Protein 6PBJ (pdb70)

B-factor: mean 22.78, std 11.64, range [6.3, 81.26]

Sequence (860 aa):
GAMNWTVDIPIDQLPSLPPLPTDLRTRLDAALAKPAAQQPTWPADQALAMRTVLESVPPVTVPSEIVRLQEQLAQVAKGEAFLLQGGDCAETFMMDNTEEPHIRRGNVRALLQMAVVVLTYGASMPVVKVARIAGQYAKPRSADIDALGLRSYRRGDMINGFAPDAAAREHDPSRLVRAYANASSAAMNLVRALTSSPLASLHLVHHDWNREFVRTSPAGARYEALATEIDDRGLRFMSACGVADRNLQTAEIYASHEALVLDYERAMLRLSDGEPQLFDLSAHTVWIGERTRQIDGAHIAFAQVIANPVGVKLGPNMTPELAVEYVERLDPHNKPGRLTLVSRMGNHKVRDLLPPIVEKVQATGHQVIWQCDPMHGNTRHFDRIVDEVQGFFEVHRALGTHHPGGIHVEITGENVTECLGGAQDISETACDPRLNTQQSLELAFLVAEMLRDGAMNWTVDIPIDPPLPTDLRTRLDAALAKPAAQQPTWPADQALAMRTVLESVPPVTVPSEIVRLQEQLAQVAKGEAFLLQGGDCAETFMDNTEPHIRGNVRALLQMAVVLTYGASMPVVKVARIAGQYAKPRSADIDALGLRSYRGDMINGFAPDAAAREHDPSRLVRAYANASSAAMNLVRALTSSPLASLHLVHHDWNREFVRTSPAGARYEALATEIDRGLRRFMSACGVADRNLQTAEIYASHEALVLDYERAMLRLSDDGEPQLFDLSAHTVWIGERTRQIDGAHIAFAQVIANPVGVKLGPNMTPELAVEYVERLDPHNKPGRLTLVSRMGNHKVRDLLPPIVEKVQATGHQVIWQCDPMHGNRHFDRIVDEVQGFFEVHRALGTHHPGGIHVEILNTQQSLELAFLVAEMLRD

Secondary structure (DSSP, 8-state):
-TTTTEEEEE----PPPPPPPHHHHHHHHHHHTS--SS-----HHHHHHHHHHHTTSPPSS-HHHHHHHHHHHHHHHTTSSEEEEEE-SS--STT-SHHHHHHHHHHHHHHHHHHHHHHTS-EEEEEE-SS------S-SB-TTSSBPP--TTTS-SSSSHHHHS--THHHHHHHHHHHHHHHHHHHHHTSGGG-GGGHHHHHHHHHHH-TTGGGTHHHHHHHHHHHHHHHHTT--GGGSPPP-EEEEEE---HHHHHHTEEEE----EEEETT-SEEEE-TTT--TTSHHHHHHHHB-S-EEEEE-TT--HHHHHHHHHHH-TT--TTSEEEEE---HHHHHHHHHHHHHHHHTTT---EEEE--STT---BHHHHHHHHHHHHHHHHHHT----EEEEEB-SS----SBBTTTTB---SSSPPB-HHHHHHHHHHHHHHHH-/-GGGTEEEEE---PPPHHHHHHHHHHHHS--SS-----HHHHHHHHHHHTTSPPSS-HHHHHHHHHHHHHHHTTSSEEEEEE-SS--STT-SHHHHHHHHHHHHHHHHHHHHHHTS-EEEEEE-SS------S-SB-TTSSBPP--TTT--SSSSHHHHS--TTHHHHHHHHHHHHHHHHHHHHTSGGG-GGGHHHHHHHHHHHSTTGGGTHHHHHHHHHHHHHHHHTT--GGGSPPP-EEEEEE---HHHHHHTEEEE---S-EEEETT-SEEEE-TTT--TTSHHHHHHHHB-S-EEEEE-TT--HHHHHHHHHHHSTT--TTSEEEEE---TTTHHHHHHHHHHHHHTTT---EEEE--STT---HHHHHHHHHHHHHHHHHHT----EEEEE---HHHHHHHHHHHHHHHH-

InterPro domains:
  IPR002480 DAHP synthetase, class II [PF01474] (30-457)
  IPR002480 DAHP synthetase, class II [PTHR21337] (26-461)
  IPR002480 DAHP synthetase, class II [TIGR01358] (25-462)
  IPR013785 Aldolase-type TIM barrel [G3DSA:3.20.20.70] (56-217)
  IPR013785 Aldolase-type TIM barrel [G3DSA:3.20.20.70] (218-462)

Structure (mmCIF, N/CA/C/O backbone):
data_6PBJ
#
_entry.id   6PBJ
#
_cell.length_a   204.251
_cell.length_b   204.251
_cell.length_c   66.551
_cell.angle_alpha   90.000
_cell.angle_beta   90.000
_cell.angle_gamma   120.000
#
_symmetry.space_group_name_H-M   'P 32 2 1'
#
loop_
_entity.id
_entity.type
_entity.pdbx_description
1 polymer 'Phospho-2-dehydro-3-deoxyheptonate aldolase'
2 non-polymer 'PHOSPHATE ION'
3 non-polymer 'SULFATE ION'
4 non-polymer 'MANGANESE (II) ION'
5 non-polymer 'CHLORIDE ION'
6 non-polymer DI(HYDROXYETHYL)ETHER
7 non-polymer 'TETRAETHYLENE GLYCOL'
8 water water
#
loop_
_atom_site.group_PDB
_atom_site.id
_atom_site.type_symbol
_atom_site.label_atom_id
_atom_site.label_alt_id
_atom_site.label_comp_id
_atom_site.label_asym_id
_atom_site.label_entity_id
_atom_site.label_seq_id
_atom_site.pdbx_PDB_ins_code
_atom_site.Cartn_x
_atom_site.Cartn_y
_atom_site.Cartn_z
_atom_site.occupancy
_atom_site.B_iso_or_equiv
_atom_site.auth_seq_id
_atom_site.auth_comp_id
_atom_site.auth_asym_id
_atom_site.auth_atom_id
_atom_site.pdbx_PDB_model_num
ATOM 1 N N . GLY A 1 1 ? -0.045 111.410 -8.773 1.00 26.01 -1 GLY A N 1
ATOM 2 C CA . GLY A 1 1 ? -0.036 112.281 -9.964 1.00 32.42 -1 GLY A CA 1
ATOM 3 C C . GLY A 1 1 ? 0.548 111.572 -11.177 1.00 35.64 -1 GLY A C 1
ATOM 4 O O . GLY A 1 1 ? 0.538 110.315 -11.210 1.00 35.56 -1 GLY A O 1
ATOM 5 N N . ALA A 1 2 ? 1.037 112.348 -12.147 1.00 36.40 0 ALA A N 1
ATOM 6 C CA . ALA A 1 2 ? 1.556 111.845 -13.437 1.00 35.93 0 ALA A CA 1
ATOM 7 C C . ALA A 1 2 ? 2.818 111.001 -13.214 1.00 35.00 0 ALA A C 1
ATOM 8 O O . ALA A 1 2 ? 3.090 110.117 -14.057 1.00 31.59 0 ALA A O 1
ATOM 10 N N . MET A 1 3 ? 3.589 111.256 -12.146 1.00 31.91 1 MET A N 1
ATOM 11 C CA . MET A 1 3 ? 4.933 110.632 -12.012 1.00 31.50 1 MET A CA 1
ATOM 12 C C . MET A 1 3 ? 4.799 109.235 -11.391 1.00 34.69 1 MET A C 1
ATOM 13 O O . MET A 1 3 ? 5.644 108.376 -11.757 1.00 30.86 1 MET A O 1
ATOM 18 N N . ASN A 1 4 ? 3.801 108.999 -10.509 1.00 31.33 2 ASN A N 1
ATOM 19 C CA . ASN A 1 4 ? 3.672 107.713 -9.741 1.00 32.14 2 ASN A CA 1
ATOM 20 C C . ASN A 1 4 ? 2.413 106.903 -10.140 1.00 32.54 2 ASN A C 1
ATOM 21 O O . ASN A 1 4 ? 2.101 105.930 -9.423 1.00 31.58 2 ASN A O 1
ATOM 26 N N . TRP A 1 5 ? 1.700 107.261 -11.218 1.00 27.27 3 TRP A N 1
ATOM 27 C CA . TRP A 1 5 ? 0.543 106.456 -11.724 1.00 26.66 3 TRP A CA 1
ATOM 28 C C . TRP A 1 5 ? -0.559 106.349 -10.647 1.00 26.40 3 TRP A C 1
ATOM 29 O O . TRP A 1 5 ? -1.157 105.252 -10.483 1.00 24.62 3 TRP A O 1
ATOM 31 N N . THR A 1 6 ? -0.852 107.433 -9.943 1.00 23.17 4 THR A N 1
ATOM 32 C CA . THR A 1 6 ? -2.013 107.490 -9.011 1.00 24.41 4 THR A CA 1
ATOM 33 C C . THR A 1 6 ? -2.731 108.815 -9.204 1.00 25.00 4 THR A C 1
ATOM 34 O O . THR A 1 6 ? -2.082 109.793 -9.623 1.00 32.60 4 THR A O 1
ATOM 38 N N . VAL A 1 7 ? -4.031 108.827 -8.953 1.00 20.20 5 VAL A N 1
ATOM 39 C CA . VAL A 1 7 ? -4.861 110.053 -8.938 1.00 20.63 5 VAL A CA 1
ATOM 40 C C . VAL A 1 7 ? -5.344 110.253 -7.504 1.00 21.92 5 VAL A C 1
ATOM 41 O O . VAL A 1 7 ? -5.620 109.250 -6.822 1.00 22.24 5 VAL A O 1
ATOM 45 N N . ASP A 1 8 ? -5.346 111.490 -7.055 1.00 18.69 6 ASP A N 1
ATOM 46 C CA . ASP A 1 8 ? -5.916 111.923 -5.755 1.00 23.80 6 ASP A CA 1
ATOM 47 C C . ASP A 1 8 ? -7.317 112.451 -6.015 1.00 19.61 6 ASP A C 1
ATOM 48 O O . ASP A 1 8 ? -7.462 113.400 -6.832 1.00 19.11 6 ASP A O 1
ATOM 53 N N . ILE A 1 9 ? -8.312 111.858 -5.378 1.00 17.62 7 ILE A N 1
ATOM 54 C CA . ILE A 1 9 ? -9.718 112.315 -5.505 1.00 14.59 7 ILE A CA 1
ATOM 55 C C . ILE A 1 9 ? -10.089 113.052 -4.219 1.00 15.13 7 ILE A C 1
ATOM 56 O O . ILE A 1 9 ? -10.167 112.437 -3.175 1.00 13.24 7 ILE A O 1
ATOM 61 N N . PRO A 1 10 ? -10.334 114.381 -4.267 1.00 14.13 8 PRO A N 1
ATOM 62 C CA . PRO A 1 10 ? -10.780 115.133 -3.109 1.00 15.45 8 PRO A CA 1
ATOM 63 C C . PRO A 1 10 ? -12.055 114.569 -2.490 1.00 17.97 8 PRO A C 1
ATOM 64 O O . PRO A 1 10 ? -12.994 114.172 -3.207 1.00 16.97 8 PRO A O 1
ATOM 68 N N . ILE A 1 11 ? -12.091 114.593 -1.168 1.00 16.32 9 ILE A N 1
ATOM 69 C CA . ILE A 1 11 ? -13.285 114.205 -0.387 1.00 18.70 9 ILE A CA 1
ATOM 70 C C . ILE A 1 11 ? -14.027 115.494 -0.082 1.00 20.31 9 ILE A C 1
ATOM 71 O O . ILE A 1 11 ? -13.518 116.298 0.688 1.00 21.73 9 ILE A O 1
ATOM 76 N N . ASP A 1 12 ? -15.121 115.711 -0.795 1.00 20.96 10 ASP A N 1
ATOM 77 C CA . ASP A 1 12 ? -16.036 116.850 -0.587 1.00 25.30 10 ASP A CA 1
ATOM 78 C C . ASP A 1 12 ? -16.439 116.848 0.888 1.00 26.29 10 ASP A C 1
ATOM 79 O O . ASP A 1 12 ? -16.842 115.796 1.394 1.00 20.91 10 ASP A O 1
ATOM 84 N N . GLN A 1 13 ? -16.221 117.966 1.564 1.00 26.70 11 GLN A N 1
ATOM 85 C CA . GLN A 1 13 ? -16.663 118.200 2.959 1.00 33.54 11 GLN A CA 1
ATOM 86 C C . GLN A 1 13 ? -18.029 118.863 2.847 1.00 30.06 11 GLN A C 1
ATOM 87 O O . GLN A 1 13 ? -18.099 120.008 2.415 1.00 28.64 11 GLN A O 1
ATOM 93 N N . LEU A 1 14 ? -19.080 118.112 3.096 1.00 27.22 12 LEU A N 1
ATOM 94 C CA . LEU A 1 14 ? -20.444 118.578 2.816 1.00 30.31 12 LEU A CA 1
ATOM 95 C C . LEU A 1 14 ? -21.211 118.660 4.132 1.00 26.05 12 LEU A C 1
ATOM 96 O O . LEU A 1 14 ? -20.827 118.043 5.140 1.00 20.10 12 LEU A O 1
ATOM 101 N N . PRO A 1 15 ? -22.280 119.479 4.157 1.00 28.65 13 PRO A N 1
ATOM 102 C CA . PRO A 1 15 ? -23.045 119.732 5.369 1.00 29.51 13 PRO A CA 1
ATOM 103 C C . PRO A 1 15 ? -23.643 118.463 5.977 1.00 25.70 13 PRO A C 1
ATOM 104 O O . PRO A 1 15 ? -24.053 117.557 5.264 1.00 23.84 13 PRO A O 1
ATOM 108 N N . SER A 1 16 ? -23.624 118.422 7.301 1.00 22.09 14 SER A N 1
ATOM 109 C CA . SER A 1 16 ? -24.177 117.322 8.117 1.00 27.41 14 SER A CA 1
ATOM 110 C C . SER A 1 16 ? -25.698 117.348 8.017 1.00 28.17 14 SER A C 1
ATOM 111 O O . SER A 1 16 ? -26.286 118.458 7.875 1.00 30.58 14 SER A O 1
ATOM 114 N N . LEU A 1 17 ? -26.298 116.172 8.042 1.00 22.05 15 LEU A N 1
ATOM 115 C CA . LEU A 1 17 ? -27.733 115.995 8.320 1.00 23.63 15 LEU A CA 1
ATOM 116 C C . LEU A 1 17 ? -27.919 116.155 9.829 1.00 23.46 15 LEU A C 1
ATOM 117 O O . LEU A 1 17 ? -26.947 116.184 10.576 1.00 20.86 15 LEU A O 1
ATOM 122 N N . PRO A 1 18 ? -29.157 116.300 10.313 1.00 21.94 16 PRO A N 1
ATOM 123 C CA . PRO A 1 18 ? -29.426 116.238 11.751 1.00 23.04 16 PRO A CA 1
ATOM 124 C C . PRO A 1 18 ? -28.818 115.000 12.425 1.00 20.51 16 PRO A C 1
ATOM 125 O O . PRO A 1 18 ? -28.819 113.902 11.861 1.00 16.39 16 PRO A O 1
ATOM 129 N N . PRO A 1 19 ? -28.347 115.126 13.685 1.00 24.58 17 PRO A N 1
ATOM 130 C CA . PRO A 1 19 ? -27.755 113.996 14.402 1.00 22.40 17 PRO A CA 1
ATOM 131 C C . PRO A 1 19 ? -28.807 112.909 14.688 1.00 16.26 17 PRO A C 1
ATOM 132 O O . PRO A 1 19 ? -29.948 113.192 14.686 1.00 15.47 17 PRO A O 1
ATOM 136 N N . LEU A 1 20 ? -28.383 111.681 14.908 1.00 15.16 18 LEU A N 1
ATOM 137 C CA . LEU A 1 20 ? -29.267 110.600 15.384 1.00 13.57 18 LEU A CA 1
ATOM 138 C C . LEU A 1 20 ? -29.794 110.980 16.782 1.00 12.65 18 LEU A C 1
ATOM 139 O O . LEU A 1 20 ? -29.212 111.816 17.465 1.00 15.33 18 LEU A O 1
ATOM 144 N N . PRO A 1 21 ? -30.927 110.423 17.255 1.00 13.59 19 PRO A N 1
ATOM 145 C CA . PRO A 1 21 ? -31.479 110.815 18.562 1.00 13.84 19 PRO A CA 1
ATOM 146 C C . PRO A 1 21 ? -30.509 110.629 19.729 1.00 14.36 19 PRO A C 1
ATOM 147 O O . PRO A 1 21 ? -29.719 109.669 19.707 1.00 14.92 19 PRO A O 1
ATOM 151 N N . THR A 1 22 ? -30.599 111.493 20.735 1.00 13.87 20 THR A N 1
ATOM 152 C CA . THR A 1 22 ? -29.647 111.507 21.870 1.00 14.06 20 THR A CA 1
ATOM 153 C C . THR A 1 22 ? -29.762 110.201 22.643 1.00 14.19 20 THR A C 1
ATOM 154 O O . THR A 1 22 ? -28.712 109.694 23.057 1.00 13.63 20 THR A O 1
ATOM 158 N N . ASP A 1 23 ? -30.972 109.646 22.823 1.00 13.97 21 ASP A N 1
ATOM 159 C CA . ASP A 1 23 ? -31.148 108.418 23.633 1.00 15.44 21 ASP A CA 1
ATOM 160 C C . ASP A 1 23 ? -30.449 107.244 22.921 1.00 13.41 21 ASP A C 1
ATOM 161 O O . ASP A 1 23 ? -29.740 106.465 23.592 1.00 11.86 21 ASP A O 1
ATOM 166 N N . LEU A 1 24 ? -30.657 107.091 21.618 1.00 13.51 22 LEU A N 1
ATOM 167 C CA . LEU A 1 24 ? -30.013 106.014 20.828 1.00 12.41 22 LEU A CA 1
ATOM 168 C C . LEU A 1 24 ? -28.508 106.247 20.773 1.00 12.74 22 LEU A C 1
ATOM 169 O O . LEU A 1 24 ? -27.765 105.245 20.952 1.00 13.90 22 LEU A O 1
ATOM 174 N N . ARG A 1 25 ? -28.044 107.491 20.612 1.00 11.67 23 ARG A N 1
ATOM 175 C CA . ARG A 1 25 ? -26.561 107.779 20.631 1.00 14.28 23 ARG A CA 1
ATOM 176 C C . ARG A 1 25 ? -25.968 107.429 22.011 1.00 15.62 23 ARG A C 1
ATOM 177 O O . ARG A 1 25 ? -24.802 107.027 22.066 1.00 14.65 23 ARG A O 1
ATOM 185 N N . THR A 1 26 ? -26.716 107.651 23.096 1.00 13.86 24 THR A N 1
ATOM 186 C CA . THR A 1 26 ? -26.249 107.377 24.477 1.00 14.93 24 THR A CA 1
ATOM 187 C C . THR A 1 26 ? -26.062 105.872 24.618 1.00 13.11 24 THR A C 1
ATOM 188 O O . THR A 1 26 ? -25.040 105.424 25.204 1.00 13.26 24 THR A O 1
ATOM 192 N N . ARG A 1 27 ? -26.980 105.082 24.101 1.00 14.39 25 ARG A N 1
ATOM 193 C CA . ARG A 1 27 ? -26.839 103.606 24.077 1.00 16.48 25 ARG A CA 1
ATOM 194 C C . ARG A 1 27 ? -25.649 103.169 23.214 1.00 16.84 25 ARG A C 1
ATOM 195 O O . ARG A 1 27 ? -24.893 102.274 23.639 1.00 13.74 25 ARG A O 1
ATOM 203 N N . LEU A 1 28 ? -25.518 103.716 22.010 1.00 13.92 26 LEU A N 1
ATOM 204 C CA . LEU A 1 28 ? -24.353 103.430 21.141 1.00 13.45 26 LEU A CA 1
ATOM 205 C C . LEU A 1 28 ? -23.030 103.775 21.870 1.00 11.97 26 LEU A C 1
ATOM 206 O O . LEU A 1 28 ? -22.134 102.974 21.812 1.00 12.83 26 LEU A O 1
ATOM 211 N N . ASP A 1 29 ? -22.923 104.935 22.498 1.00 13.22 27 ASP A N 1
ATOM 212 C CA . ASP A 1 29 ? -21.718 105.379 23.256 1.00 16.26 27 ASP A CA 1
ATOM 213 C C . ASP A 1 29 ? -21.368 104.321 24.329 1.00 14.80 27 ASP A C 1
ATOM 214 O O . ASP A 1 29 ? -20.186 103.976 24.452 1.00 14.35 27 ASP A O 1
ATOM 219 N N . ALA A 1 30 ? -22.341 103.801 25.079 1.00 16.06 28 ALA A N 1
ATOM 220 C CA . ALA A 1 30 ? -22.094 102.765 26.119 1.00 17.30 28 ALA A CA 1
ATOM 221 C C . ALA A 1 30 ? -21.541 101.488 25.478 1.00 18.63 28 ALA A C 1
ATOM 222 O O . ALA A 1 30 ? -20.591 100.932 26.030 1.00 14.22 28 ALA A O 1
ATOM 224 N N . ALA A 1 31 ? -22.093 101.043 24.339 1.00 14.08 29 ALA A N 1
ATOM 225 C CA . ALA A 1 31 ? -21.612 99.848 23.607 1.00 13.37 29 ALA A CA 1
ATOM 226 C C . ALA A 1 31 ? -20.171 100.049 23.121 1.00 13.79 29 ALA A C 1
ATOM 227 O O . ALA A 1 31 ? -19.351 99.147 23.311 1.00 15.35 29 ALA A O 1
ATOM 229 N N . LEU A 1 32 ? -19.862 101.214 22.582 1.00 13.34 30 LEU A N 1
ATOM 230 C CA . LEU A 1 32 ? -18.559 101.505 21.932 1.00 15.16 30 LEU A CA 1
ATOM 231 C C . LEU A 1 32 ? -17.493 101.838 22.988 1.00 17.89 30 LEU A C 1
ATOM 232 O O . LEU A 1 32 ? -16.338 101.906 22.621 1.00 15.94 30 LEU A O 1
ATOM 237 N N . ALA A 1 33 ? -17.863 102.029 24.262 1.00 12.91 31 ALA A N 1
ATOM 238 C CA . ALA A 1 33 ? -16.898 102.171 25.375 1.00 15.60 31 ALA A CA 1
ATOM 239 C C . ALA A 1 33 ? -16.279 100.817 25.719 1.00 15.59 31 ALA A C 1
ATOM 240 O O . ALA A 1 33 ? -15.264 100.790 26.469 1.00 16.81 31 ALA A O 1
ATOM 242 N N . LYS A 1 34 ? -16.865 99.730 25.258 1.00 16.26 32 LYS A N 1
ATOM 243 C CA . LYS A 1 34 ? -16.327 98.379 25.516 1.00 17.24 32 LYS A CA 1
ATOM 244 C C . LYS A 1 34 ? -15.106 98.202 24.628 1.00 18.98 32 LYS A C 1
ATOM 245 O O . LYS A 1 34 ? -15.015 98.791 23.553 1.00 17.11 32 LYS A O 1
ATOM 251 N N . PRO A 1 35 ? -14.151 97.362 25.036 1.00 19.31 33 PRO A N 1
ATOM 252 C CA . PRO A 1 35 ? -12.970 97.115 24.218 1.00 18.81 33 PRO A CA 1
ATOM 253 C C . PRO A 1 35 ? -13.366 96.501 22.867 1.00 15.65 33 PRO A C 1
ATOM 254 O O . PRO A 1 35 ? -14.185 95.640 22.829 1.00 15.79 33 PRO A O 1
ATOM 258 N N . ALA A 1 36 ? -12.704 96.908 21.800 1.00 17.54 34 ALA A N 1
ATOM 259 C CA . ALA A 1 36 ? -12.895 96.346 20.444 1.00 19.33 34 ALA A CA 1
ATOM 260 C C . ALA A 1 36 ? -11.552 95.781 19.964 1.00 18.08 34 ALA A C 1
ATOM 261 O O . ALA A 1 36 ? -10.581 96.536 19.936 1.00 21.21 34 ALA A O 1
ATOM 263 N N . ALA A 1 37 ? -11.499 94.489 19.668 1.00 15.97 35 ALA A N 1
ATOM 264 C CA . ALA A 1 37 ? -10.326 93.810 19.085 1.00 15.55 35 ALA A CA 1
ATOM 265 C C . ALA A 1 37 ? -10.222 94.147 17.588 1.00 15.27 35 ALA A C 1
ATOM 266 O O . ALA A 1 37 ? -11.254 94.495 16.963 1.00 17.56 35 ALA A O 1
ATOM 268 N N . GLN A 1 38 ? -9.005 94.095 17.049 1.00 14.91 36 GLN A N 1
ATOM 269 C CA . GLN A 1 38 ? -8.726 94.044 15.588 1.00 18.20 36 GLN A CA 1
ATOM 270 C C . GLN A 1 38 ? -9.155 95.349 14.903 1.00 15.08 36 GLN A C 1
ATOM 271 O O . GLN A 1 38 ? -9.473 95.275 13.743 1.00 17.69 36 GLN A O 1
ATOM 277 N N . GLN A 1 39 ? -9.164 96.487 15.610 1.00 14.85 37 GLN A N 1
ATOM 278 C CA . GLN A 1 39 ? -9.537 97.801 15.029 1.00 14.12 37 GLN A CA 1
ATOM 279 C C . GLN A 1 39 ? -8.327 98.441 14.369 1.00 16.38 37 GLN A C 1
ATOM 280 O O . GLN A 1 39 ? -7.192 98.278 14.829 1.00 15.10 37 GLN A O 1
ATOM 286 N N . PRO A 1 40 ? -8.529 99.197 13.270 1.00 12.43 38 PRO A N 1
ATOM 287 C CA . PRO A 1 40 ? -7.437 99.913 12.626 1.00 14.19 38 PRO A CA 1
ATOM 288 C C . PRO A 1 40 ? -6.755 100.875 13.617 1.00 13.44 38 PRO A C 1
ATOM 289 O O . PRO A 1 40 ? -7.420 101.365 14.547 1.00 18.00 38 PRO A O 1
ATOM 293 N N . THR A 1 41 ? -5.518 101.223 13.366 1.00 13.82 39 THR A N 1
ATOM 294 C CA . THR A 1 41 ? -4.704 102.031 14.321 1.00 17.39 39 THR A CA 1
ATOM 295 C C . THR A 1 41 ? -4.599 103.472 13.861 1.00 19.32 39 THR A C 1
ATOM 296 O O . THR A 1 41 ? -3.723 104.181 14.339 1.00 18.75 39 THR A O 1
ATOM 300 N N . TRP A 1 42 ? -5.477 103.917 12.988 1.00 17.58 40 TRP A N 1
ATOM 301 C CA . TRP A 1 42 ? -5.457 105.325 12.539 1.00 15.50 40 TRP A CA 1
ATOM 302 C C . TRP A 1 42 ? -5.878 106.265 13.669 1.00 15.47 40 TRP A C 1
ATOM 303 O O . TRP A 1 42 ? -6.647 105.920 14.571 1.00 14.85 40 TRP A O 1
ATOM 314 N N . PRO A 1 43 ? -5.395 107.510 13.624 1.00 18.20 41 PRO A N 1
ATOM 315 C CA . PRO A 1 43 ? -5.703 108.512 14.646 1.00 19.36 41 PRO A CA 1
ATOM 316 C C . PRO A 1 43 ? -7.190 108.863 14.735 1.00 22.71 41 PRO A C 1
ATOM 317 O O . PRO A 1 43 ? -7.908 108.825 13.709 1.00 18.18 41 PRO A O 1
ATOM 321 N N . ALA A 1 44 ? -7.638 109.212 15.939 1.00 24.04 42 ALA A N 1
ATOM 322 C CA . ALA A 1 44 ? -9.052 109.505 16.243 1.00 19.60 42 ALA A CA 1
ATOM 323 C C . ALA A 1 44 ? -9.524 110.689 15.396 1.00 18.73 42 ALA A C 1
ATOM 324 O O . ALA A 1 44 ? -10.688 110.648 14.899 1.00 18.21 42 ALA A O 1
ATOM 326 N N . ASP A 1 45 ? -8.696 111.699 15.194 1.00 21.40 43 ASP A N 1
ATOM 327 C CA . ASP A 1 45 ? -9.137 112.932 14.476 1.00 21.35 43 ASP A CA 1
ATOM 328 C C . ASP A 1 45 ? -9.428 112.591 13.000 1.00 16.11 43 ASP A C 1
ATOM 329 O O . ASP A 1 45 ? -10.395 113.153 12.428 1.00 16.96 43 ASP A O 1
ATOM 334 N N . GLN A 1 46 ? -8.624 111.731 12.400 1.00 15.71 44 GLN A N 1
ATOM 335 C CA . GLN A 1 46 ? -8.806 111.265 11.003 1.00 16.79 44 GLN A CA 1
ATOM 336 C C . GLN A 1 46 ? -10.054 110.389 10.924 1.00 15.99 44 GLN A C 1
ATOM 337 O O . GLN A 1 46 ? -10.840 110.581 9.996 1.00 12.97 44 GLN A O 1
ATOM 343 N N . ALA A 1 47 ? -10.237 109.472 11.882 1.00 15.42 45 ALA A N 1
ATOM 344 C CA . ALA A 1 47 ? -11.417 108.584 11.932 1.00 14.49 45 ALA A CA 1
ATOM 345 C C . ALA A 1 47 ? -12.686 109.419 12.029 1.00 13.98 45 ALA A C 1
ATOM 346 O O . ALA A 1 47 ? -13.649 109.163 11.241 1.00 12.88 45 ALA A O 1
ATOM 348 N N . LEU A 1 48 ? -12.714 110.374 12.954 1.00 14.06 46 LEU A N 1
ATOM 349 C CA . LEU A 1 48 ? -13.853 111.276 13.169 1.00 13.94 46 LEU A CA 1
ATOM 350 C C . LEU A 1 48 ? -14.180 112.024 11.869 1.00 12.94 46 LEU A C 1
ATOM 351 O O . LEU A 1 48 ? -15.378 112.046 11.473 1.00 17.34 46 LEU A O 1
ATOM 356 N N . ALA A 1 49 ? -13.189 112.621 11.228 1.00 12.77 47 ALA A N 1
ATOM 357 C CA . ALA A 1 49 ? -13.380 113.394 9.979 1.00 13.90 47 ALA A CA 1
ATOM 358 C C . ALA A 1 49 ? -14.059 112.473 8.940 1.00 14.25 47 ALA A C 1
ATOM 359 O O . ALA A 1 49 ? -15.081 112.873 8.352 1.00 16.79 47 ALA A O 1
ATOM 361 N N . MET A 1 50 ? -13.539 111.266 8.759 1.00 14.14 48 MET A N 1
ATOM 362 C CA . MET A 1 50 ? -14.025 110.339 7.693 1.00 13.58 48 MET A CA 1
ATOM 363 C C . MET A 1 50 ? -15.420 109.782 8.038 1.00 16.57 48 MET A C 1
ATOM 364 O O . MET A 1 50 ? -16.271 109.723 7.103 1.00 15.84 48 MET A O 1
ATOM 369 N N . ARG A 1 51 ? -15.702 109.488 9.305 1.00 16.41 49 ARG A N 1
ATOM 370 C CA . ARG A 1 51 ? -17.073 109.092 9.767 1.00 17.71 49 ARG A CA 1
ATOM 371 C C . ARG A 1 51 ? -18.083 110.203 9.465 1.00 14.75 49 ARG A C 1
ATOM 372 O O . ARG A 1 51 ? -19.251 109.877 9.086 1.00 13.62 49 ARG A O 1
ATOM 380 N N . THR A 1 52 ? -17.720 111.449 9.724 1.00 14.63 50 THR A N 1
ATOM 381 C CA . THR A 1 52 ? -18.595 112.601 9.486 1.00 15.71 50 THR A CA 1
ATOM 382 C C . THR A 1 52 ? -18.999 112.676 8.001 1.00 14.72 50 THR A C 1
ATOM 383 O O . THR A 1 52 ? -20.174 113.040 7.722 1.00 14.18 50 THR A O 1
ATOM 387 N N . VAL A 1 53 ? -18.104 112.354 7.074 1.00 13.88 51 VAL A N 1
ATOM 388 C CA . VAL A 1 53 ? -18.456 112.319 5.616 1.00 14.46 51 VAL A CA 1
ATOM 389 C C . VAL A 1 53 ? -19.553 111.263 5.443 1.00 12.25 51 VAL A C 1
ATOM 390 O O . VAL A 1 53 ? -20.618 111.563 4.859 1.00 14.20 51 VAL A O 1
ATOM 394 N N . LEU A 1 54 ? -19.345 110.071 5.985 1.00 10.66 52 LEU A N 1
ATOM 395 C CA . LEU A 1 54 ? -20.251 108.944 5.731 1.00 12.66 52 LEU A CA 1
ATOM 396 C C . LEU A 1 54 ? -21.605 109.151 6.414 1.00 12.34 52 LEU A C 1
ATOM 397 O O . LEU A 1 54 ? -22.526 108.453 6.019 1.00 11.48 52 LEU A O 1
ATOM 402 N N . GLU A 1 55 ? -21.717 110.022 7.424 1.00 12.83 53 GLU A N 1
ATOM 403 C CA . GLU A 1 55 ? -22.975 110.172 8.183 1.00 12.87 53 GLU A CA 1
ATOM 404 C C . GLU A 1 55 ? -24.053 110.751 7.266 1.00 11.04 53 GLU A C 1
ATOM 405 O O . GLU A 1 55 ? -25.205 110.640 7.604 1.00 12.02 53 GLU A O 1
ATOM 411 N N . SER A 1 56 ? -23.694 111.447 6.190 1.00 11.79 54 SER A N 1
ATOM 412 C CA . SER A 1 56 ? -24.692 112.162 5.380 1.00 13.34 54 SER A CA 1
ATOM 413 C C . SER A 1 56 ? -24.896 111.492 4.005 1.00 13.47 54 SER A C 1
ATOM 414 O O . SER A 1 56 ? -25.750 111.937 3.299 1.00 12.43 54 SER A O 1
ATOM 417 N N . VAL A 1 57 ? -24.158 110.451 3.666 1.00 14.03 55 VAL A N 1
ATOM 418 C CA . VAL A 1 57 ? -24.253 109.821 2.317 1.00 13.91 55 VAL A CA 1
ATOM 419 C C . VAL A 1 57 ? -25.508 108.963 2.206 1.00 12.68 55 VAL A C 1
ATOM 420 O O . VAL A 1 57 ? -26.028 108.451 3.202 1.00 10.60 55 VAL A O 1
ATOM 424 N N . PRO A 1 58 ? -26.047 108.776 0.977 1.00 12.15 56 PRO A N 1
ATOM 425 C CA . PRO A 1 58 ? -27.137 107.811 0.770 1.00 14.12 56 PRO A CA 1
ATOM 426 C C . PRO A 1 58 ? -26.758 106.434 1.282 1.00 12.14 56 PRO A C 1
ATOM 427 O O . PRO A 1 58 ? -25.654 105.954 1.086 1.00 14.90 56 PRO A O 1
ATOM 431 N N . PRO A 1 59 ? -27.691 105.741 1.945 1.00 11.92 57 PRO A N 1
ATOM 432 C CA . PRO A 1 59 ? -27.412 104.427 2.491 1.00 12.24 57 PRO A CA 1
ATOM 433 C C . PRO A 1 59 ? -27.243 103.383 1.380 1.00 12.13 57 PRO A C 1
ATOM 434 O O . PRO A 1 59 ? -27.780 103.562 0.264 1.00 9.85 57 PRO A O 1
ATOM 438 N N . VAL A 1 60 ? -26.564 102.293 1.711 1.00 9.85 58 VAL A N 1
ATOM 439 C CA . VAL A 1 60 ? -26.385 101.118 0.843 1.00 9.38 58 VAL A CA 1
ATOM 440 C C . VAL A 1 60 ? -27.713 100.368 0.795 1.00 10.02 58 VAL A C 1
ATOM 441 O O . VAL A 1 60 ? -28.144 100.013 -0.302 1.00 9.83 58 VAL A O 1
ATOM 445 N N . THR A 1 61 ? -28.369 100.227 1.940 1.00 10.91 59 THR A N 1
ATOM 446 C CA . THR A 1 61 ? -29.633 99.477 2.100 1.00 10.20 59 THR A CA 1
ATOM 447 C C . THR A 1 61 ? -30.677 100.404 2.726 1.00 9.03 59 THR A C 1
ATOM 448 O O . THR A 1 61 ? -30.297 101.445 3.313 1.00 9.62 59 THR A O 1
ATOM 452 N N . VAL A 1 62 ? -31.944 100.030 2.650 1.00 9.53 60 VAL A N 1
ATOM 453 C CA . VAL A 1 62 ? -33.022 100.762 3.352 1.00 9.64 60 VAL A CA 1
ATOM 454 C C . VAL A 1 62 ? -33.720 99.843 4.344 1.00 9.46 60 VAL A C 1
ATOM 455 O O . VAL A 1 62 ? -33.687 98.613 4.218 1.00 10.68 60 VAL A O 1
ATOM 459 N N . PRO A 1 63 ? -34.313 100.428 5.408 1.00 10.40 61 PRO A N 1
ATOM 460 C CA . PRO A 1 63 ? -34.923 99.658 6.491 1.00 11.98 61 PRO A CA 1
ATOM 461 C C . PRO A 1 63 ? -35.979 98.634 6.098 1.00 10.13 61 PRO A C 1
ATOM 462 O O . PRO A 1 63 ? -35.967 97.543 6.692 1.00 11.21 61 PRO A O 1
ATOM 466 N N . SER A 1 64 ? -36.845 98.955 5.143 1.00 10.37 62 SER A N 1
ATOM 467 C CA . SER A 1 64 ? -37.882 98.022 4.626 1.00 10.83 62 SER A CA 1
ATOM 468 C C . SER A 1 64 ? -37.270 96.745 4.057 1.00 10.84 62 SER A C 1
ATOM 469 O O . SER A 1 64 ? -37.878 95.667 4.221 1.00 10.70 62 SER A O 1
ATOM 472 N N . GLU A 1 65 ? -36.097 96.791 3.435 1.00 10.49 63 GLU A N 1
ATOM 473 C CA . GLU A 1 65 ? -35.397 95.564 2.953 1.00 10.13 63 GLU A CA 1
ATOM 474 C C . GLU A 1 65 ? -34.891 94.698 4.131 1.00 10.18 63 GLU A C 1
ATOM 475 O O . GLU A 1 65 ? -34.895 93.478 4.015 1.00 9.94 63 GLU A O 1
ATOM 481 N N . ILE A 1 66 ? -34.424 95.322 5.188 1.00 13.66 64 ILE A N 1
ATOM 482 C CA . ILE A 1 66 ? -33.949 94.646 6.421 1.00 14.60 64 ILE A CA 1
ATOM 483 C C . ILE A 1 66 ? -35.157 94.024 7.148 1.00 13.50 64 ILE A C 1
ATOM 484 O O . ILE A 1 66 ? -35.034 92.903 7.603 1.00 10.25 64 ILE A O 1
ATOM 489 N N . VAL A 1 67 ? -36.285 94.717 7.192 1.00 15.05 65 VAL A N 1
ATOM 490 C CA . VAL A 1 67 ? -37.555 94.163 7.748 1.00 16.04 65 VAL A CA 1
ATOM 491 C C . VAL A 1 67 ? -37.975 92.949 6.897 1.00 16.02 65 VAL A C 1
ATOM 492 O O . VAL A 1 67 ? -38.342 91.906 7.502 1.00 14.12 65 VAL A O 1
ATOM 496 N N . ARG A 1 68 ? -37.914 93.023 5.561 1.00 13.51 66 ARG A N 1
ATOM 497 C CA . ARG A 1 68 ? -38.285 91.871 4.682 1.00 13.94 66 ARG A CA 1
ATOM 498 C C . ARG A 1 68 ? -37.287 90.715 4.901 1.00 13.79 66 ARG A C 1
ATOM 499 O O . ARG A 1 68 ? -37.732 89.522 5.001 1.00 14.05 66 ARG A O 1
ATOM 501 N N . LEU A 1 69 ? -35.986 91.000 4.994 1.00 15.28 67 LEU A N 1
ATOM 502 C CA . LEU A 1 69 ? -34.996 89.936 5.235 1.00 15.24 67 LEU A CA 1
ATOM 503 C C . LEU A 1 69 ? -35.334 89.233 6.583 1.00 17.26 67 LEU A C 1
ATOM 504 O O . LEU A 1 69 ? -35.283 88.004 6.635 1.00 14.81 67 LEU A O 1
ATOM 509 N N . GLN A 1 70 ? -35.627 90.000 7.616 1.00 16.54 68 GLN A N 1
ATOM 510 C CA . GLN A 1 70 ? -35.953 89.482 8.974 1.00 19.69 68 GLN A CA 1
ATOM 511 C C . GLN A 1 70 ? -37.138 88.500 8.884 1.00 18.69 68 GLN A C 1
ATOM 512 O O . GLN A 1 70 ? -37.067 87.406 9.503 1.00 16.13 68 GLN A O 1
ATOM 518 N N . GLU A 1 71 ? -38.175 88.863 8.133 1.00 18.77 69 GLU A N 1
ATOM 519 C CA . GLU A 1 71 ? -39.364 88.000 7.890 1.00 17.85 69 GLU A CA 1
ATOM 520 C C . GLU A 1 71 ? -38.928 86.694 7.219 1.00 15.17 69 GLU A C 1
ATOM 521 O O . GLU A 1 71 ? -39.415 85.617 7.631 1.00 15.62 69 GLU A O 1
ATOM 527 N N . GLN A 1 72 ? -38.021 86.747 6.257 1.00 14.29 70 GLN A N 1
ATOM 528 C CA . GLN A 1 72 ? -37.589 85.550 5.518 1.00 14.82 70 GLN A CA 1
ATOM 529 C C . GLN A 1 72 ? -36.678 84.690 6.422 1.00 14.39 70 GLN A C 1
ATOM 530 O O . GLN A 1 72 ? -36.728 83.435 6.309 1.00 16.37 70 GLN A O 1
ATOM 536 N N . LEU A 1 73 ? -35.859 85.314 7.259 1.00 15.03 71 LEU A N 1
ATOM 537 C CA . LEU A 1 73 ? -34.955 84.587 8.181 1.00 14.30 71 LEU A CA 1
ATOM 538 C C . LEU A 1 73 ? -35.800 83.924 9.290 1.00 17.84 71 LEU A C 1
ATOM 539 O O . LEU A 1 73 ? -35.428 82.828 9.713 1.00 17.22 71 LEU A O 1
ATOM 544 N N . ALA A 1 74 ? -36.930 84.524 9.673 1.00 14.81 72 ALA A N 1
ATOM 545 C CA . ALA A 1 74 ? -37.881 83.922 10.632 1.00 17.19 72 ALA A CA 1
ATOM 546 C C . ALA A 1 74 ? -38.349 82.581 10.042 1.00 17.12 72 ALA A C 1
ATOM 547 O O . ALA A 1 74 ? -38.241 81.586 10.738 1.00 16.25 72 ALA A O 1
ATOM 549 N N . GLN A 1 75 ? -38.653 82.546 8.739 1.00 17.03 73 GLN A N 1
ATOM 550 C CA . GLN A 1 75 ? -39.051 81.320 7.988 1.00 18.17 73 GLN A CA 1
ATOM 551 C C . GLN A 1 75 ? -37.916 80.289 8.005 1.00 20.07 73 GLN A C 1
ATOM 552 O O . GLN A 1 75 ? -38.211 79.071 8.237 1.00 18.79 73 GLN A O 1
ATOM 558 N N . VAL A 1 76 ? -36.656 80.717 7.831 1.00 18.10 74 VAL A N 1
ATOM 559 C CA . VAL A 1 76 ? -35.489 79.799 7.922 1.00 17.75 74 VAL A CA 1
ATOM 560 C C . VAL A 1 76 ? -35.430 79.197 9.337 1.00 17.98 74 VAL A C 1
ATOM 561 O O . VAL A 1 76 ? -35.262 77.984 9.454 1.00 18.50 74 VAL A O 1
ATOM 565 N N . ALA A 1 77 ? -35.506 80.022 10.363 1.00 18.73 75 ALA A N 1
ATOM 566 C CA . ALA A 1 77 ? -35.397 79.596 11.781 1.00 20.87 75 ALA A CA 1
ATOM 567 C C . ALA A 1 77 ? -36.457 78.511 12.072 1.00 22.13 75 ALA A C 1
ATOM 568 O O . ALA A 1 77 ? -36.178 77.637 12.902 1.00 16.91 75 ALA A O 1
ATOM 570 N N . LYS A 1 78 ? -37.605 78.553 11.388 1.00 20.55 76 LYS A N 1
ATOM 571 C CA . LYS A 1 78 ? -38.778 77.694 11.681 1.00 21.28 76 LYS A CA 1
ATOM 572 C C . LYS A 1 78 ? -38.758 76.467 10.779 1.00 22.34 76 LYS A C 1
ATOM 573 O O . LYS A 1 78 ? -39.725 75.702 10.845 1.00 29.06 76 LYS A O 1
ATOM 579 N N . GLY A 1 79 ? -37.696 76.296 9.989 1.00 20.57 77 GLY A N 1
ATOM 580 C CA . GLY A 1 79 ? -37.473 75.141 9.110 1.00 23.19 77 GLY A CA 1
ATOM 581 C C . GLY A 1 79 ? -38.309 75.196 7.839 1.00 24.77 77 GLY A C 1
ATOM 582 O O . GLY A 1 79 ? -38.536 74.141 7.282 1.00 27.83 77 GLY A O 1
ATOM 583 N N . GLU A 1 80 ? -38.734 76.385 7.383 1.00 24.99 78 GLU A N 1
ATOM 584 C CA . GLU A 1 80 ? -39.614 76.520 6.189 1.00 27.41 78 GLU A CA 1
ATOM 585 C C . GLU A 1 80 ? -38.901 77.269 5.055 1.00 24.90 78 GLU A C 1
ATOM 586 O O . GLU A 1 80 ? -39.561 77.530 4.019 1.00 18.49 78 GLU A O 1
ATOM 592 N N . ALA A 1 81 ? -37.629 77.635 5.254 1.00 20.00 79 ALA A N 1
ATOM 593 C CA . ALA A 1 81 ? -36.735 78.154 4.203 1.00 20.39 79 ALA A CA 1
ATOM 594 C C . ALA A 1 81 ? -35.288 77.766 4.535 1.00 17.36 79 ALA A C 1
ATOM 595 O O . ALA A 1 81 ? -35.031 77.330 5.640 1.00 18.38 79 ALA A O 1
ATOM 597 N N . PHE A 1 82 ? -34.395 77.836 3.558 1.00 17.52 80 PHE A N 1
ATOM 598 C CA . PHE A 1 82 ? -32.955 77.550 3.698 1.00 16.43 80 PHE A CA 1
ATOM 599 C C . PHE A 1 82 ? -32.167 78.821 3.365 1.00 16.78 80 PHE A C 1
ATOM 600 O O . PHE A 1 82 ? -32.531 79.510 2.419 1.00 14.53 80 PHE A O 1
ATOM 608 N N . LEU A 1 83 ? -31.091 79.088 4.102 1.00 15.77 81 LEU A N 1
ATOM 609 C CA . LEU A 1 83 ? -30.243 80.287 3.896 1.00 14.75 81 LEU A CA 1
ATOM 610 C C . LEU A 1 83 ? -29.014 79.903 3.079 1.00 14.21 81 LEU A C 1
ATOM 611 O O . LEU A 1 83 ? -28.237 79.001 3.517 1.00 16.08 81 LEU A O 1
ATOM 616 N N . LEU A 1 84 ? -28.815 80.572 1.944 1.00 12.13 82 LEU A N 1
ATOM 617 C CA . LEU A 1 84 ? -27.577 80.460 1.148 1.00 13.16 82 LEU A CA 1
ATOM 618 C C . LEU A 1 84 ? -26.805 81.764 1.293 1.00 14.74 82 LEU A C 1
ATOM 619 O O . LEU A 1 84 ? -27.324 82.825 0.881 1.00 16.13 82 LEU A O 1
ATOM 624 N N . GLN A 1 85 ? -25.623 81.707 1.894 1.00 16.42 83 GLN A N 1
ATOM 625 C CA . GLN A 1 85 ? -24.802 82.924 2.088 1.00 16.29 83 GLN A CA 1
ATOM 626 C C . GLN A 1 85 ? -23.455 82.656 1.449 1.00 16.00 83 GLN A C 1
ATOM 627 O O . GLN A 1 85 ? -22.794 81.612 1.773 1.00 16.26 83 GLN A O 1
ATOM 633 N N . GLY A 1 86 ? -23.063 83.506 0.514 1.00 14.65 84 GLY A N 1
ATOM 634 C CA . GLY A 1 86 ? -21.801 83.288 -0.179 1.00 13.42 84 GLY A CA 1
ATOM 635 C C . GLY A 1 86 ? -21.319 84.454 -0.991 1.00 13.18 84 GLY A C 1
ATOM 636 O O . GLY A 1 86 ? -22.121 85.359 -1.333 1.00 13.75 84 GLY A O 1
ATOM 637 N N . GLY A 1 87 ? -20.041 84.389 -1.334 1.00 15.74 85 GLY A N 1
ATOM 638 C CA . GLY A 1 87 ? -19.320 85.358 -2.176 1.00 16.66 85 GLY A CA 1
ATOM 639 C C . GLY A 1 87 ? -17.846 85.347 -1.827 1.00 16.82 85 GLY A C 1
ATOM 640 O O . GLY A 1 87 ? -17.395 84.357 -1.185 1.00 17.43 85 GLY A O 1
ATOM 641 N N . ASP A 1 88 ? -17.150 86.424 -2.164 1.00 15.98 86 ASP A N 1
ATOM 642 C CA . ASP A 1 88 ? -15.703 86.588 -1.972 1.00 19.70 86 ASP A CA 1
ATOM 643 C C . ASP A 1 88 ? -15.343 86.396 -0.502 1.00 18.13 86 ASP A C 1
ATOM 644 O O . ASP A 1 88 ? -16.078 86.896 0.388 1.00 18.29 86 ASP A O 1
ATOM 649 N N . CYS A 1 89 ? -14.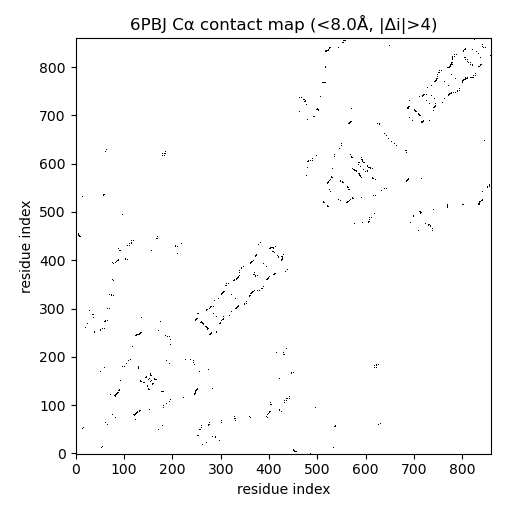220 85.741 -0.245 1.00 20.41 87 CYS A N 1
ATOM 650 C CA . CYS A 1 89 ? -13.562 85.787 1.082 1.00 21.02 87 CYS A CA 1
ATOM 651 C C . CYS A 1 89 ? -13.289 87.246 1.417 1.00 16.66 87 CYS A C 1
ATOM 652 O O . CYS A 1 89 ? -13.787 87.733 2.467 1.00 15.76 87 CYS A O 1
ATOM 655 N N . ALA A 1 90 ? -12.604 87.967 0.538 1.00 19.30 88 ALA A N 1
ATOM 656 C CA . ALA A 1 90 ? -12.410 89.425 0.683 1.00 19.37 88 ALA A CA 1
ATOM 657 C C . ALA A 1 90 ? -12.640 90.108 -0.671 1.00 20.08 88 ALA A C 1
ATOM 658 O O . ALA A 1 90 ? -12.025 89.679 -1.707 1.00 24.91 88 ALA A O 1
ATOM 660 N N . GLU A 1 91 ? -13.547 91.080 -0.710 1.00 16.00 89 GLU A N 1
ATOM 661 C CA . GLU A 1 91 ? -13.722 91.937 -1.894 1.00 16.03 89 GLU A CA 1
ATOM 662 C C . GLU A 1 91 ? -12.524 92.872 -1.981 1.00 15.06 89 GLU A C 1
ATOM 663 O O . GLU A 1 91 ? -12.093 93.373 -0.913 1.00 15.48 89 GLU A O 1
ATOM 669 N N . THR A 1 92 ? -12.077 93.209 -3.185 1.00 12.59 90 THR A N 1
ATOM 670 C CA . THR A 1 92 ? -11.034 94.236 -3.389 1.00 14.76 90 THR A CA 1
ATOM 671 C C . THR A 1 92 ? -11.600 95.322 -4.270 1.00 12.62 90 THR A C 1
ATOM 672 O O . THR A 1 92 ? -12.435 95.001 -5.132 1.00 13.16 90 THR A O 1
ATOM 676 N N . PHE A 1 93 ? -11.138 96.548 -4.105 1.00 13.02 91 PHE A N 1
ATOM 677 C CA . PHE A 1 93 ? -11.574 97.662 -4.960 1.00 14.62 91 PHE A CA 1
ATOM 678 C C . PHE A 1 93 ? -11.208 97.333 -6.411 1.00 17.96 91 PHE A C 1
ATOM 679 O O . PHE A 1 93 ? -12.021 97.568 -7.307 1.00 12.10 91 PHE A O 1
ATOM 687 N N A MET A 1 94 ? -10.017 96.754 -6.616 0.50 18.36 92 MET A N 1
ATOM 688 N N B MET A 1 94 ? -10.029 96.756 -6.647 0.50 18.66 92 MET A N 1
ATOM 689 C CA A MET A 1 94 ? -9.462 96.436 -7.958 0.50 19.67 92 MET A CA 1
ATOM 690 C CA B MET A 1 94 ? -9.549 96.540 -8.033 0.50 19.98 92 MET A CA 1
ATOM 691 C C A MET A 1 94 ? -10.398 95.467 -8.692 0.50 16.42 92 MET A C 1
ATOM 692 C C B MET A 1 94 ? -10.411 95.467 -8.719 0.50 16.63 92 MET A C 1
ATOM 693 O O A MET A 1 94 ? -10.533 95.594 -9.896 0.50 15.56 92 MET A O 1
ATOM 694 O O B MET A 1 94 ? -10.534 95.538 -9.925 0.50 15.74 92 MET A O 1
ATOM 703 N N . ASP A 1 95 ? -10.995 94.525 -7.976 1.00 16.74 93 ASP A N 1
ATOM 704 C CA . ASP A 1 95 ? -11.833 93.443 -8.567 1.00 18.37 93 ASP A CA 1
ATOM 705 C C . ASP A 1 95 ? -13.325 93.781 -8.504 1.00 15.00 93 ASP A C 1
ATOM 706 O O . ASP A 1 95 ? -14.137 92.901 -8.841 1.00 13.53 93 ASP A O 1
ATOM 711 N N . ASN A 1 96 ? -13.666 94.976 -8.048 1.00 14.79 94 ASN A N 1
ATOM 712 C CA . ASN A 1 96 ? -15.076 95.411 -7.850 1.00 13.27 94 ASN A CA 1
ATOM 713 C C . ASN A 1 96 ? -15.563 95.871 -9.227 1.00 12.88 94 ASN A C 1
ATOM 714 O O . ASN A 1 96 ? -15.787 97.028 -9.407 1.00 11.75 94 ASN A O 1
ATOM 719 N N . THR A 1 97 ? -15.678 94.932 -10.157 1.00 12.77 95 THR A N 1
ATOM 720 C CA . THR A 1 97 ? -16.023 95.185 -11.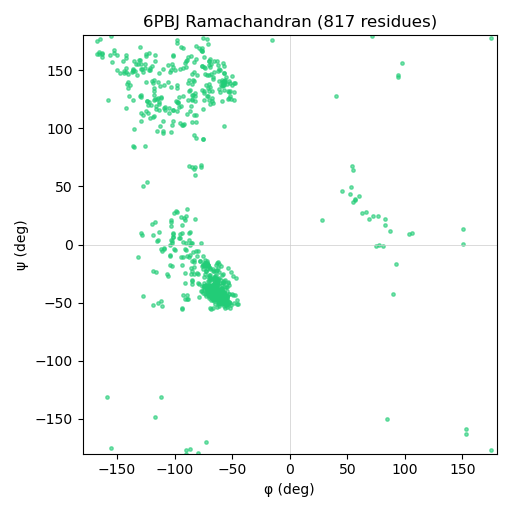560 1.00 11.22 95 THR A CA 1
ATOM 721 C C . THR A 1 97 ? -17.328 94.505 -11.907 1.00 11.16 95 THR A C 1
ATOM 722 O O . THR A 1 97 ? -17.745 93.571 -11.214 1.00 8.49 95 THR A O 1
ATOM 726 N N A GLU A 1 98 ? -17.928 94.931 -13.008 0.50 11.17 96 GLU A N 1
ATOM 727 N N B GLU A 1 98 ? -17.901 94.920 -13.021 0.50 11.35 96 GLU A N 1
ATOM 728 C CA A GLU A 1 98 ? -19.156 94.333 -13.566 0.50 13.79 96 GLU A CA 1
ATOM 729 C CA B GLU A 1 98 ? -19.129 94.332 -13.578 0.50 14.01 96 GLU A CA 1
ATOM 730 C C A GLU A 1 98 ? -18.954 92.829 -13.819 0.50 12.48 96 GLU A C 1
ATOM 731 C C B GLU A 1 98 ? -18.938 92.829 -13.810 0.50 12.60 96 GLU A C 1
ATOM 732 O O A GLU A 1 98 ? -19.782 92.037 -13.386 0.50 12.87 96 GLU A O 1
ATOM 733 O O B GLU A 1 98 ? -19.755 92.041 -13.361 0.50 12.94 96 GLU A O 1
ATOM 744 N N . PRO A 1 99 ? -17.894 92.347 -14.521 1.00 13.08 97 PRO A N 1
ATOM 745 C CA . PRO A 1 99 ? -17.760 90.909 -14.733 1.00 15.72 97 PRO A CA 1
ATOM 746 C C . PRO A 1 99 ? -17.650 90.112 -13.429 1.00 15.23 97 PRO A C 1
ATOM 747 O O . PRO A 1 99 ? -18.186 89.007 -13.353 1.00 15.30 97 PRO A O 1
ATOM 751 N N . HIS A 1 100 ? -16.938 90.634 -12.432 1.00 14.67 98 HIS A N 1
ATOM 752 C CA . HIS A 1 100 ? -16.728 89.891 -11.172 1.00 14.58 98 HIS A CA 1
ATOM 753 C C . HIS A 1 100 ? -18.058 89.837 -10.417 1.00 14.73 98 HIS A C 1
ATOM 754 O O . HIS A 1 100 ? -18.423 88.761 -9.877 1.00 14.83 98 HIS A O 1
ATOM 761 N N . ILE A 1 101 ? -18.741 90.965 -10.322 1.00 13.42 99 ILE A N 1
ATOM 762 C CA . ILE A 1 101 ? -20.027 91.037 -9.592 1.00 13.34 99 ILE A CA 1
ATOM 763 C C . ILE A 1 101 ? -21.064 90.144 -10.291 1.00 15.59 99 ILE A C 1
ATOM 764 O O . ILE A 1 101 ? -21.795 89.398 -9.580 1.00 14.67 99 ILE A O 1
ATOM 769 N N A ARG A 1 102 ? -21.142 90.221 -11.626 0.50 15.97 100 ARG A N 1
ATOM 770 N N B ARG A 1 102 ? -21.145 90.226 -11.619 0.50 16.02 100 ARG A N 1
ATOM 771 C CA A ARG A 1 102 ? -22.075 89.392 -12.439 0.50 17.61 100 ARG A CA 1
ATOM 772 C CA B ARG A 1 102 ? -22.057 89.399 -12.456 0.50 17.72 100 ARG A CA 1
ATOM 773 C C A ARG A 1 102 ? -21.778 87.905 -12.191 0.50 17.75 100 ARG A C 1
ATOM 774 C C B ARG A 1 102 ? -21.776 87.909 -12.194 0.50 17.79 100 ARG A C 1
ATOM 775 O O A ARG A 1 102 ? -22.730 87.149 -12.045 0.50 15.86 100 ARG A O 1
ATOM 776 O O B ARG A 1 102 ? -22.732 87.156 -12.045 0.50 15.87 100 ARG A O 1
ATOM 791 N N . GLY A 1 103 ? -20.498 87.520 -12.154 1.00 17.02 101 GLY A N 1
ATOM 792 C CA . GLY A 1 103 ? -20.067 86.133 -11.870 1.00 17.54 101 GLY A CA 1
ATOM 793 C C . GLY A 1 103 ? -20.557 85.639 -10.512 1.00 16.92 101 GLY A C 1
ATOM 794 O O . GLY A 1 103 ? -21.047 84.523 -10.453 1.00 16.05 101 GLY A O 1
ATOM 795 N N . ASN A 1 104 ? -20.449 86.458 -9.471 1.00 17.69 102 ASN A N 1
ATOM 796 C CA . ASN A 1 104 ? -20.839 86.086 -8.078 1.00 19.07 102 ASN A CA 1
ATOM 797 C C . ASN A 1 104 ? -22.363 86.044 -7.970 1.00 16.14 102 ASN A C 1
ATOM 798 O O . ASN A 1 104 ? -22.869 85.167 -7.265 1.00 17.43 102 ASN A O 1
ATOM 803 N N . VAL A 1 105 ? -23.076 86.925 -8.688 1.00 15.08 103 VAL A N 1
ATOM 804 C CA . VAL A 1 105 ? -24.564 86.932 -8.721 1.00 12.79 103 VAL A CA 1
ATOM 805 C C . VAL A 1 105 ? -25.049 85.680 -9.449 1.00 13.65 103 VAL A C 1
ATOM 806 O O . VAL A 1 105 ? -25.922 84.991 -8.900 1.00 14.88 103 VAL A O 1
ATOM 810 N N . ARG A 1 106 ? -24.447 85.340 -10.601 1.00 15.75 104 ARG A N 1
ATOM 811 C CA . ARG A 1 106 ? -24.783 84.110 -11.368 1.00 16.47 104 ARG A CA 1
ATOM 812 C C . ARG A 1 106 ? -24.610 82.876 -10.466 1.00 17.74 104 ARG A C 1
ATOM 813 O O . ARG A 1 106 ? -25.559 82.050 -10.384 1.00 14.94 104 ARG A O 1
ATOM 821 N N . ALA A 1 107 ? -23.458 82.760 -9.805 1.00 16.61 105 ALA A N 1
ATOM 822 C CA . ALA A 1 107 ? -23.101 81.617 -8.944 1.00 19.33 105 ALA A CA 1
ATOM 823 C C . ALA A 1 107 ? -24.154 81.445 -7.840 1.00 16.81 105 ALA A C 1
ATOM 824 O O . ALA A 1 107 ? -24.641 80.349 -7.669 1.00 18.48 105 ALA A O 1
ATOM 826 N N . LEU A 1 108 ? -24.522 82.514 -7.141 1.00 13.99 106 LEU A N 1
ATOM 827 C CA . LEU A 1 108 ? -25.524 82.473 -6.050 1.00 14.17 106 LEU A CA 1
ATOM 828 C C . LEU A 1 108 ? -26.870 82.011 -6.640 1.00 12.66 106 LEU A C 1
ATOM 829 O O . LEU A 1 108 ? -27.507 81.150 -6.044 1.00 18.46 106 LEU A O 1
ATOM 834 N N . LEU A 1 109 ? -27.287 82.572 -7.759 1.00 14.06 107 LEU A N 1
ATOM 835 C CA . LEU A 1 109 ? -28.612 82.240 -8.354 1.00 14.21 107 LEU A CA 1
ATOM 836 C C . LEU A 1 109 ? -28.609 80.762 -8.760 1.00 15.79 107 LEU A C 1
ATOM 837 O O . LEU A 1 109 ? -29.625 80.102 -8.536 1.00 16.52 107 LEU A O 1
ATOM 842 N N . GLN A 1 110 ? -27.535 80.287 -9.377 1.00 17.10 108 GLN A N 1
ATOM 843 C CA . GLN A 1 110 ? -27.388 78.879 -9.852 1.00 21.68 108 GLN A CA 1
ATOM 844 C C . GLN A 1 110 ? -27.460 77.934 -8.657 1.00 22.34 108 GLN A C 1
ATOM 845 O O . GLN A 1 110 ? -28.271 76.972 -8.677 1.00 21.34 108 GLN A O 1
ATOM 851 N N . MET A 1 111 ? -26.632 78.194 -7.647 1.00 15.77 109 MET A N 1
ATOM 852 C CA . MET A 1 111 ? -26.637 77.403 -6.385 1.00 15.11 109 MET A CA 1
ATOM 853 C C . MET A 1 111 ? -28.045 77.430 -5.768 1.00 16.05 109 MET A C 1
ATOM 854 O O . MET A 1 111 ? -28.529 76.375 -5.300 1.00 17.04 109 MET A O 1
ATOM 859 N N . ALA A 1 112 ? -28.709 78.589 -5.755 1.00 15.68 110 ALA A N 1
ATOM 860 C CA . ALA A 1 112 ? -29.995 78.733 -5.046 1.00 14.38 110 ALA A CA 1
ATOM 861 C C . ALA A 1 112 ? -31.074 77.877 -5.733 1.00 15.94 110 ALA A C 1
ATOM 862 O O . ALA A 1 112 ? -31.897 77.306 -5.024 1.00 16.41 110 ALA A O 1
ATOM 864 N N A VAL A 1 113 ? -31.080 77.803 -7.062 0.50 15.65 111 VAL A N 1
ATOM 865 N N B VAL A 1 113 ? -31.082 77.796 -7.054 0.50 16.02 111 VAL A N 1
ATOM 866 C CA A VAL A 1 113 ? -32.127 77.009 -7.791 0.50 17.06 111 VAL A CA 1
ATOM 867 C CA B VAL A 1 113 ? -32.149 77.013 -7.754 0.50 17.78 111 VAL A CA 1
ATOM 868 C C A VAL A 1 113 ? -31.925 75.529 -7.460 0.50 16.84 111 VAL A C 1
ATOM 869 C C B VAL A 1 113 ? -31.930 75.524 -7.466 0.50 17.19 111 VAL A C 1
ATOM 870 O O A VAL A 1 113 ? -32.927 74.858 -7.155 0.50 15.43 111 VAL A O 1
ATOM 871 O O B VAL A 1 113 ? -32.926 74.844 -7.167 0.50 15.75 111 VAL A O 1
ATOM 878 N N . VAL A 1 114 ? -30.678 75.054 -7.462 1.00 18.27 112 VAL A N 1
ATOM 879 C CA . VAL A 1 114 ? -30.340 73.640 -7.114 1.00 18.19 112 VAL A CA 1
ATOM 880 C C . VAL A 1 114 ? -30.804 73.335 -5.677 1.00 21.04 112 VAL A C 1
ATOM 881 O O . VAL A 1 114 ? -31.492 72.311 -5.471 1.00 17.90 112 VAL A O 1
ATOM 885 N N . LEU A 1 115 ? -30.490 74.197 -4.711 1.00 17.89 113 LEU A N 1
ATOM 886 C CA . LEU A 1 115 ? -30.842 74.009 -3.291 1.00 20.42 113 LEU A CA 1
ATOM 887 C C . LEU A 1 115 ? -32.354 74.098 -3.121 1.00 20.28 113 LEU A C 1
ATOM 888 O O . LEU A 1 115 ? -32.869 73.387 -2.274 1.00 18.86 113 LEU A O 1
ATOM 893 N N . THR A 1 116 ? -33.028 74.970 -3.868 1.00 16.28 114 THR A N 1
ATOM 894 C CA . THR A 1 116 ? -34.499 75.097 -3.787 1.00 16.80 114 THR A CA 1
ATOM 895 C C . THR A 1 116 ? -35.128 73.753 -4.199 1.00 18.03 114 THR A C 1
ATOM 896 O O . THR A 1 116 ? -36.075 73.299 -3.535 1.00 16.87 114 THR A O 1
ATOM 900 N N . TYR A 1 117 ? -34.664 73.187 -5.297 1.00 19.80 115 TYR A N 1
ATOM 901 C CA . TYR A 1 117 ? -35.159 71.891 -5.793 1.00 20.00 115 TYR A CA 1
ATOM 902 C C . TYR A 1 117 ? -34.896 70.798 -4.755 1.00 20.84 115 TYR A C 1
ATOM 903 O O . TYR A 1 117 ? -35.819 70.024 -4.459 1.00 16.76 115 TYR A O 1
ATOM 912 N N . GLY A 1 118 ? -33.683 70.738 -4.205 1.00 22.84 116 GLY A N 1
ATOM 913 C CA . GLY A 1 118 ? -33.309 69.710 -3.213 1.00 22.07 116 GLY A CA 1
ATOM 914 C C . GLY A 1 118 ? -34.058 69.867 -1.909 1.00 20.91 116 GLY A C 1
ATOM 915 O O . GLY A 1 118 ? -34.483 68.853 -1.333 1.00 26.49 116 GLY A O 1
ATOM 916 N N . ALA A 1 119 ? -34.213 71.091 -1.424 1.00 23.09 117 ALA A N 1
ATOM 917 C CA . ALA A 1 119 ? -34.832 71.374 -0.108 1.00 20.32 117 ALA A CA 1
ATOM 918 C C . ALA A 1 119 ? -36.361 71.332 -0.204 1.00 19.56 117 ALA A C 1
ATOM 919 O O . ALA A 1 119 ? -36.989 71.137 0.835 1.00 16.62 117 ALA A O 1
ATOM 921 N N . SER A 1 120 ? -36.935 71.552 -1.385 1.00 21.79 118 SER A N 1
ATOM 922 C CA . SER A 1 120 ? -38.399 71.736 -1.572 1.00 22.52 118 SER A CA 1
ATOM 923 C C . SER A 1 120 ? -38.884 72.864 -0.667 1.00 26.07 118 SER A C 1
ATOM 924 O O . SER A 1 120 ? -40.004 72.779 -0.147 1.00 20.40 118 SER A O 1
ATOM 927 N N . MET A 1 121 ? -38.087 73.905 -0.496 1.00 21.03 119 MET A N 1
ATOM 928 C CA . MET A 1 121 ? -38.547 75.116 0.206 1.00 20.16 119 MET A CA 1
ATOM 929 C C . MET A 1 121 ? -37.760 76.296 -0.332 1.00 18.57 119 MET A C 1
ATOM 930 O O . MET A 1 121 ? -36.781 76.091 -1.040 1.00 16.27 119 MET A O 1
ATOM 935 N N . PRO A 1 122 ? -38.214 77.542 -0.076 1.00 17.52 120 PRO A N 1
ATOM 936 C CA . PRO A 1 122 ? -37.521 78.728 -0.573 1.00 18.09 120 PRO A CA 1
ATOM 937 C C . PRO A 1 122 ? -36.077 78.820 -0.041 1.00 18.32 120 PRO A C 1
ATOM 938 O O . PRO A 1 122 ? -35.791 78.348 1.082 1.00 15.88 120 PRO A O 1
ATOM 942 N N . VAL A 1 123 ? -35.199 79.427 -0.835 1.00 16.48 121 VAL A N 1
ATOM 943 C CA . VAL A 1 123 ? -33.794 79.715 -0.459 1.00 16.55 121 VAL A CA 1
ATOM 944 C C . VAL A 1 123 ? -33.637 81.223 -0.374 1.00 20.35 121 VAL A C 1
ATOM 945 O O . VAL A 1 123 ? -33.940 81.947 -1.371 1.00 16.81 121 VAL A O 1
ATOM 949 N N . VAL A 1 124 ? -33.218 81.686 0.784 1.00 17.99 122 VAL A N 1
ATOM 950 C CA . VAL A 1 124 ? -32.889 83.114 1.003 1.00 17.49 122 VAL A CA 1
ATOM 951 C C . VAL A 1 124 ? -31.442 83.332 0.550 1.00 15.47 122 VAL A C 1
ATOM 952 O O . VAL A 1 124 ? -30.564 82.640 1.076 1.00 17.03 122 VAL A O 1
ATOM 956 N N . LYS A 1 125 ? -31.221 84.276 -0.362 1.00 14.32 123 LYS A N 1
ATOM 957 C CA . LYS A 1 125 ? -29.880 84.530 -0.961 1.00 15.25 123 LYS A CA 1
ATOM 958 C C . LYS A 1 125 ? -29.248 85.753 -0.309 1.00 14.30 123 LYS A C 1
ATOM 959 O O . LYS A 1 125 ? -29.757 86.869 -0.520 1.00 11.95 123 LYS A O 1
ATOM 965 N N . VAL A 1 126 ? -28.144 85.544 0.385 1.00 13.53 124 VAL A N 1
ATOM 966 C CA . VAL A 1 126 ? -27.363 86.637 1.036 1.00 14.09 124 VAL A CA 1
ATOM 967 C C . VAL A 1 126 ? -25.938 86.579 0.495 1.00 14.15 124 VAL A C 1
ATOM 968 O O . VAL A 1 126 ? -25.242 85.617 0.726 1.00 13.63 124 VAL A O 1
ATOM 972 N N . ALA A 1 127 ? -25.563 87.594 -0.253 1.00 12.38 125 ALA A N 1
ATOM 973 C CA . ALA A 1 127 ? -24.235 87.729 -0.859 1.00 10.84 125 ALA A CA 1
ATOM 974 C C . ALA A 1 127 ? -23.282 88.308 0.182 1.00 12.60 125 ALA A C 1
ATOM 975 O O . ALA A 1 127 ? -23.709 89.221 0.910 1.00 11.41 125 ALA A O 1
ATOM 977 N N . ARG A 1 128 ? -22.052 87.815 0.212 1.00 13.34 126 ARG A N 1
ATOM 978 C CA . ARG A 1 128 ? -20.898 88.495 0.843 1.00 14.91 126 ARG A CA 1
ATOM 979 C C . ARG A 1 128 ? -20.425 89.502 -0.185 1.00 13.79 126 ARG A C 1
ATOM 980 O O . ARG A 1 128 ? -19.704 89.093 -1.142 1.00 16.28 126 ARG A O 1
ATOM 988 N N . ILE A 1 129 ? -20.931 90.716 -0.125 1.00 12.55 127 ILE A N 1
ATOM 989 C CA . ILE A 1 129 ? -20.737 91.685 -1.235 1.00 11.85 127 ILE A CA 1
ATOM 990 C C . ILE A 1 129 ? -21.050 93.070 -0.716 1.00 10.23 127 ILE A C 1
ATOM 991 O O . ILE A 1 129 ? -21.753 93.172 0.314 1.00 9.98 127 ILE A O 1
ATOM 996 N N . ALA A 1 130 ? -20.566 94.087 -1.426 1.00 10.89 128 ALA A N 1
ATOM 997 C CA . ALA A 1 130 ? -20.798 95.514 -1.159 1.00 11.72 128 ALA A CA 1
ATOM 998 C C . ALA A 1 130 ? -20.430 95.840 0.298 1.00 12.25 128 ALA A C 1
ATOM 999 O O . ALA A 1 130 ? -21.194 96.532 0.951 1.00 10.58 128 ALA A O 1
ATOM 1001 N N . GLY A 1 131 ? -19.253 95.435 0.759 1.00 11.78 129 GLY A N 1
ATOM 1002 C CA . GLY A 1 131 ? -18.783 95.817 2.108 1.00 13.64 129 GLY A CA 1
ATOM 1003 C C . GLY A 1 131 ? -17.859 94.832 2.777 1.00 11.96 129 GLY A C 1
ATOM 1004 O O . GLY A 1 131 ? -17.417 95.171 3.846 1.00 11.21 129 GLY A O 1
ATOM 1005 N N . GLN A 1 132 ? -17.506 93.703 2.139 1.00 12.62 130 GLN A N 1
ATOM 1006 C CA . GLN A 1 132 ? -16.580 92.686 2.694 1.00 14.95 130 GLN A CA 1
ATOM 1007 C C . GLN A 1 132 ? -15.130 93.121 2.421 1.00 12.95 130 GLN A C 1
ATOM 1008 O O . GLN A 1 132 ? -14.395 92.413 1.661 1.00 11.12 130 GLN A O 1
ATOM 1014 N N . TYR A 1 133 ? -14.709 94.241 3.016 1.00 11.68 131 TYR A N 1
ATOM 1015 C CA . TYR A 1 133 ? -13.387 94.839 2.711 1.00 12.23 131 TYR A CA 1
ATOM 1016 C C . TYR A 1 133 ? -12.500 94.914 3.958 1.00 12.19 131 TYR A C 1
ATOM 1017 O O . TYR A 1 133 ? -11.516 95.676 3.940 1.00 11.47 131 TYR A O 1
ATOM 1026 N N . ALA A 1 134 ? -12.818 94.166 5.008 1.00 13.00 132 ALA A N 1
ATOM 1027 C CA . ALA A 1 134 ? -12.022 94.184 6.250 1.00 12.53 132 ALA A CA 1
ATOM 1028 C C . ALA A 1 134 ? -11.889 92.784 6.826 1.00 16.77 132 ALA A C 1
ATOM 1029 O O . ALA A 1 134 ? -12.860 91.992 6.847 1.00 13.92 132 ALA A O 1
ATOM 1031 N N . LYS A 1 135 ? -10.703 92.497 7.314 1.00 16.49 133 LYS A N 1
ATOM 1032 C CA . LYS A 1 135 ? -10.380 91.177 7.886 1.00 15.79 133 LYS A CA 1
ATOM 1033 C C . LYS A 1 135 ? -9.477 91.392 9.079 1.00 18.26 133 LYS A C 1
ATOM 1034 O O . LYS A 1 135 ? -8.697 92.353 9.133 1.00 17.25 133 LYS A O 1
ATOM 1040 N N . PRO A 1 136 ? -9.588 90.504 10.071 1.00 19.07 134 PRO A N 1
ATOM 1041 C CA . PRO A 1 136 ? -8.704 90.517 11.221 1.00 22.55 134 PRO A CA 1
ATOM 1042 C C . PRO A 1 136 ? -7.376 89.924 10.773 1.00 24.91 134 PRO A C 1
ATOM 1043 O O . PRO A 1 136 ? -7.294 89.373 9.697 1.00 24.42 134 PRO A O 1
ATOM 1047 N N . ARG A 1 137 ? -6.360 90.039 11.593 1.00 25.28 135 ARG A N 1
ATOM 1048 C CA . ARG A 1 137 ? -5.110 89.301 11.329 1.00 30.94 135 ARG A CA 1
ATOM 1049 C C . ARG A 1 137 ? -4.575 88.788 12.646 1.00 42.44 135 ARG A C 1
ATOM 1050 O O . ARG A 1 137 ? -4.598 89.559 13.639 1.00 49.34 135 ARG A O 1
ATOM 1058 N N . SER A 1 138 ? -4.165 87.526 12.662 1.00 40.93 136 SER A N 1
ATOM 1059 C CA . SER A 1 138 ? -3.531 86.875 13.836 1.00 43.10 136 SER A CA 1
ATOM 1060 C C . SER A 1 138 ? -2.117 87.434 13.985 1.00 46.47 136 SER A C 1
ATOM 1061 O O . SER A 1 138 ? -1.738 87.795 15.122 1.00 41.12 136 SER A O 1
ATOM 1063 N N . ALA A 1 139 ? -1.405 87.548 12.850 1.00 48.16 137 ALA A N 1
ATOM 1064 C CA . ALA A 1 139 ? 0.045 87.849 12.738 1.00 43.36 137 ALA A CA 1
ATOM 1065 C C . ALA A 1 139 ? 0.268 89.352 12.759 1.00 37.28 137 ALA A C 1
ATOM 1066 O O . ALA A 1 139 ? -0.260 90.064 11.839 1.00 29.04 137 ALA A O 1
ATOM 1068 N N . ASP A 1 140 ? 1.017 89.810 13.757 1.00 38.86 138 ASP A N 1
ATOM 1069 C CA . ASP A 1 140 ? 1.497 91.203 13.873 1.00 41.57 138 ASP A CA 1
ATOM 1070 C C . ASP A 1 140 ? 2.259 91.514 12.578 1.00 30.56 138 ASP A C 1
ATOM 1071 O O . ASP A 1 140 ? 2.012 92.577 11.966 1.00 36.34 138 ASP A O 1
ATOM 1073 N N . ILE A 1 141 ? 3.119 90.595 12.143 1.00 27.78 139 ILE A N 1
ATOM 1074 C CA . ILE A 1 141 ? 4.043 90.850 11.005 1.00 22.52 139 ILE A CA 1
ATOM 1075 C C . ILE A 1 141 ? 3.916 89.702 10.006 1.00 21.75 139 ILE A C 1
ATOM 1076 O O . ILE A 1 141 ? 4.094 88.539 10.393 1.00 18.96 139 ILE A O 1
ATOM 1081 N N . ASP A 1 142 ? 3.675 90.015 8.745 1.00 17.68 140 ASP A N 1
ATOM 1082 C CA . ASP A 1 142 ? 3.490 88.965 7.716 1.00 19.69 140 ASP A CA 1
ATOM 1083 C C . ASP A 1 142 ? 4.866 88.424 7.266 1.00 18.06 140 ASP A C 1
ATOM 1084 O O . ASP A 1 142 ? 5.924 88.873 7.792 1.00 14.39 140 ASP A O 1
ATOM 1089 N N . ALA A 1 143 ? 4.854 87.477 6.333 1.00 16.42 141 ALA A N 1
ATOM 1090 C CA . ALA A 1 143 ? 6.034 86.714 5.870 1.00 16.73 141 ALA A CA 1
ATOM 1091 C C . ALA A 1 143 ? 7.032 87.616 5.136 1.00 17.20 141 ALA A C 1
ATOM 1092 O O . ALA A 1 143 ? 8.189 87.226 5.084 1.00 19.53 141 ALA A O 1
ATOM 1094 N N . LEU A 1 144 ? 6.608 88.780 4.618 1.00 15.42 142 LEU A N 1
ATOM 1095 C CA . LEU A 1 144 ? 7.487 89.755 3.917 1.00 17.87 142 LEU A CA 1
ATOM 1096 C C . LEU A 1 144 ? 8.082 90.767 4.921 1.00 15.29 142 LEU A C 1
ATOM 1097 O O . LEU A 1 144 ? 8.755 91.693 4.511 1.00 19.46 142 LEU A O 1
ATOM 1102 N N . GLY A 1 145 ? 7.774 90.630 6.189 1.00 13.82 143 GLY A N 1
ATOM 1103 C CA . GLY A 1 145 ? 8.257 91.546 7.248 1.00 14.45 143 GLY A CA 1
ATOM 1104 C C . GLY A 1 145 ? 7.423 92.806 7.364 1.00 13.95 143 GLY A C 1
ATOM 1105 O O . GLY A 1 145 ? 7.905 93.767 7.981 1.00 15.52 143 GLY A O 1
ATOM 1106 N N . LEU A 1 146 ? 6.211 92.809 6.788 1.00 15.85 144 LEU A N 1
ATOM 1107 C CA . LEU A 1 146 ? 5.352 94.019 6.677 1.00 16.42 144 LEU A CA 1
ATOM 1108 C C . LEU A 1 146 ? 4.214 93.907 7.691 1.00 16.66 144 LEU A C 1
ATOM 1109 O O . LEU A 1 146 ? 3.774 92.744 8.018 1.00 14.48 144 LEU A O 1
ATOM 1114 N N . ARG A 1 147 ? 3.684 95.049 8.115 1.00 14.78 145 ARG A N 1
ATOM 1115 C CA . ARG A 1 147 ? 2.375 95.094 8.806 1.00 20.85 145 ARG A CA 1
ATOM 1116 C C . ARG A 1 147 ? 1.387 94.362 7.915 1.00 16.29 145 ARG A C 1
ATOM 1117 O O . ARG A 1 147 ? 1.451 94.600 6.715 1.00 14.36 145 ARG A O 1
ATOM 1125 N N . SER A 1 148 ? 0.483 93.576 8.479 1.00 15.47 146 SER A N 1
ATOM 1126 C CA . SER A 1 148 ? -0.397 92.692 7.701 1.00 20.36 146 SER A CA 1
ATOM 1127 C C . SER A 1 148 ? -1.399 93.508 6.884 1.00 15.55 146 SER A C 1
ATOM 1128 O O . SER A 1 148 ? -1.862 94.567 7.352 1.00 14.38 146 SER A O 1
ATOM 1131 N N . TYR A 1 149 ? -1.740 92.995 5.716 1.00 13.25 147 TYR A N 1
ATOM 1132 C CA . TYR A 1 149 ? -2.923 93.421 4.940 1.00 15.04 147 TYR A CA 1
ATOM 1133 C C . TYR A 1 149 ? -4.164 93.086 5.753 1.00 12.72 147 TYR A C 1
ATOM 1134 O O . TYR A 1 149 ? -4.318 91.945 6.211 1.00 15.44 147 TYR A O 1
ATOM 1143 N N A ARG A 1 150 ? -5.035 94.068 5.929 0.50 13.72 148 ARG A N 1
ATOM 1144 N N B ARG A 1 150 ? -5.025 94.074 5.957 0.50 14.15 148 ARG A N 1
ATOM 1145 C CA A ARG A 1 150 ? -6.262 93.952 6.757 0.50 12.50 148 ARG A CA 1
ATOM 1146 C CA B ARG A 1 150 ? -6.255 93.937 6.781 0.50 13.07 148 ARG A CA 1
ATOM 1147 C C A ARG A 1 150 ? -7.504 94.192 5.892 0.50 11.32 148 ARG A C 1
ATOM 1148 C C B ARG A 1 150 ? -7.495 94.213 5.905 0.50 11.71 148 ARG A C 1
ATOM 1149 O O A ARG A 1 150 ? -8.575 94.366 6.443 0.50 10.06 148 ARG A O 1
ATOM 1150 O O B ARG A 1 150 ? -8.567 94.398 6.456 0.50 10.39 148 ARG A O 1
ATOM 1165 N N . GLY A 1 151 ? -7.351 94.202 4.574 1.00 11.73 149 GLY A N 1
ATOM 1166 C CA . GLY A 1 151 ? -8.499 94.458 3.675 1.00 10.89 149 GLY A CA 1
ATOM 1167 C C . GLY A 1 151 ? -8.475 95.882 3.204 1.00 11.97 149 GLY A C 1
ATOM 1168 O O . GLY A 1 151 ? -7.949 96.731 3.945 1.00 10.79 149 GLY A O 1
ATOM 1169 N N . ASP A 1 152 ? -9.114 96.147 2.068 1.00 11.10 150 ASP A N 1
ATOM 1170 C CA . ASP A 1 152 ? -9.060 97.436 1.329 1.00 10.07 150 ASP A CA 1
ATOM 1171 C C . ASP A 1 152 ? -9.695 98.591 2.119 1.00 9.65 150 ASP A C 1
ATOM 1172 O O . ASP A 1 152 ? -9.380 99.759 1.792 1.00 8.57 150 ASP A O 1
ATOM 1177 N N . MET A 1 153 ? -10.588 98.325 3.058 1.00 8.06 151 MET A N 1
ATOM 1178 C CA . MET A 1 153 ? -11.198 99.362 3.916 1.00 10.39 151 MET A CA 1
ATOM 1179 C C . MET A 1 153 ? -10.129 99.928 4.889 1.00 9.69 151 MET A C 1
ATOM 1180 O O . MET A 1 153 ? -10.316 101.027 5.373 1.00 9.48 151 MET A O 1
ATOM 1185 N N . ILE A 1 154 ? -9.046 99.191 5.143 1.00 11.84 152 ILE A N 1
ATOM 1186 C CA . ILE A 1 154 ? -8.011 99.550 6.163 1.00 10.19 152 ILE A CA 1
ATOM 1187 C C . ILE A 1 154 ? -6.676 99.949 5.494 1.00 9.86 152 ILE A C 1
ATOM 1188 O O . ILE A 1 154 ? -6.186 101.035 5.793 1.00 11.95 152 ILE A O 1
ATOM 1193 N N . ASN A 1 155 ? -6.134 99.122 4.609 1.00 9.99 153 ASN A N 1
ATOM 119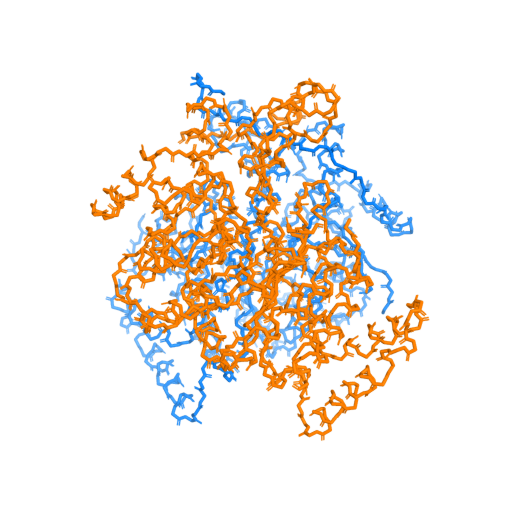4 C CA . ASN A 1 155 ? -4.798 99.327 4.010 1.00 13.05 153 ASN A CA 1
ATOM 1195 C C . ASN A 1 155 ? -4.763 98.598 2.670 1.00 12.50 153 ASN A C 1
ATOM 1196 O O . ASN A 1 155 ? -5.811 98.083 2.259 1.00 10.86 153 ASN A O 1
ATOM 1201 N N . GLY A 1 156 ? -3.640 98.670 1.958 1.00 12.71 154 GLY A N 1
ATOM 1202 C CA . GLY A 1 156 ? -3.495 98.109 0.604 1.00 12.41 154 GLY A CA 1
ATOM 1203 C C . GLY A 1 156 ? -2.797 96.782 0.609 1.00 13.29 154 GLY A C 1
ATOM 1204 O O . GLY A 1 156 ? -1.984 96.525 1.518 1.00 14.09 154 GLY A O 1
ATOM 1205 N N . PHE A 1 157 ? -3.134 95.943 -0.354 1.00 15.02 155 PHE A N 1
ATOM 1206 C CA . PHE A 1 157 ? -2.585 94.586 -0.534 1.00 17.19 155 PHE A CA 1
ATOM 1207 C C . PHE A 1 157 ? -1.116 94.680 -0.969 1.00 19.03 155 PHE A C 1
ATOM 1208 O O . PHE A 1 157 ? -0.356 93.772 -0.637 1.00 21.59 155 PHE A O 1
ATOM 1216 N N . ALA A 1 158 ? -0.744 95.739 -1.701 1.00 21.05 156 ALA A N 1
ATOM 1217 C CA . ALA A 1 158 ? 0.608 95.888 -2.298 1.00 25.17 156 ALA A CA 1
ATOM 1218 C C . ALA A 1 158 ? 1.647 95.688 -1.191 1.00 30.24 156 ALA A C 1
ATOM 1219 O O . ALA A 1 158 ? 1.508 96.240 -0.092 1.00 23.52 156 ALA A O 1
ATOM 1221 N N . PRO A 1 159 ? 2.675 94.839 -1.425 1.00 27.78 157 PRO A N 1
ATOM 1222 C CA . PRO A 1 159 ? 3.692 94.572 -0.409 1.00 26.49 157 PRO A CA 1
ATOM 1223 C C . PRO A 1 159 ? 4.716 95.695 -0.267 1.00 29.34 157 PRO A C 1
ATOM 1224 O O . PRO A 1 159 ? 5.849 95.470 -0.607 1.00 28.12 157 PRO A O 1
ATOM 1228 N N . ASP A 1 160 ? 4.286 96.860 0.237 1.00 31.70 158 ASP A N 1
ATOM 1229 C CA . ASP A 1 160 ? 5.170 98.004 0.547 1.00 34.97 158 ASP A CA 1
ATOM 1230 C C . ASP A 1 160 ? 4.598 98.749 1.744 1.00 29.45 158 ASP A C 1
ATOM 1231 O O . ASP A 1 160 ? 3.355 98.781 1.897 1.00 27.25 158 ASP A O 1
ATOM 1236 N N . ALA A 1 161 ? 5.483 99.314 2.552 1.00 28.20 159 ALA A N 1
ATOM 1237 C CA . ALA A 1 161 ? 5.183 99.895 3.871 1.00 33.34 159 ALA A CA 1
ATOM 1238 C C . ALA A 1 161 ? 4.113 100.979 3.728 1.00 28.51 159 ALA A C 1
ATOM 1239 O O . ALA A 1 161 ? 3.204 101.021 4.561 1.00 28.40 159 ALA A O 1
ATOM 1241 N N . ALA A 1 162 ? 4.250 101.856 2.738 1.00 29.22 160 ALA A N 1
ATOM 1242 C CA . ALA A 1 162 ? 3.351 103.021 2.573 1.00 28.00 160 ALA A CA 1
ATOM 1243 C C . ALA A 1 162 ? 1.923 102.514 2.325 1.00 22.41 160 ALA A C 1
ATOM 1244 O O . ALA A 1 162 ? 0.997 103.051 2.939 1.00 26.12 160 ALA A O 1
ATOM 1246 N N . ALA A 1 163 ? 1.757 101.500 1.479 1.00 22.08 161 ALA A N 1
ATOM 1247 C CA . ALA A 1 163 ? 0.440 100.913 1.160 1.00 21.31 161 ALA A CA 1
ATOM 1248 C C . ALA A 1 163 ? -0.173 100.287 2.420 1.00 20.25 161 ALA A C 1
ATOM 1249 O O . ALA A 1 163 ? -1.406 100.191 2.493 1.00 16.75 161 ALA A O 1
ATOM 1251 N N . ARG A 1 164 ? 0.647 99.800 3.352 1.00 17.04 162 ARG A N 1
ATOM 1252 C CA . ARG A 1 164 ? 0.154 99.005 4.497 1.00 14.66 162 ARG A CA 1
ATOM 1253 C C . ARG A 1 164 ? -0.249 99.935 5.631 1.00 14.91 162 ARG A C 1
ATOM 1254 O O . ARG A 1 164 ? -0.874 99.452 6.548 1.00 15.65 162 ARG A O 1
ATOM 1262 N N . GLU A 1 165 ? 0.050 101.234 5.551 1.00 17.90 163 GLU A N 1
ATOM 1263 C CA . GLU A 1 165 ? -0.368 102.152 6.641 1.00 20.96 163 GLU A CA 1
ATOM 1264 C C . GLU A 1 165 ? -1.909 102.227 6.641 1.00 17.09 163 GLU A C 1
ATOM 1265 O O . GLU A 1 165 ? -2.530 102.187 5.553 1.00 17.71 163 GLU A O 1
ATOM 1271 N N . HIS A 1 166 ? -2.509 102.289 7.823 1.00 15.55 164 HIS A N 1
ATOM 1272 C CA . HIS A 1 166 ? -3.977 102.339 8.019 1.00 15.53 164 HIS A CA 1
ATOM 1273 C C . HIS A 1 166 ? -4.473 103.744 7.671 1.00 16.77 164 HIS A C 1
ATOM 1274 O O . HIS A 1 166 ? -4.101 104.672 8.386 1.00 23.46 164 HIS A O 1
ATOM 1281 N N . ASP A 1 167 ? -5.314 103.890 6.641 1.00 13.71 165 ASP A N 1
ATOM 1282 C CA . ASP A 1 167 ? -5.735 105.224 6.141 1.00 14.28 165 ASP A CA 1
ATOM 1283 C C . ASP A 1 167 ? -7.258 105.259 6.036 1.00 12.17 165 ASP A C 1
ATOM 1284 O O . ASP A 1 167 ? -7.856 104.514 5.250 1.00 10.79 165 ASP A O 1
ATOM 1289 N N . PRO A 1 168 ? -7.935 106.078 6.869 1.00 12.07 166 PRO A N 1
ATOM 1290 C CA . PRO A 1 168 ? -9.388 106.040 6.952 1.00 14.05 166 PRO A CA 1
ATOM 1291 C C . PRO A 1 168 ? -10.047 106.750 5.771 1.00 12.77 166 PRO A C 1
ATOM 1292 O O . PRO A 1 168 ? -11.274 106.771 5.696 1.00 12.49 166 PRO A O 1
ATOM 1296 N N . SER A 1 169 ? -9.251 107.275 4.844 1.00 12.57 167 SER A N 1
ATOM 1297 C CA . SER A 1 169 ? -9.786 107.692 3.520 1.00 12.87 167 SER A CA 1
ATOM 1298 C C . SER A 1 169 ? -10.325 106.437 2.826 1.00 11.87 167 SER A C 1
ATOM 1299 O O . SER A 1 169 ? -11.248 106.577 1.979 1.00 10.91 167 SER A O 1
ATOM 1302 N N . ARG A 1 170 ? -9.849 105.245 3.230 1.00 10.83 168 ARG A N 1
ATOM 1303 C CA . ARG A 1 170 ? -10.321 103.967 2.692 1.00 11.34 168 ARG A CA 1
ATOM 1304 C C . ARG A 1 170 ? -11.745 103.676 3.217 1.00 12.88 168 ARG A C 1
ATOM 1305 O O . ARG A 1 170 ? -12.413 102.843 2.602 1.00 10.81 168 ARG A O 1
ATOM 1313 N N . LEU A 1 171 ? -12.232 104.364 4.279 1.00 11.28 169 LEU A N 1
ATOM 1314 C CA . LEU A 1 171 ? -13.638 104.225 4.719 1.00 11.23 169 LEU A CA 1
ATOM 1315 C C . LEU A 1 171 ? -14.537 104.801 3.624 1.00 12.66 169 LEU A C 1
ATOM 1316 O O . LEU A 1 171 ? -15.553 104.139 3.256 1.00 12.95 169 LEU A O 1
ATOM 1321 N N . VAL A 1 172 ? -14.148 105.947 3.065 1.00 11.31 170 VAL A N 1
ATOM 1322 C CA . VAL A 1 172 ? -14.936 106.636 2.003 1.00 11.02 170 VAL A CA 1
ATOM 1323 C C . VAL A 1 172 ? -14.819 105.840 0.700 1.00 11.45 170 VAL A C 1
ATOM 1324 O O . VAL A 1 172 ? -15.845 105.628 0.045 1.00 9.87 170 VAL A O 1
ATOM 1328 N N . ARG A 1 173 ? -13.625 105.360 0.359 1.00 10.23 171 ARG A N 1
ATOM 1329 C CA . ARG A 1 173 ? -13.417 104.518 -0.843 1.00 12.25 171 ARG A CA 1
ATOM 1330 C C . ARG A 1 173 ? -14.259 103.233 -0.728 1.00 10.93 171 ARG A C 1
ATOM 1331 O O . ARG A 1 173 ? -14.848 102.803 -1.754 1.00 10.02 171 ARG A O 1
ATOM 1339 N N . ALA A 1 174 ? -14.337 102.642 0.460 1.00 11.41 172 ALA A N 1
ATOM 1340 C CA . ALA A 1 174 ? -15.126 101.434 0.709 1.00 11.97 172 ALA A CA 1
ATOM 1341 C C . ALA A 1 174 ? -16.615 101.703 0.449 1.00 11.61 172 ALA A C 1
ATOM 1342 O O . ALA A 1 174 ? -17.233 100.870 -0.269 1.00 11.27 172 ALA A O 1
ATOM 1344 N N . TYR A 1 175 ? -17.160 102.794 0.988 1.00 10.21 173 TYR A N 1
ATOM 1345 C CA . TYR A 1 175 ? -18.558 103.237 0.805 1.00 10.35 173 TYR A CA 1
ATOM 1346 C C . TYR A 1 175 ? -18.856 103.397 -0.691 1.00 9.41 173 TYR A C 1
ATOM 1347 O O . TYR A 1 175 ? -19.900 102.867 -1.148 1.00 9.15 173 TYR A O 1
ATOM 1356 N N . ALA A 1 176 ? -17.992 104.098 -1.445 1.00 10.67 174 ALA A N 1
ATOM 1357 C CA . ALA A 1 176 ? -18.177 104.336 -2.901 1.00 9.99 174 ALA A CA 1
ATOM 1358 C C . ALA A 1 176 ? -18.255 102.994 -3.629 1.00 10.19 174 ALA A C 1
ATOM 1359 O O . ALA A 1 176 ? -19.166 102.838 -4.486 1.00 7.74 174 ALA A O 1
ATOM 1361 N N . ASN A 1 177 ? -17.388 102.036 -3.269 1.00 9.90 175 ASN A N 1
ATOM 1362 C CA . ASN A 1 177 ? -17.291 100.704 -3.903 1.00 10.10 175 ASN A CA 1
ATOM 1363 C C . ASN A 1 177 ? -18.498 99.847 -3.506 1.00 9.10 175 ASN A C 1
ATOM 1364 O O . ASN A 1 177 ? -19.071 99.176 -4.406 1.00 8.96 175 ASN A O 1
ATOM 1369 N N . ALA A 1 178 ? -18.941 99.954 -2.245 1.00 9.83 176 ALA A N 1
ATOM 1370 C CA . ALA A 1 178 ? -20.159 99.299 -1.716 1.00 9.96 176 ALA A CA 1
ATOM 1371 C C . ALA A 1 178 ? -21.415 99.782 -2.463 1.00 11.06 176 ALA A C 1
ATOM 1372 O O . ALA A 1 178 ? -22.194 98.947 -2.942 1.00 9.21 176 ALA A O 1
ATOM 1374 N N A SER A 1 179 ? -21.611 101.094 -2.553 0.50 10.57 177 SER A N 1
ATOM 1375 N N B SER A 1 179 ? -21.614 101.102 -2.525 0.50 13.20 177 SER A N 1
ATOM 1376 C CA A SER A 1 179 ? -22.817 101.681 -3.176 0.50 10.20 177 SER A CA 1
ATOM 1377 C CA B SER A 1 179 ? -22.765 101.756 -3.197 0.50 14.41 177 SER A CA 1
ATOM 1378 C C A SER A 1 179 ? -22.833 101.324 -4.676 0.50 10.31 177 SER A C 1
ATOM 1379 C C B SER A 1 179 ? -22.818 101.310 -4.665 0.50 12.62 177 SER A C 1
ATOM 1380 O O A SER A 1 179 ? -23.896 100.950 -5.156 0.50 9.33 177 SER A O 1
ATOM 1381 O O B SER A 1 179 ? -23.895 100.927 -5.122 0.50 11.27 177 SER A O 1
ATOM 1386 N N . ALA A 1 180 ? -21.680 101.311 -5.354 1.00 11.53 178 ALA A N 1
ATOM 1387 C CA . ALA A 1 180 ? -21.600 100.981 -6.795 1.00 11.96 178 ALA A CA 1
ATOM 1388 C C . ALA A 1 180 ? -21.881 99.493 -6.994 1.00 11.14 178 ALA A C 1
ATOM 1389 O O . ALA A 1 180 ? -22.678 99.144 -7.901 1.00 9.61 178 ALA A O 1
ATOM 1391 N N . ALA A 1 181 ? -21.357 98.627 -6.127 1.00 11.17 179 ALA A N 1
ATOM 1392 C CA . ALA A 1 181 ? -21.604 97.185 -6.211 1.00 11.08 179 ALA A CA 1
ATOM 1393 C C . ALA A 1 181 ? -23.101 96.943 -5.943 1.00 10.81 179 ALA A C 1
ATOM 1394 O O . ALA A 1 181 ? -23.718 96.158 -6.660 1.00 11.07 179 ALA A O 1
ATOM 1396 N N . MET A 1 182 ? -23.675 97.605 -4.940 1.00 8.73 180 MET A N 1
ATOM 1397 C CA . MET A 1 182 ? -25.074 97.325 -4.561 1.00 9.01 180 MET A CA 1
ATOM 1398 C C . MET A 1 182 ? -26.005 97.823 -5.671 1.00 9.17 180 MET A C 1
ATOM 1399 O O . MET A 1 182 ? -26.987 97.089 -6.033 1.00 8.20 180 MET A O 1
ATOM 1404 N N . ASN A 1 183 ? -25.660 98.947 -6.300 1.00 8.02 181 ASN A N 1
ATOM 1405 C CA . ASN A 1 183 ? -26.410 99.460 -7.443 1.00 8.59 181 ASN A CA 1
ATOM 1406 C C . ASN A 1 183 ? -26.468 98.371 -8.531 1.00 8.32 181 ASN A C 1
ATOM 1407 O O . ASN A 1 183 ? -27.577 98.093 -9.059 1.00 6.93 181 ASN A O 1
ATOM 1412 N N . LEU A 1 184 ? -25.342 97.789 -8.890 1.00 9.26 182 LEU A N 1
ATOM 1413 C CA . LEU A 1 184 ? -25.284 96.741 -9.926 1.00 9.40 182 LEU A CA 1
ATOM 1414 C C . LEU A 1 184 ? -26.044 95.489 -9.487 1.00 8.98 182 LEU A C 1
ATOM 1415 O O . LEU A 1 184 ? -26.731 94.892 -10.360 1.00 8.48 182 LEU A O 1
ATOM 1420 N N . VAL A 1 185 ? -25.890 95.037 -8.240 1.00 9.09 183 VAL A N 1
ATOM 1421 C CA . VAL A 1 185 ? -26.637 93.848 -7.741 1.00 10.78 183 VAL A CA 1
ATOM 1422 C C . VAL A 1 185 ? -28.153 94.073 -7.921 1.00 8.79 183 VAL A C 1
ATOM 1423 O O . VAL A 1 185 ? -28.819 93.139 -8.430 1.00 10.08 183 VAL A O 1
ATOM 1427 N N . ARG A 1 186 ? -28.673 95.237 -7.562 1.00 10.51 184 ARG A N 1
ATOM 1428 C CA . ARG A 1 186 ? -30.109 95.611 -7.699 1.00 9.85 184 ARG A CA 1
ATOM 1429 C C . ARG A 1 186 ? -30.506 95.539 -9.186 1.00 10.64 184 ARG A C 1
ATOM 1430 O O . ARG A 1 186 ? -31.513 94.931 -9.495 1.00 9.98 184 ARG A O 1
ATOM 1438 N N . ALA A 1 187 ? -29.685 96.104 -10.085 1.00 10.10 185 ALA A N 1
ATOM 1439 C CA . ALA A 1 187 ? -29.908 96.109 -11.549 1.00 9.21 185 ALA A CA 1
ATOM 1440 C C . ALA A 1 187 ? -29.920 94.655 -12.054 1.00 9.14 185 ALA A C 1
ATOM 1441 O O . ALA A 1 187 ? -30.920 94.235 -12.701 1.00 9.31 185 ALA A O 1
ATOM 1443 N N . LEU A 1 188 ? -28.916 93.856 -11.694 1.00 9.82 186 LEU A N 1
ATOM 1444 C CA . LEU A 1 188 ? -28.795 92.481 -12.207 1.00 10.46 186 LEU A CA 1
ATOM 1445 C C . LEU A 1 188 ? -29.984 91.644 -11.719 1.00 12.80 186 LEU A C 1
ATOM 1446 O O . LEU A 1 188 ? -30.446 90.785 -12.495 1.00 14.84 186 LEU A O 1
ATOM 1451 N N . THR A 1 189 ? -30.440 91.823 -10.476 1.00 14.28 187 THR A N 1
ATOM 1452 C CA . THR A 1 189 ? -31.486 90.925 -9.917 1.00 14.16 187 THR A CA 1
ATOM 1453 C C . THR A 1 189 ? -32.853 91.233 -10.528 1.00 14.95 187 THR A C 1
ATOM 1454 O O . THR A 1 189 ? -33.717 90.337 -10.448 1.00 16.81 187 THR A O 1
ATOM 1458 N N . SER A 1 190 ? -33.034 92.387 -11.175 1.00 16.23 188 SER A N 1
ATOM 1459 C CA . SER A 1 190 ? -34.254 92.711 -11.969 1.00 16.11 188 SER A CA 1
ATOM 1460 C C . SER A 1 190 ? -33.989 92.544 -13.460 1.00 17.30 188 SER A C 1
ATOM 1461 O O . SER A 1 190 ? -34.846 92.976 -14.258 1.00 17.06 188 SER A O 1
ATOM 1464 N N . SER A 1 191 ? -32.836 91.985 -13.847 1.00 12.67 189 SER A N 1
ATOM 1465 C CA . SER A 1 191 ? -32.441 91.844 -15.259 1.00 14.08 189 SER A CA 1
ATOM 1466 C C . SER A 1 191 ? -32.773 90.434 -15.752 1.00 14.02 189 SER A C 1
ATOM 1467 O O . SER A 1 191 ? -33.119 89.583 -14.944 1.00 12.51 189 SER A O 1
ATOM 1470 N N . PRO A 1 192 ? -32.554 90.132 -17.054 1.00 16.99 190 PRO A N 1
ATOM 1471 C CA . PRO A 1 192 ? -32.705 88.761 -17.574 1.00 18.68 190 PRO A CA 1
ATOM 1472 C C . PRO A 1 192 ? -31.747 87.736 -16.968 1.00 20.08 190 PRO A C 1
ATOM 1473 O O . PRO A 1 192 ? -32.031 86.544 -17.100 1.00 20.22 190 PRO A O 1
ATOM 1477 N N . LEU A 1 193 ? -30.690 88.176 -16.281 1.00 19.10 191 LEU A N 1
ATOM 1478 C CA . LEU A 1 193 ? -29.783 87.247 -15.554 1.00 16.04 191 LEU A CA 1
ATOM 1479 C C . LEU A 1 193 ? -30.558 86.457 -14.510 1.00 16.36 191 LEU A C 1
ATOM 1480 O O . LEU A 1 193 ? -30.111 85.360 -14.167 1.00 14.98 191 LEU A O 1
ATOM 1485 N N . ALA A 1 194 ? -31.613 87.039 -13.938 1.00 18.15 192 ALA A N 1
ATOM 1486 C CA . ALA A 1 194 ? -32.383 86.453 -12.823 1.00 22.22 192 ALA A CA 1
ATOM 1487 C C . ALA A 1 194 ? -33.495 85.540 -13.339 1.00 23.50 192 ALA A C 1
ATOM 1488 O O . ALA A 1 194 ? -34.226 85.027 -12.508 1.00 24.16 192 ALA A O 1
ATOM 1490 N N . SER A 1 195 ? -33.596 85.313 -14.644 1.00 22.94 193 SER A N 1
ATOM 1491 C CA . SER A 1 195 ? -34.594 84.382 -15.242 1.00 24.01 193 SER A CA 1
ATOM 1492 C C . SER A 1 195 ? -34.224 82.926 -14.938 1.00 20.45 193 SER A C 1
ATOM 1493 O O . SER A 1 195 ? -33.097 82.510 -15.275 1.00 20.78 193 SER A O 1
ATOM 1496 N N . LEU A 1 196 ? -35.164 82.154 -14.400 1.00 23.95 194 LEU A N 1
ATOM 1497 C CA . LEU A 1 196 ? -35.011 80.689 -14.181 1.00 27.72 194 LEU A CA 1
ATOM 1498 C C . LEU A 1 196 ? -34.721 79.973 -15.507 1.00 30.43 194 LEU A C 1
ATOM 1499 O O . LEU A 1 196 ? -34.056 78.922 -15.470 1.00 36.81 194 LEU A O 1
ATOM 1504 N N . HIS A 1 197 ? -35.138 80.536 -16.642 1.00 36.58 195 HIS A N 1
ATOM 1505 C CA . HIS A 1 197 ? -34.898 79.966 -18.000 1.00 36.97 195 HIS A CA 1
ATOM 1506 C C . HIS A 1 197 ? -33.398 79.667 -18.193 1.00 43.91 195 HIS A C 1
ATOM 1507 O O . HIS A 1 197 ? -33.077 78.667 -18.862 1.00 42.70 195 HIS A O 1
ATOM 1509 N N . LEU A 1 198 ? -32.507 80.493 -17.630 1.00 32.41 196 LEU A N 1
ATOM 1510 C CA . LEU A 1 198 ? -31.042 80.420 -17.905 1.00 27.37 196 LEU A CA 1
ATOM 1511 C C . LEU A 1 198 ? -30.419 79.202 -17.209 1.00 20.67 196 LEU A C 1
ATOM 1512 O O . LEU A 1 198 ? -29.284 78.835 -17.553 1.00 21.72 196 LEU A O 1
ATOM 1517 N N . VAL A 1 199 ? -31.106 78.628 -16.234 1.00 22.66 197 VAL A N 1
ATOM 1518 C CA . VAL A 1 199 ? -30.575 77.518 -15.384 1.00 23.88 197 VAL A CA 1
ATOM 1519 C C . VAL A 1 199 ? -30.304 76.269 -16.224 1.00 27.52 197 VAL A C 1
ATOM 1520 O O . VAL A 1 199 ? -29.316 75.558 -15.917 1.00 24.08 197 VAL A O 1
ATOM 1524 N N A HIS A 1 200 ? -31.143 75.996 -17.234 0.50 26.66 198 HIS A N 1
ATOM 1525 N N B HIS A 1 200 ? -31.129 75.985 -17.242 0.50 26.78 198 HIS A N 1
ATOM 1526 C CA A HIS A 1 200 ? -30.968 74.858 -18.174 0.50 28.43 198 HIS A CA 1
ATOM 1527 C CA B HIS A 1 200 ? -30.919 74.813 -18.133 0.50 28.68 198 HIS A CA 1
ATOM 1528 C C A HIS A 1 200 ? -29.512 74.862 -18.680 0.50 30.28 198 HIS A C 1
ATOM 1529 C C B HIS A 1 200 ? -29.484 74.856 -18.670 0.50 30.26 198 HIS A C 1
ATOM 1530 O O A HIS A 1 200 ? -28.778 73.879 -18.423 0.50 28.30 198 HIS A O 1
ATOM 1531 O O B HIS A 1 200 ? -28.737 73.883 -18.436 0.50 27.71 198 HIS A O 1
ATOM 1544 N N . ASP A 1 201 ? -29.107 75.949 -19.343 1.00 29.05 199 ASP A N 1
ATOM 1545 C CA . ASP A 1 201 ? -27.786 76.057 -20.008 1.00 34.52 199 ASP A CA 1
ATOM 1546 C C . ASP A 1 201 ? -26.675 76.114 -18.958 1.00 32.24 199 ASP A C 1
ATOM 1547 O O . ASP A 1 201 ? -25.624 75.502 -19.214 1.00 33.09 199 ASP A O 1
ATOM 1552 N N . TRP A 1 202 ? -26.888 76.781 -17.814 1.00 29.50 200 TRP A N 1
ATOM 1553 C CA . TRP A 1 202 ? -25.871 76.850 -16.732 1.00 26.08 200 TRP A CA 1
ATOM 1554 C C . TRP A 1 202 ? -25.551 75.440 -16.217 1.00 28.25 200 TRP A C 1
ATOM 1555 O O . TRP A 1 202 ? -24.364 75.093 -16.121 1.00 28.82 200 TRP A O 1
ATOM 1566 N N . ASN A 1 203 ? -26.576 74.661 -15.899 1.00 26.64 201 ASN A N 1
ATOM 1567 C CA . ASN A 1 203 ? -26.429 73.306 -15.321 1.00 27.81 201 ASN A CA 1
ATOM 1568 C C . ASN A 1 203 ? -25.878 72.371 -16.404 1.00 27.66 201 ASN A C 1
ATOM 1569 O O . ASN A 1 203 ? -24.994 71.578 -16.082 1.00 35.19 201 ASN A O 1
ATOM 1574 N N . ARG A 1 204 ? -26.375 72.496 -17.639 1.00 33.09 202 ARG A N 1
ATOM 1575 C CA . ARG A 1 204 ? -25.900 71.752 -18.834 1.00 40.50 202 ARG A CA 1
ATOM 1576 C C . ARG A 1 204 ? -24.391 71.972 -18.997 1.00 42.02 202 ARG A C 1
ATOM 1577 O O . ARG A 1 204 ? -23.671 70.977 -19.103 1.00 40.32 202 ARG A O 1
ATOM 1585 N N . GLU A 1 205 ? -23.938 73.231 -19.006 1.00 42.18 203 GLU A N 1
ATOM 1586 C CA . GLU A 1 205 ? -22.498 73.586 -19.121 1.00 46.48 203 GLU A CA 1
ATOM 1587 C C . GLU A 1 205 ? -21.750 72.907 -17.971 1.00 42.93 203 GLU A C 1
ATOM 1588 O O . GLU A 1 205 ? -20.732 72.264 -18.233 1.00 47.33 203 GLU A O 1
ATOM 1590 N N . PHE A 1 206 ? -22.261 73.013 -16.745 1.00 31.11 204 PHE A N 1
ATOM 1591 C CA . PHE A 1 206 ? -21.633 72.429 -15.539 1.00 33.11 204 PHE A CA 1
ATOM 1592 C C . PHE A 1 206 ? -21.480 70.909 -15.704 1.00 35.47 204 PHE A C 1
ATOM 1593 O O . PHE A 1 206 ? -20.403 70.378 -15.409 1.00 39.18 204 PHE A O 1
ATOM 1601 N N . VAL A 1 207 ? -22.535 70.225 -16.137 1.00 35.98 205 VAL A N 1
ATOM 1602 C CA . VAL A 1 207 ? -22.557 68.735 -16.270 1.00 38.98 205 VAL A CA 1
ATOM 1603 C C . VAL A 1 207 ? -21.583 68.308 -17.381 1.00 43.53 205 VAL A C 1
ATOM 1604 O O . VAL A 1 207 ? -20.921 67.275 -17.212 1.00 44.78 205 VAL A O 1
ATOM 1608 N N . ARG A 1 208 ? -21.485 69.090 -18.456 1.00 44.41 206 ARG A N 1
ATOM 1609 C CA . ARG A 1 208 ? -20.689 68.755 -19.666 1.00 50.87 206 ARG A CA 1
ATOM 1610 C C . ARG A 1 208 ? -19.195 69.023 -19.412 1.00 57.32 206 ARG A C 1
ATOM 1611 O O . ARG A 1 208 ? -18.374 68.274 -19.958 1.00 66.99 206 ARG A O 1
ATOM 1613 N N . THR A 1 209 ? -18.853 70.045 -18.618 1.00 59.61 207 THR A N 1
ATOM 1614 C CA . THR A 1 209 ? -17.456 70.541 -18.451 1.00 59.56 207 THR A CA 1
ATOM 1615 C C . THR A 1 209 ? -16.866 70.072 -17.116 1.00 58.95 207 THR A C 1
ATOM 1616 O O . THR A 1 209 ? -15.654 70.249 -16.933 1.00 65.85 207 THR A O 1
ATOM 1620 N N . SER A 1 210 ? -17.678 69.499 -16.223 1.00 61.81 208 SER A N 1
ATOM 1621 C CA . SER A 1 210 ? -17.207 68.844 -14.973 1.00 57.48 208 SER A CA 1
ATOM 1622 C C . SER A 1 210 ? -16.765 67.423 -15.313 1.00 62.32 208 SER A C 1
ATOM 1623 O O . SER A 1 210 ? -17.467 66.715 -16.028 1.00 56.87 208 SER A O 1
ATOM 1626 N N . PRO A 1 211 ? -15.563 66.981 -14.882 1.00 72.49 209 PRO A N 1
ATOM 1627 C CA . PRO A 1 211 ? -15.170 65.581 -15.031 1.00 72.22 209 PRO A CA 1
ATOM 1628 C C . PRO A 1 211 ? -16.092 64.636 -14.239 1.00 76.47 209 PRO A C 1
ATOM 1629 O O . PRO A 1 211 ? -16.319 63.542 -14.711 1.00 69.13 209 PRO A O 1
ATOM 1633 N N . ALA A 1 212 ? -16.616 65.087 -13.088 1.00 70.91 210 ALA A N 1
ATOM 1634 C CA . ALA A 1 212 ? -17.601 64.356 -12.249 1.00 70.55 210 ALA A CA 1
ATOM 1635 C C . ALA A 1 212 ? -19.020 64.746 -12.672 1.00 68.23 210 ALA A C 1
ATOM 1636 O O . ALA A 1 212 ? -19.955 64.552 -11.867 1.00 66.05 210 ALA A O 1
ATOM 1638 N N . GLY A 1 213 ? -19.165 65.264 -13.895 1.00 65.62 211 GLY A N 1
ATOM 1639 C CA . GLY A 1 213 ? -20.436 65.758 -14.450 1.00 60.53 211 GLY A CA 1
ATOM 1640 C C . GLY A 1 213 ? -21.493 64.680 -14.421 1.00 60.90 211 GLY A C 1
ATOM 1641 O O . GLY A 1 213 ? -22.565 64.924 -13.855 1.00 55.49 211 GLY A O 1
ATOM 1642 N N . ALA A 1 214 ? -21.178 63.513 -14.983 1.00 55.18 212 ALA A N 1
ATOM 1643 C CA . ALA A 1 214 ? -22.073 62.339 -15.076 1.00 51.80 212 ALA A CA 1
ATOM 1644 C C . ALA A 1 214 ? -22.687 62.039 -13.703 1.00 40.58 212 ALA A C 1
ATOM 1645 O O . ALA A 1 214 ? -23.770 61.460 -13.661 1.00 41.31 212 ALA A O 1
ATOM 1647 N N . ARG A 1 215 ? -22.008 62.408 -12.623 1.00 34.12 213 ARG A N 1
ATOM 1648 C CA . ARG A 1 215 ? -22.480 62.175 -11.232 1.00 35.01 213 ARG A CA 1
ATOM 1649 C C . ARG A 1 215 ? -23.683 63.094 -10.917 1.00 34.55 213 ARG A C 1
ATOM 1650 O O . ARG A 1 215 ? -24.507 62.721 -10.060 1.00 33.42 213 ARG A O 1
ATOM 1652 N N . TYR A 1 216 ? -23.779 64.257 -11.571 1.00 33.75 214 TYR A N 1
ATOM 1653 C CA . TYR A 1 216 ? -24.783 65.312 -11.248 1.00 34.98 214 TYR A CA 1
ATOM 1654 C C . TYR A 1 216 ? -25.851 65.397 -12.345 1.00 32.56 214 TYR A C 1
ATOM 1655 O O . TYR A 1 216 ? -26.835 66.174 -12.166 1.00 33.55 214 TYR A O 1
ATOM 1664 N N . GLU A 1 217 ? -25.695 64.593 -13.403 1.00 24.21 215 GLU A N 1
ATOM 1665 C CA . GLU A 1 217 ? -26.522 64.641 -14.638 1.00 27.98 215 GLU A CA 1
ATOM 1666 C C . GLU A 1 217 ? -27.987 64.394 -14.278 1.00 23.87 215 GLU A C 1
ATOM 1667 O O . GLU A 1 217 ? -28.840 65.117 -14.792 1.00 24.28 215 GLU A O 1
ATOM 1669 N N . ALA A 1 218 ? -28.255 63.414 -13.415 1.00 25.89 216 ALA A N 1
ATOM 1670 C CA . ALA A 1 218 ? -29.620 62.978 -13.051 1.00 29.18 216 ALA A CA 1
ATOM 1671 C C . ALA A 1 218 ? -30.340 64.118 -12.316 1.00 28.84 216 ALA A C 1
ATOM 1672 O O . ALA A 1 218 ? -31.503 64.405 -12.660 1.00 25.97 216 ALA A O 1
ATOM 1674 N N . LEU A 1 219 ? -29.690 64.743 -11.340 1.00 25.33 217 LEU A N 1
ATOM 1675 C CA . LEU A 1 219 ? -30.306 65.852 -10.579 1.00 27.13 217 LEU A CA 1
ATOM 1676 C C . LEU A 1 219 ? -30.470 67.066 -11.496 1.00 20.11 217 LEU A C 1
ATOM 1677 O O . LEU A 1 219 ? -31.514 67.751 -11.366 1.00 22.13 217 LEU A O 1
ATOM 1682 N N . ALA A 1 220 ? -29.511 67.336 -12.386 1.00 20.58 218 ALA A N 1
ATOM 1683 C CA . ALA A 1 220 ? -29.592 68.476 -13.326 1.00 19.85 218 ALA A CA 1
ATOM 1684 C C . ALA A 1 220 ? -30.805 68.261 -14.257 1.00 23.38 218 ALA A C 1
ATOM 1685 O O . ALA A 1 220 ? -31.508 69.232 -14.560 1.00 23.13 218 ALA A O 1
ATOM 1687 N N . THR A 1 221 ? -31.043 67.020 -14.688 1.00 25.12 219 THR A N 1
ATOM 1688 C CA . THR A 1 221 ? -32.192 66.638 -15.561 1.00 23.49 219 THR A CA 1
ATOM 1689 C C . THR A 1 221 ? -33.511 66.811 -14.808 1.00 20.88 219 THR A C 1
ATOM 1690 O O . THR A 1 221 ? -34.469 67.344 -15.419 1.00 25.41 219 THR A O 1
ATOM 1694 N N . GLU A 1 222 ? -33.561 66.366 -13.560 1.00 22.52 220 GLU A N 1
ATOM 1695 C CA . GLU A 1 222 ? -34.726 66.531 -12.667 1.00 27.32 220 GLU A CA 1
ATOM 1696 C C . GLU A 1 222 ? -35.084 68.007 -12.597 1.00 24.70 220 GLU A C 1
ATOM 1697 O O . GLU A 1 222 ? -36.255 68.326 -12.769 1.00 21.04 220 GLU A O 1
ATOM 1703 N N . ILE A 1 223 ? -34.104 68.866 -12.307 1.00 22.63 221 ILE A N 1
ATOM 1704 C CA . ILE A 1 223 ? -34.334 70.331 -12.164 1.00 20.54 221 ILE A CA 1
ATOM 1705 C C . ILE A 1 223 ? -34.899 70.879 -13.476 1.00 19.45 221 ILE A C 1
ATOM 1706 O O . ILE A 1 223 ? -35.889 71.644 -13.426 1.00 18.87 221 ILE A O 1
ATOM 1711 N N A ASP A 1 224 ? -34.297 70.506 -14.607 0.50 18.84 222 ASP A N 1
ATOM 1712 N N B ASP A 1 224 ? -34.306 70.503 -14.615 0.50 20.56 222 ASP A N 1
ATOM 1713 C CA A ASP A 1 224 ? -34.728 70.938 -15.963 0.50 19.93 222 ASP A CA 1
ATOM 1714 C CA B ASP A 1 224 ? -34.751 70.966 -15.958 0.50 23.10 222 ASP A CA 1
ATOM 1715 C C A ASP A 1 224 ? -36.183 70.494 -16.208 0.50 21.41 222 ASP A C 1
ATOM 1716 C C B ASP A 1 224 ? -36.194 70.497 -16.211 0.50 23.25 222 ASP A C 1
ATOM 1717 O O A ASP A 1 224 ? -36.964 71.308 -16.696 0.50 20.53 222 ASP A O 1
ATOM 1718 O O B ASP A 1 224 ? -36.981 71.302 -16.704 0.50 22.23 222 ASP A O 1
ATOM 1727 N N . ARG A 1 225 ? -36.512 69.238 -15.902 1.00 22.26 223 ARG A N 1
ATOM 1728 C CA . ARG A 1 225 ? -37.889 68.685 -16.067 1.00 21.97 223 ARG A CA 1
ATOM 1729 C C . ARG A 1 225 ? -38.842 69.445 -15.133 1.00 22.63 223 ARG A C 1
ATOM 1730 O O . ARG A 1 225 ? -39.929 69.828 -15.590 1.00 20.67 223 ARG A O 1
ATOM 1738 N N . GLY A 1 226 ? -38.392 69.747 -13.920 1.00 16.82 224 GLY A N 1
ATOM 1739 C CA . GLY A 1 226 ? -39.084 70.612 -12.945 1.00 17.84 224 GLY A CA 1
ATOM 1740 C C . GLY A 1 226 ? -39.410 71.992 -13.513 1.00 21.32 224 GLY A C 1
ATOM 1741 O O . GLY A 1 226 ? -40.586 72.433 -13.370 1.00 19.37 224 GLY A O 1
ATOM 1742 N N . LEU A 1 227 ? -38.414 72.681 -14.073 1.00 19.96 225 LEU A N 1
ATOM 1743 C CA . LEU A 1 227 ? -38.566 74.045 -14.651 1.00 19.72 225 LEU A CA 1
ATOM 1744 C C . LEU A 1 227 ? -39.531 73.974 -15.830 1.00 20.00 225 LEU A C 1
ATOM 1745 O O . LEU A 1 227 ? -40.426 74.788 -15.891 1.00 21.89 225 LEU A O 1
ATOM 1750 N N . ARG A 1 228 ? -39.413 72.956 -16.670 1.00 18.50 226 ARG A N 1
ATOM 1751 C CA . ARG A 1 228 ? -40.238 72.826 -17.890 1.00 22.64 226 ARG A CA 1
ATOM 1752 C C . ARG A 1 228 ? -41.686 72.554 -17.505 1.00 18.90 226 ARG A C 1
ATOM 1753 O O . ARG A 1 228 ? -42.575 73.107 -18.154 1.00 22.77 226 ARG A O 1
ATOM 1761 N N . PHE A 1 229 ? -41.906 71.755 -16.478 1.00 20.27 227 PHE A N 1
ATOM 1762 C CA . PHE A 1 229 ? -43.236 71.491 -15.884 1.00 18.70 227 PHE A CA 1
ATOM 1763 C C . PHE A 1 229 ? -43.861 72.799 -15.389 1.00 20.90 227 PHE A C 1
ATOM 1764 O O . PHE A 1 229 ? -45.073 73.070 -15.677 1.00 18.14 227 PHE A O 1
ATOM 1772 N N . MET A 1 230 ? -43.084 73.632 -14.685 1.00 20.72 228 MET A N 1
ATOM 1773 C CA . MET A 1 230 ? -43.573 74.951 -14.173 1.00 22.99 228 MET A CA 1
ATOM 1774 C C . MET A 1 230 ? -44.103 75.766 -15.338 1.00 19.79 228 MET A C 1
ATOM 1775 O O . MET A 1 230 ? -45.207 76.321 -15.225 1.00 26.02 228 MET A O 1
ATOM 1780 N N . SER A 1 231 ? -43.292 75.895 -16.385 1.00 21.10 229 SER A N 1
ATOM 1781 C CA . SER A 1 231 ? -43.616 76.639 -17.618 1.00 22.34 229 SER A CA 1
ATOM 1782 C C . SER A 1 231 ? -44.850 76.021 -18.309 1.00 24.03 229 SER A C 1
ATOM 1783 O O . SER A 1 231 ? -45.742 76.785 -18.719 1.00 24.87 229 SER A O 1
ATOM 1786 N N . ALA A 1 232 ? -44.913 74.690 -18.405 1.00 21.40 230 ALA A N 1
ATOM 1787 C CA . ALA A 1 232 ? -46.049 73.951 -19.013 1.00 23.92 230 ALA A CA 1
ATOM 1788 C C . ALA A 1 232 ? -47.336 74.221 -18.225 1.00 25.45 230 ALA A C 1
ATOM 1789 O O . ALA A 1 232 ? -48.415 74.177 -18.844 1.00 26.83 230 ALA A O 1
ATOM 1791 N N . CYS A 1 233 ? -47.234 74.475 -16.918 1.00 25.54 231 CYS A N 1
ATOM 1792 C CA . CYS A 1 233 ? -48.384 74.786 -16.025 1.00 29.21 231 CYS A CA 1
ATOM 1793 C C . CYS A 1 233 ? -48.788 76.259 -16.197 1.00 30.21 231 CYS A C 1
ATOM 1794 O O . CYS A 1 233 ? -49.771 76.656 -15.595 1.00 28.71 231 CYS A O 1
ATOM 1797 N N . GLY A 1 234 ? -48.028 77.031 -16.978 1.00 31.40 232 GLY A N 1
ATOM 1798 C CA . GLY A 1 234 ? -48.375 78.405 -17.392 1.00 33.25 232 GLY A CA 1
ATOM 1799 C C . GLY A 1 234 ? -47.601 79.480 -16.631 1.00 35.23 232 GLY A C 1
ATOM 1800 O O . GLY A 1 234 ? -47.910 80.654 -16.832 1.00 31.40 232 GLY A O 1
ATOM 1801 N N . VAL A 1 235 ? -46.591 79.104 -15.840 1.00 28.08 233 VAL A N 1
ATOM 1802 C CA . VAL A 1 235 ? -45.785 80.053 -15.016 1.00 27.96 233 VAL A CA 1
ATOM 1803 C C . VAL A 1 235 ? -44.706 80.710 -15.902 1.00 31.36 233 VAL A C 1
ATOM 1804 O O . VAL A 1 235 ? -43.786 80.007 -16.354 1.00 31.08 233 VAL A O 1
ATOM 1808 N N . ALA A 1 236 ? -44.848 82.006 -16.156 1.00 27.04 234 ALA A N 1
ATOM 1809 C CA . ALA A 1 236 ? -43.877 82.864 -16.880 1.00 32.68 234 ALA A CA 1
ATOM 1810 C C . ALA A 1 236 ? -43.088 83.693 -15.852 1.00 28.13 234 ALA A C 1
ATOM 1811 O O . ALA A 1 236 ? -43.548 83.791 -14.726 1.00 29.60 234 ALA A O 1
ATOM 1813 N N . ASP A 1 237 ? -41.938 84.260 -16.226 1.00 44.29 235 ASP A N 1
ATOM 1814 C CA . ASP A 1 237 ? -41.122 85.110 -15.314 1.00 43.01 235 ASP A CA 1
ATOM 1815 C C . ASP A 1 237 ? -42.018 86.175 -14.676 1.00 48.22 235 ASP A C 1
ATOM 1816 O O . ASP A 1 237 ? -41.884 86.407 -13.458 1.00 48.66 235 ASP A O 1
ATOM 1821 N N . ARG A 1 238 ? -42.903 86.778 -15.476 1.00 47.42 236 ARG A N 1
ATOM 1822 C CA . ARG A 1 238 ? -43.830 87.869 -15.063 1.00 52.08 236 ARG A CA 1
ATOM 1823 C C . ARG A 1 238 ? -44.642 87.440 -13.828 1.00 54.75 236 ARG A C 1
ATOM 1824 O O . ARG A 1 238 ? -45.152 88.322 -13.132 1.00 59.73 236 ARG A O 1
ATOM 1826 N N . ASN A 1 239 ? -44.749 86.135 -13.567 1.00 56.30 237 ASN A N 1
ATOM 1827 C CA . ASN A 1 239 ? -45.639 85.566 -12.521 1.00 56.77 237 ASN A CA 1
ATOM 1828 C C . ASN A 1 239 ? -44.831 85.174 -11.279 1.00 54.77 237 ASN A C 1
ATOM 1829 O O . ASN A 1 239 ? -45.438 84.591 -10.356 1.00 52.42 237 ASN A O 1
ATOM 1831 N N . LEU A 1 240 ? -43.522 85.439 -11.259 1.00 42.08 238 LEU A N 1
ATOM 1832 C CA . LEU A 1 240 ? -42.637 85.031 -10.131 1.00 40.66 238 LEU A CA 1
ATOM 1833 C C . LEU A 1 240 ? -42.119 86.281 -9.404 1.00 35.24 238 LEU A C 1
ATOM 1834 O O . LEU A 1 240 ? -41.910 87.317 -10.072 1.00 29.29 238 LEU A O 1
ATOM 1839 N N . GLN A 1 241 ? -41.914 86.173 -8.091 1.00 34.62 239 GLN A N 1
ATOM 1840 C CA . GLN A 1 241 ? -41.230 87.199 -7.252 1.00 31.81 239 GLN A CA 1
ATOM 1841 C C . GLN A 1 241 ? -39.875 87.540 -7.881 1.00 29.29 239 GLN A C 1
ATOM 1842 O O . GLN A 1 241 ? -39.070 86.601 -8.121 1.00 27.40 239 GLN A O 1
ATOM 1844 N N . THR A 1 242 ? -39.612 88.818 -8.133 1.00 34.19 240 THR A N 1
ATOM 1845 C CA . THR A 1 242 ? -38.279 89.303 -8.573 1.00 33.49 240 THR A CA 1
ATOM 1846 C C . THR A 1 242 ? -37.229 88.693 -7.635 1.00 24.53 240 THR A C 1
ATOM 1847 O O . THR A 1 242 ? -37.507 88.602 -6.433 1.00 26.91 240 THR A O 1
ATOM 1851 N N . ALA A 1 243 ? -36.094 88.251 -8.175 1.00 23.48 241 ALA A N 1
ATOM 1852 C CA . ALA A 1 243 ? -34.971 87.683 -7.404 1.00 22.71 241 ALA A CA 1
ATOM 1853 C C . ALA A 1 243 ? -34.511 88.722 -6.375 1.00 20.53 241 ALA A C 1
ATOM 1854 O O . ALA A 1 243 ? -34.405 89.926 -6.721 1.00 20.66 241 ALA A O 1
ATOM 1856 N N . GLU A 1 244 ? -34.327 88.304 -5.128 1.00 14.87 242 GLU A N 1
ATOM 1857 C CA . GLU A 1 244 ? -33.828 89.214 -4.062 1.00 15.56 242 GLU A CA 1
ATOM 1858 C C . GLU A 1 244 ? -32.469 88.690 -3.590 1.00 14.97 242 GLU A C 1
ATOM 1859 O O . GLU A 1 244 ? -32.408 87.544 -3.112 1.00 14.84 242 GLU A O 1
ATOM 1865 N N . ILE A 1 245 ? -31.405 89.453 -3.773 1.00 13.67 243 ILE A N 1
ATOM 1866 C CA . ILE A 1 245 ? -30.077 89.094 -3.202 1.00 14.31 243 ILE A CA 1
ATOM 1867 C C . ILE A 1 245 ? -29.734 90.178 -2.203 1.00 15.13 243 ILE A C 1
ATOM 1868 O O . ILE A 1 245 ? -29.673 91.373 -2.595 1.00 14.55 243 ILE A O 1
ATOM 1873 N N . TYR A 1 246 ? -29.580 89.784 -0.955 1.00 12.87 244 TYR A N 1
ATOM 1874 C CA . TYR A 1 246 ? -29.268 90.700 0.167 1.00 12.98 244 TYR A CA 1
ATOM 1875 C C . TYR A 1 246 ? -27.756 90.822 0.274 1.00 11.75 244 TYR A C 1
ATOM 1876 O O . TYR A 1 246 ? -27.019 89.994 -0.250 1.00 13.09 244 TYR A O 1
ATOM 1885 N N . ALA A 1 247 ? -27.311 91.886 0.898 1.00 11.77 245 ALA A N 1
ATOM 1886 C CA . ALA A 1 247 ? -25.895 92.208 1.095 1.00 11.94 245 ALA A CA 1
ATOM 1887 C C . ALA A 1 247 ? -25.518 91.937 2.543 1.00 11.87 245 ALA A C 1
ATOM 1888 O O . ALA A 1 247 ? -26.303 92.287 3.458 1.00 12.10 245 ALA A O 1
ATOM 1890 N N . SER A 1 248 ? -24.334 91.380 2.728 1.00 10.09 246 SER A N 1
ATOM 1891 C CA . SER A 1 248 ? -23.737 91.076 4.034 1.00 10.51 246 SER A CA 1
ATOM 1892 C C . SER A 1 248 ? -22.236 91.270 4.010 1.00 9.95 246 SER A C 1
ATOM 1893 O O . SER A 1 248 ? -21.615 91.096 2.975 1.00 12.37 246 SER A O 1
ATOM 1896 N N . HIS A 1 249 ? -21.675 91.467 5.184 1.00 10.50 247 HIS A N 1
ATOM 1897 C CA . HIS A 1 249 ? -20.229 91.460 5.425 1.00 10.51 247 HIS A CA 1
ATOM 1898 C C . HIS A 1 249 ? -19.978 91.296 6.920 1.00 11.23 247 HIS A C 1
ATOM 1899 O O . HIS A 1 249 ? -20.899 91.448 7.690 1.00 10.56 247 HIS A O 1
ATOM 1906 N N . GLU A 1 250 ? -18.759 90.956 7.293 1.00 12.75 248 GLU A N 1
ATOM 1907 C CA . GLU A 1 250 ? -18.396 90.916 8.728 1.00 11.95 248 GLU A CA 1
ATOM 1908 C C . GLU A 1 250 ? -18.345 92.347 9.248 1.00 12.47 248 GLU A C 1
ATOM 1909 O O . GLU A 1 250 ? -17.580 93.176 8.669 1.00 11.56 248 GLU A O 1
ATOM 1915 N N . ALA A 1 251 ? -19.102 92.630 10.296 1.00 10.60 249 ALA A N 1
ATOM 1916 C CA . ALA A 1 251 ? -19.072 93.932 10.959 1.00 12.27 249 ALA A CA 1
ATOM 1917 C C . ALA A 1 251 ? -17.783 93.966 11.783 1.00 12.64 249 ALA A C 1
ATOM 1918 O O . ALA A 1 251 ? -17.796 93.430 12.884 1.00 16.33 249 ALA A O 1
ATOM 1920 N N . LEU A 1 252 ? -16.697 94.448 11.189 1.00 13.36 250 LEU A N 1
ATOM 1921 C CA . LEU A 1 252 ? -15.340 94.440 11.813 1.00 13.12 250 LEU A CA 1
ATOM 1922 C C . LEU A 1 252 ? -14.891 95.855 12.130 1.00 13.30 250 LEU A C 1
ATOM 1923 O O . LEU A 1 252 ? -14.415 96.063 13.240 1.00 13.27 250 LEU A O 1
ATOM 1928 N N . VAL A 1 253 ? -15.002 96.779 11.189 1.00 14.35 251 VAL A N 1
ATOM 1929 C CA . VAL A 1 253 ? -14.454 98.139 11.358 1.00 13.67 251 VAL A CA 1
ATOM 1930 C C . VAL A 1 253 ? -15.567 99.013 11.923 1.00 14.26 251 VAL A C 1
ATOM 1931 O O . VAL A 1 253 ? -16.525 99.380 11.146 1.00 11.66 251 VAL A O 1
ATOM 1935 N N . LEU A 1 254 ? -15.511 99.304 13.221 1.00 13.10 252 LEU A N 1
ATOM 1936 C CA . LEU A 1 254 ? -16.675 99.913 13.920 1.00 13.54 252 LEU A CA 1
ATOM 1937 C C . LEU A 1 254 ? -16.823 101.365 13.522 1.00 12.52 252 LEU A C 1
ATOM 1938 O O . LEU A 1 254 ? -17.934 101.821 13.542 1.00 14.79 252 LEU A O 1
ATOM 1943 N N . ASP A 1 255 ? -15.748 102.033 13.104 1.00 10.95 253 ASP A N 1
ATOM 1944 C CA . ASP A 1 255 ? -15.811 103.384 12.502 1.00 10.68 253 ASP A CA 1
ATOM 1945 C C . ASP A 1 255 ? -16.759 103.388 11.285 1.00 10.39 253 ASP A C 1
ATOM 1946 O O . ASP A 1 255 ? -17.482 104.344 11.117 1.00 11.88 253 ASP A O 1
ATOM 1951 N N . TYR A 1 256 ? -16.669 102.399 10.425 1.00 11.95 254 TYR A N 1
ATOM 1952 C CA . TYR A 1 256 ? -17.513 102.306 9.207 1.00 11.76 254 TYR A CA 1
ATOM 1953 C C . TYR A 1 256 ? -18.950 102.014 9.616 1.00 11.31 254 TYR A C 1
ATOM 1954 O O . TYR A 1 256 ? -19.873 102.781 9.202 1.00 11.81 254 TYR A O 1
ATOM 1963 N N . GLU A 1 257 ? -19.148 100.948 10.381 1.00 9.66 255 GLU A N 1
ATOM 1964 C CA . GLU A 1 257 ? -20.492 100.508 10.828 1.00 11.95 255 GLU A CA 1
ATOM 1965 C C . GLU A 1 257 ? -21.210 101.650 11.579 1.00 11.36 255 GLU A C 1
ATOM 1966 O O . GLU A 1 257 ? -22.374 101.922 11.303 1.00 10.78 255 GLU A O 1
ATOM 1972 N N . ARG A 1 258 ? -20.549 102.350 12.486 1.00 11.80 256 ARG A N 1
ATOM 1973 C CA . ARG A 1 258 ? -21.228 103.409 13.241 1.00 12.94 256 ARG A CA 1
ATOM 1974 C C . ARG A 1 258 ? -21.598 104.595 12.325 1.00 12.36 256 ARG A C 1
ATOM 1975 O O . ARG A 1 258 ? -22.631 105.180 12.554 1.00 9.95 256 ARG A O 1
ATOM 1983 N N . ALA A 1 259 ? -20.793 104.951 11.328 1.00 10.72 257 ALA A N 1
ATOM 1984 C CA . ALA A 1 259 ? -21.088 106.104 10.458 1.00 11.30 257 ALA A CA 1
ATOM 1985 C C . ALA A 1 259 ? -22.249 105.748 9.529 1.00 11.21 257 ALA A C 1
ATOM 1986 O O . ALA A 1 259 ? -22.921 106.685 9.052 1.00 11.20 257 ALA A O 1
ATOM 1988 N N . MET A 1 260 ? -22.482 104.464 9.290 1.00 8.72 258 MET A N 1
ATOM 1989 C CA . MET A 1 260 ? -23.563 104.007 8.390 1.00 10.25 258 MET A CA 1
ATOM 1990 C C . MET A 1 260 ? -24.858 103.708 9.181 1.00 10.62 258 MET A C 1
ATOM 1991 O O . MET A 1 260 ? -25.851 103.252 8.534 1.00 8.88 258 MET A O 1
ATOM 1996 N N . LEU A 1 261 ? -24.935 104.079 10.474 1.00 10.82 259 LEU A N 1
ATOM 1997 C CA . LEU A 1 261 ? -26.205 103.945 11.242 1.00 10.97 259 LEU A CA 1
ATOM 1998 C C . LEU A 1 261 ? -27.192 105.000 10.777 1.00 11.61 259 LEU A C 1
ATOM 1999 O O . LEU A 1 261 ? -26.780 106.203 10.579 1.00 10.93 259 LEU A O 1
ATOM 2004 N N . ARG A 1 262 ? -28.456 104.596 10.610 1.00 10.24 260 ARG A N 1
ATOM 2005 C CA . ARG A 1 262 ? -29.550 105.537 10.325 1.00 11.75 260 ARG A CA 1
ATOM 2006 C C . ARG A 1 262 ? -30.749 105.192 11.180 1.00 11.49 260 ARG A C 1
ATOM 2007 O O . ARG A 1 262 ? -30.867 104.053 11.612 1.00 10.38 260 ARG A O 1
ATOM 2015 N N . LEU A 1 263 ? -31.601 106.168 11.377 1.00 14.58 261 LEU A N 1
ATOM 2016 C CA . LEU A 1 263 ? -32.824 106.047 12.207 1.00 15.68 261 LEU A CA 1
ATOM 2017 C C . LEU A 1 263 ? -33.995 105.515 11.381 1.00 15.16 261 LEU A C 1
ATOM 2018 O O . LEU A 1 263 ? -34.262 106.082 10.326 1.00 16.71 261 LEU A O 1
ATOM 2023 N N . SER A 1 264 ? -34.719 104.516 11.910 1.00 17.06 262 SER A N 1
ATOM 2024 C CA . SER A 1 264 ? -36.043 104.068 11.429 1.00 20.16 262 SER A CA 1
ATOM 2025 C C . SER A 1 264 ? -36.806 103.400 12.596 1.00 22.70 262 SER A C 1
ATOM 2026 O O . SER A 1 264 ? -36.157 102.928 13.549 1.00 25.61 262 SER A O 1
ATOM 2029 N N . ASP A 1 265 ? -38.131 103.361 12.505 1.00 21.97 263 ASP A N 1
ATOM 2030 C CA . ASP A 1 265 ? -39.041 102.665 13.462 1.00 28.64 263 ASP A CA 1
ATOM 2031 C C . ASP A 1 265 ? -38.962 101.140 13.292 1.00 29.67 263 ASP A C 1
ATOM 2032 O O . ASP A 1 265 ? -38.636 100.708 12.151 1.00 35.41 263 ASP A O 1
ATOM 2037 N N . GLY A 1 269 ? -43.041 99.889 16.343 1.00 38.56 267 GLY A N 1
ATOM 2038 C CA . GLY A 1 269 ? -42.930 101.246 15.755 1.00 39.82 267 GLY A CA 1
ATOM 2039 C C . GLY A 1 269 ? -42.147 102.212 16.649 1.00 34.84 267 GLY A C 1
ATOM 2040 O O . GLY A 1 269 ? -42.420 103.417 16.599 1.00 39.28 267 GLY A O 1
ATOM 2041 N N . GLU A 1 270 ? -41.188 101.700 17.426 1.00 31.75 268 GLU A N 1
ATOM 2042 C CA . GLU A 1 270 ? -40.254 102.492 18.271 1.00 34.18 268 GLU A CA 1
ATOM 2043 C C . GLU A 1 270 ? -39.028 102.880 17.436 1.00 30.01 268 GLU A C 1
ATOM 2044 O O . GLU A 1 270 ? -38.562 102.102 16.595 1.00 25.72 268 GLU A O 1
ATOM 2050 N N . PRO A 1 271 ? -38.481 104.103 17.610 1.00 26.83 269 PRO A N 1
ATOM 2051 C CA . PRO A 1 271 ? -37.279 104.509 16.878 1.00 24.18 269 PRO A CA 1
ATOM 2052 C C . PRO A 1 271 ? -36.145 103.538 17.182 1.00 21.64 269 PRO A C 1
ATOM 2053 O O . PRO A 1 271 ? -36.020 103.087 18.351 1.00 19.53 269 PRO A O 1
ATOM 2057 N N . GLN A 1 272 ? -35.409 103.159 16.131 1.00 21.52 270 GLN A N 1
ATOM 2058 C CA . GLN A 1 272 ? -34.321 102.174 16.189 1.00 21.66 270 GLN A CA 1
ATOM 2059 C C . GLN A 1 272 ? -33.187 102.620 15.268 1.00 19.28 270 GLN A C 1
ATOM 2060 O O . GLN A 1 272 ? -33.456 103.289 14.216 1.00 16.91 270 GLN A O 1
ATOM 2066 N N . LEU A 1 273 ? -31.978 102.219 15.625 1.00 15.38 271 LEU A N 1
ATOM 2067 C CA . LEU A 1 273 ? -30.794 102.325 14.754 1.00 14.38 271 LEU A CA 1
ATOM 2068 C C . LEU A 1 273 ? -30.763 101.110 13.828 1.00 16.93 271 LEU A C 1
ATOM 2069 O O . LEU A 1 273 ? -30.854 99.968 14.320 1.00 17.11 271 LEU A O 1
ATOM 2074 N N . PHE A 1 274 ? -30.633 101.367 12.537 1.00 12.15 272 PHE A N 1
ATOM 2075 C CA . PHE A 1 274 ? -30.353 100.344 11.518 1.00 12.70 272 PHE A CA 1
ATOM 2076 C C . PHE A 1 274 ? -28.954 100.607 10.976 1.00 10.70 272 PHE A C 1
ATOM 2077 O O . PHE A 1 274 ? -28.621 101.783 10.668 1.00 11.86 272 PHE A O 1
ATOM 2085 N N . ASP A 1 275 ? -28.176 99.563 10.804 1.00 11.21 273 ASP A N 1
ATOM 2086 C CA . ASP A 1 275 ? -26.881 99.666 10.092 1.00 12.67 273 ASP A CA 1
ATOM 2087 C C . ASP A 1 275 ? -27.220 99.534 8.614 1.00 12.32 273 ASP A C 1
ATOM 2088 O O . ASP A 1 275 ? -27.530 98.455 8.211 1.00 12.44 273 ASP A O 1
ATOM 2093 N N . LEU A 1 276 ? -27.177 100.634 7.859 1.00 9.93 274 LEU A N 1
ATOM 2094 C CA . LEU A 1 276 ? -27.578 100.617 6.435 1.00 10.06 274 LEU A CA 1
ATOM 2095 C C . LEU A 1 276 ? -26.357 100.504 5.530 1.00 11.35 274 LEU A C 1
ATOM 2096 O O . LEU A 1 276 ? -26.434 100.955 4.369 1.00 11.15 274 LEU A O 1
ATOM 2101 N N . SER A 1 277 ? -25.278 99.893 6.016 1.00 8.76 275 SER A N 1
ATOM 2102 C CA . SER A 1 277 ? -24.121 99.533 5.173 1.00 10.25 275 SER A CA 1
ATOM 2103 C C . SER A 1 277 ? -24.423 98.186 4.523 1.00 10.62 275 SER A C 1
ATOM 2104 O O . SER A 1 277 ? -23.663 97.770 3.701 1.00 11.78 275 SER A O 1
ATOM 2107 N N . ALA A 1 278 ? -25.428 97.479 5.020 1.00 10.35 276 ALA A N 1
ATOM 2108 C CA . ALA A 1 278 ? -25.732 96.085 4.618 1.00 11.44 276 ALA A CA 1
ATOM 2109 C C . ALA A 1 278 ? -27.134 95.722 5.076 1.00 11.45 276 ALA A C 1
ATOM 2110 O O . ALA A 1 278 ? -27.790 96.537 5.763 1.00 13.50 276 ALA A O 1
ATOM 2112 N N . HIS A 1 279 ? -27.576 94.520 4.734 1.00 13.34 277 HIS A N 1
ATOM 2113 C CA . HIS A 1 279 ? -28.862 93.998 5.229 1.00 12.91 277 HIS A CA 1
ATOM 2114 C C . HIS A 1 279 ? -28.595 93.287 6.539 1.00 10.96 277 HIS A C 1
ATOM 2115 O O . HIS A 1 279 ? -29.367 93.483 7.515 1.00 11.45 277 HIS A O 1
ATOM 2122 N N . THR A 1 280 ? -27.567 92.453 6.534 1.00 10.82 278 THR A N 1
ATOM 2123 C CA . THR A 1 280 ? -27.199 91.596 7.684 1.00 13.05 278 THR A CA 1
ATOM 2124 C C . THR A 1 280 ? -25.699 91.590 7.786 1.00 11.95 278 THR A C 1
ATOM 2125 O O . THR A 1 280 ? -25.040 91.732 6.729 1.00 11.10 278 THR A O 1
ATOM 2129 N N . VAL A 1 281 ? -25.197 91.502 9.011 1.00 12.44 279 VAL A N 1
ATOM 2130 C CA . VAL A 1 281 ? -23.758 91.492 9.304 1.00 13.02 279 VAL A CA 1
ATOM 2131 C C . VAL A 1 281 ? -23.529 90.351 10.294 1.00 12.22 279 VAL A C 1
ATOM 2132 O O . VAL A 1 281 ? -24.520 89.918 10.999 1.00 10.86 279 VAL A O 1
ATOM 2136 N N . TRP A 1 282 ? -22.323 89.833 10.308 1.00 11.09 280 TRP A N 1
ATOM 2137 C CA . TRP A 1 282 ? -21.922 88.839 11.315 1.00 14.05 280 TRP A CA 1
ATOM 2138 C C . TRP A 1 282 ? -20.711 89.328 12.087 1.00 12.49 280 TRP A C 1
ATOM 2139 O O . TRP A 1 282 ? -19.986 90.267 11.634 1.00 13.15 280 TRP A O 1
ATOM 2150 N N . ILE A 1 283 ? -20.462 88.678 13.199 1.00 13.39 281 ILE A N 1
ATOM 2151 C CA . ILE A 1 283 ? -19.331 89.008 14.092 1.00 14.57 281 ILE A CA 1
ATOM 2152 C C . ILE A 1 283 ? -18.413 87.795 14.045 1.00 14.01 281 ILE A C 1
ATOM 2153 O O . ILE A 1 283 ? -18.912 86.655 14.297 1.00 13.68 281 ILE A O 1
ATOM 2158 N N . GLY A 1 284 ? -17.144 88.009 13.738 1.00 15.38 282 GLY A N 1
ATOM 2159 C CA . GLY A 1 284 ? -16.155 86.946 13.550 1.00 16.13 282 GLY A CA 1
ATOM 2160 C C . GLY A 1 284 ? -15.649 86.319 14.866 1.00 18.77 282 GLY A C 1
ATOM 2161 O O . GLY A 1 284 ? -15.867 86.881 15.962 1.00 18.69 282 GLY A O 1
ATOM 2162 N N . GLU A 1 285 ? -14.982 85.188 14.701 1.00 19.69 283 GLU A N 1
ATOM 2163 C CA . GLU A 1 285 ? -14.310 84.355 15.730 1.00 23.06 283 GLU A CA 1
ATOM 2164 C C . GLU A 1 285 ? -13.456 85.244 16.645 1.00 23.12 283 GLU A C 1
ATOM 2165 O O . GLU A 1 285 ? -13.507 85.055 17.817 1.00 20.17 283 GLU A O 1
ATOM 2171 N N . ARG A 1 286 ? -12.706 86.192 16.094 1.00 23.66 284 ARG A N 1
ATOM 2172 C CA . ARG A 1 286 ? -11.690 86.954 16.849 1.00 23.07 284 ARG A CA 1
ATOM 2173 C C . ARG A 1 286 ? -12.268 88.224 17.462 1.00 19.41 284 ARG A C 1
ATOM 2174 O O . ARG A 1 286 ? -11.539 88.853 18.212 1.00 17.73 284 ARG A O 1
ATOM 2182 N N . THR A 1 287 ? -13.539 88.568 17.223 1.00 15.90 285 THR A N 1
ATOM 2183 C CA . THR A 1 287 ? -14.129 89.855 17.696 1.00 14.21 285 THR A CA 1
ATOM 2184 C C . THR A 1 287 ? -15.439 89.612 18.445 1.00 11.80 285 THR A C 1
ATOM 2185 O O . THR A 1 287 ? -16.033 90.565 18.819 1.00 13.46 285 THR A O 1
ATOM 2189 N N . ARG A 1 288 ? -15.788 88.364 18.761 1.00 16.64 286 ARG A N 1
ATOM 2190 C CA . ARG A 1 288 ? -17.087 88.040 19.414 1.00 17.18 286 ARG A CA 1
ATOM 2191 C C . ARG A 1 288 ? -16.985 88.018 20.950 1.00 17.98 286 ARG A C 1
ATOM 2192 O O . ARG A 1 288 ? -17.882 87.405 21.577 1.00 19.64 286 ARG A O 1
ATOM 2200 N N . GLN A 1 289 ? -16.008 88.702 21.537 1.00 20.84 287 GLN A N 1
ATOM 2201 C CA . GLN A 1 289 ? -15.863 88.773 23.012 1.00 22.05 287 GLN A CA 1
ATOM 2202 C C . GLN A 1 289 ? -17.210 89.200 23.586 1.00 18.88 287 GLN A C 1
ATOM 2203 O O . GLN A 1 289 ? -17.752 90.239 23.168 1.00 15.99 287 GLN A O 1
ATOM 2209 N N . ILE A 1 290 ? -17.723 88.440 24.544 1.00 22.71 288 ILE A N 1
ATOM 2210 C CA . ILE A 1 290 ? -19.100 88.610 25.069 1.00 20.98 288 ILE A CA 1
ATOM 2211 C C . ILE A 1 290 ? -19.252 90.006 25.666 1.00 19.06 288 ILE A C 1
ATOM 2212 O O . ILE A 1 290 ? -20.354 90.574 25.551 1.00 17.44 288 ILE A O 1
ATOM 2217 N N . ASP A 1 291 ? -18.188 90.561 26.249 1.00 15.75 289 ASP A N 1
ATOM 2218 C CA . ASP A 1 291 ? -18.226 91.913 26.867 1.00 20.56 289 ASP A CA 1
ATOM 2219 C C . ASP A 1 291 ? -17.540 92.945 25.952 1.00 16.60 289 ASP A C 1
ATOM 2220 O O . ASP A 1 291 ? -17.289 94.076 26.422 1.00 17.04 289 ASP A O 1
ATOM 2225 N N . GLY A 1 292 ? -17.324 92.600 24.675 1.00 14.86 290 GLY A N 1
ATOM 2226 C CA . GLY A 1 292 ? -16.628 93.471 23.696 1.00 13.98 290 GLY A CA 1
ATOM 2227 C C . GLY A 1 292 ? -17.575 94.354 22.881 1.00 13.45 290 GLY A C 1
ATOM 2228 O O . GLY A 1 292 ? -18.808 94.184 22.985 1.00 15.68 290 GLY A O 1
ATOM 2229 N N . ALA A 1 293 ? -17.022 95.318 22.135 1.00 14.39 291 ALA A N 1
ATOM 2230 C CA . ALA A 1 293 ? -17.779 96.392 21.459 1.00 12.57 291 ALA A CA 1
ATOM 2231 C C . ALA A 1 293 ? -18.589 95.802 20.310 1.00 11.96 291 ALA A C 1
ATOM 2232 O O . ALA A 1 293 ? -19.661 96.343 19.996 1.00 12.74 291 ALA A O 1
ATOM 2234 N N . HIS A 1 294 ? -18.093 94.751 19.682 1.00 12.93 292 HIS A N 1
ATOM 2235 C CA . HIS A 1 294 ? -18.761 94.167 18.491 1.00 12.19 292 HIS A CA 1
ATOM 2236 C C . HIS A 1 294 ? -20.101 93.548 18.883 1.00 10.97 292 HIS A C 1
ATOM 2237 O O . HIS A 1 294 ? -21.123 93.849 18.224 1.00 11.10 292 HIS A O 1
ATOM 2244 N N . ILE A 1 295 ? -20.105 92.653 19.848 1.00 13.37 293 ILE A N 1
ATOM 2245 C CA . ILE A 1 295 ? -21.379 92.074 20.350 1.00 13.40 293 ILE A CA 1
ATOM 2246 C C . ILE A 1 295 ? -22.305 93.200 20.839 1.00 12.58 293 ILE A C 1
ATOM 2247 O O . ILE A 1 295 ? -23.528 93.146 20.544 1.00 17.37 293 ILE A O 1
ATOM 2252 N N . ALA A 1 296 ? -21.798 94.177 21.569 1.00 12.25 294 ALA A N 1
ATOM 2253 C CA . ALA A 1 296 ? -22.608 95.287 22.107 1.00 13.92 294 ALA A CA 1
ATOM 2254 C C . ALA A 1 296 ? -23.189 96.117 20.940 1.00 12.06 294 ALA A C 1
ATOM 2255 O O . ALA A 1 296 ? -24.297 96.586 21.058 1.00 13.72 294 ALA A O 1
ATOM 2257 N N . PHE A 1 297 ? -22.430 96.322 19.873 1.00 12.22 295 PHE A N 1
ATOM 2258 C CA . PHE A 1 297 ? -22.894 97.094 18.692 1.00 13.58 295 PHE A CA 1
ATOM 2259 C C . PHE A 1 297 ? -24.068 96.323 18.052 1.00 11.86 295 PHE A C 1
ATOM 2260 O O . PHE A 1 297 ? -25.080 96.947 17.749 1.00 18.12 295 PHE A O 1
ATOM 2268 N N . ALA A 1 298 ? -23.901 95.012 17.871 1.00 13.73 296 ALA A N 1
ATOM 2269 C CA . ALA A 1 298 ? -24.923 94.071 17.353 1.00 15.10 296 ALA A CA 1
ATOM 2270 C C . ALA A 1 298 ? -26.191 94.142 18.219 1.00 18.11 296 ALA A C 1
ATOM 2271 O O . ALA A 1 298 ? -27.297 94.119 17.657 1.00 17.86 296 ALA A O 1
ATOM 2273 N N . GLN A 1 299 ? -26.055 94.327 19.533 1.00 16.61 297 GLN A N 1
ATOM 2274 C CA . GLN A 1 299 ? -27.216 94.437 20.449 1.00 17.32 297 GLN A CA 1
ATOM 2275 C C . GLN A 1 299 ? -28.024 95.688 20.134 1.00 17.27 297 GLN A C 1
ATOM 2276 O O . GLN A 1 299 ? -29.242 95.654 20.330 1.00 21.09 297 GLN A O 1
ATOM 2282 N N . VAL A 1 300 ? -27.366 96.757 19.701 1.00 16.64 298 VAL A N 1
ATOM 2283 C CA . VAL A 1 300 ? -27.986 98.096 19.546 1.00 20.99 298 VAL A CA 1
ATOM 2284 C C . VAL A 1 300 ? -28.665 98.221 18.165 1.00 19.61 298 VAL A C 1
ATOM 2285 O O . VAL A 1 300 ? -29.624 99.015 18.054 1.00 30.14 298 VAL A O 1
ATOM 2289 N N . ILE A 1 301 ? -28.233 97.469 17.152 1.00 17.68 299 ILE A N 1
ATOM 2290 C CA . ILE A 1 301 ? -28.798 97.611 15.774 1.00 18.18 299 ILE A CA 1
ATOM 2291 C C . ILE A 1 301 ? -29.985 96.652 15.570 1.00 16.85 299 ILE A C 1
ATOM 2292 O O . ILE A 1 301 ? -30.041 95.575 16.204 1.00 12.48 299 ILE A O 1
ATOM 2297 N N . ALA A 1 302 ? -30.841 97.006 14.637 1.00 13.33 300 ALA A N 1
ATOM 2298 C CA . ALA A 1 302 ? -32.090 96.306 14.315 1.00 13.78 300 ALA A CA 1
ATOM 2299 C C . ALA A 1 302 ? -31.832 95.155 13.346 1.00 13.58 300 ALA A C 1
ATOM 2300 O O . ALA A 1 302 ? -32.627 94.217 13.324 1.00 15.82 300 ALA A O 1
ATOM 2302 N N . ASN A 1 303 ? -30.733 95.206 12.580 1.00 13.44 301 ASN A N 1
ATOM 2303 C CA . ASN A 1 303 ? -30.401 94.195 11.550 1.00 12.04 301 ASN A CA 1
ATOM 2304 C C . ASN A 1 303 ? -30.377 92.805 12.163 1.00 14.64 301 ASN A C 1
ATOM 2305 O O . ASN A 1 303 ? -29.848 92.596 13.251 1.00 16.30 301 ASN A O 1
ATOM 2310 N N . PRO A 1 304 ? -30.815 91.796 11.402 1.00 12.65 302 PRO A N 1
ATOM 2311 C CA . PRO A 1 304 ? -30.480 90.418 11.710 1.00 11.79 302 PRO A CA 1
ATOM 2312 C C . PRO A 1 304 ? -28.956 90.257 11.737 1.00 12.13 302 PRO A C 1
ATOM 2313 O O . PRO A 1 304 ? -28.249 90.890 10.939 1.00 11.95 302 PRO A O 1
ATOM 2317 N N . VAL A 1 305 ? -28.453 89.481 12.690 1.00 11.25 303 VAL A N 1
ATOM 2318 C CA . VAL A 1 305 ? -27.003 89.359 12.949 1.00 12.76 303 VAL A CA 1
ATOM 2319 C C . VAL A 1 305 ? -26.636 87.888 13.047 1.00 13.99 303 VAL A C 1
ATOM 2320 O O . VAL A 1 305 ? -27.532 87.037 13.372 1.00 13.68 303 VAL A O 1
ATOM 2324 N N . GLY A 1 306 ? -25.375 87.603 12.760 1.00 13.59 304 GLY A N 1
ATOM 2325 C CA . GLY A 1 306 ? -24.751 86.276 12.869 1.00 15.29 304 GLY A CA 1
ATOM 2326 C C . GLY A 1 306 ? -23.563 86.317 13.806 1.00 16.95 304 GLY A C 1
ATOM 2327 O O . GLY A 1 306 ? -22.929 87.391 13.925 1.00 15.88 304 GLY A O 1
ATOM 2328 N N . VAL A 1 307 ? -23.275 85.198 14.477 1.00 15.46 305 VAL A N 1
ATOM 2329 C CA . VAL A 1 307 ? -22.025 85.022 15.260 1.00 16.83 305 VAL A CA 1
ATOM 2330 C C . VAL A 1 307 ? -21.378 83.716 14.838 1.00 17.32 305 VAL A C 1
ATOM 2331 O O . VAL A 1 307 ? -22.071 82.681 14.820 1.00 15.91 305 VAL A O 1
ATOM 2335 N N . LYS A 1 308 ? -20.092 83.782 14.499 1.00 13.88 306 LYS A N 1
ATOM 2336 C CA . LYS A 1 308 ? -19.269 82.617 14.127 1.00 17.50 306 LYS A CA 1
ATOM 2337 C C . LYS A 1 308 ? -18.951 81.835 15.411 1.00 21.14 306 LYS A C 1
ATOM 2338 O O . LYS A 1 308 ? -18.573 82.458 16.415 1.00 19.64 306 LYS A O 1
ATOM 2344 N N . LEU A 1 309 ? -19.145 80.522 15.393 1.00 22.94 307 LEU A N 1
ATOM 2345 C CA . LEU A 1 309 ? -18.810 79.652 16.555 1.00 20.37 307 LEU A CA 1
ATOM 2346 C C . LEU A 1 309 ? -17.744 78.648 16.129 1.00 19.68 307 LEU A C 1
ATOM 2347 O O . LEU A 1 309 ? -18.045 77.766 15.311 1.00 20.01 307 LEU A O 1
ATOM 2352 N N . GLY A 1 310 ? -16.523 78.818 16.651 1.00 21.31 308 GLY A N 1
ATOM 2353 C CA . GLY A 1 310 ? -15.372 77.953 16.376 1.00 20.75 308 GLY A CA 1
ATOM 2354 C C . GLY A 1 310 ? -15.287 76.807 17.384 1.00 22.31 308 GLY A C 1
ATOM 2355 O O . GLY A 1 310 ? -16.116 76.707 18.295 1.00 18.23 308 GLY A O 1
ATOM 2356 N N . PRO A 1 311 ? -14.270 75.934 17.249 1.00 22.30 309 PRO A N 1
ATOM 2357 C CA . PRO A 1 311 ? -14.141 74.750 18.103 1.00 29.28 309 PRO A CA 1
ATOM 2358 C C . PRO A 1 311 ? -13.970 74.987 19.619 1.00 31.27 309 PRO A C 1
ATOM 2359 O O . PRO A 1 311 ? -14.158 74.063 20.351 1.00 30.53 309 PRO A O 1
ATOM 2363 N N . ASN A 1 312 ? -13.615 76.194 20.051 1.00 30.09 310 ASN A N 1
ATOM 2364 C CA . ASN A 1 312 ? -13.447 76.532 21.496 1.00 35.03 310 ASN A CA 1
ATOM 2365 C C . ASN A 1 312 ? -14.789 76.937 22.104 1.00 33.89 310 ASN A C 1
ATOM 2366 O O . ASN A 1 312 ? -14.810 77.362 23.283 1.00 29.57 310 ASN A O 1
ATOM 2371 N N . MET A 1 313 ? -15.865 76.909 21.316 1.00 25.29 311 MET A N 1
ATOM 2372 C CA . MET A 1 313 ? -17.186 77.369 21.779 1.00 27.67 311 MET A CA 1
ATOM 2373 C C . MET A 1 313 ? -17.709 76.356 22.794 1.00 28.64 311 MET A C 1
ATOM 2374 O O . MET A 1 313 ? -17.609 75.161 22.547 1.00 30.29 311 MET A O 1
ATOM 2379 N N . THR A 1 314 ? -18.229 76.854 23.894 1.00 29.36 312 THR A N 1
ATOM 2380 C CA . THR A 1 314 ? -18.987 76.084 24.897 1.00 31.95 312 THR A CA 1
ATOM 2381 C C . THR A 1 314 ? -20.469 76.346 24.703 1.00 33.07 312 THR A C 1
ATOM 2382 O O . THR A 1 314 ? -20.863 77.404 24.212 1.00 33.26 312 THR A O 1
ATOM 2386 N N . PRO A 1 315 ? -21.330 75.390 25.091 1.00 29.87 313 PRO A N 1
ATOM 2387 C CA . PRO A 1 315 ? -22.770 75.619 25.145 1.00 29.19 313 PRO A CA 1
ATOM 2388 C C . PRO A 1 315 ? -23.201 76.810 26.011 1.00 34.24 313 PRO A C 1
ATOM 2389 O O . PRO A 1 315 ? -24.175 77.490 25.642 1.00 30.43 313 PRO A O 1
ATOM 2393 N N . GLU A 1 316 ? -22.512 77.039 27.138 1.00 29.03 314 GLU A N 1
ATOM 2394 C CA . GLU A 1 316 ? -22.795 78.170 28.063 1.00 30.24 314 GLU A CA 1
ATOM 2395 C C . GLU A 1 316 ? -22.597 79.501 27.311 1.00 27.21 314 GLU A C 1
ATOM 2396 O O . GLU A 1 316 ? -23.446 80.376 27.436 1.00 24.65 314 GLU A O 1
ATOM 2402 N N . LEU A 1 317 ? -21.499 79.657 26.587 1.00 28.33 315 LEU A N 1
ATOM 2403 C CA . LEU A 1 317 ? -21.221 80.929 25.867 1.00 29.06 315 LEU A CA 1
ATOM 2404 C C . LEU A 1 317 ? -22.229 81.080 24.716 1.00 21.81 315 LEU A C 1
ATOM 2405 O O . LEU A 1 317 ? -22.718 82.197 24.522 1.00 25.34 315 LEU A O 1
ATOM 2410 N N . ALA A 1 318 ? -22.559 80.005 24.006 1.00 23.90 316 ALA A N 1
ATOM 2411 C CA . ALA A 1 318 ? -23.556 80.062 22.904 1.00 24.34 316 ALA A CA 1
ATOM 2412 C C . ALA A 1 318 ? -24.868 80.606 23.472 1.00 25.44 316 ALA A C 1
ATOM 2413 O O . ALA A 1 318 ? -25.511 81.492 22.849 1.00 24.02 316 ALA A O 1
ATOM 2415 N N . VAL A 1 319 ? -25.244 80.176 24.661 1.00 26.13 317 VAL A N 1
ATOM 2416 C CA . VAL A 1 319 ? -26.521 80.613 25.278 1.00 20.02 317 VAL A CA 1
ATOM 2417 C C . VAL A 1 319 ? -26.427 82.091 25.688 1.00 22.35 317 VAL A C 1
ATOM 2418 O O . VAL A 1 319 ? -27.465 82.773 25.605 1.00 24.31 317 VAL A O 1
ATOM 2422 N N . GLU A 1 320 ? -25.260 82.563 26.136 1.00 21.07 318 GLU A N 1
ATOM 2423 C CA . GLU A 1 320 ? -25.026 83.993 26.478 1.00 23.48 318 GLU A CA 1
ATOM 2424 C C . GLU A 1 320 ? -25.208 84.846 25.208 1.00 19.09 318 GLU A C 1
ATOM 2425 O O . GLU A 1 320 ? -25.718 85.923 25.314 1.00 20.72 318 GLU A O 1
ATOM 2431 N N . TYR A 1 321 ? -24.733 84.387 24.057 1.00 22.32 319 TYR A N 1
ATOM 2432 C CA . TYR A 1 321 ? -24.950 85.112 22.764 1.00 24.82 319 TYR A CA 1
ATOM 2433 C C . TYR A 1 321 ? -26.451 85.227 22.524 1.00 22.45 319 TYR A C 1
ATOM 2434 O O . TYR A 1 321 ? -26.944 86.326 22.155 1.00 21.16 319 TYR A O 1
ATOM 2443 N N . VAL A 1 322 ? -27.177 84.130 22.731 1.00 22.05 320 VAL A N 1
ATOM 2444 C CA . VAL A 1 322 ? -28.640 84.078 22.516 1.00 20.36 320 VAL A CA 1
ATOM 2445 C C . VAL A 1 322 ? -29.299 85.119 23.424 1.00 22.19 320 VAL A C 1
ATOM 2446 O O . VAL A 1 322 ? -30.170 85.880 22.937 1.00 23.89 320 VAL A O 1
ATOM 2450 N N . GLU A 1 323 ? -28.901 85.205 24.688 1.00 24.55 321 GLU A N 1
ATOM 2451 C CA . GLU A 1 323 ? -29.553 86.141 25.646 1.00 24.57 321 GLU A CA 1
ATOM 2452 C C . GLU A 1 323 ? -29.189 87.591 25.316 1.00 23.64 321 GLU A C 1
ATOM 2453 O O . GLU A 1 323 ? -30.039 88.467 25.534 1.00 21.36 321 GLU A O 1
ATOM 2459 N N . ARG A 1 324 ? -27.972 87.861 24.849 1.00 23.92 322 ARG A N 1
ATOM 2460 C CA . ARG A 1 324 ? -27.533 89.257 24.543 1.00 24.79 322 ARG A CA 1
ATOM 2461 C C . ARG A 1 324 ? -28.158 89.719 23.216 1.00 20.91 322 ARG A C 1
ATOM 2462 O O . ARG A 1 324 ? -28.533 90.901 23.114 1.00 23.59 322 ARG A O 1
ATOM 2470 N N . LEU A 1 325 ? -28.232 88.841 22.230 1.00 20.11 323 LEU A N 1
ATOM 2471 C CA . LEU A 1 325 ? -28.513 89.253 20.824 1.00 22.04 323 LEU A CA 1
ATOM 2472 C C . LEU A 1 325 ? -29.949 88.932 20.424 1.00 22.77 323 LEU A C 1
ATOM 2473 O O . LEU A 1 325 ? -30.427 89.553 19.456 1.00 19.96 323 LEU A O 1
ATOM 2478 N N . ASP A 1 326 ? -30.652 88.056 21.153 1.00 22.91 324 ASP A N 1
ATOM 2479 C CA . ASP A 1 326 ? -32.067 87.763 20.858 1.00 18.17 324 ASP A CA 1
ATOM 2480 C C . ASP A 1 326 ? -32.916 87.938 22.114 1.00 24.33 324 ASP A C 1
ATOM 2481 O O . ASP A 1 326 ? -33.726 87.081 22.445 1.00 22.73 324 ASP A O 1
ATOM 2486 N N . PRO A 1 327 ? -32.790 89.075 22.822 1.00 26.26 325 PRO A N 1
ATOM 2487 C CA . PRO A 1 327 ? -33.471 89.257 24.105 1.00 25.47 325 PRO A CA 1
ATOM 2488 C C . PRO A 1 327 ? -35.005 89.246 23.999 1.00 31.78 325 PRO A C 1
ATOM 2489 O O . PRO A 1 327 ? -35.655 88.983 24.986 1.00 27.50 325 PRO A O 1
ATOM 2493 N N . HIS A 1 328 ? -35.553 89.535 22.819 1.00 30.95 326 HIS A N 1
ATOM 2494 C CA . HIS A 1 328 ? -37.017 89.648 22.602 1.00 26.65 326 HIS A CA 1
ATOM 2495 C C . HIS A 1 328 ? -37.574 88.385 21.939 1.00 24.69 326 HIS A C 1
ATOM 2496 O O . HIS A 1 328 ? -38.736 88.406 21.602 1.00 26.00 326 HIS A O 1
ATOM 2503 N N . ASN A 1 329 ? -36.773 87.337 21.765 1.00 25.24 327 ASN A N 1
ATOM 2504 C CA . ASN A 1 329 ? -37.223 86.043 21.179 1.00 27.87 327 ASN A CA 1
ATOM 2505 C C . ASN A 1 329 ? -37.871 86.321 19.810 1.00 31.48 327 ASN A C 1
ATOM 2506 O O . ASN A 1 329 ? -39.089 86.099 19.644 1.00 26.67 327 ASN A O 1
ATOM 2511 N N . LYS A 1 330 ? -37.083 86.812 18.860 1.00 33.09 328 LYS A N 1
ATOM 2512 C CA . LYS A 1 330 ? -37.538 87.057 17.477 1.00 27.39 328 LYS A CA 1
ATOM 2513 C C . LYS A 1 330 ? -36.850 86.040 16.585 1.00 24.38 328 LYS A C 1
ATOM 2514 O O . LYS A 1 330 ? -35.663 86.148 16.323 1.00 22.33 328 LYS A O 1
ATOM 2520 N N . PRO A 1 331 ? -37.565 85.008 16.101 1.00 21.27 329 PRO A N 1
ATOM 2521 C CA . PRO A 1 331 ? -36.942 83.965 15.290 1.00 22.26 329 PRO A CA 1
ATOM 2522 C C . PRO A 1 331 ? -36.142 84.551 14.116 1.00 21.60 329 PRO A C 1
ATOM 2523 O O . PRO A 1 331 ? -36.635 85.422 13.462 1.00 18.15 329 PRO A O 1
ATOM 2527 N N . GLY A 1 332 ? -34.913 84.081 13.929 1.00 25.21 330 GLY A N 1
ATOM 2528 C CA . GLY A 1 332 ? -34.067 84.456 12.787 1.00 27.33 330 GLY A CA 1
ATOM 2529 C C . GLY A 1 332 ? -33.369 85.793 12.989 1.00 22.43 330 GLY A C 1
ATOM 2530 O O . GLY A 1 332 ? -32.625 86.175 12.103 1.00 20.92 330 GLY A O 1
ATOM 2531 N N . ARG A 1 333 ? -33.598 86.487 14.105 1.00 19.85 331 ARG A N 1
ATOM 2532 C CA . ARG A 1 333 ? -32.826 87.709 14.434 1.00 20.59 331 ARG A CA 1
ATOM 2533 C C . ARG A 1 333 ? -31.366 87.279 14.624 1.00 20.77 331 ARG A C 1
ATOM 2534 O O . ARG A 1 333 ? -30.453 88.044 14.199 1.00 16.40 331 ARG A O 1
ATOM 2542 N N . LEU A 1 334 ? -31.143 86.084 15.175 1.00 17.56 332 LEU A N 1
ATOM 2543 C CA . LEU A 1 334 ? -29.776 85.593 15.475 1.00 17.89 332 LEU A CA 1
ATOM 2544 C C . LEU A 1 334 ? -29.485 84.334 14.671 1.00 17.40 332 LEU A C 1
ATOM 2545 O O . LEU A 1 334 ? -30.277 83.355 14.748 1.00 22.60 332 LEU A O 1
ATOM 2550 N N . THR A 1 335 ? -28.359 84.331 13.973 1.00 15.88 333 THR A N 1
ATOM 2551 C CA . THR A 1 335 ? -27.834 83.161 13.271 1.00 13.49 333 THR A CA 1
ATOM 2552 C C . THR A 1 335 ? -26.564 82.711 13.969 1.00 16.61 333 THR A C 1
ATOM 2553 O O . THR A 1 335 ? -25.662 83.570 14.207 1.00 15.46 333 THR A O 1
ATOM 2557 N N . LEU A 1 336 ? -26.496 81.435 14.356 1.00 16.19 334 LEU A N 1
ATOM 2558 C CA . LEU A 1 336 ? -25.251 80.873 14.945 1.00 14.66 334 LEU A CA 1
ATOM 2559 C C . LEU A 1 336 ? -24.538 80.073 13.871 1.00 15.75 334 LEU A C 1
ATOM 2560 O O . LEU A 1 336 ? -25.135 79.131 13.305 1.00 17.74 334 LEU A O 1
ATOM 2565 N N . VAL A 1 337 ? -23.342 80.518 13.481 1.00 15.58 335 VAL A N 1
ATOM 2566 C CA . VAL A 1 337 ? -22.629 79.973 12.299 1.00 18.30 335 VAL A CA 1
ATOM 2567 C C . VAL A 1 337 ? -21.550 79.010 12.790 1.00 20.17 335 VAL A C 1
ATOM 2568 O O . VAL A 1 337 ? -20.537 79.478 13.288 1.00 17.32 335 VAL A O 1
ATOM 2572 N N . SER A 1 338 ? -21.778 77.707 12.617 1.00 20.21 336 SER A N 1
ATOM 2573 C CA . SER A 1 338 ? -20.831 76.613 12.965 1.00 23.78 336 SER A CA 1
ATOM 2574 C C . SER A 1 338 ? -19.626 76.631 12.019 1.00 20.75 336 SER A C 1
ATOM 2575 O O . SER A 1 338 ? -19.817 76.445 10.814 1.00 19.10 336 SER A O 1
ATOM 2578 N N . ARG A 1 339 ? -18.413 76.780 12.544 1.00 21.48 337 ARG A N 1
ATOM 2579 C CA . ARG A 1 339 ? -17.166 76.553 11.770 1.00 23.29 337 ARG A CA 1
ATOM 2580 C C . ARG A 1 339 ? -16.198 75.737 12.648 1.00 21.24 337 ARG A C 1
ATOM 2581 O O . ARG A 1 339 ? -15.327 76.341 13.294 1.00 27.29 337 ARG A O 1
ATOM 2589 N N . MET A 1 340 ? -16.344 74.412 12.651 1.00 27.18 338 MET A N 1
ATOM 2590 C CA . MET A 1 340 ? -15.728 73.515 13.667 1.00 31.16 338 MET A CA 1
ATOM 2591 C C . MET A 1 340 ? -14.545 72.746 13.066 1.00 35.73 338 MET A C 1
ATOM 2592 O O . MET A 1 340 ? -13.660 72.358 13.846 1.00 32.77 338 MET A O 1
ATOM 2597 N N . GLY A 1 341 ? -14.558 72.519 11.746 1.00 31.41 339 GLY A N 1
ATOM 2598 C CA . GLY A 1 341 ? -13.707 71.539 11.041 1.00 27.81 339 GLY A CA 1
ATOM 2599 C C . GLY A 1 341 ? -14.446 70.218 10.879 1.00 27.76 339 GLY A C 1
ATOM 2600 O O . GLY A 1 341 ? -15.240 69.880 11.769 1.00 25.68 339 GLY A O 1
ATOM 2601 N N . ASN A 1 342 ? -14.228 69.492 9.785 1.00 32.20 340 ASN A N 1
ATOM 2602 C CA . ASN A 1 342 ? -15.034 68.283 9.464 1.00 30.68 340 ASN A CA 1
ATOM 2603 C C . ASN A 1 342 ? -14.796 67.202 10.535 1.00 39.06 340 ASN A C 1
ATOM 2604 O O . ASN A 1 342 ? -15.752 66.480 10.850 1.00 38.19 340 ASN A O 1
ATOM 2609 N N . HIS A 1 343 ? -13.593 67.121 11.105 1.00 41.91 341 HIS A N 1
ATOM 2610 C CA . HIS A 1 343 ? -13.224 66.082 12.110 1.00 40.84 341 HIS A CA 1
ATOM 2611 C C . HIS A 1 343 ? -13.901 66.372 13.459 1.00 36.81 341 HIS A C 1
ATOM 2612 O O . HIS A 1 343 ? -13.991 65.432 14.271 1.00 36.53 341 HIS A O 1
ATOM 2619 N N . LYS A 1 344 ? -14.367 67.600 13.711 1.00 35.10 342 LYS A N 1
ATOM 2620 C CA . LYS A 1 344 ? -14.838 68.007 15.072 1.00 36.05 342 LYS A CA 1
ATOM 2621 C C . LYS A 1 344 ? -16.334 68.349 15.110 1.00 34.00 342 LYS A C 1
ATOM 2622 O O . LYS A 1 344 ? -16.905 68.282 16.208 1.00 39.23 342 LYS A O 1
ATOM 2628 N N . VAL A 1 345 ? -16.959 68.724 13.987 1.00 30.41 343 VAL A N 1
ATOM 2629 C CA . VAL A 1 345 ? -18.362 69.245 14.028 1.00 27.85 343 VAL A CA 1
ATOM 2630 C C . VAL A 1 345 ? -19.289 68.180 14.643 1.00 29.34 343 VAL A C 1
ATOM 2631 O O . VAL A 1 345 ? -20.175 68.550 15.398 1.00 24.27 343 VAL A O 1
ATOM 2635 N N . ARG A 1 346 ? -19.104 66.903 14.313 1.00 34.38 344 ARG A N 1
ATOM 2636 C CA . ARG A 1 346 ? -20.016 65.816 14.780 1.00 33.43 344 ARG A CA 1
ATOM 2637 C C . ARG A 1 346 ? -19.938 65.671 16.307 1.00 30.09 344 ARG A C 1
ATOM 2638 O O . ARG A 1 346 ? -20.951 65.246 16.903 1.00 30.52 344 ARG A O 1
ATOM 2646 N N . ASP A 1 347 ? -18.795 65.993 16.911 1.00 32.94 345 ASP A N 1
ATOM 2647 C CA . ASP A 1 347 ? -18.563 65.886 18.380 1.00 33.27 345 ASP A CA 1
ATOM 2648 C C . ASP A 1 347 ? -18.935 67.194 19.079 1.00 33.68 345 ASP A C 1
ATOM 2649 O O . ASP A 1 347 ? -19.614 67.128 20.102 1.00 33.54 345 ASP A O 1
ATOM 2654 N N . LEU A 1 348 ? -18.491 68.338 18.551 1.00 30.96 346 LEU A N 1
ATOM 2655 C CA . LEU A 1 348 ? -18.557 69.643 19.270 1.00 34.54 346 LEU A CA 1
ATOM 2656 C C . LEU A 1 348 ? -19.917 70.330 19.088 1.00 31.78 346 LEU A C 1
ATOM 2657 O O . LEU A 1 348 ? -20.303 71.053 20.010 1.00 29.19 346 LEU A O 1
ATOM 2662 N N . LEU A 1 349 ? -20.619 70.146 17.951 1.00 30.31 347 LEU A N 1
ATOM 2663 C CA . LEU A 1 349 ? -21.862 70.928 17.673 1.00 27.70 347 LEU A CA 1
ATOM 2664 C C . LEU A 1 349 ? -23.036 70.403 18.508 1.00 29.27 347 LEU A C 1
ATOM 2665 O O . LEU A 1 349 ? -23.802 71.200 19.032 1.00 24.55 347 LEU A O 1
ATOM 2670 N N . PRO A 1 350 ? -23.248 69.070 18.674 1.00 26.37 348 PRO A N 1
ATOM 2671 C CA . PRO A 1 350 ? -24.453 68.595 19.351 1.00 28.85 348 PRO A CA 1
ATOM 2672 C C . PRO A 1 350 ? -24.743 69.217 20.717 1.00 25.89 348 PRO A C 1
ATOM 2673 O O . PRO A 1 350 ? -25.862 69.665 20.949 1.00 28.96 348 PRO A O 1
ATOM 2677 N N . PRO A 1 351 ? -23.797 69.274 21.686 1.00 31.82 349 PRO A N 1
ATOM 2678 C CA . PRO A 1 351 ? -24.110 69.874 22.977 1.00 29.94 349 PRO A CA 1
ATOM 2679 C C . PRO A 1 351 ? -24.458 71.372 22.905 1.00 30.56 349 PRO A C 1
ATOM 2680 O O . PRO A 1 351 ? -25.247 71.835 23.732 1.00 23.51 349 PRO A O 1
ATOM 2684 N N . ILE A 1 352 ? -23.879 72.108 21.950 1.00 31.09 350 ILE A N 1
ATOM 2685 C CA . ILE A 1 352 ? -24.209 73.552 21.730 1.00 26.62 350 ILE A CA 1
ATOM 2686 C C . ILE A 1 352 ? -25.661 73.666 21.268 1.00 24.35 350 ILE A C 1
ATOM 2687 O O . ILE A 1 352 ? -26.413 74.478 21.851 1.00 28.10 350 ILE A O 1
ATOM 2692 N N . VAL A 1 353 ? -26.054 72.872 20.275 1.00 26.12 351 VAL A N 1
ATOM 2693 C CA . VAL A 1 353 ? -27.426 72.900 19.696 1.00 22.62 351 VAL A CA 1
ATOM 2694 C C . VAL A 1 353 ? -28.430 72.557 20.809 1.00 25.08 351 VAL A C 1
ATOM 2695 O O . VAL A 1 353 ? -29.397 73.307 20.983 1.00 20.80 351 VAL A O 1
ATOM 2699 N N . GLU A 1 354 ? -28.187 71.493 21.584 1.00 29.01 352 GLU A N 1
ATOM 2700 C CA . GLU A 1 354 ? -29.117 71.065 22.661 1.00 27.26 352 GLU A CA 1
ATOM 2701 C C . GLU A 1 354 ? -29.385 72.229 23.615 1.00 26.08 352 GLU A C 1
ATOM 2702 O O . GLU A 1 354 ? -30.576 72.523 23.851 1.00 31.54 352 GLU A O 1
ATOM 2708 N N . LYS A 1 355 ? -28.330 72.849 24.155 1.00 23.81 353 LYS A N 1
ATOM 2709 C CA . LYS A 1 355 ? -28.412 73.886 25.211 1.00 28.82 353 LYS A CA 1
ATOM 2710 C C . LYS A 1 355 ? -29.123 75.127 24.675 1.00 28.96 353 LYS A C 1
ATOM 2711 O O . LYS A 1 355 ? -29.927 75.734 25.419 1.00 21.80 353 LYS A O 1
ATOM 2717 N N . VAL A 1 356 ? -28.835 75.522 23.441 1.00 25.58 354 VAL A N 1
ATOM 2718 C CA . VAL A 1 356 ? -29.500 76.701 22.823 1.00 23.06 354 VAL A CA 1
ATOM 2719 C C . VAL A 1 356 ? -30.979 76.377 22.536 1.00 20.94 354 VAL A C 1
ATOM 2720 O O . VAL A 1 356 ? -31.836 77.222 22.859 1.00 23.83 354 VAL A O 1
ATOM 2724 N N . GLN A 1 357 ? -31.276 75.200 21.986 1.00 26.65 355 GLN A N 1
ATOM 2725 C CA . GLN A 1 357 ? -32.676 74.760 21.750 1.00 33.96 355 GLN A CA 1
ATOM 2726 C C . GLN A 1 357 ? -33.474 74.846 23.058 1.00 34.34 355 GLN A C 1
ATOM 2727 O O . GLN A 1 357 ? -34.660 75.136 22.983 1.00 30.93 355 GLN A O 1
ATOM 2733 N N . ALA A 1 358 ? -32.840 74.631 24.213 1.00 30.46 356 ALA A N 1
ATOM 2734 C CA . ALA A 1 358 ? -33.527 74.529 25.527 1.00 34.20 356 ALA A CA 1
ATOM 2735 C C . ALA A 1 358 ? -33.906 75.919 26.043 1.00 33.58 356 ALA A C 1
ATOM 2736 O O . ALA A 1 358 ? -34.711 75.992 26.962 1.00 33.82 356 ALA A O 1
ATOM 2738 N N . THR A 1 359 ? -33.351 76.992 25.462 1.00 28.51 357 THR A N 1
ATOM 2739 C CA . THR A 1 359 ? -33.678 78.395 25.825 1.00 27.27 357 THR A CA 1
ATOM 2740 C C . THR A 1 359 ? -35.110 78.731 25.387 1.00 26.50 357 THR A C 1
ATOM 2741 O O . THR A 1 359 ? -35.663 79.715 25.893 1.00 27.58 357 THR A O 1
ATOM 2745 N N . GLY A 1 360 ? -35.664 77.970 24.438 1.00 27.08 358 GLY A N 1
ATOM 2746 C CA . GLY A 1 360 ? -36.927 78.306 23.746 1.00 28.49 358 GLY A CA 1
ATOM 2747 C C . GLY A 1 360 ? -36.739 79.391 22.677 1.00 31.52 358 GLY A C 1
ATOM 2748 O O . GLY A 1 360 ? -37.722 79.785 22.049 1.00 32.00 358 GLY A O 1
ATOM 2749 N N . HIS A 1 361 ? -35.526 79.892 22.492 1.00 30.66 359 HIS A N 1
ATOM 2750 C CA . HIS A 1 361 ? -35.209 80.877 21.425 1.00 31.29 359 HIS A CA 1
ATOM 2751 C C . HIS A 1 361 ? -35.025 80.096 20.132 1.00 27.58 359 HIS A C 1
ATOM 2752 O O . HIS A 1 361 ? -34.534 78.967 20.206 1.00 28.82 359 HIS A O 1
ATOM 2759 N N . GLN A 1 362 ? -35.404 80.666 18.988 1.00 32.44 360 GLN A N 1
ATOM 2760 C CA . GLN A 1 362 ? -35.215 80.008 17.675 1.00 22.98 360 GLN A CA 1
ATOM 2761 C C . GLN A 1 362 ? -34.134 80.748 16.865 1.00 24.73 360 GLN A C 1
ATOM 2762 O O . GLN A 1 362 ? -34.460 81.717 16.163 1.00 19.91 360 GLN A O 1
ATOM 2768 N N . VAL A 1 363 ? -32.916 80.244 16.897 1.00 24.61 361 VAL A N 1
ATOM 2769 C CA . VAL A 1 363 ? -31.806 80.743 16.058 1.00 26.58 361 VAL A CA 1
ATOM 2770 C C . VAL A 1 363 ? -31.854 80.047 14.708 1.00 23.99 361 VAL A C 1
ATOM 2771 O O . VAL A 1 363 ? -32.524 78.976 14.558 1.00 22.63 361 VAL A O 1
ATOM 2775 N N . ILE A 1 364 ? -31.182 80.625 13.736 1.00 19.70 362 ILE A N 1
ATOM 2776 C CA . ILE A 1 364 ? -30.788 79.875 12.527 1.00 16.28 362 ILE A CA 1
ATOM 2777 C C . ILE A 1 364 ? -29.479 79.163 12.847 1.00 18.54 362 ILE A C 1
ATOM 2778 O O . ILE A 1 364 ? -28.561 79.836 13.335 1.00 18.79 362 ILE A O 1
ATOM 2783 N N . TRP A 1 365 ? -29.423 77.857 12.586 1.00 18.15 363 TRP A N 1
ATOM 2784 C CA . TRP A 1 365 ? -28.184 77.057 12.530 1.00 18.66 363 TRP A CA 1
ATOM 2785 C C . TRP A 1 365 ? -27.640 77.100 11.115 1.00 17.63 363 TRP A C 1
ATOM 2786 O O . TRP A 1 365 ? -28.291 76.560 10.202 1.00 18.90 363 TRP A O 1
ATOM 2797 N N . GLN A 1 366 ? -26.501 77.747 10.932 1.00 17.28 364 GLN A N 1
ATOM 2798 C CA . GLN A 1 366 ? -25.844 77.831 9.620 1.00 17.53 364 GLN A CA 1
ATOM 2799 C C . GLN A 1 366 ? -24.472 77.177 9.705 1.00 17.13 364 GLN A C 1
ATOM 2800 O O . GLN A 1 366 ? -23.754 77.394 10.692 1.00 17.13 364 GLN A O 1
ATOM 2806 N N . CYS A 1 367 ? -24.114 76.421 8.675 1.00 17.49 365 CYS A N 1
ATOM 2807 C CA . CYS A 1 367 ? -22.810 75.764 8.524 1.00 19.32 365 CYS A CA 1
ATOM 2808 C C . CYS A 1 367 ? -21.867 76.647 7.705 1.00 20.15 365 CYS A C 1
ATOM 2809 O O . CYS A 1 367 ? -22.158 76.896 6.542 1.00 16.39 365 CYS A O 1
ATOM 2812 N N . ASP A 1 368 ? -20.746 77.043 8.301 1.00 19.95 366 ASP A N 1
ATOM 2813 C CA . ASP A 1 368 ? -19.564 77.577 7.575 1.00 20.55 366 ASP A CA 1
ATOM 2814 C C . ASP A 1 368 ? -18.505 76.479 7.522 1.00 22.47 366 ASP A C 1
ATOM 2815 O O . ASP A 1 368 ? -17.730 76.312 8.455 1.00 27.33 366 ASP A O 1
ATOM 2820 N N . PRO A 1 369 ? -18.429 75.713 6.414 1.00 20.57 367 PRO A N 1
ATOM 2821 C CA . PRO A 1 369 ? -17.499 74.597 6.296 1.00 22.85 367 PRO A CA 1
ATOM 2822 C C . PRO A 1 369 ? -16.110 74.972 5.766 1.00 22.41 367 PRO A C 1
ATOM 2823 O O . PRO A 1 369 ? -15.361 74.083 5.468 1.00 24.15 367 PRO A O 1
ATOM 2827 N N . MET A 1 370 ? -15.814 76.271 5.653 1.00 24.99 368 MET A N 1
ATOM 2828 C CA . MET A 1 370 ? -14.548 76.776 5.062 1.00 28.14 368 MET A CA 1
ATOM 2829 C C . MET A 1 370 ? -13.522 77.006 6.184 1.00 35.94 368 MET A C 1
ATOM 2830 O O . MET A 1 370 ? -12.414 76.507 6.063 1.00 33.85 368 MET A O 1
ATOM 2835 N N . HIS A 1 371 ? -13.900 77.798 7.192 1.00 44.28 369 HIS A N 1
ATOM 2836 C CA . HIS A 1 371 ? -12.989 78.539 8.108 1.00 48.07 369 HIS A CA 1
ATOM 2837 C C . HIS A 1 371 ? -12.353 77.604 9.128 1.00 45.84 369 HIS A C 1
ATOM 2838 O O . HIS A 1 371 ? -11.355 78.013 9.734 1.00 57.86 369 HIS A O 1
ATOM 2845 N N . GLY A 1 372 ? -12.925 76.415 9.303 1.00 43.48 370 GLY A N 1
ATOM 2846 C CA . GLY A 1 372 ? -12.444 75.394 10.249 1.00 47.60 370 GLY A CA 1
ATOM 2847 C C . GLY A 1 372 ? -11.641 74.332 9.536 1.00 42.77 370 GLY A C 1
ATOM 2848 O O . GLY A 1 372 ? -11.123 73.419 10.209 1.00 44.02 370 GLY A O 1
ATOM 2849 N N . ASN A 1 373 ? -11.560 74.424 8.213 1.00 38.91 371 ASN A N 1
ATOM 2850 C CA . ASN A 1 373 ? -10.832 73.444 7.371 1.00 47.71 371 ASN A CA 1
ATOM 2851 C C . ASN A 1 373 ? -9.672 74.171 6.674 1.00 48.54 371 ASN A C 1
ATOM 2852 O O . ASN A 1 373 ? -9.672 74.177 5.431 1.00 48.90 371 ASN A O 1
ATOM 2857 N N . THR A 1 383 ? -4.382 76.558 2.079 1.00 64.02 381 THR A N 1
ATOM 2858 C CA . THR A 1 383 ? -5.380 76.014 1.120 1.00 58.62 381 THR A CA 1
ATOM 2859 C C . THR A 1 383 ? -6.401 75.125 1.858 1.00 47.07 381 THR A C 1
ATOM 2860 O O . THR A 1 383 ? -6.239 74.900 3.077 1.00 51.32 381 THR A O 1
ATOM 2864 N N . ARG A 1 384 ? -7.405 74.638 1.122 1.00 42.93 382 ARG A N 1
ATOM 2865 C CA . ARG A 1 384 ? -8.626 73.947 1.630 1.00 44.98 382 ARG A CA 1
ATOM 2866 C C . ARG A 1 384 ? -8.953 72.769 0.690 1.00 41.29 382 ARG A C 1
ATOM 2867 O O . ARG A 1 384 ? -9.025 73.002 -0.538 1.00 48.60 382 ARG A O 1
ATOM 2875 N N . HIS A 1 385 ? -9.125 71.554 1.226 1.00 36.00 383 HIS A N 1
ATOM 2876 C CA . HIS A 1 385 ? -9.552 70.354 0.447 1.00 35.69 383 HIS A CA 1
ATOM 2877 C C . HIS A 1 385 ? -11.075 70.384 0.308 1.00 31.98 383 HIS A C 1
ATOM 2878 O O . HIS A 1 385 ? -11.753 70.445 1.326 1.00 22.32 383 HIS A O 1
ATOM 2880 N N . PHE A 1 386 ? -11.574 70.355 -0.919 1.00 30.00 384 PHE A N 1
ATOM 2881 C CA . PHE A 1 386 ? -13.019 70.268 -1.230 1.00 28.41 384 PHE A CA 1
ATOM 2882 C C . PHE A 1 386 ? -13.686 69.191 -0.361 1.00 32.89 384 PHE A C 1
ATOM 2883 O O . PHE A 1 386 ? -14.734 69.465 0.231 1.00 30.17 384 PHE A O 1
ATOM 2891 N N . ASP A 1 387 ? -13.088 67.998 -0.273 1.00 36.87 385 ASP A N 1
ATOM 2892 C CA . ASP A 1 387 ? -13.715 66.814 0.372 1.00 36.08 385 ASP A CA 1
ATOM 2893 C C . ASP A 1 387 ? -13.978 67.096 1.849 1.00 32.96 385 ASP A C 1
ATOM 2894 O O . ASP A 1 387 ? -15.037 66.663 2.354 1.00 31.34 385 ASP A O 1
ATOM 2899 N N . ARG A 1 388 ? -13.055 67.781 2.527 1.00 29.73 386 ARG A N 1
ATOM 2900 C CA . ARG A 1 388 ? -13.194 68.126 3.963 1.00 28.91 386 ARG A CA 1
ATOM 2901 C C . ARG A 1 388 ? -14.321 69.156 4.124 1.00 24.43 386 ARG A C 1
ATOM 2902 O O . ARG A 1 388 ? -15.064 69.072 5.126 1.00 24.94 386 ARG A O 1
ATOM 2910 N N . ILE A 1 389 ? -14.442 70.092 3.172 1.00 21.99 387 ILE A N 1
ATOM 2911 C CA . ILE A 1 389 ? -15.529 71.115 3.145 1.00 22.69 387 ILE A CA 1
ATOM 2912 C C . ILE A 1 389 ? -16.868 70.381 3.032 1.00 22.33 387 ILE A C 1
ATOM 2913 O O . ILE A 1 389 ? -17.731 70.561 3.930 1.00 17.24 387 ILE A O 1
ATOM 2918 N N . VAL A 1 390 ? -16.995 69.473 2.054 1.00 25.91 388 VAL A N 1
ATOM 2919 C CA . VAL A 1 390 ? -18.235 68.669 1.861 1.00 26.25 388 VAL A CA 1
ATOM 2920 C C . VAL A 1 390 ? -18.518 67.883 3.160 1.00 24.46 388 VAL A C 1
ATOM 2921 O O . VAL A 1 390 ? -19.665 67.889 3.626 1.00 26.98 388 VAL A O 1
ATOM 2925 N N . ASP A 1 391 ? -17.507 67.257 3.751 1.00 29.05 389 ASP A N 1
ATOM 2926 C CA . ASP A 1 391 ? -17.694 66.392 4.941 1.00 26.06 389 ASP A CA 1
ATOM 2927 C C . ASP A 1 391 ? -18.146 67.219 6.147 1.00 25.14 389 ASP A C 1
ATOM 2928 O O . ASP A 1 391 ? -18.887 66.656 6.984 1.00 23.66 389 ASP A O 1
ATOM 2933 N N . GLU A 1 392 ? -17.726 68.482 6.297 1.00 22.05 390 GLU A N 1
ATOM 2934 C CA . GLU A 1 392 ? -18.210 69.272 7.466 1.00 20.76 390 GLU A CA 1
ATOM 2935 C C . GLU A 1 392 ? -19.708 69.548 7.295 1.00 20.20 390 GLU A C 1
ATOM 2936 O O . GLU A 1 392 ? -20.461 69.479 8.319 1.00 24.66 390 GLU A O 1
ATOM 2942 N N . VAL A 1 393 ? -20.159 69.861 6.081 1.00 23.15 391 VAL A N 1
ATOM 2943 C CA . VAL A 1 393 ? -21.616 70.108 5.852 1.00 23.63 391 VAL A CA 1
ATOM 2944 C C . VAL A 1 393 ? -22.357 68.787 6.123 1.00 26.25 391 VAL A C 1
ATOM 2945 O O . VAL A 1 393 ? -23.401 68.814 6.794 1.00 21.82 391 VAL A O 1
ATOM 2949 N N . GLN A 1 394 ? -21.823 67.663 5.635 1.00 30.22 392 GLN A N 1
ATOM 2950 C CA . GLN A 1 394 ? -22.416 66.315 5.881 1.00 29.00 392 GLN A CA 1
ATOM 2951 C C . GLN A 1 394 ? -22.612 66.130 7.385 1.00 28.98 392 GLN A C 1
ATOM 2952 O O . GLN A 1 394 ? -23.722 65.750 7.801 1.00 28.68 392 GLN A O 1
ATOM 2958 N N . GLY A 1 395 ? -21.573 66.406 8.175 1.00 29.08 393 GLY A N 1
ATOM 2959 C CA . GLY A 1 395 ? -21.599 66.254 9.642 1.00 27.33 393 GLY A CA 1
ATOM 2960 C C . GLY A 1 395 ? -22.611 67.166 10.288 1.00 23.37 393 GLY A C 1
ATOM 2961 O O . GLY A 1 395 ? -23.313 66.724 11.201 1.00 21.61 393 GLY A O 1
ATOM 2962 N N . PHE A 1 396 ? -22.678 68.421 9.850 1.00 23.15 394 PHE A N 1
ATOM 2963 C CA . PHE A 1 396 ? -23.683 69.421 10.290 1.00 23.50 394 PHE A CA 1
ATOM 2964 C C . PHE A 1 396 ? -25.094 68.853 10.067 1.00 18.93 394 PHE A C 1
ATOM 2965 O O . PHE A 1 396 ? -25.913 68.924 10.981 1.00 25.52 394 PHE A O 1
ATOM 2973 N N . PHE A 1 397 ? -25.367 68.291 8.891 1.00 20.69 395 PHE A N 1
ATOM 2974 C CA . PHE A 1 397 ? -26.699 67.711 8.566 1.00 22.64 395 PHE A CA 1
ATOM 2975 C C . PHE A 1 397 ? -26.972 66.543 9.529 1.00 21.51 395 PHE A C 1
ATOM 2976 O O . PHE A 1 397 ? -28.057 66.496 10.128 1.00 25.78 395 PHE A O 1
ATOM 2984 N N . GLU A 1 398 ? -25.973 65.683 9.736 1.00 26.05 396 GLU A N 1
ATOM 2985 C CA . GLU A 1 398 ? -26.079 64.534 10.677 1.00 31.24 396 GLU A CA 1
ATOM 2986 C C . GLU A 1 398 ? -26.435 65.042 12.076 1.00 30.90 396 GLU A C 1
ATOM 2987 O O . GLU A 1 398 ? -27.366 64.488 12.694 1.00 30.32 396 GLU A O 1
ATOM 2993 N N . VAL A 1 399 ? -25.765 66.084 12.567 1.00 32.84 397 VAL A N 1
ATOM 2994 C CA . VAL A 1 399 ? -26.002 66.591 13.947 1.00 25.43 397 VAL A CA 1
ATOM 2995 C C . VAL A 1 399 ? -27.474 67.001 14.079 1.00 29.48 397 VAL A C 1
ATOM 2996 O O . VAL A 1 399 ? -28.109 66.604 15.065 1.00 31.86 397 VAL A O 1
ATOM 3000 N N . HIS A 1 400 ? -28.009 67.774 13.130 1.00 28.36 398 HIS A N 1
ATOM 3001 C CA . HIS A 1 400 ? -29.400 68.289 13.184 1.00 27.64 398 HIS A CA 1
ATOM 3002 C C . HIS A 1 400 ? -30.403 67.143 13.027 1.00 27.03 398 HIS A C 1
ATOM 3003 O O . HIS A 1 400 ? -31.418 67.164 13.753 1.00 34.35 398 HIS A O 1
ATOM 3010 N N . ARG A 1 401 ? -30.146 66.205 12.110 1.00 30.32 399 ARG A N 1
ATOM 3011 C CA . ARG A 1 401 ? -31.065 65.069 11.818 1.00 31.79 399 ARG A CA 1
ATOM 3012 C C . ARG A 1 401 ? -31.216 64.254 13.112 1.00 37.74 399 ARG A C 1
ATOM 3013 O O . ARG A 1 401 ? -32.364 63.971 13.505 1.00 34.85 399 ARG A O 1
ATOM 3015 N N . ALA A 1 402 ? -30.098 63.980 13.792 1.00 34.24 400 ALA A N 1
ATOM 3016 C CA . ALA A 1 402 ? -30.047 63.269 15.094 1.00 35.80 400 ALA A CA 1
ATOM 3017 C C . ALA A 1 402 ? -30.853 64.023 16.163 1.00 40.67 400 ALA A C 1
ATOM 3018 O O . ALA A 1 402 ? -31.502 63.361 16.976 1.00 36.14 400 ALA A O 1
ATOM 3020 N N . LEU A 1 403 ? -30.793 65.356 16.187 1.00 33.04 401 LEU A N 1
ATOM 3021 C CA . LEU A 1 403 ? -31.383 66.175 17.275 1.00 31.30 401 LEU A CA 1
ATOM 3022 C C . LEU A 1 403 ? -32.804 66.633 16.906 1.00 32.77 401 LEU A C 1
ATOM 3023 O O . LEU A 1 403 ? -33.503 67.125 17.809 1.00 32.09 401 LEU A O 1
ATOM 3028 N N . GLY A 1 404 ? -33.217 66.456 15.647 1.00 30.30 402 GLY A N 1
ATOM 3029 C CA . GLY A 1 404 ? -34.534 66.886 15.131 1.00 30.85 402 GLY A CA 1
ATOM 3030 C C . GLY A 1 404 ? -34.615 68.395 14.983 1.00 31.65 402 GLY A C 1
ATOM 3031 O O . GLY A 1 404 ? -35.729 68.957 15.067 1.00 33.06 402 GLY A O 1
ATOM 3032 N N . THR A 1 405 ? -33.466 69.042 14.820 1.00 28.77 403 THR A N 1
ATOM 3033 C CA . THR A 1 405 ? -33.349 70.504 14.629 1.00 29.96 403 THR A CA 1
ATOM 3034 C C . THR A 1 405 ? -33.161 70.797 13.143 1.00 23.95 403 THR A C 1
ATOM 3035 O O . THR A 1 405 ? -32.937 69.842 12.330 1.00 24.69 403 THR A O 1
ATOM 3039 N N A HIS A 1 406 ? -33.262 72.074 12.765 0.50 23.50 404 HIS A N 1
ATOM 3040 N N B HIS A 1 406 ? -33.219 72.073 12.785 0.50 22.68 404 HIS A N 1
ATOM 3041 C CA A HIS A 1 406 ? -33.239 72.504 11.345 0.50 22.53 404 HIS A CA 1
ATOM 3042 C CA B HIS A 1 406 ? -33.254 72.530 11.379 0.50 21.70 404 HIS A CA 1
ATOM 3043 C C A HIS A 1 406 ? -31.821 72.854 10.943 0.50 21.75 404 HIS A C 1
ATOM 3044 C C B HIS A 1 406 ? -31.835 72.871 10.938 0.50 21.25 404 HIS A C 1
ATOM 3045 O O A HIS A 1 406 ? -31.215 73.759 11.505 0.50 21.41 404 HIS A O 1
ATOM 3046 O O B HIS A 1 406 ? -31.220 73.774 11.494 0.50 21.03 404 HIS A O 1
ATOM 3059 N N . PRO A 1 407 ? -31.269 72.139 9.948 1.00 20.82 405 PRO A N 1
ATOM 3060 C CA . PRO A 1 407 ? -30.013 72.532 9.340 1.00 21.97 405 PRO A CA 1
ATOM 3061 C C . PRO A 1 407 ? -30.380 73.713 8.418 1.00 20.86 405 PRO A C 1
ATOM 3062 O O . PRO A 1 407 ? -30.832 73.463 7.343 1.00 18.56 405 PRO A O 1
ATOM 3066 N N . GLY A 1 408 ? -30.178 74.945 8.893 1.00 18.69 406 GLY A N 1
ATOM 3067 C CA . GLY A 1 408 ? -30.830 76.172 8.369 1.00 19.99 406 GLY A CA 1
ATOM 3068 C C . GLY A 1 408 ? -30.133 76.754 7.153 1.00 18.30 406 GLY A C 1
ATOM 3069 O O . GLY A 1 408 ? -30.797 77.469 6.373 1.00 25.99 406 GLY A O 1
ATOM 3070 N N . GLY A 1 409 ? -28.842 76.516 6.974 1.00 16.17 407 GLY A N 1
ATOM 3071 C CA . GLY A 1 409 ? -28.166 77.076 5.793 1.00 14.03 407 GLY A CA 1
ATOM 3072 C C . GLY A 1 409 ? -26.692 76.847 5.761 1.00 17.04 407 GLY A C 1
ATOM 3073 O O . GLY A 1 409 ? -26.150 76.143 6.674 1.00 19.42 407 GLY A O 1
ATOM 3074 N N . ILE A 1 410 ? -26.053 77.396 4.732 1.00 17.15 408 ILE A N 1
ATOM 3075 C CA . ILE A 1 410 ? -24.580 77.348 4.552 1.00 18.84 408 ILE A CA 1
ATOM 3076 C C . ILE A 1 410 ? -24.040 78.760 4.331 1.00 18.08 408 ILE A C 1
ATOM 3077 O O . ILE A 1 410 ? -24.762 79.614 3.846 1.00 13.44 408 ILE A O 1
ATOM 3082 N N . HIS A 1 411 ? -22.821 78.984 4.792 1.00 16.44 409 HIS A N 1
ATOM 3083 C CA . HIS A 1 411 ? -22.036 80.223 4.575 1.00 18.42 409 HIS A CA 1
ATOM 3084 C C . HIS A 1 411 ? -20.738 79.805 3.882 1.00 17.98 409 HIS A C 1
ATOM 3085 O O . HIS A 1 411 ? -19.957 79.126 4.540 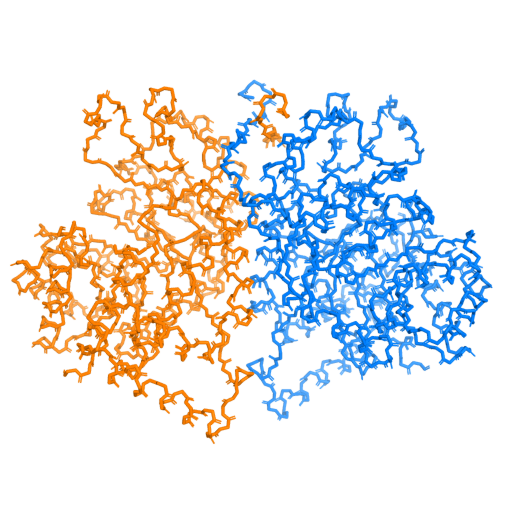1.00 19.46 409 HIS A O 1
ATOM 3092 N N . VAL A 1 412 ? -20.565 80.116 2.603 1.00 15.22 410 VAL A N 1
ATOM 3093 C CA . VAL A 1 412 ? -19.423 79.608 1.772 1.00 18.18 410 VAL A CA 1
ATOM 3094 C C . VAL A 1 412 ? -18.686 80.793 1.123 1.00 23.33 410 VAL A C 1
ATOM 3095 O O . VAL A 1 412 ? -19.325 81.857 0.878 1.00 21.06 410 VAL A O 1
ATOM 3099 N N . GLU A 1 413 ? -17.394 80.620 0.860 1.00 22.01 411 GLU A N 1
ATOM 3100 C CA . GLU A 1 413 ? -16.565 81.593 0.104 1.00 22.45 411 GLU A CA 1
ATOM 3101 C C . GLU A 1 413 ? -16.326 81.042 -1.292 1.00 24.43 411 GLU A C 1
ATOM 3102 O O . GLU A 1 413 ? -15.700 79.972 -1.414 1.00 22.27 411 GLU A O 1
ATOM 3108 N N . ILE A 1 414 ? -16.821 81.776 -2.291 1.00 25.97 412 ILE A N 1
ATOM 3109 C CA . ILE A 1 414 ? -16.995 81.325 -3.698 1.00 27.32 412 ILE A CA 1
ATOM 3110 C C . ILE A 1 414 ? -16.675 82.475 -4.635 1.00 29.78 412 ILE A C 1
ATOM 3111 O O . ILE A 1 414 ? -16.727 83.647 -4.203 1.00 27.41 412 ILE A O 1
ATOM 3116 N N . THR A 1 415 ? -16.450 82.156 -5.899 1.00 29.45 413 THR A N 1
ATOM 3117 C CA . THR A 1 415 ? -16.400 83.154 -6.995 1.00 32.97 413 THR A CA 1
ATOM 3118 C C . THR A 1 415 ? -16.862 82.485 -8.293 1.00 31.15 413 THR A C 1
ATOM 3119 O O . THR A 1 415 ? -16.661 81.257 -8.430 1.00 28.78 413 THR A O 1
ATOM 3123 N N . GLY A 1 416 ? -17.469 83.269 -9.201 1.00 30.50 414 GLY A N 1
ATOM 3124 C CA . GLY A 1 416 ? -17.899 82.804 -10.532 1.00 31.15 414 GLY A CA 1
ATOM 3125 C C . GLY A 1 416 ? -16.752 82.810 -11.540 1.00 35.00 414 GLY A C 1
ATOM 3126 O O . GLY A 1 416 ? -17.039 82.848 -12.732 1.00 42.78 414 GLY A O 1
ATOM 3127 N N . GLU A 1 417 ? -15.500 82.765 -11.061 1.00 41.41 415 GLU A N 1
ATOM 3128 C CA . GLU A 1 417 ? -14.257 82.650 -11.887 1.00 38.91 415 GLU A CA 1
ATOM 3129 C C . GLU A 1 417 ? -13.741 81.216 -11.785 1.00 39.17 415 GLU A C 1
ATOM 3130 O O . GLU A 1 417 ? -13.886 80.621 -10.692 1.00 32.82 415 GLU A O 1
ATOM 3136 N N . ASN A 1 418 ? -13.110 80.705 -12.847 1.00 39.78 416 ASN A N 1
ATOM 3137 C CA . ASN A 1 418 ? -12.435 79.382 -12.853 1.00 43.89 416 ASN A CA 1
ATOM 3138 C C . ASN A 1 418 ? -11.044 79.562 -12.235 1.00 42.84 416 ASN A C 1
ATOM 3139 O O . ASN A 1 418 ? -10.056 79.316 -12.946 1.00 40.68 416 ASN A O 1
ATOM 3141 N N . VAL A 1 419 ? -10.981 80.013 -10.972 1.00 35.74 417 VAL A N 1
ATOM 3142 C CA . VAL A 1 419 ? -9.705 80.202 -10.218 1.00 36.50 417 VAL A CA 1
ATOM 3143 C C . VAL A 1 419 ? -9.250 78.828 -9.728 1.00 38.21 417 VAL A C 1
ATOM 3144 O O . VAL A 1 419 ? -10.025 77.870 -9.853 1.00 30.96 417 VAL A O 1
ATOM 3148 N N . THR A 1 420 ? -8.026 78.743 -9.222 1.00 40.57 418 THR A N 1
ATOM 3149 C CA . THR A 1 420 ? -7.409 77.500 -8.699 1.00 41.61 418 THR A CA 1
ATOM 3150 C C . THR A 1 420 ? -6.947 77.801 -7.272 1.00 43.11 418 THR A C 1
ATOM 3151 O O . THR A 1 420 ? -5.794 78.224 -7.099 1.00 44.26 418 THR A O 1
ATOM 3155 N N . GLU A 1 421 ? -7.848 77.673 -6.298 1.00 42.88 419 GLU A N 1
ATOM 3156 C CA . GLU A 1 421 ? -7.613 78.136 -4.905 1.00 43.73 419 GLU A CA 1
ATOM 3157 C C . GLU A 1 421 ? -7.891 77.004 -3.918 1.00 42.53 419 GLU A C 1
ATOM 3158 O O . GLU A 1 421 ? -7.086 76.852 -2.980 1.00 41.71 419 GLU A O 1
ATOM 3164 N N . CYS A 1 422 ? -8.993 76.263 -4.102 1.00 42.05 420 CYS A N 1
ATOM 3165 C CA . CYS A 1 422 ? -9.332 75.055 -3.303 1.00 45.51 420 CYS A CA 1
ATOM 3166 C C . CYS A 1 422 ? -8.898 73.797 -4.076 1.00 43.66 420 CYS A C 1
ATOM 3167 O O . CYS A 1 422 ? -9.154 73.729 -5.316 1.00 36.45 420 CYS A O 1
ATOM 3170 N N . LEU A 1 423 ? -8.249 72.860 -3.370 1.00 47.21 421 LEU A N 1
ATOM 3171 C CA . LEU A 1 423 ? -7.862 71.508 -3.866 1.00 50.89 421 LEU A CA 1
ATOM 3172 C C . LEU A 1 423 ? -9.134 70.685 -4.075 1.00 48.84 421 LEU A C 1
ATOM 3173 O O . LEU A 1 423 ? -10.119 70.964 -3.387 1.00 40.55 421 LEU A O 1
ATOM 3178 N N . GLY A 1 424 ? -9.085 69.683 -4.952 1.00 50.36 422 GLY A N 1
ATOM 3179 C CA . GLY A 1 424 ? -10.188 68.730 -5.161 1.00 47.10 422 GLY A CA 1
ATOM 3180 C C . GLY A 1 424 ? -11.225 69.268 -6.129 1.00 51.95 422 GLY A C 1
ATOM 3181 O O . GLY A 1 424 ? -10.852 70.074 -7.025 1.00 50.70 422 GLY A O 1
ATOM 3182 N N . GLY A 1 425 ? -12.483 68.857 -5.943 1.00 47.33 423 GLY A N 1
ATOM 3183 C CA . GLY A 1 425 ? -13.544 68.948 -6.961 1.00 48.96 423 GLY A CA 1
ATOM 3184 C C . GLY A 1 425 ? -13.297 67.934 -8.067 1.00 55.82 423 GLY A C 1
ATOM 3185 O O . GLY A 1 425 ? -12.275 67.196 -7.978 1.00 41.00 423 GLY A O 1
ATOM 3186 N N . ALA A 1 426 ? -14.190 67.890 -9.059 1.00 46.28 424 ALA A N 1
ATOM 3187 C CA . ALA A 1 426 ? -14.095 67.051 -10.274 1.00 55.70 424 ALA A CA 1
ATOM 3188 C C . ALA A 1 426 ? -12.847 67.442 -11.077 1.00 56.38 424 ALA A C 1
ATOM 3189 O O . ALA A 1 426 ? -12.351 66.601 -11.856 1.00 54.07 424 ALA A O 1
ATOM 3191 N N . GLN A 1 427 ? -12.359 68.673 -10.885 1.00 52.22 425 GLN A N 1
ATOM 3192 C CA . GLN A 1 427 ? -11.198 69.261 -11.612 1.00 49.97 425 GLN A CA 1
ATOM 3193 C C . GLN A 1 427 ? -9.873 68.676 -11.086 1.00 50.62 425 GLN A C 1
ATOM 3194 O O . GLN A 1 427 ? -8.826 68.941 -11.722 1.00 54.02 425 GLN A O 1
ATOM 3196 N N . ASP A 1 428 ? -9.915 67.931 -9.971 1.00 54.81 426 ASP A N 1
ATOM 3197 C CA . ASP A 1 428 ? -8.722 67.346 -9.289 1.00 62.21 426 ASP A CA 1
ATOM 3198 C C . ASP A 1 428 ? -7.615 68.412 -9.201 1.00 62.35 426 ASP A C 1
ATOM 3199 O O . ASP A 1 428 ? -6.452 68.092 -9.517 1.00 60.25 426 ASP A O 1
ATOM 3201 N N . ILE A 1 429 ? -7.967 69.633 -8.786 1.00 54.59 427 ILE A N 1
ATOM 3202 C CA . ILE A 1 429 ? -7.004 70.752 -8.569 1.00 50.48 427 ILE A CA 1
ATOM 3203 C C . ILE A 1 429 ? -5.975 70.289 -7.526 1.00 47.26 427 ILE A C 1
ATOM 3204 O O . ILE A 1 429 ? -6.394 69.904 -6.425 1.00 45.90 427 ILE A O 1
ATOM 3209 N N . SER A 1 430 ? -4.680 70.322 -7.873 1.00 54.40 428 SER A N 1
ATOM 3210 C CA . SER A 1 430 ? -3.551 69.766 -7.073 1.00 59.49 428 SER A CA 1
ATOM 3211 C C . SER A 1 430 ? -2.796 70.893 -6.349 1.00 57.61 428 SER A C 1
ATOM 3212 O O . SER A 1 430 ? -2.994 72.059 -6.747 1.00 49.77 428 SER A O 1
ATOM 3215 N N . GLU A 1 439 ? -6.245 83.994 -7.075 1.00 44.53 437 GLU A N 1
ATOM 3216 C CA . GLU A 1 439 ? -6.470 85.463 -7.223 1.00 39.31 437 GLU A CA 1
ATOM 3217 C C . GLU A 1 439 ? -7.035 86.055 -5.910 1.00 43.30 437 GLU A C 1
ATOM 3218 O O . GLU A 1 439 ? -7.064 87.290 -5.796 1.00 41.91 437 GLU A O 1
ATOM 3220 N N . THR A 1 440 ? -7.445 85.220 -4.943 1.00 39.47 438 THR A N 1
ATOM 3221 C CA . THR A 1 440 ? -7.953 85.671 -3.617 1.00 42.77 438 THR A CA 1
ATOM 3222 C C . THR A 1 440 ? -6.879 86.553 -2.957 1.00 52.94 438 THR A C 1
ATOM 3223 O O . THR A 1 440 ? -5.665 86.238 -3.097 1.00 42.52 438 THR A O 1
ATOM 3227 N N . ALA A 1 441 ? -7.300 87.639 -2.305 1.00 54.24 439 ALA A N 1
ATOM 3228 C CA . ALA A 1 441 ? -6.441 88.500 -1.458 1.00 48.99 439 ALA A CA 1
ATOM 3229 C C . ALA A 1 441 ? -6.545 88.015 -0.007 1.00 43.67 439 ALA A C 1
ATOM 3230 O O . ALA A 1 441 ? -6.172 88.771 0.906 1.00 45.39 439 ALA A O 1
ATOM 3232 N N . CYS A 1 442 ? -7.042 86.786 0.189 1.00 41.68 440 CYS A N 1
ATOM 3233 C CA . CYS A 1 442 ? -7.263 86.161 1.522 1.00 41.65 440 CYS A CA 1
ATOM 3234 C C . CYS A 1 442 ? -7.322 84.633 1.381 1.00 36.54 440 CYS A C 1
ATOM 3235 O O . CYS A 1 442 ? -6.438 84.054 0.709 1.00 39.28 440 CYS A O 1
ATOM 3237 N N . ASP A 1 443 ? -8.338 84.006 1.968 1.00 35.01 441 ASP A N 1
ATOM 3238 C CA . ASP A 1 443 ? -8.463 82.525 2.030 1.00 39.61 441 ASP A CA 1
ATOM 3239 C C . ASP A 1 443 ? -8.870 82.002 0.658 1.00 37.07 441 ASP A C 1
ATOM 3240 O O . ASP A 1 443 ? -9.377 82.754 -0.176 1.00 33.81 441 ASP A O 1
ATOM 3245 N N . PRO A 1 444 ? -8.667 80.695 0.396 1.00 40.02 442 PRO A N 1
ATOM 3246 C CA . PRO A 1 444 ? -9.059 80.098 -0.875 1.00 43.66 442 PRO A CA 1
ATOM 3247 C C . PRO A 1 444 ? -10.587 80.011 -1.025 1.00 40.12 442 PRO A C 1
ATOM 3248 O O . PRO A 1 444 ? -11.270 79.547 -0.098 1.00 38.10 442 PRO A O 1
ATOM 3252 N N . ARG A 1 445 ? -11.087 80.439 -2.180 1.00 35.74 443 ARG A N 1
ATOM 3253 C CA . ARG A 1 445 ? -12.520 80.315 -2.561 1.00 36.25 443 ARG A CA 1
ATOM 3254 C C . ARG A 1 445 ? -12.712 79.048 -3.403 1.00 34.94 443 ARG A C 1
ATOM 3255 O O . ARG A 1 445 ? -11.739 78.615 -4.091 1.00 35.80 443 ARG A O 1
ATOM 3263 N N . LEU A 1 446 ? -13.906 78.465 -3.336 1.00 26.12 444 LEU A N 1
ATOM 3264 C CA . LEU A 1 446 ? -14.385 77.480 -4.322 1.00 28.27 444 LEU A CA 1
ATOM 3265 C C . LEU A 1 446 ? -14.584 78.231 -5.634 1.00 35.13 444 LEU A C 1
ATOM 3266 O O . LEU A 1 446 ? -15.201 79.321 -5.590 1.00 33.94 444 LEU A O 1
ATOM 3271 N N . ASN A 1 447 ? -14.080 77.704 -6.746 1.00 31.86 445 ASN A N 1
ATOM 3272 C CA . ASN A 1 447 ? -14.307 78.321 -8.074 1.00 40.90 445 ASN A CA 1
ATOM 3273 C C . ASN A 1 447 ? -15.772 78.085 -8.463 1.00 37.66 445 ASN A C 1
ATOM 3274 O O . ASN A 1 447 ? -16.491 77.421 -7.705 1.00 39.56 445 ASN A O 1
ATOM 3279 N N . THR A 1 448 ? -16.188 78.626 -9.600 1.00 43.78 446 THR A N 1
ATOM 3280 C CA . THR A 1 448 ? -17.545 78.462 -10.168 1.00 45.13 446 THR A CA 1
ATOM 3281 C C . THR A 1 448 ? -17.939 76.971 -10.093 1.00 47.61 446 THR A C 1
ATOM 3282 O O . THR A 1 448 ? -19.014 76.675 -9.537 1.00 41.00 446 THR A O 1
ATOM 3286 N N . GLN A 1 449 ? -17.086 76.060 -10.583 1.00 36.93 447 GLN A N 1
ATOM 3287 C CA . GLN A 1 449 ? -17.433 74.620 -10.691 1.00 34.80 447 GLN A CA 1
ATOM 3288 C C . GLN A 1 449 ? -17.570 73.987 -9.298 1.00 32.80 447 GLN A C 1
ATOM 3289 O O . GLN A 1 449 ? -18.562 73.251 -9.101 1.00 26.73 447 GLN A O 1
ATOM 3295 N N . GLN A 1 450 ? -16.658 74.259 -8.361 1.00 31.51 448 GLN A N 1
ATOM 3296 C CA . GLN A 1 450 ? -16.671 73.626 -7.010 1.00 31.76 448 GLN A CA 1
ATOM 3297 C C . GLN A 1 450 ? -17.890 74.139 -6.229 1.00 33.44 448 GLN A C 1
ATOM 3298 O O . GLN A 1 450 ? -18.520 73.346 -5.479 1.00 24.41 448 GLN A O 1
ATOM 3304 N N . SER A 1 451 ? -18.227 75.417 -6.376 1.00 26.44 449 SER A N 1
ATOM 3305 C CA . SER A 1 451 ? -19.344 76.018 -5.619 1.00 27.24 449 SER A CA 1
ATOM 3306 C C . SER A 1 451 ? -20.658 75.386 -6.115 1.00 21.96 449 SER A C 1
ATOM 3307 O O . SER A 1 451 ? -21.475 75.024 -5.283 1.00 24.57 449 SER A O 1
ATOM 3310 N N . LEU A 1 452 ? -20.787 75.154 -7.414 1.00 28.45 450 LEU A N 1
ATOM 3311 C CA . LEU A 1 452 ? -21.971 74.481 -8.012 1.00 27.83 450 LEU A CA 1
ATOM 3312 C C . LEU A 1 452 ? -21.989 73.018 -7.551 1.00 30.69 450 LEU A C 1
ATOM 3313 O O . LEU A 1 452 ? -23.047 72.533 -7.126 1.00 22.79 450 LEU A O 1
ATOM 3318 N N . GLU A 1 453 ? -20.848 72.343 -7.596 1.00 29.21 451 GLU A N 1
ATOM 3319 C CA . GLU A 1 453 ? -20.728 70.934 -7.146 1.00 27.65 451 GLU A CA 1
ATOM 3320 C C . GLU A 1 453 ? -21.232 70.835 -5.707 1.00 25.62 451 GLU A C 1
ATOM 3321 O O . GLU A 1 453 ? -22.027 69.928 -5.417 1.00 24.83 451 GLU A O 1
ATOM 3327 N N . LEU A 1 454 ? -20.811 71.751 -4.833 1.00 22.19 452 LEU A N 1
ATOM 3328 C CA . LEU A 1 454 ? -21.239 71.752 -3.424 1.00 24.74 452 LEU A CA 1
ATOM 3329 C C . LEU A 1 454 ? -22.764 71.908 -3.340 1.00 26.52 452 LEU A C 1
ATOM 3330 O O . LEU A 1 454 ? -23.378 71.277 -2.462 1.00 20.88 452 LEU A O 1
ATOM 3335 N N . ALA A 1 455 ? -23.354 72.767 -4.164 1.00 22.50 453 ALA A N 1
ATOM 3336 C CA . ALA A 1 455 ? -24.817 73.006 -4.153 1.00 20.74 453 ALA A CA 1
ATOM 3337 C C . ALA A 1 455 ? -25.523 71.680 -4.505 1.00 19.52 453 ALA A C 1
ATOM 3338 O O . ALA A 1 455 ? -26.461 71.325 -3.796 1.00 19.71 453 ALA A O 1
ATOM 3340 N N . PHE A 1 456 ? -25.037 70.961 -5.518 1.00 18.42 454 PHE A N 1
ATOM 3341 C CA . PHE A 1 456 ? -25.597 69.646 -5.945 1.00 21.54 454 PHE A CA 1
ATOM 3342 C C . PHE A 1 456 ? -25.516 68.669 -4.755 1.00 23.82 454 PHE A C 1
ATOM 3343 O O . PHE A 1 456 ? -26.544 67.984 -4.415 1.00 19.95 454 PHE A O 1
ATOM 3351 N N . LEU A 1 457 ? -24.381 68.653 -4.042 1.00 25.66 455 LEU A N 1
ATOM 3352 C CA . LEU A 1 457 ? -24.147 67.686 -2.942 1.00 22.92 455 LEU A CA 1
ATOM 3353 C C . LEU A 1 457 ? -25.010 68.054 -1.730 1.00 26.29 455 LEU A C 1
ATOM 3354 O O . LEU A 1 457 ? -25.513 67.126 -1.041 1.00 20.16 455 LEU A O 1
ATOM 3359 N N . VAL A 1 458 ? -25.190 69.345 -1.449 1.00 22.78 456 VAL A N 1
ATOM 3360 C CA . VAL A 1 458 ? -26.014 69.793 -0.296 1.00 21.48 456 VAL A CA 1
ATOM 3361 C C . VAL A 1 458 ? -27.501 69.584 -0.638 1.00 21.66 456 VAL A C 1
ATOM 3362 O O . VAL A 1 458 ? -28.272 69.221 0.283 1.00 24.01 456 VAL A O 1
ATOM 3366 N N . ALA A 1 459 ? -27.886 69.779 -1.897 1.00 20.23 457 ALA A N 1
ATOM 3367 C CA . ALA A 1 459 ? -29.241 69.435 -2.398 1.00 25.40 457 ALA A CA 1
ATOM 3368 C C . ALA A 1 459 ? -29.542 67.952 -2.085 1.00 25.12 457 ALA A C 1
ATOM 3369 O O . ALA A 1 459 ? -30.628 67.685 -1.585 1.00 26.99 457 ALA A O 1
ATOM 3371 N N . GLU A 1 460 ? -28.606 67.037 -2.337 1.00 26.73 458 GLU A N 1
ATOM 3372 C CA . GLU A 1 460 ? -28.776 65.589 -1.997 1.00 27.82 458 GLU A CA 1
ATOM 3373 C C . GLU A 1 460 ? -28.924 65.439 -0.481 1.00 27.25 458 GLU A C 1
ATOM 3374 O O . GLU A 1 460 ? -29.813 64.681 -0.059 1.00 26.67 458 GLU A O 1
ATOM 3380 N N . MET A 1 461 ? -28.129 66.160 0.320 1.00 27.38 459 MET A N 1
ATOM 3381 C CA . MET A 1 461 ? -28.214 66.108 1.801 1.00 25.82 459 MET A CA 1
ATOM 3382 C C . MET A 1 461 ? -29.613 66.546 2.259 1.00 33.01 459 MET A C 1
ATOM 3383 O O . MET A 1 461 ? -30.116 65.986 3.254 1.00 22.57 459 MET A O 1
ATOM 3388 N N . LEU A 1 462 ? -30.212 67.529 1.586 1.00 25.83 460 LEU A N 1
ATOM 3389 C CA . LEU A 1 462 ? -31.524 68.127 1.985 1.00 28.45 460 LEU A CA 1
ATOM 3390 C C . LEU A 1 462 ? -32.666 67.157 1.625 1.00 31.40 460 LEU A C 1
ATOM 3391 O O . LEU A 1 462 ? -33.735 67.257 2.217 1.00 36.41 460 LEU A O 1
ATOM 3396 N N . ARG A 1 463 ? -32.387 66.254 0.689 1.00 41.10 461 ARG A N 1
ATOM 3397 C CA . ARG A 1 463 ? -33.317 65.280 0.060 1.00 37.22 461 ARG A CA 1
ATOM 3398 C C . ARG A 1 463 ? -33.321 63.956 0.835 1.00 50.76 461 ARG A C 1
ATOM 3399 O O . ARG A 1 463 ? -34.368 63.290 0.853 1.00 57.17 461 ARG A O 1
ATOM 3407 N N . ASP A 1 464 ? -32.169 63.585 1.412 1.00 53.25 462 ASP A N 1
ATOM 3408 C CA . ASP A 1 464 ? -31.860 62.213 1.913 1.00 55.89 462 ASP A CA 1
ATOM 3409 C C . ASP A 1 464 ? -32.791 61.865 3.079 1.00 53.51 462 ASP A C 1
ATOM 3410 O O . ASP A 1 464 ? -32.420 61.973 4.249 1.00 56.07 462 ASP A O 1
ATOM 3412 N N . GLY B 1 1 ? -4.688 110.745 0.953 1.00 27.75 -1 GLY B N 1
ATOM 3413 C CA . GLY B 1 1 ? -5.203 110.096 2.161 1.00 23.14 -1 GLY B CA 1
ATOM 3414 C C . GLY B 1 1 ? -5.977 111.067 3.027 1.00 17.31 -1 GLY B C 1
ATOM 3415 O O . GLY B 1 1 ? -6.159 112.193 2.643 1.00 19.13 -1 GLY B O 1
ATOM 3416 N N . ALA B 1 2 ? -6.416 110.615 4.190 1.00 20.07 0 ALA B N 1
ATOM 3417 C CA . ALA B 1 2 ? -7.289 111.381 5.104 1.00 21.53 0 ALA B CA 1
ATOM 3418 C C . ALA B 1 2 ? -6.681 112.770 5.395 1.00 23.11 0 ALA B C 1
ATOM 3419 O O . ALA B 1 2 ? -7.451 113.779 5.402 1.00 27.05 0 ALA B O 1
ATOM 3421 N N . MET B 1 3 ? -5.362 112.838 5.619 1.00 25.17 1 MET B N 1
ATOM 3422 C CA . MET B 1 3 ? -4.667 114.088 6.056 1.00 26.21 1 MET B CA 1
ATOM 3423 C C . MET B 1 3 ? -4.631 115.095 4.904 1.00 25.53 1 MET B C 1
ATOM 3424 O O . MET B 1 3 ? -4.462 116.300 5.185 1.00 26.83 1 MET B O 1
ATOM 3429 N N . ASN B 1 4 ? -4.845 114.623 3.667 1.00 22.29 2 ASN B N 1
ATOM 3430 C CA . ASN B 1 4 ? -4.909 115.476 2.443 1.00 24.06 2 ASN B CA 1
ATOM 3431 C C . ASN B 1 4 ? -6.375 115.647 2.004 1.00 21.08 2 ASN B C 1
ATOM 3432 O O . ASN B 1 4 ? -6.620 116.342 0.994 1.00 23.19 2 ASN B O 1
ATOM 3437 N N . TRP B 1 5 ? -7.317 115.039 2.733 1.00 20.47 3 TRP B N 1
ATOM 3438 C CA . TRP B 1 5 ? -8.748 114.967 2.347 1.00 21.13 3 TRP B CA 1
ATOM 3439 C C . TRP B 1 5 ? -8.876 114.427 0.913 1.00 17.01 3 TRP B C 1
ATOM 3440 O O . TRP B 1 5 ? -9.659 115.012 0.136 1.00 16.02 3 TRP B O 1
ATOM 3451 N N . THR B 1 6 ? -8.109 113.385 0.575 1.00 17.82 4 THR B N 1
ATOM 3452 C CA . THR B 1 6 ? -8.132 112.736 -0.764 1.00 20.92 4 THR B CA 1
ATOM 3453 C C . THR B 1 6 ? -8.218 111.227 -0.627 1.00 19.82 4 THR B C 1
ATOM 3454 O O . THR B 1 6 ? -7.640 110.653 0.333 1.00 18.12 4 THR B O 1
ATOM 3458 N N . VAL B 1 7 ? -8.923 110.596 -1.563 1.00 17.73 5 VAL B N 1
ATOM 3459 C CA . VAL B 1 7 ? -8.817 109.139 -1.799 1.00 16.39 5 VAL B CA 1
ATOM 3460 C C . VAL B 1 7 ? -7.769 108.938 -2.891 1.00 16.25 5 VAL B C 1
ATOM 3461 O O . VAL B 1 7 ? -7.919 109.542 -3.981 1.00 19.53 5 VAL B O 1
ATOM 3465 N N . ASP B 1 8 ? -6.777 108.093 -2.647 1.00 17.20 6 ASP B N 1
ATOM 3466 C CA . ASP B 1 8 ? -5.681 107.815 -3.609 1.00 19.34 6 ASP B CA 1
ATOM 3467 C C . ASP B 1 8 ? -6.044 106.557 -4.382 1.00 20.36 6 ASP B C 1
ATOM 3468 O O . ASP B 1 8 ? -6.409 105.557 -3.728 1.00 25.08 6 ASP B O 1
ATOM 3473 N N . ILE B 1 9 ? -6.023 106.622 -5.715 1.00 18.48 7 ILE B N 1
ATOM 3474 C CA . ILE B 1 9 ? -6.338 105.458 -6.582 1.00 18.09 7 ILE B CA 1
ATOM 3475 C C . ILE B 1 9 ? -5.159 105.207 -7.508 1.00 19.83 7 ILE B C 1
ATOM 3476 O O . ILE B 1 9 ? -4.788 106.083 -8.299 1.00 18.93 7 ILE B O 1
ATOM 3481 N N . PRO B 1 10 ? -4.553 104.008 -7.436 1.00 23.40 8 PRO B N 1
ATOM 3482 C CA . PRO B 1 10 ? -3.540 103.605 -8.410 1.00 33.04 8 PRO B CA 1
ATOM 3483 C C . PRO B 1 10 ? -4.216 103.373 -9.775 1.00 33.87 8 PRO B C 1
ATOM 3484 O O . PRO B 1 10 ? -5.309 102.804 -9.793 1.00 36.61 8 PRO B O 1
ATOM 3488 N N . ILE B 1 11 ? -3.610 103.877 -10.862 1.00 30.34 9 ILE B N 1
ATOM 3489 C CA . ILE B 1 11 ? -4.144 103.789 -12.255 1.00 32.84 9 ILE B CA 1
ATOM 3490 C C . ILE B 1 11 ? -3.562 102.539 -12.917 1.00 38.09 9 ILE B C 1
ATOM 3491 O O . ILE B 1 11 ? -4.312 101.849 -13.622 1.00 41.31 9 ILE B O 1
ATOM 3496 N N . ASP B 1 12 ? -2.260 102.301 -12.732 1.00 38.07 10 ASP B N 1
ATOM 3497 C CA . ASP B 1 12 ? -1.612 100.993 -13.026 1.00 54.49 10 ASP B CA 1
ATOM 3498 C C . ASP B 1 12 ? -2.337 99.902 -12.220 1.00 45.96 10 ASP B C 1
ATOM 3499 O O . ASP B 1 12 ? -2.348 98.755 -12.698 1.00 58.40 10 ASP B O 1
ATOM 3504 N N . PRO B 1 18 ? -10.415 94.544 -23.147 1.00 49.61 16 PRO B N 1
ATOM 3505 C CA . PRO B 1 18 ? -10.632 94.008 -24.498 1.00 53.38 16 PRO B CA 1
ATOM 3506 C C . PRO B 1 18 ? -11.129 95.050 -25.509 1.00 39.08 16 PRO B C 1
ATOM 3507 O O . PRO B 1 18 ? -11.986 95.887 -25.200 1.00 31.51 16 PRO B O 1
ATOM 3511 N N . PRO B 1 19 ? -10.594 95.044 -26.747 1.00 34.60 17 PRO B N 1
ATOM 3512 C CA . PRO B 1 19 ? -10.752 96.179 -27.653 1.00 29.98 17 PRO B CA 1
ATOM 3513 C C . PRO B 1 19 ? -12.171 96.253 -28.224 1.00 23.30 17 PRO B C 1
ATOM 3514 O O . PRO B 1 19 ? -12.756 95.220 -28.416 1.00 21.87 17 PRO B O 1
ATOM 3518 N N . LEU B 1 20 ? -12.653 97.441 -28.563 1.00 20.41 18 LEU B N 1
ATOM 3519 C CA . LEU B 1 20 ? -13.945 97.598 -29.260 1.00 17.91 18 LEU B CA 1
ATOM 3520 C C . LEU B 1 20 ? -13.879 96.901 -30.610 1.00 21.35 18 LEU B C 1
ATOM 3521 O O . LEU B 1 20 ? -12.812 96.788 -31.192 1.00 17.31 18 LEU B O 1
ATOM 3526 N N . PRO B 1 21 ? -15.012 96.402 -31.138 1.00 20.63 19 PRO B N 1
ATOM 3527 C CA . PRO B 1 21 ? -15.080 96.023 -32.540 1.00 18.86 19 PRO B CA 1
ATOM 3528 C C . PRO B 1 21 ? -14.489 97.152 -33.391 1.00 15.90 19 PRO B C 1
ATOM 3529 O O . PRO B 1 21 ? -14.701 98.322 -33.069 1.00 13.24 19 PRO B O 1
ATOM 3533 N N . THR B 1 22 ? -13.703 96.803 -34.421 1.00 15.21 20 THR B N 1
ATOM 3534 C CA . THR B 1 22 ? -12.985 97.773 -35.297 1.00 13.26 20 THR B CA 1
ATOM 3535 C C . THR B 1 22 ? -13.900 98.920 -35.706 1.00 11.87 20 THR B C 1
ATOM 3536 O O . THR B 1 22 ? -13.459 100.058 -35.634 1.00 11.47 20 THR B O 1
ATOM 3540 N N . ASP B 1 23 ? -15.102 98.641 -36.226 1.00 15.95 21 ASP B N 1
ATOM 3541 C CA . ASP B 1 23 ? -15.996 99.703 -36.762 1.00 15.62 21 ASP B CA 1
ATOM 3542 C C . ASP B 1 23 ? -16.469 100.629 -35.621 1.00 14.88 21 ASP B C 1
ATOM 3543 O O . ASP B 1 23 ? -16.654 101.821 -35.867 1.00 12.59 21 ASP B O 1
ATOM 3548 N N . LEU B 1 24 ? -16.683 100.115 -34.396 1.00 14.28 22 LEU B N 1
ATOM 3549 C CA . LEU B 1 24 ? -17.174 100.980 -33.291 1.00 12.65 22 LEU B CA 1
ATOM 3550 C C . LEU B 1 24 ? -16.034 101.895 -32.834 1.00 11.70 22 LEU B C 1
ATOM 3551 O O . LEU B 1 24 ? -16.289 103.051 -32.541 1.00 10.64 22 LEU B O 1
ATOM 3556 N N . ARG B 1 25 ? -14.795 101.406 -32.852 1.00 12.61 23 ARG B N 1
ATOM 3557 C CA . ARG B 1 25 ? -13.602 102.228 -32.526 1.00 13.52 23 ARG B CA 1
ATOM 3558 C C . ARG B 1 25 ? -13.493 103.346 -33.585 1.00 13.21 23 ARG B C 1
ATOM 3559 O O . ARG B 1 25 ? -13.332 104.515 -33.211 1.00 12.78 23 ARG B O 1
ATOM 3567 N N . THR B 1 26 ? -13.631 103.007 -34.871 1.00 14.24 24 THR B N 1
ATOM 3568 C CA . THR B 1 26 ? -13.532 103.988 -35.957 1.00 14.73 24 THR B CA 1
ATOM 3569 C C . THR B 1 26 ? -14.583 105.079 -35.724 1.00 13.85 24 THR B C 1
ATOM 3570 O O . THR B 1 26 ? -14.252 106.268 -35.774 1.00 13.21 24 THR B O 1
ATOM 3574 N N . ARG B 1 27 ? -15.832 104.687 -35.485 1.00 14.13 25 ARG B N 1
ATOM 3575 C CA . ARG B 1 27 ? -16.947 105.648 -35.367 1.00 15.14 25 ARG B CA 1
ATOM 3576 C C . ARG B 1 27 ? -16.829 106.485 -34.102 1.00 13.34 25 ARG B C 1
ATOM 3577 O O . ARG B 1 27 ? -17.094 107.705 -34.174 1.00 10.65 25 ARG B O 1
ATOM 3585 N N . LEU B 1 28 ? -16.468 105.885 -32.986 1.00 11.20 26 LEU B N 1
ATOM 3586 C CA . LEU B 1 28 ? -16.294 106.649 -31.720 1.00 12.86 26 LEU B CA 1
ATOM 3587 C C . LEU B 1 28 ? -15.163 107.661 -31.889 1.00 14.25 26 LEU B C 1
ATOM 3588 O O . LEU B 1 28 ? -15.364 108.816 -31.498 1.00 12.23 26 LEU B O 1
ATOM 3593 N N . ASP B 1 29 ? -14.031 107.254 -32.477 1.00 16.36 27 ASP B N 1
ATOM 3594 C CA . ASP B 1 29 ? -12.874 108.169 -32.702 1.00 15.94 27 ASP B CA 1
ATOM 3595 C C . ASP B 1 29 ? -13.329 109.329 -33.604 1.00 14.95 27 ASP B C 1
ATOM 3596 O O . ASP B 1 29 ? -13.031 110.478 -33.261 1.00 12.28 27 ASP B O 1
ATOM 3601 N N . ALA B 1 30 ? -14.064 109.050 -34.677 1.00 16.13 28 ALA B N 1
ATOM 3602 C CA . ALA B 1 30 ? -14.523 110.069 -35.643 1.00 15.86 28 ALA B CA 1
ATOM 3603 C C . ALA B 1 30 ? -15.483 111.041 -34.949 1.00 17.77 28 ALA B C 1
ATOM 3604 O O . ALA B 1 30 ? -15.383 112.230 -35.217 1.00 14.42 28 ALA B O 1
ATOM 3606 N N . ALA B 1 31 ? -16.356 110.563 -34.048 1.00 14.34 29 ALA B N 1
ATOM 3607 C CA . ALA B 1 31 ? -17.304 111.430 -33.321 1.00 12.80 29 ALA B CA 1
ATOM 3608 C C . ALA B 1 31 ? -16.528 112.365 -32.407 1.00 14.11 29 ALA B C 1
ATOM 3609 O O . ALA B 1 31 ? -16.814 113.568 -32.428 1.00 15.12 29 ALA B O 1
ATOM 3611 N N . LEU B 1 32 ? -15.538 111.833 -31.665 1.00 14.62 30 LEU B N 1
ATOM 3612 C CA . LEU B 1 32 ? -14.793 112.613 -30.645 1.00 15.01 30 LEU B CA 1
ATOM 3613 C C . LEU B 1 32 ? -13.792 113.581 -31.314 1.00 16.79 30 LEU B C 1
ATOM 3614 O O . LEU B 1 32 ? -13.348 114.481 -30.623 1.00 16.90 30 LEU B O 1
ATOM 3619 N N . ALA B 1 33 ? -13.443 113.388 -32.588 1.00 17.55 31 ALA B N 1
ATOM 3620 C CA . ALA B 1 33 ? -12.495 114.273 -33.323 1.00 19.13 31 ALA B CA 1
ATOM 3621 C C . ALA B 1 33 ? -13.244 115.495 -33.849 1.00 21.15 31 ALA B C 1
ATOM 3622 O O . ALA B 1 33 ? -12.574 116.484 -34.250 1.00 19.71 31 ALA B O 1
ATOM 3624 N N . LYS B 1 34 ? -14.580 115.454 -33.871 1.00 15.98 32 LYS B N 1
ATOM 3625 C CA . LYS B 1 34 ? -15.378 116.613 -34.310 1.00 18.03 32 LYS B CA 1
ATOM 3626 C C . LYS B 1 34 ? -15.272 117.696 -33.257 1.00 16.65 32 LYS B C 1
ATOM 3627 O O . LYS B 1 34 ? -15.021 117.420 -32.074 1.00 16.60 32 LYS B O 1
ATOM 3633 N N . PRO B 1 35 ? -15.521 118.952 -33.641 1.00 17.04 33 PRO B N 1
ATOM 3634 C CA . PRO B 1 35 ? -15.542 120.047 -32.684 1.00 16.18 33 PRO B CA 1
ATOM 3635 C C . PRO B 1 35 ? -16.606 119.807 -31.596 1.00 16.77 33 PRO B C 1
ATOM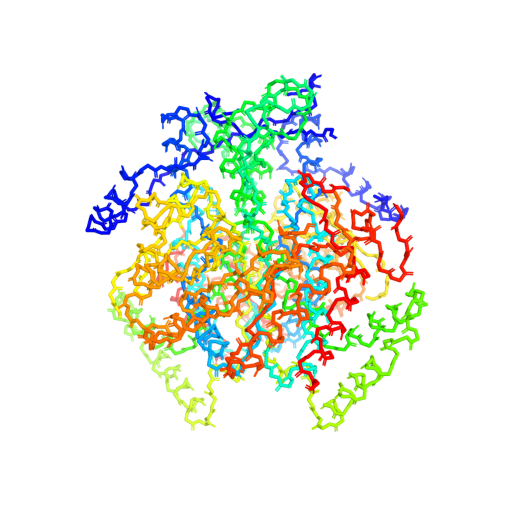 3636 O O . PRO B 1 35 ? -17.729 119.428 -31.942 1.00 16.17 33 PRO B O 1
ATOM 3640 N N . ALA B 1 36 ? -16.263 120.077 -30.336 1.00 15.54 34 ALA B N 1
ATOM 3641 C CA . ALA B 1 36 ? -17.163 119.941 -29.165 1.00 15.34 34 ALA B CA 1
ATOM 3642 C C . ALA B 1 36 ? -17.254 121.297 -28.469 1.00 17.21 34 ALA B C 1
ATOM 3643 O O . ALA B 1 36 ? -16.225 121.827 -28.063 1.00 24.33 34 ALA B O 1
ATOM 3645 N N . ALA B 1 37 ? -18.454 121.838 -28.325 1.00 14.39 35 ALA B N 1
ATOM 3646 C CA . ALA B 1 37 ? -18.693 123.080 -27.577 1.00 13.90 35 ALA B CA 1
ATOM 3647 C C . ALA B 1 37 ? -18.812 122.767 -26.078 1.00 14.07 35 ALA B C 1
ATOM 3648 O O . ALA B 1 37 ? -19.090 121.614 -25.736 1.00 13.97 35 ALA B O 1
ATOM 3650 N N . GLN B 1 38 ? -18.561 123.767 -25.223 1.00 13.37 36 GLN B N 1
ATOM 3651 C CA . GLN B 1 38 ? -18.876 123.776 -23.772 1.00 15.86 36 GLN B CA 1
ATOM 3652 C C . GLN B 1 38 ? -18.123 122.694 -23.006 1.00 14.71 36 GLN B C 1
ATOM 3653 O O . GLN B 1 38 ? -18.684 122.224 -21.977 1.00 12.67 36 GLN B O 1
ATOM 3659 N N . GLN B 1 39 ? -16.945 122.262 -23.472 1.00 13.43 37 GLN B N 1
ATOM 3660 C CA . GLN B 1 39 ? -16.148 121.221 -22.771 1.00 15.03 37 GLN B CA 1
ATOM 3661 C C . GLN B 1 39 ? -15.320 121.873 -21.653 1.00 17.15 37 GLN B C 1
ATOM 3662 O O . GLN B 1 39 ? -14.871 123.011 -21.762 1.00 12.94 37 GLN B O 1
ATOM 3668 N N . PRO B 1 40 ? -15.054 121.159 -20.546 1.00 14.62 38 PRO B N 1
ATOM 3669 C CA . PRO B 1 40 ? -14.092 121.643 -19.547 1.00 15.69 38 PRO B CA 1
ATOM 3670 C C . PRO B 1 40 ? -12.701 121.900 -20.139 1.00 13.17 38 PRO B C 1
ATOM 3671 O O . PRO B 1 40 ? -12.337 121.260 -21.088 1.00 17.55 38 PRO B O 1
ATOM 3675 N N . THR B 1 41 ? -11.925 122.795 -19.536 1.00 15.09 39 THR B N 1
ATOM 3676 C CA . THR B 1 41 ? -10.604 123.199 -20.059 1.00 19.33 39 THR B CA 1
ATOM 3677 C C . THR B 1 41 ? -9.457 122.509 -19.322 1.00 20.65 39 THR B C 1
ATOM 3678 O O . THR B 1 41 ? -8.334 123.036 -19.379 1.00 27.04 39 THR B O 1
ATOM 3682 N N . TRP B 1 42 ? -9.662 121.333 -18.761 1.00 17.36 40 TRP B N 1
ATOM 3683 C CA . TRP B 1 42 ? -8.604 120.628 -17.992 1.00 17.08 40 TRP B CA 1
ATOM 3684 C C . TRP B 1 42 ? -7.666 119.900 -18.938 1.00 16.09 40 TRP B C 1
ATOM 3685 O O . TRP B 1 42 ? -8.002 119.676 -20.088 1.00 16.63 40 TRP B O 1
ATOM 3696 N N . PRO B 1 43 ? -6.439 119.555 -18.508 1.00 16.56 41 PRO B N 1
ATOM 3697 C CA . PRO B 1 43 ? -5.469 118.913 -19.396 1.00 24.39 41 PRO B CA 1
ATOM 3698 C C . PRO B 1 43 ? -5.891 117.508 -19.833 1.00 23.67 41 PRO B C 1
ATOM 3699 O O . PRO B 1 43 ? -6.489 116.771 -19.022 1.00 21.74 41 PRO B O 1
ATOM 3703 N N . ALA B 1 44 ? -5.574 117.155 -21.073 1.00 20.20 42 ALA B N 1
ATOM 3704 C CA . ALA B 1 44 ? -5.900 115.853 -21.691 1.00 19.71 42 ALA B CA 1
ATOM 3705 C C . ALA B 1 44 ? -5.295 114.719 -20.859 1.00 21.78 42 ALA B C 1
ATOM 3706 O O . ALA B 1 44 ? -5.977 113.683 -20.673 1.00 17.54 42 ALA B O 1
ATOM 3708 N N . ASP B 1 45 ? -4.065 114.891 -20.362 1.00 21.82 43 ASP B N 1
ATOM 3709 C CA . ASP B 1 45 ? -3.357 113.806 -19.623 1.00 23.53 43 ASP B CA 1
ATOM 3710 C C . ASP B 1 45 ? -4.097 113.520 -18.310 1.00 16.23 43 ASP B C 1
ATOM 3711 O O . ASP B 1 45 ? -4.203 112.329 -17.931 1.00 15.25 43 ASP B O 1
ATOM 3716 N N . GLN B 1 46 ? -4.571 114.558 -17.635 1.00 14.62 44 GLN B N 1
ATOM 3717 C CA . GLN B 1 46 ? -5.291 114.416 -16.336 1.00 16.32 44 GLN B CA 1
ATOM 3718 C C . GLN B 1 46 ? -6.657 113.776 -16.606 1.00 15.90 44 GLN B C 1
ATOM 3719 O O . GLN B 1 46 ? -7.064 112.884 -15.837 1.00 12.60 44 GLN B O 1
ATOM 3725 N N . ALA B 1 47 ? -7.335 114.205 -17.660 1.00 14.72 45 ALA B N 1
ATOM 3726 C CA . ALA B 1 47 ? -8.618 113.620 -18.116 1.00 16.14 45 ALA B CA 1
ATOM 3727 C C . ALA B 1 47 ? -8.461 112.139 -18.453 1.00 13.46 45 ALA B C 1
ATOM 3728 O O . ALA B 1 47 ? -9.325 111.325 -17.995 1.00 12.73 45 ALA B O 1
ATOM 3730 N N . LEU B 1 48 ? -7.420 111.760 -19.196 1.00 12.77 46 LEU B N 1
ATOM 3731 C CA . LEU B 1 48 ? -7.154 110.348 -19.536 1.00 14.25 46 LEU B CA 1
ATOM 3732 C C . LEU B 1 48 ? -7.005 109.507 -18.261 1.00 12.03 46 LEU B C 1
ATOM 3733 O O . LEU B 1 48 ? -7.588 108.442 -18.228 1.00 13.32 46 LEU B O 1
ATOM 3738 N N . ALA B 1 49 ? -6.305 109.984 -17.236 1.00 14.25 47 ALA B N 1
ATOM 3739 C CA . ALA B 1 49 ? -6.103 109.252 -15.971 1.00 12.54 47 ALA B CA 1
ATOM 3740 C C . ALA B 1 49 ? -7.479 108.990 -15.327 1.00 11.59 47 ALA B C 1
ATOM 3741 O O . ALA B 1 49 ? -7.703 107.869 -14.887 1.00 12.89 47 ALA B O 1
ATOM 3743 N N . MET B 1 50 ? -8.326 110.003 -15.247 1.00 11.95 48 MET B N 1
ATOM 3744 C CA . MET B 1 50 ? -9.669 109.922 -14.590 1.00 11.92 48 MET B CA 1
ATOM 3745 C C . MET B 1 50 ? -10.570 109.004 -15.431 1.00 14.69 48 MET B C 1
ATOM 3746 O O . MET B 1 50 ? -11.277 108.141 -14.846 1.00 10.33 48 MET B O 1
ATOM 3751 N N . ARG B 1 51 ? -10.508 109.092 -16.773 1.00 14.33 49 ARG B N 1
ATOM 3752 C CA . ARG B 1 51 ? -11.263 108.152 -17.632 1.00 15.73 49 ARG B CA 1
ATOM 3753 C C . ARG B 1 51 ? -10.815 106.713 -17.366 1.00 16.91 49 ARG B C 1
ATOM 3754 O O . ARG B 1 51 ? -11.694 105.793 -17.407 1.00 15.22 49 ARG B O 1
ATOM 3762 N N . THR B 1 52 ? -9.511 106.472 -17.139 1.00 17.65 50 THR B N 1
ATOM 3763 C CA . THR B 1 52 ? -8.978 105.121 -16.894 1.00 17.06 50 THR B CA 1
ATOM 3764 C C . THR B 1 52 ? -9.586 104.543 -15.607 1.00 17.82 50 THR B C 1
ATOM 3765 O O . THR B 1 52 ? -9.866 103.352 -15.587 1.00 15.15 50 THR B O 1
ATOM 3769 N N . VAL B 1 53 ? -9.791 105.348 -14.573 1.00 17.46 51 VAL B N 1
ATOM 3770 C CA . VAL B 1 53 ? -10.501 104.898 -13.334 1.00 18.28 51 VAL B CA 1
ATOM 3771 C C . VAL B 1 53 ? -11.913 104.427 -13.722 1.00 15.46 51 VAL B C 1
ATOM 3772 O O . VAL B 1 53 ? -12.297 103.339 -13.334 1.00 18.92 51 VAL B O 1
ATOM 3776 N N . LEU B 1 54 ? -12.639 105.236 -14.461 1.00 11.90 52 LEU B N 1
ATOM 3777 C CA . LEU B 1 54 ? -14.058 105.012 -14.775 1.00 14.24 52 LEU B CA 1
ATOM 3778 C C . LEU B 1 54 ? -14.237 103.844 -15.756 1.00 14.21 52 LEU B C 1
ATOM 3779 O O . LEU B 1 54 ? -15.374 103.291 -15.775 1.00 12.21 52 LEU B O 1
ATOM 3784 N N . GLU B 1 55 ? -13.187 103.420 -16.475 1.00 16.20 53 GLU B N 1
ATOM 3785 C CA . GLU B 1 55 ? -13.298 102.373 -17.534 1.00 15.64 53 GLU B CA 1
ATOM 3786 C C . GLU B 1 55 ? -13.737 101.054 -16.919 1.00 18.57 53 GLU B C 1
ATOM 3787 O O . GLU B 1 55 ? -14.353 100.289 -17.633 1.00 17.95 53 GLU B O 1
ATOM 3789 N N . SER B 1 56 ? -13.385 100.792 -15.656 1.00 18.59 54 SER B N 1
ATOM 3790 C CA . SER B 1 56 ? -13.572 99.472 -15.004 1.00 22.53 54 SER B CA 1
ATOM 3791 C C . SER B 1 56 ? -14.640 99.504 -13.895 1.00 19.64 54 SER B C 1
ATOM 3792 O O . SER B 1 56 ? -14.905 98.423 -13.322 1.00 20.69 54 SER B O 1
ATOM 3795 N N . VAL B 1 57 ? -15.200 100.667 -13.545 1.00 14.73 55 VAL B N 1
ATOM 3796 C CA . VAL B 1 57 ? -16.194 100.746 -12.433 1.00 12.85 55 VAL B CA 1
ATOM 3797 C C . VAL B 1 57 ? -17.497 100.071 -12.844 1.00 12.19 55 VAL B C 1
ATOM 3798 O O . VAL B 1 57 ? -17.822 100.018 -14.031 1.00 9.67 55 VAL B O 1
ATOM 3802 N N . PRO B 1 58 ? -18.297 99.581 -11.867 1.00 12.37 56 PRO B N 1
ATOM 3803 C CA . PRO B 1 58 ? -19.657 99.129 -12.141 1.00 14.42 56 PRO B CA 1
ATOM 3804 C C . PRO B 1 58 ? -20.462 100.243 -12.774 1.00 14.54 56 PRO B C 1
ATOM 3805 O O . PRO B 1 58 ? -20.402 101.399 -12.347 1.00 16.66 56 PRO B O 1
ATOM 3809 N N . PRO B 1 59 ? -21.259 99.908 -13.815 1.00 11.80 57 PRO B N 1
ATOM 3810 C CA . PRO B 1 59 ? -22.034 100.905 -14.527 1.00 10.79 57 PRO B CA 1
ATOM 3811 C C . PRO B 1 59 ? -23.163 101.441 -13.625 1.00 9.51 57 PRO B C 1
ATOM 3812 O O . PRO B 1 59 ? -23.610 100.772 -12.713 1.00 9.84 57 PRO B O 1
ATOM 3816 N N . VAL B 1 60 ? -23.678 102.602 -13.956 1.00 9.87 58 VAL B N 1
ATOM 3817 C CA . VAL B 1 60 ? -24.853 103.175 -13.252 1.00 10.86 58 VAL B CA 1
ATOM 3818 C C . VAL B 1 60 ? -26.111 102.396 -13.703 1.00 9.37 58 VAL B C 1
ATOM 3819 O O . VAL B 1 60 ? -26.968 102.051 -12.857 1.00 9.79 58 VAL B O 1
ATOM 3823 N N . THR B 1 61 ? -26.164 102.032 -14.966 1.00 9.81 59 THR B N 1
ATOM 3824 C CA . THR B 1 61 ? -27.318 101.346 -15.612 1.00 8.71 59 THR B CA 1
ATOM 3825 C C . THR B 1 61 ? -26.792 100.129 -16.357 1.00 8.84 59 THR B C 1
ATOM 3826 O O . THR B 1 61 ? -25.581 100.048 -16.557 1.00 8.60 59 THR B O 1
ATOM 3830 N N . VAL B 1 62 ? -27.672 99.257 -16.828 1.00 8.47 60 VAL B N 1
ATOM 3831 C CA . VAL B 1 62 ? -27.293 98.074 -17.634 1.00 9.49 60 VAL B CA 1
ATOM 3832 C C . VAL B 1 62 ? -28.127 98.034 -18.902 1.00 9.76 60 VAL B C 1
ATOM 3833 O O . VAL B 1 62 ? -29.237 98.583 -18.940 1.00 8.74 60 VAL B O 1
ATOM 3837 N N . PRO B 1 63 ? -27.619 97.374 -19.978 1.00 10.76 61 PRO B N 1
ATOM 3838 C CA . PRO B 1 63 ? -28.256 97.454 -21.296 1.00 12.09 61 PRO B CA 1
ATOM 3839 C C . PRO B 1 63 ? -29.713 96.989 -21.333 1.00 9.74 61 PRO B C 1
ATOM 3840 O O . PRO B 1 63 ? -30.462 97.591 -22.068 1.00 10.02 61 PRO B O 1
ATOM 3844 N N . SER B 1 64 ? -30.089 96.013 -20.517 1.00 9.05 62 SER B N 1
ATOM 3845 C CA . SER B 1 64 ? -31.456 95.415 -20.533 1.00 9.90 62 SER B CA 1
ATOM 3846 C C . SER B 1 64 ? -32.496 96.472 -20.089 1.00 8.86 62 SER B C 1
ATOM 3847 O O . SER B 1 64 ? -33.612 96.494 -20.630 1.00 9.26 62 SER B O 1
ATOM 3850 N N . GLU B 1 65 ? -32.092 97.413 -19.258 1.00 8.79 63 GLU B N 1
ATOM 3851 C CA . GLU B 1 65 ? -32.957 98.513 -18.765 1.00 8.56 63 GLU B CA 1
ATOM 3852 C C . GLU B 1 65 ? -33.155 99.532 -19.876 1.00 7.97 63 GLU B C 1
ATOM 3853 O O . GLU B 1 65 ? -34.243 100.138 -19.964 1.00 8.10 63 GLU B O 1
ATOM 3859 N N . ILE B 1 66 ? -32.114 99.755 -20.684 1.00 8.77 64 ILE B N 1
ATOM 3860 C CA . ILE B 1 66 ? -32.119 100.756 -21.770 1.00 9.03 64 ILE B CA 1
ATOM 3861 C C . ILE B 1 66 ? -32.976 100.172 -22.895 1.00 11.43 64 ILE B C 1
ATOM 3862 O O . ILE B 1 66 ? -33.795 100.887 -23.432 1.00 11.32 64 ILE B O 1
ATOM 3867 N N . VAL B 1 67 ? -32.858 98.864 -23.148 1.00 13.02 65 VAL B N 1
ATOM 3868 C CA . VAL B 1 67 ? -33.723 98.181 -24.146 1.00 14.18 65 VAL B CA 1
ATOM 3869 C C . VAL B 1 67 ? -35.186 98.275 -23.696 1.00 14.36 65 VAL B C 1
ATOM 3870 O O . VAL B 1 67 ? -36.056 98.662 -24.535 1.00 14.35 65 VAL B O 1
ATOM 3874 N N . ARG B 1 68 ? -35.469 98.043 -22.422 1.00 14.58 66 ARG B N 1
ATOM 3875 C CA . ARG B 1 68 ? -36.849 98.144 -21.870 1.00 13.68 66 ARG B CA 1
ATOM 3876 C C . ARG B 1 68 ? -37.346 99.601 -21.945 1.00 12.75 66 ARG B C 1
ATOM 3877 O O . ARG B 1 68 ? -38.522 99.838 -22.321 1.00 10.26 66 ARG B O 1
ATOM 3885 N N . LEU B 1 69 ? -36.516 100.572 -21.612 1.00 11.09 67 LEU B N 1
ATOM 3886 C CA . LEU B 1 69 ? -36.943 101.990 -21.738 1.00 11.88 67 LEU B CA 1
ATOM 3887 C C . LEU B 1 69 ? -37.320 102.287 -23.190 1.00 11.27 67 LEU B C 1
ATOM 3888 O O . LEU B 1 69 ? -38.341 102.926 -23.407 1.00 11.52 67 LEU B O 1
ATOM 3893 N N . GLN B 1 70 ? -36.522 101.827 -24.145 1.00 11.93 68 GLN B N 1
ATOM 3894 C CA . GLN B 1 70 ? -36.740 102.091 -25.595 1.00 13.86 68 GLN B CA 1
ATOM 3895 C C . GLN B 1 70 ? -38.128 101.545 -25.990 1.00 13.62 68 GLN B C 1
ATOM 3896 O O . GLN B 1 70 ? -38.859 102.258 -26.684 1.00 10.16 68 GLN B O 1
ATOM 3902 N N . GLU B 1 71 ? -38.492 100.347 -25.509 1.00 13.30 69 GLU B N 1
ATOM 3903 C CA . GLU B 1 71 ? -39.828 99.729 -25.737 1.00 14.32 69 GLU B CA 1
ATOM 3904 C C . GLU B 1 71 ? -40.939 100.619 -25.156 1.00 14.27 69 GLU B C 1
ATOM 3905 O O . GLU B 1 71 ? -42.004 100.790 -25.825 1.00 12.25 69 GLU B O 1
ATOM 3911 N N . GLN B 1 72 ? -40.736 101.188 -23.978 1.00 11.73 70 GLN B N 1
ATOM 3912 C CA . GLN B 1 72 ? -41.757 102.032 -23.305 1.00 14.47 70 GLN B CA 1
ATOM 3913 C C . GLN B 1 72 ? -41.840 103.381 -24.005 1.00 13.93 70 GLN B C 1
ATOM 3914 O O . GLN B 1 72 ? -42.975 103.906 -24.155 1.00 14.54 70 GLN B O 1
ATOM 3920 N N . LEU B 1 73 ? -40.706 103.902 -24.478 1.00 13.69 71 LEU B N 1
ATOM 3921 C CA . LEU B 1 73 ? -40.709 105.177 -25.239 1.00 11.19 71 LEU B CA 1
ATOM 3922 C C . LEU B 1 73 ? -41.383 104.957 -26.594 1.00 10.29 71 LEU B C 1
ATOM 3923 O O . LEU B 1 73 ? -41.953 105.902 -27.077 1.00 9.73 71 LEU B O 1
ATOM 3928 N N . ALA B 1 74 ? -41.228 103.787 -27.217 1.00 9.75 72 ALA B N 1
ATOM 3929 C CA . ALA B 1 74 ? -41.883 103.479 -28.507 1.00 14.97 72 ALA B CA 1
ATOM 3930 C C . ALA B 1 74 ? -43.391 103.671 -28.329 1.00 13.20 72 ALA B C 1
ATOM 3931 O O . ALA B 1 74 ? -44.016 104.280 -29.198 1.00 13.58 72 ALA B O 1
ATOM 3933 N N . GLN B 1 75 ? -43.942 103.180 -27.227 1.00 15.01 73 GLN B N 1
ATOM 3934 C CA . GLN B 1 75 ? -45.360 103.351 -26.827 1.00 13.28 73 GLN B CA 1
ATOM 3935 C C . GLN B 1 75 ? -45.718 104.819 -26.718 1.00 13.94 73 GLN B C 1
ATOM 3936 O O . GLN B 1 75 ? -46.806 105.205 -27.227 1.00 12.55 73 GLN B O 1
ATOM 3942 N N . VAL B 1 76 ? -44.858 105.638 -26.125 1.00 11.93 74 VAL B N 1
ATOM 3943 C CA . VAL B 1 76 ? -45.079 107.110 -26.086 1.00 12.01 74 VAL B CA 1
ATOM 3944 C C . VAL B 1 76 ? -45.170 107.630 -27.528 1.00 10.46 74 VAL B C 1
ATOM 3945 O O . VAL B 1 76 ? -46.134 108.391 -27.839 1.00 11.25 74 VAL B O 1
ATOM 3949 N N . ALA B 1 77 ? -44.191 107.297 -28.374 1.00 10.99 75 ALA B N 1
ATOM 3950 C CA . ALA B 1 77 ? -44.094 107.831 -29.747 1.00 13.67 75 ALA B CA 1
ATOM 3951 C C . ALA B 1 77 ? -45.397 107.497 -30.506 1.00 13.59 75 ALA B C 1
ATOM 3952 O O . ALA B 1 77 ? -45.778 108.259 -31.360 1.00 12.07 75 ALA B O 1
ATOM 3954 N N . LYS B 1 78 ? -46.003 106.356 -30.206 1.00 14.29 76 LYS B N 1
ATOM 3955 C CA . LYS B 1 78 ? -47.185 105.812 -30.929 1.00 15.02 76 LYS B CA 1
ATOM 3956 C C . LYS B 1 78 ? -48.468 106.392 -30.331 1.00 16.03 76 LYS B C 1
ATOM 3957 O O . LYS B 1 78 ? -49.591 106.043 -30.827 1.00 15.44 76 LYS B O 1
ATOM 3963 N N . GLY B 1 79 ? -48.348 107.240 -29.300 1.00 14.25 77 GLY B N 1
ATOM 3964 C CA . GLY B 1 79 ? -49.488 107.929 -28.665 1.00 14.91 77 GLY B CA 1
ATOM 3965 C C . GLY B 1 79 ? -50.208 107.066 -27.643 1.00 15.94 77 GLY B C 1
ATOM 3966 O O . GLY B 1 79 ? -51.451 107.325 -27.383 1.00 15.15 77 GLY B O 1
ATOM 3967 N N . GLU B 1 80 ? -49.539 106.044 -27.101 1.00 15.11 78 GLU B N 1
ATOM 3968 C CA . GLU B 1 80 ? -50.178 105.067 -26.163 1.00 15.89 78 GLU B CA 1
ATOM 3969 C C . GLU B 1 80 ? -49.581 105.148 -24.761 1.00 14.34 78 GLU B C 1
ATOM 3970 O O . GLU B 1 80 ? -49.992 104.335 -23.889 1.00 13.93 78 GLU B O 1
ATOM 3976 N N . ALA B 1 81 ? -48.669 106.098 -24.531 1.00 14.94 79 ALA B N 1
ATOM 3977 C CA . ALA B 1 81 ? -48.090 106.400 -23.215 1.00 12.65 79 ALA B CA 1
ATOM 3978 C C . ALA B 1 81 ? -47.658 107.865 -23.194 1.00 12.91 79 ALA B C 1
ATOM 3979 O O . ALA B 1 81 ? -47.619 108.522 -24.280 1.00 14.83 79 ALA B O 1
ATOM 3981 N N . PHE B 1 82 ? -47.353 108.380 -22.018 1.00 14.42 80 PHE B N 1
ATOM 3982 C CA . PHE B 1 82 ? -46.928 109.793 -21.829 1.00 11.22 80 PHE B CA 1
ATOM 3983 C C . PHE B 1 82 ? -45.591 109.778 -21.101 1.00 11.35 80 PHE B C 1
ATOM 3984 O O . PHE B 1 82 ? -45.438 108.979 -20.195 1.00 12.86 80 PHE B O 1
ATOM 3992 N N . LEU B 1 83 ? -44.667 110.643 -21.490 1.00 11.89 81 LEU B N 1
ATOM 3993 C CA . LEU B 1 83 ? -43.335 110.758 -20.836 1.00 12.13 81 LEU B CA 1
ATOM 3994 C C . LEU B 1 83 ? -43.312 111.892 -19.797 1.00 10.35 81 LEU B C 1
ATOM 3995 O O . LEU B 1 83 ? -43.545 113.055 -20.130 1.00 15.48 81 LEU B O 1
ATOM 4000 N N . LEU B 1 84 ? -42.990 111.562 -18.559 1.00 11.80 82 LEU B N 1
ATOM 4001 C CA . LEU B 1 84 ? -42.701 112.561 -17.519 1.00 11.87 82 LEU B CA 1
ATOM 4002 C C . LEU B 1 84 ? -41.214 112.516 -17.243 1.00 10.32 82 LEU B C 1
ATOM 4003 O O . LEU B 1 84 ? -40.727 111.487 -16.730 1.00 10.70 82 LEU B O 1
ATOM 4008 N N . GLN B 1 85 ? -40.539 113.625 -17.479 1.00 11.56 83 GLN B N 1
ATOM 4009 C CA . GLN B 1 85 ? -39.103 113.780 -17.202 1.00 11.91 83 GLN B CA 1
ATOM 4010 C C . GLN B 1 85 ? -38.933 114.990 -16.288 1.00 11.94 83 GLN B C 1
ATOM 4011 O O . GLN B 1 85 ? -39.476 116.067 -16.580 1.00 14.81 83 GLN B O 1
ATOM 4017 N N . GLY B 1 86 ? -38.315 114.781 -15.132 1.00 12.87 84 GLY B N 1
ATOM 4018 C CA . GLY B 1 86 ? -38.148 115.859 -14.172 1.00 14.02 84 GLY B CA 1
ATOM 4019 C C . GLY B 1 86 ? -37.144 115.553 -13.093 1.00 13.36 84 GLY B C 1
ATOM 4020 O O . GLY B 1 86 ? -36.814 114.388 -12.860 1.00 12.03 84 GLY B O 1
ATOM 4021 N N . GLY B 1 87 ? -36.753 116.605 -12.391 1.00 14.55 85 GLY B N 1
ATOM 4022 C CA . GLY B 1 87 ? -35.836 116.541 -11.251 1.00 13.77 85 GLY B CA 1
ATOM 4023 C C . GLY B 1 87 ? -35.099 117.840 -11.100 1.00 15.43 85 GLY B C 1
ATOM 4024 O O . GLY B 1 87 ? -35.475 118.840 -11.750 1.00 14.72 85 GLY B O 1
ATOM 4025 N N . ASP B 1 88 ? -34.018 117.811 -10.354 1.00 17.87 86 ASP B N 1
ATOM 4026 C CA . ASP B 1 88 ? -33.194 119.003 -10.107 1.00 18.59 86 ASP B CA 1
ATOM 4027 C C . ASP B 1 88 ? -32.726 119.583 -11.432 1.00 16.31 86 ASP B C 1
ATOM 4028 O O . ASP B 1 88 ? -32.290 118.812 -12.330 1.00 15.82 86 ASP B O 1
ATOM 4033 N N . CYS B 1 89 ? -32.723 120.905 -11.518 1.00 19.51 87 CYS B N 1
ATOM 4034 C CA . CYS B 1 89 ? -32.068 121.650 -12.610 1.00 18.56 87 CYS B CA 1
ATOM 4035 C C . CYS B 1 89 ? -30.608 121.234 -12.688 1.00 17.63 87 CYS B C 1
ATOM 4036 O O . CYS B 1 89 ? -30.151 120.834 -13.778 1.00 15.85 87 CYS B O 1
ATOM 4039 N N . ALA B 1 90 ? -29.936 121.188 -11.539 1.00 18.57 88 ALA B N 1
ATOM 4040 C CA . ALA B 1 90 ? -28.538 120.735 -11.388 1.00 18.44 88 ALA B CA 1
ATOM 4041 C C . ALA B 1 90 ? -28.445 119.954 -10.083 1.00 18.72 88 ALA B C 1
ATOM 4042 O O . ALA B 1 90 ? -28.790 120.533 -8.998 1.00 20.34 88 ALA B O 1
ATOM 4044 N N . GLU B 1 91 ? -28.117 118.677 -10.154 1.00 14.22 89 GLU B N 1
ATOM 4045 C CA . GLU B 1 91 ? -27.765 117.910 -8.935 1.00 13.29 89 GLU B CA 1
ATOM 4046 C C . GLU B 1 91 ? -26.477 118.513 -8.405 1.00 13.94 89 GLU B C 1
ATOM 4047 O O . GLU B 1 91 ? -25.697 118.998 -9.222 1.00 13.44 89 GLU B O 1
ATOM 4053 N N . THR B 1 92 ? -26.276 118.488 -7.096 1.00 14.32 90 THR B N 1
ATOM 4054 C CA . THR B 1 92 ? -25.023 118.930 -6.444 1.00 16.13 90 THR B CA 1
ATOM 4055 C C . THR B 1 92 ? -24.578 117.822 -5.508 1.00 13.85 90 THR B C 1
ATOM 4056 O O . THR B 1 92 ? -25.435 117.089 -4.990 1.00 16.10 90 THR B O 1
ATOM 4060 N N . PHE B 1 93 ? -23.291 117.695 -5.284 1.00 15.12 91 PHE B N 1
ATOM 4061 C CA . PHE B 1 93 ? -22.773 116.715 -4.304 1.00 14.64 91 PHE B CA 1
ATOM 4062 C C . PHE B 1 93 ? -23.362 117.022 -2.932 1.00 14.13 91 PHE B C 1
ATOM 4063 O O . PHE B 1 93 ? -23.698 116.072 -2.198 1.00 13.10 91 PHE B O 1
ATOM 4071 N N . MET B 1 94 ? -23.502 118.307 -2.582 1.00 16.84 92 MET B N 1
ATOM 4072 C CA . MET B 1 94 ? -23.877 118.708 -1.198 1.00 18.65 92 MET B CA 1
ATOM 4073 C C . MET B 1 94 ? -25.319 118.306 -0.909 1.00 17.09 92 MET B C 1
ATOM 4074 O O . MET B 1 94 ? -25.601 117.957 0.260 1.00 16.74 92 MET B O 1
ATOM 4079 N N . ASP B 1 95 ? -26.179 118.238 -1.931 1.00 16.88 93 ASP B N 1
ATOM 4080 C CA . ASP B 1 95 ? -27.601 117.852 -1.763 1.00 15.61 93 ASP B CA 1
ATOM 4081 C C . ASP B 1 95 ? -27.857 116.387 -2.178 1.00 17.11 93 ASP B C 1
ATOM 4082 O O . ASP B 1 95 ? -29.030 116.011 -2.285 1.00 16.58 93 ASP B O 1
ATOM 4087 N N . ASN B 1 96 ? -26.821 115.594 -2.436 1.00 14.83 94 ASN B N 1
ATOM 4088 C CA . ASN B 1 96 ? -26.961 114.203 -2.906 1.00 12.40 94 ASN B CA 1
ATOM 4089 C C . ASN B 1 96 ? -27.154 113.321 -1.665 1.00 11.80 94 ASN B C 1
ATOM 4090 O O . ASN B 1 96 ? -26.277 112.547 -1.355 1.00 11.41 94 ASN B O 1
ATOM 4095 N N . THR B 1 97 ? -28.282 113.484 -0.986 1.00 11.64 95 THR B N 1
ATOM 4096 C CA . THR B 1 97 ? -28.580 112.914 0.349 1.00 11.63 95 THR B CA 1
ATOM 4097 C C . THR B 1 97 ? -29.864 112.115 0.226 1.00 10.70 95 THR B C 1
ATOM 4098 O O . THR B 1 97 ? -30.676 112.395 -0.708 1.00 11.12 95 THR B O 1
ATOM 4102 N N . GLU B 1 98 ? -30.112 111.248 1.174 1.00 10.32 96 GLU B N 1
ATOM 4103 C CA . GLU B 1 98 ? -31.341 110.412 1.167 1.00 12.46 96 GLU B CA 1
ATOM 4104 C C . GLU B 1 98 ? -32.586 111.286 1.225 1.00 12.82 96 GLU B C 1
ATOM 4105 O O . GLU B 1 98 ? -33.509 111.071 0.432 1.00 10.69 96 GLU B O 1
ATOM 4111 N N . PRO B 1 99 ? -32.685 112.313 2.091 1.00 10.43 97 PRO B N 1
ATOM 4112 C CA . PRO B 1 99 ? -33.907 113.102 2.143 1.00 13.37 97 PRO B CA 1
ATOM 4113 C C . PRO B 1 99 ? -34.181 113.831 0.835 1.00 12.10 97 PRO B C 1
ATOM 4114 O O . PRO B 1 99 ? -35.322 113.939 0.424 1.00 10.80 97 PRO B O 1
ATOM 4118 N N . HIS B 1 100 ? -33.143 114.336 0.193 1.00 11.94 98 HIS B N 1
ATOM 4119 C CA . HIS B 1 100 ? -33.326 115.077 -1.073 1.00 14.07 98 HIS B CA 1
ATOM 4120 C C . HIS B 1 100 ? -33.780 114.104 -2.175 1.00 11.67 98 HIS B C 1
ATOM 4121 O O . HIS B 1 100 ? -34.740 114.434 -2.934 1.00 13.39 98 HIS B O 1
ATOM 4128 N N . ILE B 1 101 ? -33.114 112.984 -2.305 1.00 11.65 99 ILE B N 1
ATOM 4129 C CA . ILE B 1 101 ? -33.454 111.961 -3.338 1.00 10.99 99 ILE B CA 1
ATOM 4130 C C . ILE B 1 101 ? -34.874 111.432 -3.092 1.00 11.85 99 ILE B C 1
ATOM 4131 O O . ILE B 1 101 ? -35.652 111.330 -4.081 1.00 10.26 99 ILE B O 1
ATOM 4136 N N . ARG B 1 102 ? -35.210 111.101 -1.848 1.00 12.34 100 ARG B N 1
ATOM 4137 C CA . ARG B 1 102 ? -36.557 110.640 -1.442 1.00 12.76 100 ARG B CA 1
ATOM 4138 C C . ARG B 1 102 ? -37.612 111.669 -1.881 1.00 11.86 100 ARG B C 1
ATOM 4139 O O . ARG B 1 102 ? -38.679 111.242 -2.394 1.00 11.41 100 ARG B O 1
ATOM 4147 N N . GLY B 1 103 ? -37.351 112.966 -1.668 1.00 13.16 101 GLY B N 1
ATOM 4148 C CA . GLY B 1 103 ? -38.270 114.065 -2.017 1.00 15.88 101 GLY B CA 1
ATOM 4149 C C . GLY B 1 103 ? -38.492 114.127 -3.515 1.00 15.22 101 GLY B C 1
ATOM 4150 O O . GLY B 1 103 ? -39.644 114.249 -3.948 1.00 13.11 101 GLY B O 1
ATOM 4151 N N . ASN B 1 104 ? -37.417 114.031 -4.302 1.00 14.41 102 ASN B N 1
ATOM 4152 C CA . ASN B 1 104 ? -37.493 114.024 -5.778 1.00 16.35 102 ASN B CA 1
ATOM 4153 C C . ASN B 1 104 ? -38.233 112.768 -6.297 1.00 13.96 102 ASN B C 1
ATOM 4154 O O . ASN B 1 104 ? -39.045 112.901 -7.241 1.00 14.57 102 ASN B O 1
ATOM 4159 N N . VAL B 1 105 ? -37.990 111.598 -5.723 1.00 12.54 103 VAL B N 1
ATOM 4160 C CA . VAL B 1 105 ? -38.665 110.331 -6.103 1.00 13.83 103 VAL B CA 1
ATOM 4161 C C . VAL B 1 105 ? -40.160 110.432 -5.794 1.00 14.28 103 VAL B C 1
ATOM 4162 O O . VAL B 1 105 ? -40.963 110.046 -6.680 1.00 15.58 103 VAL B O 1
ATOM 4166 N N . ARG B 1 106 ? -40.532 110.937 -4.615 1.00 15.63 104 ARG B N 1
ATOM 4167 C CA . ARG B 1 106 ? -41.948 111.139 -4.212 1.00 16.76 104 ARG B CA 1
ATOM 4168 C C . ARG B 1 106 ? -42.628 112.077 -5.221 1.00 15.47 104 ARG B C 1
ATOM 4169 O O . ARG B 1 106 ? -43.740 111.762 -5.683 1.00 13.97 104 ARG B O 1
ATOM 4177 N N . ALA B 1 107 ? -42.009 113.212 -5.525 1.00 17.73 105 ALA B N 1
ATOM 4178 C CA . ALA B 1 107 ? -42.604 114.244 -6.401 1.00 17.20 105 ALA B CA 1
ATOM 4179 C C . ALA B 1 107 ? -42.902 113.638 -7.789 1.00 17.31 105 ALA B C 1
ATOM 4180 O O . ALA B 1 107 ? -44.004 113.874 -8.315 1.00 15.50 105 ALA B O 1
ATOM 4182 N N . LEU B 1 108 ? -41.985 112.856 -8.337 1.00 12.19 106 LEU B N 1
ATOM 4183 C CA . LEU B 1 108 ? -42.125 112.225 -9.667 1.00 14.08 106 LEU B CA 1
ATOM 4184 C C . LEU B 1 108 ? -43.267 111.202 -9.591 1.00 12.48 106 LEU B C 1
ATOM 4185 O O . LEU B 1 108 ? -44.077 111.164 -10.533 1.00 10.47 106 LEU B O 1
ATOM 4190 N N . LEU B 1 109 ? -43.276 110.344 -8.569 1.00 12.25 107 LEU B N 1
ATOM 4191 C CA . LEU B 1 109 ? -44.324 109.306 -8.389 1.00 14.24 107 LEU B CA 1
ATOM 4192 C C . LEU B 1 109 ? -45.696 109.985 -8.290 1.00 14.61 107 LEU B C 1
ATOM 4193 O O . LEU B 1 109 ? -46.650 109.484 -8.904 1.00 11.40 107 LEU B O 1
ATOM 4198 N N . GLN B 1 110 ? -45.777 111.074 -7.541 1.00 17.94 108 GLN B N 1
ATOM 4199 C CA . GLN B 1 110 ? -47.035 111.810 -7.291 1.00 16.85 108 GLN B CA 1
ATOM 4200 C C . GLN B 1 110 ? -47.513 112.452 -8.596 1.00 14.77 108 GLN B C 1
ATOM 4201 O O . GLN B 1 110 ? -48.707 112.284 -8.956 1.00 14.05 108 GLN B O 1
ATOM 4207 N N . MET B 1 111 ? -46.609 113.107 -9.329 1.00 13.92 109 MET B N 1
ATOM 4208 C CA . MET B 1 111 ? -46.931 113.783 -10.589 1.00 12.98 109 MET B CA 1
ATOM 4209 C C . MET B 1 111 ? -47.370 112.712 -11.579 1.00 12.46 109 MET B C 1
ATOM 4210 O O . MET B 1 111 ? -48.358 112.963 -12.323 1.00 13.54 109 MET B O 1
ATOM 4215 N N . ALA B 1 112 ? -46.703 111.549 -11.573 1.00 11.96 110 ALA B N 1
ATOM 4216 C CA . ALA B 1 112 ? -46.979 110.463 -12.540 1.00 12.31 110 ALA B CA 1
ATOM 4217 C C . ALA B 1 112 ? -48.385 109.906 -12.318 1.00 11.69 110 ALA B C 1
ATOM 4218 O O . ALA B 1 112 ? -49.035 109.578 -13.305 1.00 12.69 110 ALA B O 1
ATOM 4220 N N . VAL B 1 113 ? -48.852 109.792 -11.073 1.00 11.40 111 VAL B N 1
ATOM 4221 C CA . VAL B 1 113 ? -50.181 109.168 -10.836 1.00 12.83 111 VAL B CA 1
ATOM 4222 C C . VAL B 1 113 ? -51.238 110.139 -11.314 1.00 11.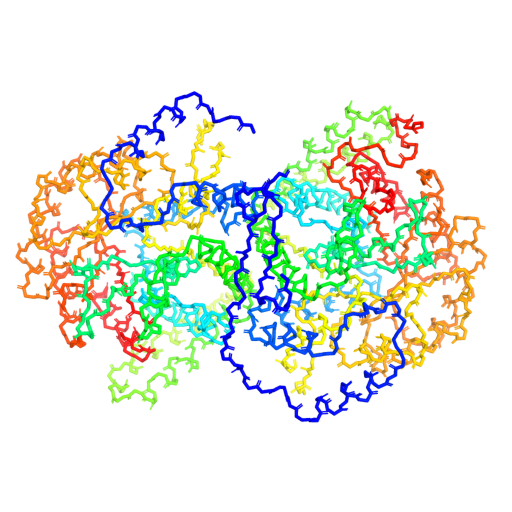66 111 VAL B C 1
ATOM 4223 O O . VAL B 1 113 ? -52.159 109.689 -11.972 1.00 12.54 111 VAL B O 1
ATOM 4227 N N . VAL B 1 114 ? -51.053 111.435 -11.071 1.00 11.06 112 VAL B N 1
ATOM 4228 C CA . VAL B 1 114 ? -51.996 112.492 -11.529 1.00 13.90 112 VAL B CA 1
ATOM 4229 C C . VAL B 1 114 ? -52.060 112.462 -13.067 1.00 14.84 112 VAL B C 1
ATOM 4230 O O . VAL B 1 114 ? -53.165 112.447 -13.636 1.00 12.62 112 VAL B O 1
ATOM 4234 N N . LEU B 1 115 ? -50.911 112.424 -13.732 1.00 13.20 113 LEU B N 1
ATOM 4235 C CA . LEU B 1 115 ? -50.815 112.434 -15.197 1.00 13.66 113 LEU B CA 1
ATOM 4236 C C . LEU B 1 115 ? -51.403 111.165 -15.765 1.00 14.21 113 LEU B C 1
ATOM 4237 O O . LEU B 1 115 ? -52.015 111.263 -16.813 1.00 11.89 113 LEU B O 1
ATOM 4242 N N . THR B 1 116 ? -51.226 110.026 -15.095 1.00 13.07 114 THR B N 1
ATOM 4243 C CA . THR B 1 116 ? -51.764 108.726 -15.555 1.00 13.92 114 THR B CA 1
ATOM 4244 C C . THR B 1 116 ? -53.289 108.836 -15.566 1.00 14.39 114 THR B C 1
ATOM 4245 O O . THR B 1 116 ? -53.907 108.414 -16.522 1.00 12.26 114 THR B O 1
ATOM 4249 N N . TYR B 1 117 ? -53.857 109.345 -14.489 1.00 16.07 115 TYR B N 1
ATOM 4250 C CA . TYR B 1 117 ? -55.312 109.507 -14.355 1.00 16.09 115 TYR B CA 1
ATOM 4251 C C . TYR B 1 117 ? -55.822 110.443 -15.448 1.00 19.89 115 TYR B C 1
ATOM 4252 O O . TYR B 1 117 ? -56.798 110.102 -16.112 1.00 14.83 115 TYR B O 1
ATOM 4261 N N . GLY B 1 118 ? -55.149 111.571 -15.672 1.00 17.90 116 GLY B N 1
ATOM 4262 C CA . GLY B 1 118 ? -55.581 112.553 -16.672 1.00 18.60 116 GLY B CA 1
ATOM 4263 C C . GLY B 1 118 ? -55.451 112.021 -18.079 1.00 18.42 116 GLY B C 1
ATOM 4264 O O . GLY B 1 118 ? -56.343 112.283 -18.870 1.00 19.85 116 GLY B O 1
ATOM 4265 N N . ALA B 1 119 ? -54.365 111.316 -18.388 1.00 15.79 117 ALA B N 1
ATOM 4266 C CA . ALA B 1 119 ? -54.065 110.827 -19.753 1.00 16.67 117 ALA B CA 1
ATOM 4267 C C . ALA B 1 119 ? -54.855 109.559 -20.066 1.00 14.38 117 ALA B C 1
ATOM 4268 O O . ALA B 1 119 ? -54.995 109.265 -21.263 1.00 12.75 117 ALA B O 1
ATOM 4270 N N . SER B 1 120 ? -55.260 108.770 -19.041 1.00 14.47 118 SER B N 1
ATOM 4271 C CA . SER B 1 120 ? -55.832 107.415 -19.236 1.00 13.81 118 SER B CA 1
ATOM 4272 C C . SER B 1 120 ? -54.839 106.555 -20.029 1.00 17.26 118 SER B C 1
ATOM 4273 O O . SER B 1 120 ? -55.247 105.783 -20.915 1.00 14.85 118 SER B O 1
ATOM 4276 N N . MET B 1 121 ? -53.563 106.711 -19.756 1.00 15.04 119 MET B N 1
ATOM 4277 C CA . MET B 1 121 ? -52.522 105.847 -20.349 1.00 13.99 119 MET B CA 1
ATOM 4278 C C . MET B 1 121 ? -51.309 105.853 -19.443 1.00 12.01 119 MET B C 1
ATOM 4279 O O . MET B 1 121 ? -51.206 106.696 -18.546 1.00 12.13 119 MET B O 1
ATOM 4284 N N . PRO B 1 122 ? -50.396 104.878 -19.599 1.00 13.12 120 PRO B N 1
ATOM 4285 C CA . PRO B 1 122 ? -49.226 104.807 -18.733 1.00 14.94 120 PRO B CA 1
ATOM 4286 C C . PRO B 1 122 ? -48.328 106.038 -18.881 1.00 13.68 120 PRO B C 1
ATOM 4287 O O . PRO B 1 122 ? -48.311 106.701 -19.941 1.00 10.70 120 PRO B O 1
ATOM 4291 N N . VAL B 1 123 ? -47.589 106.303 -17.829 1.00 13.61 121 VAL B N 1
ATOM 4292 C CA . VAL B 1 123 ? -46.610 107.407 -17.759 1.00 13.81 121 VAL B CA 1
ATOM 4293 C C . VAL B 1 123 ? -45.246 106.799 -17.544 1.00 13.98 121 VAL B C 1
ATOM 4294 O O . VAL B 1 123 ? -45.051 106.024 -16.568 1.00 10.82 121 VAL B O 1
ATOM 4298 N N . VAL B 1 124 ? -44.323 107.124 -18.432 1.00 11.97 122 VAL B N 1
ATOM 4299 C CA . VAL B 1 124 ? -42.933 106.677 -18.287 1.00 10.58 122 VAL B CA 1
ATOM 4300 C C . VAL B 1 124 ? -42.227 107.738 -17.456 1.00 10.80 122 VAL B C 1
ATOM 4301 O O . VAL B 1 124 ? -42.270 108.927 -17.860 1.00 12.25 122 VAL B O 1
ATOM 4305 N N . LYS B 1 125 ? -41.625 107.328 -16.348 1.00 10.60 123 LYS B N 1
ATOM 4306 C CA . LYS B 1 125 ? -40.964 108.217 -15.364 1.00 11.00 123 LYS B CA 1
ATOM 4307 C C . LYS B 1 125 ? -39.471 108.234 -15.617 1.00 10.49 123 LYS B C 1
ATOM 4308 O O . LYS B 1 125 ? -38.813 107.194 -15.363 1.00 14.23 123 LYS B O 1
ATOM 4314 N N . VAL B 1 126 ? -38.949 109.386 -15.997 1.00 10.45 124 VAL B N 1
ATOM 4315 C CA . VAL B 1 126 ? -37.495 109.590 -16.201 1.00 11.17 124 VAL B CA 1
ATOM 4316 C C . VAL B 1 126 ? -37.046 110.773 -15.338 1.00 11.76 124 VAL B C 1
ATOM 4317 O O . VAL B 1 126 ? -37.436 111.923 -15.638 1.00 13.28 124 VAL B O 1
ATOM 4321 N N . ALA B 1 127 ? -36.207 110.496 -14.358 1.00 9.95 125 ALA B N 1
ATOM 4322 C CA . ALA B 1 127 ? -35.632 111.463 -13.407 1.00 10.25 125 ALA B CA 1
ATOM 4323 C C . ALA B 1 127 ? -34.409 112.129 -14.034 1.00 11.43 125 ALA B C 1
ATOM 4324 O O . ALA B 1 127 ? -33.699 111.465 -14.755 1.00 10.38 125 ALA B O 1
ATOM 4326 N N . ARG B 1 128 ? -34.238 113.423 -13.782 1.00 13.07 126 ARG B N 1
ATOM 4327 C CA . ARG B 1 128 ? -32.936 114.102 -13.928 1.00 14.09 126 ARG B CA 1
ATOM 4328 C C . ARG B 1 128 ? -32.193 113.813 -12.635 1.00 13.14 126 ARG B C 1
ATOM 4329 O O . ARG B 1 128 ? -32.407 114.529 -11.612 1.00 14.11 126 ARG B O 1
ATOM 4337 N N . ILE B 1 129 ? -31.391 112.778 -12.646 1.00 9.92 127 ILE B N 1
ATOM 4338 C CA . ILE B 1 129 ? -30.771 112.252 -11.422 1.00 11.60 127 ILE B CA 1
ATOM 4339 C C . ILE B 1 129 ? -29.617 111.357 -11.817 1.00 11.20 127 ILE B C 1
ATOM 4340 O O . ILE B 1 129 ? -29.568 110.901 -12.975 1.00 10.68 127 ILE B O 1
ATOM 4345 N N . ALA B 1 130 ? -28.751 111.074 -10.858 1.00 10.50 128 ALA B N 1
ATOM 4346 C CA . ALA B 1 130 ? -27.616 110.154 -10.998 1.00 8.78 128 ALA B CA 1
ATOM 4347 C C . ALA B 1 130 ? -26.731 110.597 -12.155 1.00 9.94 128 ALA B C 1
ATOM 4348 O O . ALA B 1 130 ? -26.326 109.728 -12.948 1.00 11.01 128 ALA B O 1
ATOM 4350 N N . GLY B 1 131 ? -26.519 111.912 -12.326 1.00 12.66 129 GLY B N 1
ATOM 4351 C CA . GLY B 1 131 ? -25.506 112.409 -13.273 1.00 11.03 129 GLY B CA 1
ATOM 4352 C C . GLY B 1 131 ? -25.793 113.747 -13.876 1.00 10.44 129 GLY B C 1
ATOM 4353 O O . GLY B 1 131 ? -25.003 114.141 -14.776 1.00 10.58 129 GLY B O 1
ATOM 4354 N N . GLN B 1 132 ? -26.754 114.502 -13.349 1.00 11.03 130 GLN B N 1
ATOM 4355 C CA . GLN B 1 132 ? -27.089 115.858 -13.876 1.00 10.54 130 GLN B CA 1
ATOM 4356 C C . GLN B 1 132 ? -26.179 116.868 -13.167 1.00 11.50 130 GLN B C 1
ATOM 4357 O O . GLN B 1 132 ? -26.680 117.666 -12.335 1.00 14.26 130 GLN B O 1
ATOM 4363 N N . TYR B 1 133 ? -24.890 116.788 -13.456 1.00 10.51 131 TYR B N 1
ATOM 4364 C CA . TYR B 1 133 ? -23.812 117.459 -12.697 1.00 12.81 131 TYR B CA 1
ATOM 4365 C C . TYR B 1 133 ? -23.063 118.430 -13.604 1.00 12.03 131 TYR B C 1
ATOM 4366 O O . TYR B 1 133 ? -22.013 118.958 -13.132 1.00 14.48 131 TYR B O 1
ATOM 4375 N N . ALA B 1 134 ? -23.534 118.672 -14.824 1.00 10.29 132 ALA B N 1
ATOM 4376 C CA . ALA B 1 134 ? -22.830 119.564 -15.786 1.00 11.85 132 ALA B CA 1
ATOM 4377 C C . ALA B 1 134 ? -23.825 120.441 -16.513 1.00 17.46 132 ALA B C 1
ATOM 4378 O O . ALA B 1 134 ? -24.901 119.937 -16.994 1.00 14.63 132 ALA B O 1
ATOM 4380 N N . LYS B 1 135 ? -23.468 121.712 -16.650 1.00 19.47 133 LYS B N 1
ATOM 4381 C CA . LYS B 1 135 ? -24.279 122.653 -17.444 1.00 22.31 133 LYS B CA 1
ATOM 4382 C C . LYS B 1 135 ? -23.400 123.485 -18.353 1.00 22.91 133 LYS B C 1
ATOM 4383 O O . LYS B 1 135 ? -22.277 123.815 -18.009 1.00 20.90 133 LYS B O 1
ATOM 4389 N N . PRO B 1 136 ? -23.939 123.877 -19.518 1.00 21.05 134 PRO B N 1
ATOM 4390 C CA . PRO B 1 136 ? -23.284 124.824 -20.398 1.00 23.01 134 PRO B CA 1
ATOM 4391 C C . PRO B 1 136 ? -23.463 126.223 -19.806 1.00 21.10 134 PRO B C 1
ATOM 4392 O O . PRO B 1 136 ? -24.313 126.393 -18.938 1.00 19.61 134 PRO B O 1
ATOM 4396 N N . ARG B 1 137 ? -22.719 127.189 -20.306 1.00 20.43 135 ARG B N 1
ATOM 4397 C CA . ARG B 1 137 ? -22.856 128.598 -19.862 1.00 23.68 135 ARG B CA 1
ATOM 4398 C C . ARG B 1 137 ? -22.696 129.487 -21.091 1.00 22.76 135 ARG B C 1
ATOM 4399 O O . ARG B 1 137 ? -21.818 129.198 -21.930 1.00 24.46 135 ARG B O 1
ATOM 4407 N N . SER B 1 138 ? -23.517 130.524 -21.213 1.00 28.46 136 SER B N 1
ATOM 4408 C CA . SER B 1 138 ? -23.412 131.533 -22.294 1.00 35.05 136 SER B CA 1
ATOM 4409 C C . SER B 1 138 ? -22.058 132.242 -22.177 1.00 30.19 136 SER B C 1
ATOM 4410 O O . SER B 1 138 ? -21.377 132.400 -23.207 1.00 40.13 136 SER B O 1
ATOM 4412 N N . ALA B 1 139 ? -21.681 132.628 -20.956 1.00 29.61 137 ALA B N 1
ATOM 4413 C CA . ALA B 1 139 ? -20.506 133.481 -20.648 1.00 35.29 137 ALA B CA 1
ATOM 4414 C C . ALA B 1 139 ? -19.516 132.704 -19.777 1.00 29.47 137 ALA B C 1
ATOM 4415 O O . ALA B 1 139 ? -19.981 132.112 -18.746 1.00 30.08 137 ALA B O 1
ATOM 4417 N N . ASP B 1 140 ? -18.224 132.718 -20.127 1.00 23.78 138 ASP B N 1
ATOM 4418 C CA . ASP B 1 140 ? -17.187 132.025 -19.325 1.00 26.69 138 ASP B CA 1
ATOM 4419 C C . ASP B 1 140 ? -16.869 132.841 -18.080 1.00 25.85 138 ASP B C 1
ATOM 4420 O O . ASP B 1 140 ? -16.285 132.276 -17.201 1.00 18.95 138 ASP B O 1
ATOM 4425 N N . ILE B 1 141 ? -17.212 134.129 -18.039 1.00 21.24 139 ILE B N 1
ATOM 4426 C CA . ILE B 1 141 ? -17.058 134.963 -16.816 1.00 25.72 139 ILE B CA 1
ATOM 4427 C C . ILE B 1 141 ? -18.440 135.439 -16.350 1.00 22.27 139 ILE B C 1
ATOM 4428 O O . ILE B 1 141 ? -19.216 135.995 -17.171 1.00 27.84 139 ILE B O 1
ATOM 4433 N N . ASP B 1 142 ? -18.742 135.158 -15.104 1.00 19.36 140 ASP B N 1
ATOM 4434 C CA . ASP B 1 142 ? -20.061 135.382 -14.462 1.00 25.45 140 ASP B CA 1
ATOM 4435 C C . ASP B 1 142 ? -20.110 136.819 -13.920 1.00 26.64 140 ASP B C 1
ATOM 4436 O O . ASP B 1 142 ? -19.164 137.582 -14.188 1.00 25.64 140 ASP B O 1
ATOM 4441 N N . ALA B 1 143 ? -21.185 137.183 -13.228 1.00 29.85 141 ALA B N 1
ATOM 4442 C CA . ALA B 1 143 ? -21.494 138.583 -12.843 1.00 35.56 141 ALA B CA 1
ATOM 4443 C C . ALA B 1 143 ? -20.550 139.057 -11.730 1.00 30.05 141 ALA B C 1
ATOM 4444 O O . ALA B 1 143 ? -20.399 140.270 -11.605 1.00 30.64 141 ALA B O 1
ATOM 4446 N N . LEU B 1 144 ? -19.956 138.135 -10.955 1.00 26.32 142 LEU B N 1
ATOM 4447 C CA . LEU B 1 144 ? -18.951 138.439 -9.898 1.00 26.07 142 LEU B CA 1
ATOM 4448 C C . LEU B 1 144 ? -17.548 138.555 -10.509 1.00 23.19 142 LEU B C 1
ATOM 4449 O O . LEU B 1 144 ? -16.626 138.844 -9.768 1.00 32.00 142 LEU B O 1
ATOM 4454 N N . GLY B 1 145 ? -17.383 138.256 -11.788 1.00 19.64 143 GLY B N 1
ATOM 4455 C CA . GLY B 1 145 ? -16.073 138.319 -12.446 1.00 20.20 143 GLY B CA 1
ATOM 4456 C C . GLY B 1 145 ? -15.296 137.025 -12.305 1.00 20.57 143 GLY B C 1
ATOM 4457 O O . GLY B 1 145 ? -14.080 137.015 -12.679 1.00 24.80 143 GLY B O 1
ATOM 4458 N N . LEU B 1 146 ? -15.964 135.949 -11.848 1.00 19.76 144 LEU B N 1
ATOM 4459 C CA . LEU B 1 146 ? -15.369 134.594 -11.712 1.00 18.87 144 LEU B CA 1
ATOM 4460 C C . LEU B 1 146 ? -15.626 133.752 -12.969 1.00 20.44 144 LEU B C 1
ATOM 4461 O O . LEU B 1 146 ? -16.652 133.959 -13.658 1.00 19.83 144 LEU B O 1
ATOM 4466 N N . ARG B 1 147 ? -14.743 132.815 -13.261 1.00 19.18 145 ARG B N 1
ATOM 4467 C CA . ARG B 1 147 ? -15.041 131.757 -14.256 1.00 22.14 145 ARG B CA 1
ATOM 4468 C C . ARG B 1 147 ? -16.342 131.095 -13.838 1.00 19.38 145 ARG B C 1
ATOM 4469 O O . ARG B 1 147 ? -16.459 130.757 -12.654 1.00 16.15 145 ARG B O 1
ATOM 4477 N N . SER B 1 148 ? -17.269 130.918 -14.785 1.00 19.81 146 SER B N 1
ATOM 4478 C CA . SER B 1 148 ? -18.650 130.458 -14.528 1.00 19.93 146 SER B CA 1
ATOM 4479 C C . SER B 1 148 ? -18.638 129.084 -13.852 1.00 15.93 146 SER B C 1
ATOM 4480 O O . SER B 1 148 ? -17.839 128.217 -14.250 1.00 18.71 146 SER B O 1
ATOM 4483 N N . TYR B 1 149 ? -19.522 128.894 -12.896 1.00 16.91 147 TYR B N 1
ATOM 4484 C CA . TYR B 1 149 ? -19.820 127.559 -12.329 1.00 15.29 147 TYR B CA 1
ATOM 4485 C C . TYR B 1 149 ? -20.505 126.744 -13.420 1.00 15.08 147 TYR B C 1
ATOM 4486 O O . TYR B 1 149 ? -21.475 127.267 -14.026 1.00 13.02 147 TYR B O 1
ATOM 4495 N N . ARG B 1 150 ? -19.987 125.562 -13.717 1.00 15.29 148 ARG B N 1
ATOM 4496 C CA . ARG B 1 150 ? -20.497 124.690 -14.807 1.00 13.97 148 ARG B CA 1
ATOM 4497 C C . ARG B 1 150 ? -21.030 123.361 -14.235 1.00 15.03 148 ARG B C 1
ATOM 4498 O O . ARG B 1 150 ? -21.129 122.398 -14.990 1.00 13.98 148 ARG B O 1
ATOM 4506 N N . GLY B 1 151 ? -21.340 123.304 -12.942 1.00 13.35 149 GLY B N 1
ATOM 4507 C CA . GLY B 1 151 ? -21.813 122.060 -12.301 1.00 12.88 149 GLY B CA 1
ATOM 4508 C C . GLY B 1 151 ? -20.696 121.325 -11.601 1.00 13.89 149 GLY B C 1
ATOM 4509 O O . GLY B 1 151 ? -19.525 121.497 -12.009 1.00 14.65 149 GLY B O 1
ATOM 4510 N N . ASP B 1 152 ? -21.036 120.495 -10.604 1.00 12.87 150 ASP B N 1
ATOM 4511 C CA . ASP B 1 152 ? -20.060 119.794 -9.738 1.00 10.99 150 ASP B CA 1
ATOM 4512 C C . ASP B 1 152 ? -19.182 118.800 -10.519 1.00 10.01 150 ASP B C 1
ATOM 4513 O O . ASP B 1 152 ? -18.146 118.360 -9.958 1.00 9.33 150 ASP B O 1
ATOM 4518 N N . MET B 1 153 ? -19.554 118.387 -11.721 1.00 9.69 151 MET B N 1
ATOM 4519 C CA . MET B 1 153 ? -18.680 117.487 -12.518 1.00 11.66 151 MET B CA 1
ATOM 4520 C C . MET B 1 153 ? -17.483 118.284 -13.075 1.00 11.07 151 MET B C 1
ATOM 4521 O O . MET B 1 153 ? -16.536 117.630 -13.501 1.00 10.79 151 MET B O 1
ATOM 4526 N N . ILE B 1 154 ? -17.511 119.631 -13.033 1.00 11.28 152 ILE B N 1
ATOM 4527 C CA . ILE B 1 154 ? -16.480 120.510 -13.684 1.00 11.15 152 ILE B CA 1
ATOM 4528 C C . ILE B 1 154 ? -15.747 121.374 -12.632 1.00 11.04 152 ILE B C 1
ATOM 4529 O O . ILE B 1 154 ? -14.488 121.333 -12.600 1.00 11.88 152 ILE B O 1
ATOM 4534 N N . ASN B 1 155 ? -16.482 122.084 -11.789 1.00 10.89 153 ASN B N 1
ATOM 4535 C CA . ASN B 1 155 ? -15.915 123.043 -10.812 1.00 14.32 153 ASN B CA 1
ATOM 4536 C C . ASN B 1 155 ? -16.892 123.213 -9.651 1.00 15.74 153 ASN B C 1
ATOM 4537 O O . ASN B 1 155 ? -17.877 122.429 -9.553 1.00 14.95 153 ASN B O 1
ATOM 4542 N N . GLY B 1 156 ? -16.562 124.121 -8.738 1.00 12.72 154 GLY B N 1
ATOM 4543 C CA . GLY B 1 156 ? -17.280 124.351 -7.492 1.00 15.23 154 GLY B CA 1
ATOM 4544 C C . GLY B 1 156 ? -18.138 125.580 -7.587 1.00 15.12 154 GLY B C 1
ATOM 4545 O O . GLY B 1 156 ? -17.762 126.525 -8.316 1.00 16.91 154 GLY B O 1
ATOM 4546 N N . PHE B 1 157 ? -19.239 125.587 -6.851 1.00 16.56 155 PHE B N 1
ATOM 4547 C CA . PHE B 1 157 ? -20.215 126.698 -6.799 1.00 20.10 155 PHE B CA 1
ATOM 4548 C C . PHE B 1 157 ? -19.624 127.864 -5.976 1.00 19.41 155 PHE B C 1
ATOM 4549 O O . PHE B 1 157 ? -20.017 128.983 -6.222 1.00 19.19 155 PHE B O 1
ATOM 4557 N N . ALA B 1 158 ? -18.728 127.590 -5.020 1.00 18.02 156 ALA B N 1
ATOM 4558 C CA . ALA B 1 158 ? -18.134 128.611 -4.118 1.00 18.75 156 ALA B CA 1
ATOM 4559 C C . ALA B 1 158 ? -17.651 129.795 -4.949 1.00 21.33 156 ALA B C 1
ATOM 4560 O O . ALA B 1 158 ? -16.973 129.606 -5.949 1.00 17.12 156 ALA B O 1
ATOM 4562 N N . PRO B 1 159 ? -17.998 131.050 -4.582 1.00 22.11 157 PRO B N 1
ATOM 4563 C CA . PRO B 1 159 ? -17.526 132.214 -5.330 1.00 23.44 157 PRO B CA 1
ATOM 4564 C C . PRO B 1 159 ? -16.066 132.585 -5.021 1.00 25.22 157 PRO B C 1
ATOM 4565 O O . PRO B 1 159 ? -15.838 133.657 -4.507 1.00 26.07 157 PRO B O 1
ATOM 4569 N N . ASP B 1 160 ? -15.113 131.720 -5.392 1.00 23.02 158 ASP B N 1
ATOM 4570 C CA . ASP B 1 160 ? -13.664 132.031 -5.350 1.00 20.62 158 ASP B CA 1
ATOM 4571 C C . ASP B 1 160 ? -12.980 131.372 -6.537 1.00 22.38 158 ASP B C 1
ATOM 4572 O O . ASP B 1 160 ? -13.446 130.304 -6.996 1.00 18.81 158 ASP B O 1
ATOM 4577 N N . ALA B 1 161 ? -11.935 132.010 -7.050 1.00 22.91 159 ALA B N 1
ATOM 4578 C CA . ALA B 1 161 ? -11.297 131.628 -8.318 1.00 17.35 159 ALA B CA 1
ATOM 4579 C C . ALA B 1 161 ? -10.767 130.197 -8.188 1.00 17.76 159 ALA B C 1
ATOM 4580 O O . ALA B 1 161 ? -10.955 129.442 -9.111 1.00 17.70 159 ALA B O 1
ATOM 4582 N N . ALA B 1 162 ? -10.186 129.820 -7.052 1.00 18.19 160 ALA B N 1
ATOM 4583 C CA . ALA B 1 162 ? -9.628 128.463 -6.863 1.00 20.71 160 ALA B CA 1
ATOM 4584 C C . ALA B 1 162 ? -10.734 127.403 -7.075 1.00 16.82 160 ALA B C 1
ATOM 4585 O O . ALA B 1 162 ? -10.469 126.398 -7.789 1.00 16.39 160 ALA B O 1
ATOM 4587 N N . ALA B 1 163 ? -11.916 127.603 -6.494 1.00 17.45 161 ALA B N 1
ATOM 4588 C CA . ALA B 1 163 ? -13.046 126.648 -6.562 1.00 20.41 161 ALA B CA 1
ATOM 4589 C C . ALA B 1 163 ? -13.564 126.514 -8.007 1.00 16.37 161 ALA B C 1
ATOM 4590 O O . ALA B 1 163 ? -14.114 125.443 -8.336 1.00 17.79 161 ALA B O 1
ATOM 4592 N N . ARG B 1 164 ? -13.397 127.555 -8.836 1.00 13.82 162 ARG B N 1
ATOM 4593 C CA . ARG B 1 164 ? -13.944 127.642 -10.207 1.00 15.75 162 ARG B CA 1
ATOM 4594 C C . ARG B 1 164 ? -12.948 127.059 -11.207 1.00 14.22 162 ARG B C 1
ATOM 4595 O O . ARG B 1 164 ? -13.353 126.819 -12.313 1.00 12.10 162 ARG B O 1
ATOM 4603 N N . GLU B 1 165 ? -11.711 126.750 -10.795 1.00 15.77 163 GLU B N 1
ATOM 4604 C CA . GLU B 1 165 ? -10.757 126.014 -11.673 1.00 17.81 163 GLU B CA 1
ATOM 4605 C C . GLU B 1 165 ? -11.411 124.676 -12.072 1.00 18.72 163 GLU B C 1
ATOM 4606 O O . GLU B 1 165 ? -12.006 124.011 -11.190 1.00 15.36 163 GLU B O 1
ATOM 4608 N N . HIS B 1 166 ? -11.291 124.289 -13.333 1.00 14.33 164 HIS B N 1
ATOM 4609 C CA . HIS B 1 166 ? -11.840 123.007 -13.847 1.00 15.76 164 HIS B CA 1
ATOM 4610 C C . HIS B 1 166 ? -10.999 121.853 -13.277 1.00 14.54 164 HIS B C 1
ATOM 4611 O O . HIS B 1 166 ? -9.760 121.900 -13.345 1.00 16.75 164 HIS B O 1
ATOM 4618 N N . ASP B 1 167 ? -11.642 120.879 -12.670 1.00 12.65 165 ASP B N 1
ATOM 4619 C CA . ASP B 1 167 ? -10.975 119.837 -11.848 1.00 11.67 165 ASP B CA 1
ATOM 4620 C C . ASP B 1 167 ? -11.435 118.475 -12.307 1.00 12.24 165 ASP B C 1
ATOM 4621 O O . ASP B 1 167 ? -12.556 118.077 -12.011 1.00 12.31 165 ASP B O 1
ATOM 4626 N N . PRO B 1 168 ? -10.572 117.718 -13.012 1.00 11.30 166 PRO B N 1
ATOM 4627 C CA . PRO B 1 168 ? -10.982 116.478 -13.659 1.00 11.96 166 PRO B CA 1
ATOM 4628 C C . PRO B 1 168 ? -11.250 115.338 -12.668 1.00 11.32 166 PRO B C 1
ATOM 4629 O O . PRO B 1 168 ? -11.914 114.386 -13.037 1.00 9.30 166 PRO B O 1
ATOM 4633 N N . SER B 1 169 ? -10.815 115.505 -11.428 1.00 11.25 167 SER B N 1
ATOM 4634 C CA . SER B 1 169 ? -11.135 114.575 -10.321 1.00 12.77 167 SER B CA 1
ATOM 4635 C C . SER B 1 169 ? -12.644 114.588 -10.104 1.00 9.96 167 SER B C 1
ATOM 4636 O O . SER B 1 169 ? -13.162 113.597 -9.535 1.00 11.70 167 SER B O 1
ATOM 4639 N N . ARG B 1 170 ? -13.326 115.640 -10.567 1.00 9.96 168 ARG B N 1
ATOM 4640 C CA . ARG B 1 170 ? -14.787 115.759 -10.442 1.00 10.78 168 ARG B CA 1
ATOM 4641 C C . ARG B 1 170 ? -15.484 114.751 -11.376 1.00 9.51 168 ARG B C 1
ATOM 4642 O O . ARG B 1 170 ? -16.636 114.387 -11.065 1.00 9.46 168 ARG B O 1
ATOM 4650 N N . LEU B 1 171 ? -14.801 114.196 -12.375 1.00 8.99 169 LEU B N 1
ATOM 4651 C CA . LEU B 1 171 ? -15.373 113.066 -13.186 1.00 8.99 169 LEU B CA 1
ATOM 4652 C C . LEU B 1 171 ? -15.647 111.874 -12.266 1.00 9.22 169 LEU B C 1
ATOM 4653 O O . LEU B 1 171 ? -16.715 111.246 -12.367 1.00 10.08 169 LEU B O 1
ATOM 4658 N N . VAL B 1 172 ? -14.711 111.573 -11.360 1.00 9.53 170 VAL B N 1
ATOM 4659 C CA . VAL B 1 172 ? -14.795 110.377 -10.502 1.00 9.00 170 VAL B CA 1
ATOM 4660 C C . VAL B 1 172 ? -15.770 110.672 -9.361 1.00 9.85 170 VAL B C 1
ATOM 4661 O O . VAL B 1 172 ? -16.587 109.798 -9.063 1.00 8.95 170 VAL B O 1
ATOM 4665 N N . ARG B 1 173 ? -15.669 111.845 -8.731 1.00 10.56 171 ARG B N 1
ATOM 4666 C CA . ARG B 1 173 ? -16.627 112.272 -7.702 1.00 9.63 171 ARG B CA 1
ATOM 4667 C C . ARG B 1 173 ? -18.043 112.206 -8.295 1.00 9.10 171 ARG B C 1
ATOM 4668 O O . ARG B 1 173 ? -18.961 111.756 -7.555 1.00 7.22 171 ARG B O 1
ATOM 4676 N N . ALA B 1 174 ? -18.258 112.689 -9.524 1.00 9.45 172 ALA B N 1
ATOM 4677 C CA . ALA B 1 174 ? -19.599 112.668 -10.177 1.00 10.80 172 ALA B CA 1
ATOM 4678 C C . ALA B 1 174 ? -20.111 111.224 -10.296 1.00 10.07 172 ALA B C 1
ATOM 4679 O O . ALA B 1 174 ? -21.271 110.983 -9.958 1.00 9.24 172 ALA B O 1
ATOM 4681 N N . TYR B 1 175 ? -19.291 110.299 -10.788 1.00 10.19 173 TYR B N 1
ATOM 4682 C CA . TYR B 1 175 ? -19.638 108.855 -10.865 1.00 10.80 173 TYR B CA 1
ATOM 4683 C C . TYR B 1 175 ? -20.011 108.297 -9.486 1.00 10.01 173 TYR B C 1
ATOM 4684 O O . TYR B 1 175 ? -21.010 107.581 -9.400 1.00 7.25 173 TYR B O 1
ATOM 4693 N N . ALA B 1 176 ? -19.200 108.548 -8.440 1.00 12.40 174 ALA B N 1
ATOM 4694 C CA . ALA B 1 176 ? -19.452 108.030 -7.064 1.00 11.58 174 ALA B CA 1
ATOM 4695 C C . ALA B 1 176 ? -20.819 108.537 -6.573 1.00 10.19 174 ALA B C 1
ATOM 4696 O O . ALA B 1 176 ? -21.581 107.755 -6.003 1.00 10.04 174 ALA B O 1
ATOM 4698 N N . ASN B 1 177 ? -21.099 109.813 -6.816 1.00 11.60 175 ASN B N 1
ATOM 4699 C CA . ASN B 1 177 ? -22.348 110.488 -6.423 1.00 12.48 175 ASN B CA 1
ATOM 4700 C C . ASN B 1 177 ? -23.511 109.930 -7.257 1.00 11.41 175 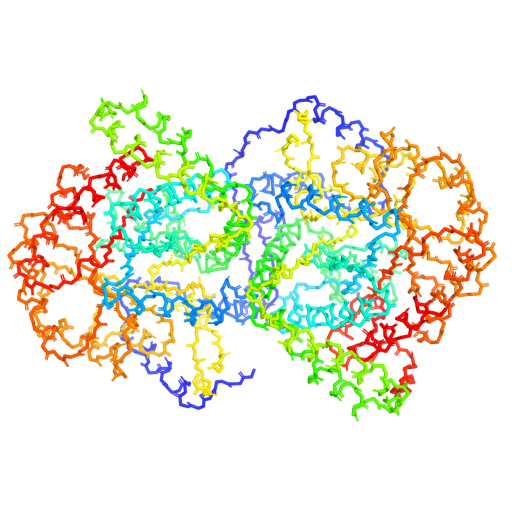ASN B C 1
ATOM 4701 O O . ASN B 1 177 ? -24.537 109.603 -6.643 1.00 9.50 175 ASN B O 1
ATOM 4706 N N . ALA B 1 178 ? -23.321 109.746 -8.570 1.00 10.20 176 ALA B N 1
ATOM 4707 C CA . ALA B 1 178 ? -24.319 109.096 -9.472 1.00 10.45 176 ALA B CA 1
ATOM 4708 C C . ALA B 1 178 ? -24.663 107.657 -9.006 1.00 11.35 176 ALA B C 1
ATOM 4709 O O . ALA B 1 178 ? -25.838 107.336 -8.875 1.00 9.54 176 ALA B O 1
ATOM 4711 N N A SER B 1 179 ? -23.650 106.811 -8.791 0.50 11.24 177 SER B N 1
ATOM 4712 N N B SER B 1 179 ? -23.668 106.799 -8.788 0.50 10.86 177 SER B N 1
ATOM 4713 C CA A SER B 1 179 ? -23.809 105.399 -8.357 0.50 11.68 177 SER B CA 1
ATOM 4714 C CA B SER B 1 179 ? -23.917 105.390 -8.411 0.50 11.04 177 SER B CA 1
ATOM 4715 C C A SER B 1 179 ? -24.599 105.332 -7.043 0.50 12.30 177 SER B C 1
ATOM 4716 C C B SER B 1 179 ? -24.634 105.337 -7.048 0.50 11.89 177 SER B C 1
ATOM 4717 O O A SER B 1 179 ? -25.525 104.503 -6.937 0.50 13.80 177 SER B O 1
ATOM 4718 O O B SER B 1 179 ? -25.584 104.552 -6.923 0.50 13.11 177 SER B O 1
ATOM 4723 N N . ALA B 1 180 ? -24.253 106.185 -6.086 1.00 13.16 178 ALA B N 1
ATOM 4724 C CA . ALA B 1 180 ? -24.901 106.233 -4.753 1.00 11.53 178 ALA B CA 1
ATOM 4725 C C . ALA B 1 180 ? -26.363 106.664 -4.896 1.00 11.10 178 ALA B C 1
ATOM 4726 O O . ALA B 1 180 ? -27.238 106.012 -4.232 1.00 8.87 178 ALA B O 1
ATOM 4728 N N . ALA B 1 181 ? -26.647 107.672 -5.727 1.00 10.88 179 ALA B N 1
ATOM 4729 C CA . ALA B 1 181 ? -28.016 108.120 -5.988 1.00 9.26 179 ALA B CA 1
ATOM 4730 C C . ALA B 1 181 ? -28.781 106.983 -6.656 1.00 10.12 179 ALA B C 1
ATOM 4731 O O . ALA B 1 181 ? -29.942 106.746 -6.251 1.00 11.33 179 ALA B O 1
ATOM 4733 N N . MET B 1 182 ? -28.205 106.304 -7.659 1.00 8.30 180 MET B N 1
ATOM 4734 C CA . MET B 1 182 ? -28.969 105.294 -8.453 1.00 8.91 180 MET B CA 1
ATOM 4735 C C . MET B 1 182 ? -29.293 104.111 -7.545 1.00 8.30 180 MET B C 1
ATOM 4736 O O . MET B 1 182 ? -30.418 103.580 -7.638 1.00 9.03 180 MET B O 1
ATOM 4741 N N . ASN B 1 183 ? -28.345 103.712 -6.701 1.00 6.75 181 ASN B N 1
ATOM 4742 C CA . ASN B 1 183 ? -28.554 102.633 -5.723 1.00 8.34 181 ASN B CA 1
ATOM 4743 C C . ASN B 1 183 ? -29.800 102.939 -4.885 1.00 7.88 181 ASN B C 1
ATOM 4744 O O . ASN B 1 183 ? -30.638 102.057 -4.726 1.00 8.63 181 ASN B O 1
ATOM 4749 N N . LEU B 1 184 ? -29.876 104.132 -4.318 1.00 8.07 182 LEU B N 1
ATOM 4750 C CA . LEU B 1 184 ? -31.031 104.552 -3.500 1.00 8.43 182 LEU B CA 1
ATOM 4751 C C . LEU B 1 184 ? -32.317 104.635 -4.369 1.00 9.50 182 LEU B C 1
ATOM 4752 O O . LEU B 1 184 ? -33.343 104.216 -3.879 1.00 9.33 182 LEU B O 1
ATOM 4757 N N . VAL B 1 185 ? -32.261 105.130 -5.617 1.00 8.98 183 VAL B N 1
ATOM 4758 C CA . VAL B 1 185 ? -33.484 105.222 -6.479 1.00 9.03 183 VAL B CA 1
ATOM 4759 C C . VAL B 1 185 ? -34.056 103.816 -6.707 1.00 9.18 183 VAL B C 1
ATOM 4760 O O . VAL B 1 185 ? -35.278 103.681 -6.531 1.00 9.86 183 VAL B O 1
ATOM 4764 N N . ARG B 1 186 ? -33.209 102.824 -6.976 1.00 7.43 184 ARG B N 1
ATOM 4765 C CA . ARG B 1 186 ? -33.554 101.381 -7.146 1.00 9.33 184 ARG B CA 1
ATOM 4766 C C . ARG B 1 186 ? -34.179 100.848 -5.840 1.00 9.49 184 ARG B C 1
ATOM 4767 O O . ARG B 1 186 ? -35.240 100.289 -5.914 1.00 9.58 184 ARG B O 1
ATOM 4775 N N . ALA B 1 187 ? -33.580 101.112 -4.689 1.00 9.58 185 ALA B N 1
ATOM 4776 C CA . ALA B 1 187 ? -34.089 100.704 -3.355 1.00 11.42 185 ALA B CA 1
ATOM 4777 C C . ALA B 1 187 ? -35.472 101.361 -3.107 1.00 12.31 185 ALA B C 1
ATOM 4778 O O . ALA B 1 187 ? -36.437 100.623 -2.797 1.00 10.56 185 ALA B O 1
ATOM 4780 N N . LEU B 1 188 ? -35.611 102.656 -3.344 1.00 10.63 186 LEU B N 1
ATOM 4781 C CA . LEU B 1 188 ? -36.870 103.362 -3.042 1.00 10.28 186 LEU B CA 1
ATOM 4782 C C . LEU B 1 188 ? -37.985 102.875 -3.976 1.00 10.24 186 LEU B C 1
ATOM 4783 O O . LEU B 1 188 ? -39.100 102.768 -3.483 1.00 10.69 186 LEU B O 1
ATOM 4788 N N . THR B 1 189 ? -37.695 102.543 -5.232 1.00 10.21 187 THR B N 1
ATOM 4789 C CA . THR B 1 189 ? -38.784 102.207 -6.201 1.00 11.94 187 THR B CA 1
ATOM 4790 C C . THR B 1 189 ? -39.265 100.783 -5.941 1.00 15.79 187 THR B C 1
ATOM 4791 O O . THR B 1 189 ? -40.365 100.474 -6.410 1.00 12.93 187 THR B O 1
ATOM 4795 N N . SER B 1 190 ? -38.518 99.979 -5.173 1.00 13.76 188 SER B N 1
ATOM 4796 C CA . SER B 1 190 ? -38.994 98.656 -4.685 1.00 14.67 188 SER B CA 1
ATOM 4797 C C . SER B 1 190 ? -39.444 98.705 -3.220 1.00 12.47 188 SER B C 1
ATOM 4798 O O . SER B 1 190 ? -39.778 97.635 -2.694 1.00 15.43 188 SER B O 1
ATOM 4801 N N . SER B 1 191 ? -39.500 99.879 -2.608 1.00 13.43 189 SER B N 1
ATOM 4802 C CA . SER B 1 191 ? -39.852 100.084 -1.186 1.00 13.32 189 SER B CA 1
ATOM 4803 C C . SER B 1 191 ? -41.315 100.469 -1.062 1.00 15.48 189 SER B C 1
ATOM 4804 O O . SER B 1 191 ? -41.983 100.744 -2.069 1.00 16.88 189 SER B O 1
ATOM 4807 N N . PRO B 1 192 ? -41.837 100.570 0.174 1.00 17.95 190 PRO B N 1
ATOM 4808 C CA . PRO B 1 192 ? -43.204 101.060 0.402 1.00 19.52 190 PRO B CA 1
ATOM 4809 C C . PRO B 1 192 ? -43.474 102.484 -0.101 1.00 19.74 190 PRO B C 1
ATOM 4810 O O . PRO B 1 192 ? -44.643 102.801 -0.308 1.00 17.71 190 PRO B O 1
ATOM 4814 N N . LEU B 1 193 ? -42.434 103.287 -0.340 1.00 17.44 191 LEU B N 1
ATOM 4815 C CA . LEU B 1 193 ? -42.595 104.643 -0.933 1.00 17.22 191 LEU B CA 1
ATOM 4816 C C . LEU B 1 193 ? -43.317 104.542 -2.283 1.00 14.65 191 LEU B C 1
ATOM 4817 O O . LEU B 1 193 ? -43.967 105.540 -2.675 1.00 15.49 191 LEU B O 1
ATOM 4822 N N . ALA B 1 194 ? -43.125 103.437 -3.026 1.00 15.48 192 ALA B N 1
ATOM 4823 C CA . ALA B 1 194 ? -43.666 103.277 -4.387 1.00 17.24 192 ALA B CA 1
ATOM 4824 C C . ALA B 1 194 ? -45.112 102.772 -4.372 1.00 15.72 192 ALA B C 1
ATOM 4825 O O . ALA B 1 194 ? -45.647 102.644 -5.445 1.00 16.53 192 ALA B O 1
ATOM 4827 N N . SER B 1 195 ? -45.746 102.558 -3.217 1.00 17.48 193 SER B N 1
ATOM 4828 C CA . SER B 1 195 ? -47.135 102.039 -3.174 1.00 18.17 193 SER B CA 1
ATOM 4829 C C . SER B 1 195 ? -48.132 103.161 -3.533 1.00 16.54 193 SER B C 1
ATOM 4830 O O . SER B 1 195 ? -48.019 104.302 -2.983 1.00 12.55 193 SER B O 1
ATOM 4833 N N . LEU B 1 196 ? -49.075 102.868 -4.422 1.00 19.80 194 LEU B N 1
ATOM 4834 C CA . LEU B 1 196 ? -50.133 103.822 -4.861 1.00 23.19 194 LEU B CA 1
ATOM 4835 C C . LEU B 1 196 ? -50.971 104.301 -3.667 1.00 23.08 194 LEU B C 1
ATOM 4836 O O . LEU B 1 196 ? -51.509 105.422 -3.743 1.00 23.29 194 LEU B O 1
ATOM 4841 N N . HIS B 1 197 ? -51.052 103.506 -2.601 1.00 26.14 195 HIS B N 1
ATOM 4842 C CA . HIS B 1 197 ? -51.821 103.820 -1.367 1.00 32.07 195 HIS B CA 1
ATOM 4843 C C . HIS B 1 197 ? -51.389 105.189 -0.813 1.00 28.49 195 HIS B C 1
ATOM 4844 O O . HIS B 1 197 ? -52.246 105.889 -0.233 1.00 38.72 195 HIS B O 1
ATOM 4846 N N . LEU B 1 198 ? -50.117 105.571 -0.970 1.00 23.57 196 LEU B N 1
ATOM 4847 C CA . LEU B 1 198 ? -49.575 106.820 -0.344 1.00 18.41 196 LEU B CA 1
ATOM 4848 C C . LEU B 1 198 ? -50.116 108.076 -1.043 1.00 20.52 196 LEU B C 1
ATOM 4849 O O . LEU B 1 198 ? -50.029 109.209 -0.430 1.00 18.60 196 LEU B O 1
ATOM 4854 N N . VAL B 1 199 ? -50.662 107.936 -2.253 1.00 17.80 197 VAL B N 1
ATOM 4855 C CA . VAL B 1 199 ? -51.078 109.109 -3.084 1.00 21.98 197 VAL B CA 1
ATOM 4856 C C . VAL B 1 199 ? -52.227 109.867 -2.412 1.00 23.65 197 VAL B C 1
ATOM 4857 O O . VAL B 1 199 ? -52.287 111.118 -2.558 1.00 21.70 197 VAL B O 1
ATOM 4861 N N A HIS B 1 200 ? -53.128 109.158 -1.725 0.50 24.44 198 HIS B N 1
ATOM 4862 N N B HIS B 1 200 ? -53.123 109.167 -1.710 0.50 24.84 198 HIS B N 1
ATOM 4863 C CA A HIS B 1 200 ? -54.276 109.773 -1.010 0.50 25.01 198 HIS B CA 1
ATOM 4864 C CA B HIS B 1 200 ? -54.272 109.818 -1.031 0.50 26.06 198 HIS B CA 1
ATOM 4865 C C A HIS B 1 200 ? -53.742 110.886 -0.098 0.50 24.94 198 HIS B C 1
ATOM 4866 C C B HIS B 1 200 ? -53.734 110.904 -0.099 0.50 25.31 198 HIS B C 1
ATOM 4867 O O A HIS B 1 200 ? -54.167 112.039 -0.262 0.50 22.77 198 HIS B O 1
ATOM 4868 O O B HIS B 1 200 ? -54.164 112.053 -0.232 0.50 22.90 198 HIS B O 1
ATOM 4881 N N . ASP B 1 201 ? -52.809 110.550 0.794 1.00 24.17 199 ASP B N 1
ATOM 4882 C CA . ASP B 1 201 ? -52.284 111.505 1.810 1.00 29.24 199 ASP B CA 1
ATOM 4883 C C . ASP B 1 201 ? -51.456 112.599 1.137 1.00 24.42 199 ASP B C 1
ATOM 4884 O O . ASP B 1 201 ? -51.557 113.747 1.574 1.00 28.36 199 ASP B O 1
ATOM 4889 N N . TRP B 1 202 ? -50.684 112.254 0.110 1.00 20.41 200 TRP B N 1
ATOM 4890 C CA . TRP B 1 202 ? -49.841 113.216 -0.645 1.00 18.45 200 TRP B CA 1
ATOM 4891 C C . TRP B 1 202 ? -50.729 114.278 -1.296 1.00 21.10 200 TRP B C 1
ATOM 4892 O O . TRP B 1 202 ? -50.427 115.459 -1.155 1.00 21.09 200 TRP B O 1
ATOM 4903 N N . ASN B 1 203 ? -51.793 113.862 -1.967 1.00 17.82 201 ASN B N 1
ATOM 4904 C CA . ASN B 1 203 ? -52.710 114.758 -2.699 1.00 19.80 201 ASN B CA 1
ATOM 4905 C C . ASN B 1 203 ? -53.522 115.548 -1.676 1.00 22.77 201 ASN B C 1
ATOM 4906 O O . ASN B 1 203 ? -53.634 116.755 -1.856 1.00 24.38 201 ASN B O 1
ATOM 4911 N N . ARG B 1 204 ? -53.957 114.891 -0.594 1.00 22.29 202 ARG B N 1
ATOM 4912 C CA . ARG B 1 204 ? -54.691 115.526 0.542 1.00 30.46 202 ARG B CA 1
ATOM 4913 C C . ARG B 1 204 ? -53.841 116.676 1.106 1.00 30.16 202 ARG B C 1
ATOM 4914 O O . ARG B 1 204 ? -54.348 117.825 1.187 1.00 31.53 202 ARG B O 1
ATOM 4916 N N . GLU B 1 205 ? -52.573 116.402 1.422 1.00 33.03 203 GLU B N 1
ATOM 4917 C CA . GLU B 1 205 ? -51.611 117.412 1.929 1.00 34.43 203 GLU B CA 1
ATOM 4918 C C . GLU B 1 205 ? -51.487 118.541 0.896 1.00 35.81 203 GLU B C 1
ATOM 4919 O O . GLU B 1 205 ? -51.576 119.706 1.300 1.00 34.63 203 GLU B O 1
ATOM 4925 N N . PHE B 1 206 ? -51.321 118.214 -0.391 1.00 27.91 204 PHE B N 1
ATOM 4926 C CA . PHE B 1 206 ? -51.155 119.212 -1.484 1.00 26.65 204 PHE B CA 1
ATOM 4927 C C . PHE B 1 206 ? -52.380 120.141 -1.524 1.00 30.24 204 PHE B C 1
ATOM 4928 O O . PHE B 1 206 ? -52.206 121.359 -1.557 1.00 33.25 204 PHE B O 1
ATOM 4936 N N . VAL B 1 207 ? -53.578 119.569 -1.519 1.00 27.57 205 VAL B N 1
ATOM 4937 C CA . VAL B 1 207 ? -54.862 120.326 -1.629 1.00 34.86 205 VAL B CA 1
ATOM 4938 C C . VAL B 1 207 ? -55.038 121.224 -0.386 1.00 38.47 205 VAL B C 1
ATOM 4939 O O . VAL B 1 207 ? -55.528 122.354 -0.546 1.00 37.00 205 VAL B O 1
ATOM 4943 N N . ARG B 1 208 ? -54.629 120.749 0.791 1.00 34.09 206 ARG B N 1
ATOM 4944 C CA . ARG B 1 208 ? -54.876 121.422 2.100 1.00 39.62 206 ARG B CA 1
ATOM 4945 C C . ARG B 1 208 ? -53.867 122.561 2.312 1.00 46.41 206 ARG B C 1
ATOM 4946 O O . ARG B 1 208 ? -54.256 123.570 2.930 1.00 44.09 206 ARG B O 1
ATOM 4948 N N . THR B 1 209 ? -52.631 122.422 1.814 1.00 51.40 207 THR B N 1
ATOM 4949 C CA . THR B 1 209 ? -51.506 123.354 2.115 1.00 49.17 207 THR B CA 1
ATOM 4950 C C . THR B 1 209 ? -51.230 124.287 0.928 1.00 53.26 207 THR B C 1
ATOM 4951 O O . THR B 1 209 ? -50.434 125.225 1.104 1.00 64.59 207 THR B O 1
ATOM 4955 N N . SER B 1 210 ? -51.853 124.052 -0.229 1.00 63.60 208 SER B N 1
ATOM 4956 C CA . SER B 1 210 ? -51.672 124.885 -1.449 1.00 60.57 208 SER B CA 1
ATOM 4957 C C . SER B 1 210 ? -52.604 126.088 -1.390 1.00 64.44 208 SER B C 1
ATOM 4958 O O . SER B 1 210 ? -53.758 125.962 -0.989 1.00 62.37 208 SER B O 1
ATOM 4961 N N . PRO B 1 211 ? -52.130 127.295 -1.776 1.00 70.92 209 PRO B N 1
ATOM 4962 C CA . PRO B 1 211 ? -53.000 128.469 -1.876 1.00 70.30 209 PRO B CA 1
ATOM 4963 C C . PRO B 1 211 ? -54.194 128.224 -2.812 1.00 67.46 209 PRO B C 1
ATOM 4964 O O . PRO B 1 211 ? -55.303 128.547 -2.442 1.00 62.93 209 PRO B O 1
ATOM 4968 N N . ALA B 1 212 ? -53.927 127.659 -3.995 1.00 64.01 210 ALA B N 1
ATOM 4969 C CA . ALA B 1 212 ? -54.930 127.345 -5.041 1.00 63.01 210 ALA B CA 1
ATOM 4970 C C . ALA B 1 212 ? -55.390 125.893 -4.885 1.00 60.81 210 ALA B C 1
ATOM 4971 O O . ALA B 1 212 ? -55.866 125.310 -5.882 1.00 57.85 210 ALA B O 1
ATOM 4973 N N . GLY B 1 213 ? -55.248 125.338 -3.675 1.00 64.13 211 GLY B N 1
ATOM 4974 C CA . GLY B 1 213 ? -55.621 123.947 -3.348 1.00 56.30 211 GLY B CA 1
ATOM 4975 C C . GLY B 1 213 ? -57.045 123.638 -3.773 1.00 53.12 211 GLY B C 1
ATOM 4976 O O . GLY B 1 213 ? -57.251 122.654 -4.536 1.00 51.42 211 GLY B O 1
ATOM 4977 N N . ALA B 1 214 ? -57.995 124.452 -3.309 1.00 49.21 212 ALA B N 1
ATOM 4978 C CA . ALA B 1 214 ? -59.438 124.308 -3.586 1.00 48.01 212 ALA B CA 1
ATOM 4979 C C . ALA B 1 214 ? -59.701 124.052 -5.056 1.00 44.97 212 ALA B C 1
ATOM 4980 O O . ALA B 1 214 ? -60.705 123.387 -5.364 1.00 52.42 212 ALA B O 1
ATOM 4981 N N . ARG B 1 215 ? -58.826 124.557 -5.932 1.00 36.42 213 ARG B N 1
ATOM 4982 C CA . ARG B 1 215 ? -58.965 124.464 -7.407 1.00 36.46 213 ARG B CA 1
ATOM 4983 C C . ARG B 1 215 ? -58.758 123.006 -7.864 1.00 31.92 213 ARG B C 1
ATOM 4984 O O . ARG B 1 215 ? -59.275 122.640 -8.928 1.00 30.12 213 ARG B O 1
ATOM 4986 N N . TYR B 1 216 ? -58.013 122.212 -7.099 1.00 25.58 214 TYR B N 1
ATOM 4987 C CA . TYR B 1 216 ? -57.527 120.867 -7.528 1.00 24.31 214 TYR B CA 1
ATOM 4988 C C . TYR B 1 216 ? -58.218 119.775 -6.720 1.00 23.66 214 TYR B C 1
ATOM 4989 O O . TYR B 1 216 ? -58.008 118.577 -7.059 1.00 20.58 214 TYR B O 1
ATOM 4998 N N . GLU B 1 217 ? -59.055 120.162 -5.745 1.00 20.73 215 GLU B N 1
ATOM 4999 C CA . GLU B 1 217 ? -59.733 119.227 -4.823 1.00 23.07 215 GLU B CA 1
ATOM 5000 C C . GLU B 1 217 ? -60.568 118.216 -5.619 1.00 20.48 215 GLU B C 1
ATOM 5001 O O . GLU B 1 217 ? -60.558 117.058 -5.254 1.00 20.33 215 GLU B O 1
ATOM 5007 N N . ALA B 1 218 ? -61.258 118.652 -6.670 1.00 20.52 216 ALA B N 1
ATOM 5008 C CA . ALA B 1 218 ? -62.188 117.806 -7.448 1.00 24.84 216 ALA B CA 1
ATOM 5009 C C . ALA B 1 218 ? -61.394 116.702 -8.173 1.00 23.64 216 ALA B C 1
ATOM 5010 O O . ALA B 1 218 ? -61.793 115.542 -8.109 1.00 24.57 216 ALA B O 1
ATOM 5012 N N . LEU B 1 219 ? -60.293 117.051 -8.832 1.00 21.50 217 LEU B N 1
ATOM 5013 C CA . LEU B 1 219 ? -59.462 116.052 -9.545 1.00 18.93 217 LEU B CA 1
ATOM 5014 C C . LEU B 1 219 ? -58.766 115.151 -8.514 1.00 16.94 217 LEU B C 1
ATOM 5015 O O . LEU B 1 219 ? -58.669 113.953 -8.762 1.00 16.81 217 LEU B O 1
ATOM 5020 N N . ALA B 1 220 ? -58.337 115.687 -7.377 1.00 15.60 218 ALA B N 1
ATOM 5021 C CA . ALA B 1 220 ? -57.667 114.896 -6.332 1.00 14.30 218 ALA B CA 1
ATOM 5022 C C . ALA B 1 220 ? -58.668 113.851 -5.785 1.00 17.12 218 ALA B C 1
ATOM 5023 O O . ALA B 1 220 ? -58.274 112.711 -5.589 1.00 15.08 218 ALA B O 1
ATOM 5025 N N . THR B 1 221 ? -59.945 114.219 -5.629 1.00 19.44 219 THR B N 1
ATOM 5026 C CA . THR B 1 221 ? -61.006 113.304 -5.131 1.00 20.75 219 THR B CA 1
ATOM 5027 C C . THR B 1 221 ? -61.283 112.203 -6.166 1.00 17.56 219 THR B C 1
ATOM 5028 O O . THR B 1 221 ? -61.466 111.022 -5.759 1.00 14.73 219 THR B O 1
ATOM 5032 N N . GLU B 1 222 ? -61.358 112.566 -7.436 1.00 15.86 220 GLU B N 1
ATOM 5033 C CA . GLU B 1 222 ? -61.521 111.608 -8.558 1.00 20.56 220 GLU B CA 1
ATOM 5034 C C . GLU B 1 222 ? -60.387 110.597 -8.520 1.00 19.37 220 GLU B C 1
ATOM 5035 O O . GLU B 1 222 ? -60.646 109.423 -8.676 1.00 15.09 220 GLU B O 1
ATOM 5041 N N . ILE B 1 223 ? -59.143 111.056 -8.367 1.00 18.44 221 ILE B N 1
ATOM 5042 C CA . ILE B 1 223 ? -57.985 110.126 -8.372 1.00 16.98 221 ILE B CA 1
ATOM 5043 C C . ILE B 1 223 ? -58.124 109.176 -7.190 1.00 14.51 221 ILE B C 1
ATOM 5044 O O . ILE B 1 223 ? -57.899 107.976 -7.373 1.00 15.38 221 ILE B O 1
ATOM 5049 N N . ASP B 1 224 ? -58.464 109.707 -6.015 1.00 17.71 222 ASP B N 1
ATOM 5050 C CA . ASP B 1 224 ? -58.688 108.921 -4.779 1.00 15.60 222 ASP B CA 1
ATOM 5051 C C . ASP B 1 224 ? -59.764 107.854 -5.045 1.00 14.24 222 ASP B C 1
ATOM 5052 O O . ASP B 1 224 ? -59.571 106.707 -4.655 1.00 14.85 222 ASP B O 1
ATOM 5057 N N . ARG B 1 225 ? -60.887 108.244 -5.643 1.00 15.37 223 ARG B N 1
ATOM 5058 C CA . ARG B 1 225 ? -62.023 107.323 -5.939 1.00 15.58 223 ARG B CA 1
ATOM 5059 C C . ARG B 1 225 ? -61.562 106.287 -6.971 1.00 13.75 223 ARG B C 1
ATOM 5060 O O . ARG B 1 225 ? -61.860 105.126 -6.787 1.00 16.07 223 ARG B O 1
ATOM 5068 N N . GLY B 1 226 ? -60.734 106.687 -7.937 1.00 13.51 224 GLY B N 1
ATOM 5069 C CA . GLY B 1 226 ? -60.099 105.770 -8.907 1.00 11.84 224 GLY B CA 1
ATOM 5070 C C . GLY B 1 226 ? -59.187 104.744 -8.240 1.00 15.08 224 GLY B C 1
ATOM 5071 O O . GLY B 1 226 ? -59.272 103.518 -8.600 1.00 16.73 224 GLY B O 1
ATOM 5072 N N . LEU B 1 227 ? -58.326 105.180 -7.325 1.00 15.72 225 LEU B N 1
ATOM 5073 C CA . LEU B 1 227 ? -57.404 104.281 -6.605 1.00 15.20 225 LEU B CA 1
ATOM 5074 C C . LEU B 1 227 ? -58.226 103.274 -5.788 1.00 16.40 225 LEU B C 1
ATOM 5075 O O . LEU B 1 227 ? -57.931 102.095 -5.846 1.00 14.43 225 LEU B O 1
ATOM 5080 N N A ARG B 1 228 ? -59.265 103.752 -5.095 0.50 15.09 226 ARG B N 1
ATOM 5081 N N B ARG B 1 228 ? -59.257 103.725 -5.081 0.50 16.24 226 ARG B N 1
ATOM 5082 C CA A ARG B 1 228 ? -60.098 102.909 -4.197 0.50 15.96 226 ARG B CA 1
ATOM 5083 C CA B ARG B 1 228 ? -60.044 102.841 -4.183 0.50 17.77 226 ARG B CA 1
ATOM 5084 C C A ARG B 1 228 ? -60.855 101.872 -5.029 0.50 14.14 226 ARG B C 1
ATOM 5085 C C B ARG B 1 228 ? -60.865 101.851 -5.022 0.50 15.16 226 ARG B C 1
ATOM 5086 O O A ARG B 1 228 ? -60.983 100.742 -4.571 0.50 16.25 226 ARG B O 1
ATOM 5087 O O B ARG B 1 228 ? -61.049 100.723 -4.562 0.50 17.89 226 ARG B O 1
ATOM 5102 N N . PHE B 1 229 ? -61.337 102.268 -6.193 1.00 14.55 227 PHE B N 1
ATOM 5103 C CA . PHE B 1 229 ? -62.032 101.394 -7.165 1.00 16.16 227 PHE B CA 1
ATOM 5104 C C . PHE B 1 229 ? -61.112 100.252 -7.587 1.00 19.24 227 PHE B C 1
ATOM 5105 O O . PHE B 1 229 ? -61.544 99.065 -7.620 1.00 14.91 227 PHE B O 1
ATOM 5113 N N . MET B 1 230 ? -59.854 100.568 -7.916 1.00 18.44 228 MET B N 1
ATOM 5114 C CA . MET B 1 230 ? -58.881 99.554 -8.369 1.00 20.83 228 MET B CA 1
ATOM 5115 C C . MET B 1 230 ? -58.696 98.520 -7.246 1.00 20.56 228 MET B C 1
ATOM 5116 O O . MET B 1 230 ? -58.745 97.325 -7.530 1.00 22.35 228 MET B O 1
ATOM 5121 N N . SER B 1 231 ? -58.496 98.986 -6.019 1.00 18.48 229 SER B N 1
ATOM 5122 C CA . SER B 1 231 ? -58.373 98.163 -4.796 1.00 22.58 229 SER B CA 1
ATOM 5123 C C . SER B 1 231 ? -59.647 97.318 -4.584 1.00 22.18 229 SER B C 1
ATOM 5124 O O . SER B 1 231 ? -59.522 96.124 -4.305 1.00 22.96 229 SER B O 1
ATOM 5127 N N . ALA B 1 232 ? -60.824 97.925 -4.725 1.00 20.67 230 ALA B N 1
ATOM 5128 C CA . ALA B 1 232 ? -62.154 97.269 -4.588 1.00 20.75 230 ALA B CA 1
ATOM 5129 C C . ALA B 1 232 ? -62.319 96.172 -5.643 1.00 25.74 230 ALA B C 1
ATOM 5130 O O . ALA B 1 232 ? -63.068 95.229 -5.396 1.00 20.54 230 ALA B O 1
ATOM 5132 N N . CYS B 1 233 ? -61.671 96.308 -6.799 1.00 21.95 231 CYS B N 1
ATOM 5133 C CA . CYS B 1 233 ? -61.743 95.303 -7.888 1.00 22.67 231 CYS B CA 1
ATOM 5134 C C . CYS B 1 233 ? -60.763 94.158 -7.596 1.00 23.28 231 CYS B C 1
ATOM 5135 O O . CYS B 1 233 ? -60.769 93.203 -8.352 1.00 26.85 231 CYS B O 1
ATOM 5138 N N . GLY B 1 234 ? -59.950 94.272 -6.546 1.00 26.26 232 GLY B N 1
ATOM 5139 C CA . GLY B 1 234 ? -59.086 93.179 -6.042 1.00 29.35 232 GLY B CA 1
ATOM 5140 C C . GLY B 1 234 ? -57.603 93.384 -6.381 1.00 31.12 232 GLY B C 1
ATOM 5141 O O . GLY B 1 234 ? -56.805 92.449 -6.165 1.00 30.60 232 GLY B O 1
ATOM 5142 N N . VAL B 1 235 ? -57.237 94.560 -6.884 1.00 27.68 233 VAL B N 1
ATOM 5143 C CA . VAL B 1 235 ? -55.838 94.895 -7.275 1.00 27.32 233 VAL B CA 1
ATOM 5144 C C . VAL B 1 235 ? -55.058 95.352 -6.024 1.00 24.62 233 VAL B C 1
ATOM 5145 O O . VAL B 1 235 ? -55.355 96.440 -5.502 1.00 30.02 233 VAL B O 1
ATOM 5149 N N . ALA B 1 236 ? -54.085 94.555 -5.576 1.00 30.58 234 ALA B N 1
ATOM 5150 C CA . ALA B 1 236 ? -53.133 94.907 -4.487 1.00 30.55 234 ALA B CA 1
ATOM 5151 C C . ALA B 1 236 ? -51.798 95.309 -5.113 1.00 32.81 234 ALA B C 1
ATOM 5152 O O . ALA B 1 236 ? -51.591 94.981 -6.273 1.00 32.19 234 ALA B O 1
ATOM 5154 N N . ASP B 1 237 ? -50.923 95.974 -4.358 1.00 36.44 235 ASP B N 1
ATOM 5155 C CA . ASP B 1 237 ? -49.566 96.376 -4.831 1.00 42.25 235 ASP B CA 1
ATOM 5156 C C . ASP B 1 237 ? -48.873 95.170 -5.459 1.00 50.94 235 ASP B C 1
ATOM 5157 O O . ASP B 1 237 ? -48.260 95.343 -6.531 1.00 47.96 235 ASP B O 1
ATOM 5162 N N . ARG B 1 238 ? -48.987 94.002 -4.811 1.00 55.82 236 ARG B N 1
ATOM 5163 C CA . ARG B 1 238 ? -48.372 92.709 -5.230 1.00 58.70 236 ARG B CA 1
ATOM 5164 C C . ARG B 1 238 ? -48.706 92.412 -6.701 1.00 56.13 236 ARG B C 1
ATOM 5165 O O . ARG B 1 238 ? -47.947 91.662 -7.331 1.00 59.24 236 ARG B O 1
ATOM 5167 N N . ASN B 1 239 ? -49.796 92.978 -7.228 1.00 43.44 237 ASN B N 1
ATOM 5168 C CA . ASN B 1 239 ? -50.332 92.627 -8.570 1.00 42.19 237 ASN B CA 1
ATOM 5169 C C . ASN B 1 239 ? -49.977 93.707 -9.597 1.00 40.16 237 ASN B C 1
ATOM 5170 O O . ASN B 1 239 ? -50.453 93.592 -10.743 1.00 44.32 237 ASN B O 1
ATOM 5175 N N . LEU B 1 240 ? -49.213 94.732 -9.209 1.00 28.21 238 LEU B N 1
ATOM 5176 C CA . LEU B 1 240 ? -48.856 95.856 -10.119 1.00 27.59 238 LEU B CA 1
ATOM 5177 C C . LEU B 1 240 ? -47.369 95.768 -10.468 1.00 25.25 238 LEU B C 1
ATOM 5178 O O . LEU B 1 240 ? -46.604 95.253 -9.651 1.00 26.65 238 LEU B O 1
ATOM 5183 N N . GLN B 1 241 ? -46.993 96.254 -11.649 1.00 25.98 239 GLN B N 1
ATOM 5184 C CA . GLN B 1 241 ? -45.575 96.480 -12.051 1.00 26.24 239 GLN B CA 1
ATOM 5185 C C . GLN B 1 241 ? -44.879 97.291 -10.945 1.00 27.57 239 GLN B C 1
ATOM 5186 O O . GLN B 1 241 ? -45.381 98.382 -10.614 1.00 28.12 239 GLN B O 1
ATOM 5188 N N . THR B 1 242 ? -43.765 96.793 -10.411 1.00 29.23 240 THR B N 1
ATOM 5189 C CA . THR B 1 242 ? -42.873 97.570 -9.509 1.00 30.82 240 THR B CA 1
ATOM 5190 C C . THR B 1 242 ? -42.543 98.891 -10.219 1.00 25.00 240 THR B C 1
ATOM 5191 O O . THR B 1 242 ? -42.322 98.856 -11.433 1.00 26.36 240 THR B O 1
ATOM 5195 N N . ALA B 1 243 ? -42.534 100.007 -9.497 1.00 19.37 241 ALA B N 1
ATOM 5196 C CA . ALA B 1 243 ? -42.311 101.348 -10.063 1.00 16.53 241 ALA B CA 1
ATOM 5197 C C . ALA B 1 243 ? -40.916 101.399 -10.727 1.00 14.59 241 ALA B C 1
ATOM 5198 O O . ALA B 1 243 ? -39.901 100.928 -10.133 1.00 14.52 241 ALA B O 1
ATOM 5200 N N . GLU B 1 244 ? -40.859 101.893 -11.943 1.00 12.40 242 GLU B N 1
ATOM 5201 C CA . GLU B 1 244 ? -39.587 102.046 -12.676 1.00 12.34 242 GLU B CA 1
ATOM 5202 C C . GLU B 1 244 ? -39.321 103.532 -12.869 1.00 10.58 242 GLU B C 1
ATOM 5203 O O . GLU B 1 244 ? -40.091 104.189 -13.586 1.00 11.39 242 GLU B O 1
ATOM 5209 N N . ILE B 1 245 ? -38.254 104.043 -12.277 1.00 9.61 243 ILE B N 1
ATOM 5210 C CA . ILE B 1 245 ? -37.793 105.423 -12.519 1.00 10.06 243 ILE B CA 1
ATOM 5211 C C . ILE B 1 245 ? -36.453 105.297 -13.220 1.00 9.95 243 ILE B C 1
ATOM 5212 O O . ILE B 1 245 ? -35.477 104.678 -12.630 1.00 13.26 243 ILE B O 1
ATOM 5217 N N . TYR B 1 246 ? -36.381 105.853 -14.413 1.00 8.90 244 TYR B N 1
ATOM 5218 C CA . TYR B 1 246 ? -35.153 105.838 -15.240 1.00 10.50 244 TYR B CA 1
ATOM 5219 C C . TYR B 1 246 ? -34.311 107.064 -14.923 1.00 9.55 244 TYR B C 1
ATOM 5220 O O . TYR B 1 246 ? -34.806 108.038 -14.343 1.00 11.27 244 TYR B O 1
ATOM 5229 N N . ALA B 1 247 ? -33.034 106.949 -15.219 1.00 9.16 245 ALA B N 1
ATOM 5230 C CA . ALA B 1 247 ? -32.034 107.975 -14.968 1.00 9.11 245 ALA B CA 1
ATOM 5231 C C . ALA B 1 247 ? -31.707 108.675 -16.274 1.00 10.74 245 ALA B C 1
ATOM 5232 O O . ALA B 1 247 ? -31.480 107.976 -17.314 1.00 10.47 245 ALA B O 1
ATOM 5234 N N . SER B 1 248 ? -31.632 109.992 -16.221 1.00 9.37 246 SER B N 1
ATOM 5235 C CA . SER B 1 248 ? -31.245 110.836 -17.378 1.00 8.51 246 SER B CA 1
ATOM 5236 C C . SER B 1 248 ? -30.397 112.002 -16.919 1.00 7.78 246 SER B C 1
ATOM 5237 O O . SER B 1 248 ? -30.496 112.432 -15.733 1.00 10.22 246 SER B O 1
ATOM 5240 N N . HIS B 1 249 ? -29.689 112.572 -17.859 1.00 9.50 247 HIS B N 1
ATOM 5241 C CA . HIS B 1 249 ? -28.970 113.844 -17.696 1.00 8.82 247 HIS B CA 1
ATOM 5242 C C . HIS B 1 249 ? -28.570 114.357 -19.075 1.00 9.01 247 HIS B C 1
ATOM 5243 O O . HIS B 1 249 ? -28.618 113.585 -20.029 1.00 10.17 247 HIS B O 1
ATOM 5250 N N . GLU B 1 250 ? -28.205 115.625 -19.175 1.00 10.15 248 GLU B N 1
ATOM 5251 C CA . GLU B 1 250 ? -27.646 116.173 -20.415 1.00 9.17 248 GLU B CA 1
ATOM 5252 C C . GLU B 1 250 ? -26.269 115.546 -20.662 1.00 10.70 248 GLU B C 1
ATOM 5253 O O . GLU B 1 250 ? -25.396 115.653 -19.773 1.00 13.34 248 GLU B O 1
ATOM 5259 N N . ALA B 1 251 ? -26.079 114.910 -21.818 1.00 8.17 249 ALA B N 1
ATOM 5260 C CA . ALA B 1 251 ? -24.777 114.363 -22.249 1.00 9.81 249 ALA B CA 1
ATOM 5261 C C . ALA B 1 251 ? -23.939 115.580 -22.689 1.00 11.36 249 ALA B C 1
ATOM 5262 O O . ALA B 1 251 ? -24.130 116.060 -23.802 1.00 14.07 249 ALA B O 1
ATOM 5264 N N . LEU B 1 252 ? -23.184 116.152 -21.756 1.00 13.27 250 LEU B N 1
ATOM 5265 C CA . LEU B 1 252 ? -22.451 117.427 -21.953 1.00 12.19 250 LEU B CA 1
ATOM 5266 C C . LEU B 1 252 ? -20.948 117.165 -21.896 1.00 10.85 250 LEU B C 1
ATOM 5267 O O . LEU B 1 252 ? -20.216 117.597 -22.815 1.00 11.25 250 LEU B O 1
ATOM 5272 N N . VAL B 1 253 ? -20.474 116.480 -20.873 1.00 10.17 251 VAL B N 1
ATOM 5273 C CA . VAL B 1 253 ? -19.011 116.347 -20.652 1.00 9.41 251 VAL B CA 1
ATOM 5274 C C . VAL B 1 253 ? -18.586 115.039 -21.324 1.00 9.31 251 VAL B C 1
ATOM 5275 O O . VAL B 1 253 ? -18.869 113.933 -20.775 1.00 8.93 251 VAL B O 1
ATOM 5279 N N . LEU B 1 254 ? -17.971 115.149 -22.496 1.00 11.69 252 LEU B N 1
ATOM 5280 C CA . LEU B 1 254 ? -17.671 113.992 -23.375 1.00 12.67 252 LEU B CA 1
ATOM 5281 C C . LEU B 1 254 ? -16.657 113.091 -22.702 1.00 12.00 252 LEU B C 1
ATOM 5282 O O . LEU B 1 254 ? -16.823 111.902 -22.830 1.00 10.82 252 LEU B O 1
ATOM 5287 N N . ASP B 1 255 ? -15.749 113.636 -21.873 1.00 11.91 253 ASP B N 1
ATOM 5288 C CA . ASP B 1 255 ? -14.828 112.825 -21.047 1.00 10.93 253 ASP B CA 1
ATOM 5289 C C . ASP B 1 255 ? -15.624 111.834 -20.192 1.00 9.40 253 ASP B C 1
ATOM 5290 O O . ASP B 1 255 ? -15.194 110.667 -20.097 1.00 10.52 253 ASP B O 1
ATOM 5295 N N . TYR B 1 256 ? -16.681 112.282 -19.526 1.00 7.42 254 TYR B N 1
ATOM 5296 C CA . TYR B 1 256 ? -17.481 111.424 -18.641 1.00 7.96 254 TYR B CA 1
ATOM 5297 C C . TYR B 1 256 ? -18.241 110.383 -19.457 1.00 7.48 254 TYR B C 1
ATOM 5298 O O . TYR B 1 256 ? -18.170 109.181 -19.143 1.00 8.17 254 TYR B O 1
ATOM 5307 N N . GLU B 1 257 ? -19.037 110.829 -20.427 1.00 7.54 255 GLU B N 1
ATOM 5308 C CA . GLU B 1 257 ? -19.862 109.895 -21.263 1.00 9.74 255 GLU B CA 1
ATOM 5309 C C . GLU B 1 257 ? -18.993 108.851 -21.966 1.00 9.61 255 GLU B C 1
ATOM 5310 O O . GLU B 1 257 ? -19.379 107.686 -22.000 1.00 10.23 255 GLU B O 1
ATOM 5316 N N . ARG B 1 258 ? -17.861 109.220 -22.579 1.00 10.17 256 ARG B N 1
ATOM 5317 C CA . ARG B 1 258 ? -17.007 108.215 -23.248 1.00 11.31 256 ARG B CA 1
ATOM 5318 C C . ARG B 1 258 ? -16.434 107.202 -22.231 1.00 10.25 256 ARG B C 1
ATOM 5319 O O . ARG B 1 258 ? -16.318 106.004 -22.595 1.00 9.63 256 ARG B O 1
ATOM 5327 N N . ALA B 1 259 ? -16.114 107.612 -21.013 1.00 10.36 257 ALA B N 1
ATOM 5328 C CA . ALA B 1 259 ? -15.527 106.703 -20.011 1.00 10.96 257 ALA B CA 1
ATOM 5329 C C . ALA B 1 259 ? -16.591 105.693 -19.580 1.00 10.87 257 ALA B C 1
ATOM 5330 O O . ALA B 1 259 ? -16.204 104.562 -19.179 1.00 10.63 257 ALA B O 1
ATOM 5332 N N . MET B 1 260 ? -17.863 106.079 -19.647 1.00 11.85 258 MET B N 1
ATOM 5333 C CA . MET B 1 260 ? -18.982 105.253 -19.124 1.00 9.90 258 MET B CA 1
ATOM 5334 C C . MET B 1 260 ? -19.596 104.417 -20.273 1.00 10.48 258 MET B C 1
ATOM 5335 O O . MET B 1 260 ? -20.583 103.720 -20.031 1.00 10.26 258 MET B O 1
ATOM 5340 N N . LEU B 1 261 ? -18.974 104.394 -21.458 1.00 11.03 259 LEU B N 1
ATOM 5341 C CA . LEU B 1 261 ? -19.406 103.527 -22.575 1.00 9.70 259 LEU B CA 1
ATOM 5342 C C . LEU B 1 261 ? -19.083 102.078 -22.203 1.00 10.33 259 LEU B C 1
ATOM 5343 O O . LEU B 1 261 ? -17.992 101.822 -21.616 1.00 10.14 259 LEU B O 1
ATOM 5348 N N . ARG B 1 262 ? -19.999 101.162 -22.497 1.00 8.78 260 ARG B N 1
ATOM 5349 C CA . ARG B 1 262 ? -19.752 99.721 -22.383 1.00 10.15 260 ARG B CA 1
ATOM 5350 C C . ARG B 1 262 ? -20.311 99.033 -23.627 1.00 11.19 260 ARG B C 1
ATOM 5351 O O . ARG B 1 262 ? -21.358 99.463 -24.161 1.00 9.52 260 ARG B O 1
ATOM 5359 N N . LEU B 1 263 ? -19.690 97.947 -24.024 1.00 13.00 261 LEU B N 1
ATOM 5360 C CA . LEU B 1 263 ? -20.129 97.117 -25.165 1.00 16.17 261 LEU B CA 1
ATOM 5361 C C . LEU B 1 263 ? -21.155 96.074 -24.682 1.00 15.83 261 LEU B C 1
ATOM 5362 O O . LEU B 1 263 ? -20.882 95.404 -23.672 1.00 18.11 261 LEU B O 1
ATOM 5367 N N . SER B 1 264 ? -22.277 95.938 -25.384 1.00 17.40 262 SER B N 1
ATOM 5368 C CA . SER B 1 264 ? -23.294 94.865 -25.196 1.00 23.47 262 SER B CA 1
ATOM 5369 C C . SER B 1 264 ? -23.896 94.448 -26.538 1.00 32.13 262 SER B C 1
ATOM 5370 O O . SER B 1 264 ? -24.069 95.316 -27.390 1.00 28.00 262 SER B O 1
ATOM 5373 N N . ASP B 1 265 ? -24.307 93.185 -26.666 1.00 36.51 263 ASP B N 1
ATOM 5374 C CA . ASP B 1 265 ? -25.166 92.716 -27.790 1.00 40.32 263 ASP B CA 1
ATOM 5375 C C . ASP B 1 265 ? -26.582 93.280 -27.602 1.00 35.37 263 ASP B C 1
ATOM 5376 O O . ASP B 1 265 ? -27.085 93.881 -28.577 1.00 41.12 263 ASP B O 1
ATOM 5381 N N . ASP B 1 268 ? -30.264 93.038 -30.604 1.00 78.65 266 ASP B N 1
ATOM 5382 C CA . ASP B 1 268 ? -30.424 92.773 -32.060 1.00 71.75 266 ASP B CA 1
ATOM 5383 C C . ASP B 1 268 ? -29.269 91.887 -32.549 1.00 71.12 266 ASP B C 1
ATOM 5384 O O . ASP B 1 268 ? -29.003 91.891 -33.771 1.00 71.01 266 ASP B O 1
ATOM 5386 N N . GLY B 1 269 ? -28.610 91.172 -31.627 1.00 68.65 267 GLY B N 1
ATOM 5387 C CA . GLY B 1 269 ? -27.540 90.196 -31.916 1.00 60.71 267 GLY B CA 1
ATOM 5388 C C . GLY B 1 269 ? -26.152 90.827 -31.936 1.00 58.64 267 GLY B C 1
ATOM 5389 O O . GLY B 1 269 ? -25.220 90.195 -31.386 1.00 64.94 267 GLY B O 1
ATOM 5390 N N . GLU B 1 270 ? -26.008 92.010 -32.555 1.00 44.24 268 GLU B N 1
ATOM 5391 C CA . GLU B 1 270 ? -24.695 92.642 -32.875 1.00 42.69 268 GLU B CA 1
ATOM 5392 C C . GLU B 1 270 ? -24.228 93.490 -31.689 1.00 38.82 268 GLU B C 1
ATOM 5393 O O . GLU B 1 270 ? -25.034 94.164 -31.048 1.00 34.07 268 GLU B O 1
ATOM 5395 N N . PRO B 1 271 ? -22.923 93.465 -31.343 1.00 38.57 269 PRO B N 1
ATOM 5396 C CA . PRO B 1 271 ? -22.409 94.311 -30.264 1.00 32.27 269 PRO B CA 1
ATOM 5397 C C . PRO B 1 271 ? -22.675 95.789 -30.573 1.00 25.69 269 PRO B C 1
ATOM 5398 O O . PRO B 1 271 ? -22.520 96.197 -31.693 1.00 22.46 269 PRO B O 1
ATOM 5402 N N . GLN B 1 272 ? -23.132 96.545 -29.565 1.00 21.08 270 GLN B N 1
ATOM 5403 C CA . GLN B 1 272 ? -23.325 98.014 -29.646 1.00 18.16 270 GLN B CA 1
ATOM 5404 C C . GLN B 1 272 ? -22.659 98.676 -28.437 1.00 13.62 270 GLN B C 1
ATOM 5405 O O . GLN B 1 272 ? -22.545 98.013 -27.405 1.00 15.22 270 GLN B O 1
ATOM 5411 N N . LEU B 1 273 ? -22.356 99.940 -28.552 1.00 11.77 271 LEU B N 1
ATOM 5412 C CA . LEU B 1 273 ? -21.950 100.796 -27.423 1.00 13.31 271 LEU B CA 1
ATOM 5413 C C . LEU B 1 273 ? -23.206 101.330 -26.739 1.00 11.97 271 LEU B C 1
ATOM 5414 O O . LEU B 1 273 ? -24.062 101.903 -27.413 1.00 14.64 271 LEU B O 1
ATOM 5419 N N . PHE B 1 274 ? -23.302 101.104 -25.461 1.00 10.89 272 PHE B N 1
ATOM 5420 C CA . PHE B 1 274 ? -24.286 101.765 -24.568 1.00 10.20 272 PHE B CA 1
ATOM 5421 C C . PHE B 1 274 ? -23.540 102.730 -23.664 1.00 8.50 272 PHE B C 1
ATOM 5422 O O . PHE B 1 274 ? -22.468 102.377 -23.090 1.00 11.64 272 PHE B O 1
ATOM 5430 N N . ASP B 1 275 ? -24.108 103.902 -23.486 1.00 9.88 273 ASP B N 1
ATOM 5431 C CA . ASP B 1 275 ? -23.689 104.832 -22.427 1.00 9.11 273 ASP B CA 1
ATOM 5432 C C . ASP B 1 275 ? -24.372 104.357 -21.137 1.00 9.76 273 ASP B C 1
ATOM 5433 O O . ASP B 1 275 ? -25.584 104.614 -20.956 1.00 9.42 273 ASP B O 1
ATOM 5438 N N . LEU B 1 276 ? -23.625 103.745 -20.233 1.00 8.65 274 LEU B N 1
ATOM 5439 C CA . LEU B 1 276 ? -24.210 103.178 -18.991 1.00 8.88 274 LEU B CA 1
ATOM 5440 C C . LEU B 1 276 ? -23.990 104.161 -17.829 1.00 8.45 274 LEU B C 1
ATOM 5441 O O . LEU B 1 276 ? -24.045 103.739 -16.655 1.00 9.07 274 LEU B O 1
ATOM 5446 N N . SER B 1 277 ? -23.918 105.443 -18.127 1.00 8.16 275 SER B N 1
ATOM 5447 C CA . SER B 1 277 ? -23.943 106.527 -17.108 1.00 8.43 275 SER B CA 1
ATOM 5448 C C . SER B 1 277 ? -25.393 106.911 -16.825 1.00 8.58 275 SER B C 1
ATOM 5449 O O . SER B 1 277 ? -25.645 107.701 -15.869 1.00 7.61 275 SER B O 1
ATOM 5452 N N . ALA B 1 278 ? -26.316 106.410 -17.645 1.00 8.98 276 ALA B N 1
ATOM 5453 C CA . ALA B 1 278 ? -27.742 106.797 -17.613 1.00 8.01 276 ALA B CA 1
ATOM 5454 C C . ALA B 1 278 ? -28.553 105.815 -18.456 1.00 9.22 276 ALA B C 1
ATOM 5455 O O . ALA B 1 278 ? -27.964 104.966 -19.114 1.00 9.17 276 ALA B O 1
ATOM 5457 N N . HIS B 1 279 ? -29.872 105.956 -18.451 1.00 8.10 277 HIS B N 1
ATOM 5458 C CA . HIS B 1 279 ? -30.761 105.207 -19.365 1.00 8.20 277 HIS B CA 1
ATOM 5459 C C . HIS B 1 279 ? -30.918 105.985 -20.648 1.00 8.14 277 HIS B C 1
ATOM 5460 O O . HIS B 1 279 ? -30.762 105.377 -21.754 1.00 10.02 277 HIS B O 1
ATOM 5467 N N . THR B 1 280 ? -31.172 107.273 -20.515 1.00 8.38 278 THR B N 1
ATOM 5468 C CA . THR B 1 280 ? -31.378 108.203 -21.634 1.00 9.44 278 THR B CA 1
ATOM 5469 C C . THR B 1 280 ? -30.634 109.501 -21.354 1.00 9.28 278 THR B C 1
ATOM 5470 O O . THR B 1 280 ? -30.500 109.883 -20.195 1.00 8.34 278 THR B O 1
ATOM 5474 N N . VAL B 1 281 ? -30.160 110.152 -22.411 1.00 9.08 279 VAL B N 1
ATOM 5475 C CA . VAL B 1 281 ? -29.409 111.413 -22.323 1.00 9.50 279 VAL B CA 1
ATOM 5476 C C . VAL B 1 281 ? -29.944 112.333 -23.414 1.00 9.39 279 VAL B C 1
ATOM 5477 O O . VAL B 1 281 ? -30.532 111.832 -24.399 1.00 10.83 279 VAL B O 1
ATOM 5481 N N . TRP B 1 282 ? -29.894 113.622 -23.173 1.00 8.66 280 TRP B N 1
ATOM 5482 C CA . TRP B 1 282 ? -30.264 114.617 -24.199 1.00 9.67 280 TRP B CA 1
ATOM 5483 C C . TRP B 1 282 ? -29.064 115.481 -24.561 1.00 10.62 280 TRP B C 1
ATOM 5484 O O . TRP B 1 282 ? -28.070 115.583 -23.747 1.00 10.04 280 TRP B O 1
ATOM 5495 N N . ILE B 1 283 ? -29.192 116.148 -25.683 1.00 10.78 281 ILE B N 1
ATOM 5496 C CA . ILE B 1 283 ? -28.181 117.113 -26.196 1.00 12.08 281 ILE B CA 1
ATOM 5497 C C . ILE B 1 283 ? -28.826 118.484 -26.099 1.00 11.21 281 ILE B C 1
ATOM 5498 O O . ILE B 1 283 ? -29.963 118.637 -26.563 1.00 12.74 281 ILE B O 1
ATOM 5503 N N . GLY B 1 284 ? -28.156 119.417 -25.459 1.00 10.74 282 GLY B N 1
ATOM 5504 C CA . GLY B 1 284 ? -28.688 120.762 -25.192 1.00 11.18 282 GLY B CA 1
ATOM 5505 C C . GLY B 1 284 ? -28.571 121.717 -26.379 1.00 10.82 282 GLY B C 1
ATOM 5506 O O . GLY B 1 284 ? -27.890 121.386 -27.418 1.00 11.32 282 GLY B O 1
ATOM 5507 N N . GLU B 1 285 ? -29.199 122.868 -26.237 1.00 12.24 283 GLU B N 1
ATOM 5508 C CA . GLU B 1 285 ? -29.351 123.900 -27.300 1.00 16.33 283 GLU B CA 1
ATOM 5509 C C . GLU B 1 285 ? -27.951 124.400 -27.676 1.00 18.14 283 GLU B C 1
ATOM 5510 O O . GLU B 1 285 ? -27.704 124.647 -28.862 1.00 19.12 283 GLU B O 1
ATOM 5516 N N . ARG B 1 286 ? -27.001 124.447 -26.728 1.00 16.87 284 ARG B N 1
ATOM 5517 C CA . ARG B 1 286 ? -25.674 125.048 -27.008 1.00 15.59 284 ARG B CA 1
ATOM 5518 C C . ARG B 1 286 ? -24.682 124.007 -27.535 1.00 12.51 284 ARG B C 1
ATOM 5519 O O . ARG B 1 286 ? -23.587 124.434 -27.910 1.00 12.96 284 ARG B O 1
ATOM 5527 N N . THR B 1 287 ? -25.043 122.710 -27.603 1.00 11.44 285 THR B N 1
ATOM 5528 C CA . THR B 1 287 ? -24.106 121.619 -27.987 1.00 9.68 285 THR B CA 1
ATOM 5529 C C . THR B 1 287 ? -24.665 120.737 -29.104 1.00 8.52 285 THR B C 1
ATOM 5530 O O . THR B 1 287 ? -24.014 119.805 -29.435 1.00 10.07 285 THR B O 1
ATOM 5534 N N . ARG B 1 288 ? -25.787 121.092 -29.710 1.00 11.16 286 ARG B N 1
ATOM 5535 C CA . ARG B 1 288 ? -26.425 120.282 -30.799 1.00 10.90 286 ARG B CA 1
ATOM 5536 C C . ARG B 1 288 ? -25.924 120.669 -32.205 1.00 11.94 286 ARG B C 1
ATOM 5537 O O . ARG B 1 288 ? -26.672 120.371 -33.218 1.00 11.77 286 ARG B O 1
ATOM 5545 N N . GLN B 1 289 ? -24.736 121.237 -32.329 1.00 11.56 287 GLN B N 1
ATOM 5546 C CA . GLN B 1 289 ? -24.135 121.514 -33.672 1.00 12.92 287 GLN B CA 1
ATOM 5547 C C . GLN B 1 289 ? -24.245 120.261 -34.517 1.00 11.11 287 GLN B C 1
ATOM 5548 O O . GLN B 1 289 ? -23.755 119.188 -34.070 1.00 9.15 287 GLN B O 1
ATOM 5554 N N . ILE B 1 290 ? -24.856 120.377 -35.696 1.00 12.09 288 ILE B N 1
ATOM 5555 C CA . ILE B 1 290 ? -25.276 119.182 -36.488 1.00 15.42 288 ILE B CA 1
ATOM 5556 C C . ILE B 1 290 ? -24.039 118.364 -36.870 1.00 15.99 288 ILE B C 1
ATOM 5557 O O . ILE B 1 290 ? -24.147 117.142 -36.935 1.00 17.97 288 ILE B O 1
ATOM 5562 N N . ASP B 1 291 ? -22.909 119.019 -37.127 1.00 16.52 289 ASP B N 1
ATOM 5563 C CA . ASP B 1 291 ? -21.632 118.355 -37.506 1.00 18.14 289 ASP B CA 1
ATOM 5564 C C . ASP B 1 291 ? -20.674 118.326 -36.298 1.00 16.85 289 ASP B C 1
ATOM 5565 O O . ASP B 1 291 ? -19.464 118.128 -36.496 1.00 17.33 289 ASP B O 1
ATOM 5570 N N . GLY B 1 292 ? -21.213 118.461 -35.086 1.00 13.28 290 GLY B N 1
ATOM 5571 C CA . GLY B 1 292 ? -20.448 118.508 -33.827 1.00 13.77 290 GLY B CA 1
ATOM 5572 C C . GLY B 1 292 ? -20.319 117.159 -33.149 1.00 11.58 290 GLY B C 1
ATOM 5573 O O . GLY B 1 292 ? -21.026 116.203 -33.555 1.00 10.29 290 GLY B O 1
ATOM 5574 N N . ALA B 1 293 ? -19.465 117.069 -32.118 1.00 10.68 291 ALA B N 1
ATOM 5575 C CA . ALA B 1 293 ? -19.111 115.790 -31.460 1.00 10.67 291 ALA B CA 1
ATOM 5576 C C . ALA B 1 293 ? -20.328 115.206 -30.709 1.00 10.15 291 ALA B C 1
ATOM 5577 O O . ALA B 1 293 ? -20.393 113.982 -30.556 1.00 10.93 291 ALA B O 1
ATOM 5579 N N . HIS B 1 294 ? -21.147 116.053 -30.108 1.00 12.30 292 HIS B N 1
ATOM 5580 C CA . HIS B 1 294 ? -22.279 115.598 -29.271 1.00 10.43 292 HIS B CA 1
ATOM 5581 C C . HIS B 1 294 ? -23.286 114.823 -30.125 1.00 10.62 292 HIS B C 1
ATOM 5582 O O . HIS B 1 294 ? -23.706 113.759 -29.702 1.00 10.87 292 HIS B O 1
ATOM 5589 N N . ILE B 1 295 ? -23.747 115.405 -31.212 1.00 11.92 293 ILE B N 1
ATOM 5590 C CA . ILE B 1 295 ? -24.689 114.733 -32.140 1.00 12.92 293 ILE B CA 1
ATOM 5591 C C . ILE B 1 295 ? -24.024 113.465 -32.680 1.00 11.36 293 ILE B C 1
ATOM 5592 O O . ILE B 1 295 ? -24.682 112.427 -32.677 1.00 12.64 293 ILE B O 1
ATOM 5597 N N . ALA B 1 296 ? -22.727 113.520 -33.051 1.00 11.63 294 ALA B N 1
ATOM 5598 C CA . ALA B 1 296 ? -21.978 112.345 -33.545 1.00 11.55 294 ALA B CA 1
ATOM 5599 C C . ALA B 1 296 ? -21.894 111.263 -32.457 1.00 10.29 294 ALA B C 1
ATOM 5600 O O . ALA B 1 296 ? -22.085 110.096 -32.793 1.00 10.87 294 ALA B O 1
ATOM 5602 N N . PHE B 1 297 ? -21.714 111.651 -31.204 1.00 10.24 295 PHE B N 1
ATOM 5603 C CA . PHE B 1 297 ? -21.610 110.711 -30.068 1.00 10.85 295 PHE B CA 1
ATOM 5604 C C . PHE B 1 297 ? -22.978 110.030 -29.869 1.00 10.24 295 PHE B C 1
ATOM 5605 O O . PHE B 1 297 ? -23.009 108.807 -29.683 1.00 15.07 295 PHE B O 1
ATOM 5613 N N . ALA B 1 298 ? -24.050 110.802 -29.882 1.00 11.15 296 ALA B N 1
ATOM 5614 C CA . ALA B 1 298 ? -25.462 110.318 -29.806 1.00 12.04 296 ALA B CA 1
ATOM 5615 C C . ALA B 1 298 ? -25.736 109.281 -30.909 1.00 11.74 296 ALA B C 1
ATOM 5616 O O . ALA B 1 298 ? -26.463 108.310 -30.635 1.00 10.77 296 ALA B O 1
ATOM 5618 N N . GLN B 1 299 ? -25.158 109.441 -32.100 1.00 11.67 297 GLN B N 1
ATOM 5619 C CA . GLN B 1 299 ? -25.316 108.503 -33.242 1.00 15.03 297 GLN B CA 1
ATOM 5620 C C . GLN B 1 299 ? -24.622 107.170 -32.971 1.00 14.68 297 GLN B C 1
ATOM 5621 O O . GLN B 1 299 ? -25.030 106.170 -33.551 1.00 14.73 297 GLN B O 1
ATOM 5627 N N . VAL B 1 300 ? -23.594 107.152 -32.136 1.00 12.19 298 VAL B N 1
ATOM 5628 C CA . VAL B 1 300 ? -22.763 105.950 -31.915 1.00 14.37 298 VAL B CA 1
ATOM 5629 C C . VAL B 1 300 ? -23.337 105.121 -30.739 1.00 16.16 298 VAL B C 1
ATOM 5630 O O . VAL B 1 300 ? -23.055 103.917 -30.673 1.00 18.22 298 VAL B O 1
ATOM 5634 N N . ILE B 1 301 ? -24.074 105.739 -29.811 1.00 12.95 299 ILE B N 1
ATOM 5635 C CA . ILE B 1 301 ? -24.633 105.016 -28.617 1.00 10.93 299 ILE B CA 1
ATOM 5636 C C . ILE B 1 301 ? -26.035 104.456 -28.941 1.00 11.08 299 ILE B C 1
ATOM 5637 O O . ILE B 1 301 ? -26.738 105.004 -29.847 1.00 10.53 299 ILE B O 1
ATOM 5642 N N . ALA B 1 302 ? -26.394 103.374 -28.260 1.00 13.05 300 ALA B N 1
ATOM 5643 C CA . ALA B 1 302 ? -27.655 102.615 -28.426 1.00 13.95 300 ALA B CA 1
ATOM 5644 C C . ALA B 1 302 ? -28.781 103.269 -27.625 1.00 14.35 300 ALA B C 1
ATOM 5645 O O . ALA B 1 302 ? -29.957 103.017 -27.949 1.00 11.56 300 ALA B O 1
ATOM 5647 N N . ASN B 1 303 ? -28.456 104.102 -26.640 1.00 9.92 301 ASN B N 1
ATOM 5648 C CA . ASN B 1 303 ? -29.473 104.710 -25.734 1.00 10.40 301 ASN B CA 1
ATOM 5649 C C . ASN B 1 303 ? -30.515 105.497 -26.535 1.00 9.94 301 ASN B C 1
ATOM 5650 O O . ASN B 1 303 ? -30.202 106.218 -27.485 1.00 8.75 301 ASN B O 1
ATOM 5655 N N . PRO B 1 304 ? -31.765 105.544 -26.062 1.00 9.61 302 PRO B N 1
ATOM 5656 C CA . PRO B 1 304 ? -32.680 106.585 -26.484 1.00 10.15 302 PRO B CA 1
ATOM 5657 C C . PRO B 1 304 ? -32.093 107.956 -26.176 1.00 10.80 302 PRO B C 1
ATOM 5658 O O . PRO B 1 304 ? -31.450 108.125 -25.158 1.00 8.23 302 PRO B O 1
ATOM 5662 N N . VAL B 1 305 ? -32.278 108.902 -27.092 1.00 8.86 303 VAL B N 1
ATOM 5663 C CA . VAL B 1 305 ? -31.709 110.249 -26.922 1.00 8.95 303 VAL B CA 1
ATOM 5664 C C . VAL B 1 305 ? -32.761 111.292 -27.159 1.00 8.79 303 VAL B C 1
ATOM 5665 O O . VAL B 1 305 ? -33.798 111.025 -27.854 1.00 10.03 303 VAL B O 1
ATOM 5669 N N . GLY B 1 306 ? -32.487 112.474 -26.623 1.00 9.21 304 GLY B N 1
ATOM 5670 C CA . GLY B 1 306 ? -33.281 113.677 -26.837 1.00 9.58 304 GLY B CA 1
ATOM 5671 C C . GLY B 1 306 ? -32.443 114.780 -27.445 1.00 9.89 304 GLY B C 1
ATOM 5672 O O . GLY B 1 306 ? -31.214 114.828 -27.173 1.00 9.89 304 GLY B O 1
ATOM 5673 N N . VAL B 1 307 ? -33.073 115.672 -28.194 1.00 10.97 305 VAL B N 1
ATOM 5674 C CA . VAL B 1 307 ? -32.433 116.948 -28.650 1.00 10.81 305 VAL B CA 1
ATOM 5675 C C . VAL B 1 307 ? -33.347 118.103 -28.346 1.00 10.60 305 VAL B C 1
ATOM 5676 O O . VAL B 1 307 ? -34.558 118.056 -28.708 1.00 10.50 305 VAL B O 1
ATOM 5680 N N . LYS B 1 308 ? -32.804 119.110 -27.667 1.00 11.06 306 LYS B N 1
ATOM 5681 C CA . LYS B 1 308 ? -33.512 120.358 -27.339 1.00 11.55 306 LYS B CA 1
ATOM 5682 C C . LYS B 1 308 ? -33.633 121.226 -28.600 1.00 12.46 306 LYS B C 1
ATOM 5683 O O . LYS B 1 308 ? -32.607 121.459 -29.238 1.00 15.76 306 LYS B O 1
ATOM 5689 N N . LEU B 1 309 ? -34.834 121.718 -28.889 1.00 13.39 307 LEU B N 1
ATOM 5690 C CA . LEU B 1 309 ? -35.103 122.617 -30.045 1.00 14.45 307 LEU B CA 1
ATOM 5691 C C . LEU B 1 309 ? -35.612 123.962 -29.541 1.00 16.89 307 LEU B C 1
ATOM 5692 O O . LEU B 1 309 ? -36.763 124.029 -29.014 1.00 12.76 307 LEU B O 1
ATOM 5697 N N . GLY B 1 310 ? -34.786 124.996 -29.703 1.00 14.98 308 GLY B N 1
ATOM 5698 C CA . GLY B 1 310 ? -35.119 126.379 -29.356 1.00 14.86 308 GLY B CA 1
ATOM 5699 C C . GLY B 1 310 ? -35.767 127.134 -30.510 1.00 14.73 308 GLY B C 1
ATOM 5700 O O . GLY B 1 310 ? -36.007 126.588 -31.593 1.00 17.66 308 GLY B O 1
ATOM 5701 N N . PRO B 1 311 ? -36.052 128.426 -30.299 1.00 17.19 309 PRO B N 1
ATOM 5702 C CA . PRO B 1 311 ? -36.796 129.220 -31.268 1.00 18.67 309 PRO B CA 1
ATOM 5703 C C . PRO B 1 311 ? -36.152 129.429 -32.644 1.00 22.29 309 PRO B C 1
ATOM 5704 O O . PRO B 1 311 ? -36.851 129.830 -33.546 1.00 21.87 309 PRO B O 1
ATOM 5708 N N . ASN B 1 312 ? -34.856 129.182 -32.808 1.00 20.15 310 ASN B N 1
ATOM 5709 C CA . ASN B 1 312 ? -34.222 129.406 -34.126 1.00 22.49 310 ASN B CA 1
ATOM 5710 C C . ASN B 1 312 ? -34.255 128.106 -34.944 1.00 19.79 310 ASN B C 1
ATOM 5711 O O . ASN B 1 312 ? -33.705 128.108 -36.082 1.00 19.29 310 ASN B O 1
ATOM 5716 N N . MET B 1 313 ? -34.855 127.029 -34.403 1.00 15.83 311 MET B N 1
ATOM 5717 C CA . MET B 1 313 ? -34.985 125.733 -35.104 1.00 17.93 311 MET B CA 1
ATOM 5718 C C . MET B 1 313 ? -35.806 125.928 -36.371 1.00 18.22 311 MET B C 1
ATOM 5719 O O . MET B 1 313 ? -36.881 126.555 -36.296 1.00 23.97 311 MET B O 1
ATOM 5724 N N . THR B 1 314 ? -35.337 125.380 -37.469 1.00 20.39 312 THR B N 1
ATOM 5725 C CA . THR B 1 314 ? -36.093 125.311 -38.742 1.00 20.12 312 THR B CA 1
ATOM 5726 C C . THR B 1 314 ? -36.645 123.916 -38.893 1.00 21.57 312 THR B C 1
ATOM 5727 O O . THR B 1 314 ? -36.099 122.963 -38.343 1.00 18.57 312 THR B O 1
ATOM 5731 N N . PRO B 1 315 ? -37.739 123.755 -39.659 1.00 18.15 313 PRO B N 1
ATOM 5732 C CA . PRO B 1 315 ? -38.228 122.424 -39.998 1.00 16.78 313 PRO B CA 1
ATOM 5733 C C . PRO B 1 315 ? -37.184 121.537 -40.704 1.00 15.49 313 PRO B C 1
ATOM 5734 O O . PRO B 1 315 ? -37.129 120.379 -40.414 1.00 14.07 313 PRO B O 1
ATOM 5738 N N . GLU B 1 316 ? -36.426 122.095 -41.645 1.00 14.81 314 GLU B N 1
ATOM 5739 C CA . GLU B 1 316 ? -35.338 121.420 -42.399 1.00 16.52 314 GLU B CA 1
ATOM 5740 C C . GLU B 1 316 ? -34.296 120.852 -41.416 1.00 15.70 314 GLU B C 1
ATOM 5741 O O . GLU B 1 316 ? -33.890 119.719 -41.579 1.00 13.52 314 GLU B O 1
ATOM 5747 N N . LEU B 1 317 ? -33.842 121.635 -40.451 1.00 14.87 315 LEU B N 1
ATOM 5748 C CA . LEU B 1 317 ? -32.802 121.152 -39.514 1.00 14.59 315 LEU B CA 1
ATOM 5749 C C . LEU B 1 317 ? -33.416 120.110 -38.561 1.00 13.02 315 LEU B C 1
ATOM 5750 O O . LEU B 1 317 ? -32.755 119.141 -38.277 1.00 13.99 315 LEU B O 1
ATOM 5755 N N . ALA B 1 318 ? -34.640 120.296 -38.089 1.00 14.33 316 ALA B N 1
ATOM 5756 C CA . ALA B 1 318 ? -35.307 119.270 -37.244 1.00 13.90 316 ALA B CA 1
ATOM 5757 C C . ALA B 1 318 ? -35.340 117.957 -38.021 1.00 17.43 316 ALA B C 1
ATOM 5758 O O . ALA B 1 318 ? -34.941 116.905 -37.447 1.00 11.97 316 ALA B O 1
ATOM 5760 N N . VAL B 1 319 ? -35.673 117.992 -39.318 1.00 14.43 317 VAL B N 1
ATOM 5761 C CA . VAL B 1 319 ? -35.661 116.762 -40.137 1.00 14.82 317 VAL B CA 1
ATOM 5762 C C . VAL B 1 319 ? -34.251 116.151 -40.196 1.00 12.76 317 VAL B C 1
ATOM 5763 O O . VAL B 1 319 ? -34.169 114.914 -40.155 1.00 12.60 317 VAL B O 1
ATOM 5767 N N . GLU B 1 320 ? -33.185 116.962 -40.343 1.00 15.07 318 GLU B N 1
ATOM 5768 C CA . GLU B 1 320 ? -31.784 116.452 -40.407 1.00 15.28 318 GLU B CA 1
ATOM 5769 C C . GLU B 1 320 ? -31.438 115.728 -39.089 1.00 12.81 318 GLU B C 1
ATOM 5770 O O . GLU B 1 320 ? -30.844 114.659 -39.170 1.00 10.13 318 GLU B O 1
ATOM 5776 N N . TYR B 1 321 ? -31.811 116.281 -37.930 1.00 12.79 319 TYR B N 1
ATOM 5777 C CA . TYR B 1 321 ? -31.601 115.629 -36.609 1.00 12.56 319 TYR B CA 1
ATOM 5778 C C . TYR B 1 321 ? -32.272 114.256 -36.621 1.00 12.09 319 TYR B C 1
ATOM 5779 O O . TYR B 1 321 ? -31.652 113.243 -36.219 1.00 11.63 319 TYR B O 1
ATOM 5788 N N . VAL B 1 322 ? -33.524 114.208 -37.069 1.00 12.70 320 VAL B N 1
ATOM 5789 C CA . VAL B 1 322 ? -34.340 112.972 -37.042 1.00 13.64 320 VAL B CA 1
ATOM 5790 C C . VAL B 1 322 ? -33.656 111.941 -37.942 1.00 10.10 320 VAL B C 1
ATOM 5791 O O . VAL B 1 322 ? -33.594 110.785 -37.583 1.00 9.82 320 VAL B O 1
ATOM 5795 N N . GLU B 1 323 ? -33.166 112.333 -39.116 1.00 10.79 321 GLU B N 1
ATOM 5796 C CA . GLU B 1 323 ? -32.610 111.357 -40.088 1.00 13.94 321 GLU B CA 1
ATOM 5797 C C . GLU B 1 323 ? -31.238 110.869 -39.619 1.00 12.82 321 GLU B C 1
ATOM 5798 O O . GLU B 1 323 ? -30.929 109.708 -39.874 1.00 16.00 321 GLU B O 1
ATOM 5804 N N . ARG B 1 324 ? -30.455 111.708 -38.943 1.00 10.85 322 ARG B N 1
ATOM 5805 C CA . ARG B 1 324 ? -29.131 111.322 -38.393 1.00 13.30 322 ARG B CA 1
ATOM 5806 C C . ARG B 1 324 ? -29.278 110.467 -37.116 1.00 11.14 322 ARG B C 1
ATOM 5807 O O . ARG B 1 324 ? -28.484 109.554 -36.915 1.00 13.58 322 ARG B O 1
ATOM 5815 N N . LEU B 1 325 ? -30.268 110.747 -36.292 1.00 12.04 323 LEU B N 1
ATOM 5816 C CA . LEU B 1 325 ? -30.347 110.139 -34.940 1.00 10.93 323 LEU B CA 1
ATOM 5817 C C . LEU B 1 325 ? -31.362 109.001 -34.895 1.00 12.83 323 LEU B C 1
ATOM 5818 O O . LEU B 1 325 ? -31.272 108.174 -33.971 1.00 15.26 323 LEU B O 1
ATOM 5823 N N . ASP B 1 326 ? -32.277 108.928 -35.853 1.00 14.45 324 ASP B N 1
ATOM 5824 C CA . ASP B 1 326 ? -33.190 107.774 -35.973 1.00 14.31 324 ASP B CA 1
ATOM 5825 C C . ASP B 1 326 ? -33.057 107.167 -37.365 1.00 17.11 324 ASP B C 1
ATOM 5826 O O . ASP B 1 326 ? -34.041 106.959 -38.035 1.00 15.75 324 ASP B O 1
ATOM 5831 N N . PRO B 1 327 ? -31.837 106.803 -37.803 1.00 16.40 325 PRO B N 1
ATOM 5832 C CA . PRO B 1 327 ? -31.629 106.349 -39.170 1.00 18.01 325 PRO B CA 1
ATOM 5833 C C . PRO B 1 327 ? -32.376 105.049 -39.502 1.00 22.84 325 PRO B C 1
ATOM 5834 O O . PRO B 1 327 ? -32.698 104.865 -40.645 1.00 24.43 325 PRO B O 1
ATOM 5838 N N . HIS B 1 328 ? -32.653 104.209 -38.500 1.00 19.26 326 HIS B N 1
ATOM 5839 C CA . HIS B 1 328 ? -33.298 102.888 -38.691 1.00 22.81 326 HIS B CA 1
ATOM 5840 C C . HIS B 1 328 ? -34.810 102.956 -38.464 1.00 21.71 326 HIS B C 1
ATOM 5841 O O . HIS B 1 328 ? -35.425 101.892 -38.435 1.00 23.17 326 HIS B O 1
ATOM 5848 N N . ASN B 1 329 ? -35.385 104.136 -38.254 1.00 21.44 327 ASN B N 1
ATOM 5849 C CA . ASN B 1 329 ? -36.841 104.301 -38.006 1.00 22.51 327 ASN B CA 1
ATOM 5850 C C . ASN B 1 329 ? -37.257 103.389 -36.832 1.00 24.96 327 ASN B C 1
ATOM 5851 O O . ASN B 1 329 ? -38.010 102.406 -37.030 1.00 17.18 327 ASN B O 1
ATOM 5856 N N . LYS B 1 330 ? -36.778 103.702 -35.637 1.00 25.02 328 LYS B N 1
ATOM 5857 C CA . LYS B 1 330 ? -37.161 102.988 -34.396 1.00 27.52 328 LYS B CA 1
ATOM 5858 C C . LYS B 1 330 ? -37.955 103.941 -33.523 1.00 21.98 328 LYS B C 1
ATOM 5859 O O . LYS B 1 330 ? -37.373 104.765 -32.831 1.00 22.48 328 LYS B O 1
ATOM 5865 N N . PRO B 1 331 ? -39.301 103.840 -33.473 1.00 20.74 329 PRO B N 1
ATOM 5866 C CA . PRO B 1 331 ? -40.075 104.726 -32.612 1.00 18.67 329 PRO B CA 1
ATOM 5867 C C . PRO B 1 331 ? -39.512 104.735 -31.189 1.00 15.69 329 PRO B C 1
ATOM 5868 O O . PRO B 1 331 ? -39.214 103.673 -30.640 1.00 13.89 329 PRO B O 1
ATOM 5872 N N . GLY B 1 332 ? -39.443 105.921 -30.607 1.00 19.96 330 GLY B N 1
ATOM 5873 C CA . GLY B 1 332 ? -38.990 106.114 -29.233 1.00 22.59 330 GLY B CA 1
ATOM 5874 C C . GLY B 1 332 ? -37.498 106.396 -29.155 1.00 25.61 330 GLY B C 1
ATOM 5875 O O . GLY B 1 332 ? -37.059 106.819 -28.082 1.00 20.56 330 GLY B O 1
ATOM 5876 N N . ARG B 1 333 ? -36.728 106.109 -30.209 1.00 17.28 331 ARG B N 1
ATOM 5877 C CA . ARG B 1 333 ? -35.251 106.257 -30.148 1.00 16.31 331 ARG B CA 1
ATOM 5878 C C . ARG B 1 333 ? -34.941 107.742 -29.980 1.00 13.15 331 ARG B C 1
ATOM 5879 O O . ARG B 1 333 ? -34.009 108.064 -29.215 1.00 10.91 331 ARG B O 1
ATOM 5887 N N . LEU B 1 334 ? -35.718 108.622 -30.639 1.00 10.22 332 LEU B N 1
ATOM 5888 C CA . LEU B 1 334 ? -35.486 110.060 -30.609 1.00 10.82 332 LEU B CA 1
ATOM 5889 C C . LEU B 1 334 ? -36.652 110.803 -29.984 1.00 10.98 332 LEU B C 1
ATOM 5890 O O . LEU B 1 334 ? -37.806 110.612 -30.389 1.00 11.49 332 LEU B O 1
ATOM 5895 N N . THR B 1 335 ? -36.330 111.728 -29.111 1.00 9.29 333 THR B N 1
ATOM 5896 C CA . THR B 1 335 ? -37.260 112.688 -28.529 1.00 9.62 333 THR B CA 1
ATOM 5897 C C . THR B 1 335 ? -36.832 114.073 -29.005 1.00 12.55 333 THR B C 1
ATOM 5898 O O . THR B 1 335 ? -35.643 114.415 -28.824 1.00 13.05 333 THR B O 1
ATOM 5902 N N . LEU B 1 336 ? -37.747 114.819 -29.613 1.00 12.33 334 LEU B N 1
ATOM 5903 C CA . LEU B 1 336 ? -37.537 116.253 -29.918 1.00 12.27 334 LEU B CA 1
ATOM 5904 C C . LEU B 1 336 ? -38.167 117.087 -28.809 1.00 14.36 334 LEU B C 1
ATOM 5905 O O . LEU B 1 336 ? -39.411 117.013 -28.571 1.00 12.99 334 LEU B O 1
ATOM 5910 N N . VAL B 1 337 ? -37.346 117.856 -28.107 1.00 13.20 335 VAL B N 1
ATOM 5911 C CA . VAL B 1 337 ? -37.772 118.608 -26.908 1.00 14.20 335 VAL B CA 1
ATOM 5912 C C . VAL B 1 337 ? -37.967 120.063 -27.312 1.00 16.48 335 VAL B C 1
ATOM 5913 O O . VAL B 1 337 ? -36.959 120.778 -27.452 1.00 16.03 335 VAL B O 1
ATOM 5917 N N . SER B 1 338 ? -39.228 120.483 -27.490 1.00 14.37 336 SER B N 1
ATOM 5918 C CA . SER B 1 338 ? -39.638 121.896 -27.753 1.00 15.41 336 SER B CA 1
ATOM 5919 C C . SER B 1 338 ? -39.357 122.769 -26.521 1.00 15.75 336 SER B C 1
ATOM 5920 O O . SER B 1 338 ? -39.910 122.492 -25.457 1.00 14.87 336 SER B O 1
ATOM 5923 N N . ARG B 1 339 ? -38.542 123.819 -26.666 1.00 13.66 337 ARG B N 1
ATOM 5924 C CA . ARG B 1 339 ? -38.383 124.887 -25.650 1.00 14.68 337 ARG B CA 1
ATOM 5925 C C . ARG B 1 339 ? -38.390 126.247 -26.377 1.00 18.05 337 ARG B C 1
ATOM 5926 O O . ARG B 1 339 ? -37.298 126.772 -26.720 1.00 15.49 337 ARG B O 1
ATOM 5934 N N . MET B 1 340 ? -39.585 126.781 -26.639 1.00 20.38 338 MET B N 1
ATOM 5935 C CA . MET B 1 340 ? -39.778 127.912 -27.585 1.00 21.06 338 MET B CA 1
ATOM 5936 C C . MET B 1 340 ? -40.083 129.209 -26.832 1.00 25.83 338 MET B C 1
ATOM 5937 O O . MET B 1 340 ? -39.809 130.273 -27.403 1.00 20.64 338 MET B O 1
ATOM 5942 N N . GLY B 1 341 ? -40.634 129.123 -25.615 1.00 21.35 339 GLY B N 1
ATOM 5943 C CA . GLY B 1 341 ? -41.223 130.267 -24.884 1.00 23.79 339 GLY B CA 1
ATOM 5944 C C . GLY B 1 341 ? -42.712 130.350 -25.134 1.00 23.82 339 GLY B C 1
ATOM 5945 O O . GLY B 1 341 ? -43.123 129.996 -26.228 1.00 21.89 339 GLY B O 1
ATOM 5946 N N . ASN B 1 342 ? -43.517 130.742 -24.145 1.00 27.20 340 ASN B N 1
ATOM 5947 C CA . ASN B 1 342 ? -44.995 130.613 -24.269 1.00 27.74 340 ASN B CA 1
ATOM 5948 C C . ASN B 1 342 ? -45.504 131.497 -25.422 1.00 24.86 340 ASN B C 1
ATOM 5949 O O . ASN B 1 342 ? -46.456 131.080 -26.088 1.00 29.53 340 ASN B O 1
ATOM 5954 N N . HIS B 1 343 ? -44.851 132.629 -25.699 1.00 33.25 341 HIS B N 1
ATOM 5955 C CA . HIS B 1 343 ? -45.284 133.598 -26.750 1.00 33.67 341 HIS B CA 1
ATOM 5956 C C . HIS B 1 343 ? -45.011 133.061 -28.157 1.00 30.76 341 HIS B C 1
ATOM 5957 O O . HIS B 1 343 ? -45.646 133.581 -29.094 1.00 32.60 341 HIS B O 1
ATOM 5964 N N . LYS B 1 344 ? -44.145 132.053 -28.322 1.00 28.10 342 LYS B N 1
ATOM 5965 C CA . LYS B 1 344 ? -43.664 131.615 -29.664 1.00 23.72 342 LYS B CA 1
ATOM 5966 C C . LYS B 1 344 ? -44.044 130.159 -29.990 1.00 25.25 342 LYS B C 1
ATOM 5967 O O . LYS B 1 344 ? -44.077 129.826 -31.184 1.00 25.48 342 LYS B O 1
ATOM 5973 N N . VAL B 1 345 ? -44.313 129.299 -28.998 1.00 21.72 343 VAL B N 1
ATOM 5974 C CA . VAL B 1 345 ? -44.482 127.848 -29.293 1.00 22.16 343 VAL B CA 1
ATOM 5975 C C . VAL B 1 345 ? -45.632 127.646 -30.309 1.00 18.13 343 VAL B C 1
ATOM 5976 O O . VAL B 1 345 ? -45.514 126.780 -31.177 1.00 18.97 343 VAL B O 1
ATOM 5980 N N . ARG B 1 346 ? -46.699 128.412 -30.208 1.00 22.20 344 ARG B N 1
ATOM 5981 C CA . ARG B 1 346 ? -47.898 128.230 -31.071 1.00 22.69 344 ARG B CA 1
ATOM 5982 C C . ARG B 1 346 ? -47.577 128.579 -32.528 1.00 21.85 344 ARG B C 1
ATOM 5983 O O . ARG B 1 346 ? -48.221 128.029 -33.425 1.00 21.58 344 ARG B O 1
ATOM 5991 N N . ASP B 1 347 ? -46.640 129.501 -32.754 1.00 21.10 345 ASP B N 1
ATOM 5992 C CA . ASP B 1 347 ? -46.231 129.949 -34.120 1.00 21.69 345 ASP B CA 1
ATOM 5993 C C . ASP B 1 347 ? -45.095 129.070 -34.647 1.00 21.58 345 ASP B C 1
ATOM 5994 O O . ASP B 1 347 ? -45.154 128.657 -35.844 1.00 19.34 345 ASP B O 1
ATOM 5999 N N . LEU B 1 348 ? -44.094 128.762 -33.808 1.00 21.66 346 LEU B N 1
ATOM 6000 C CA . LEU B 1 348 ? -42.823 128.158 -34.272 1.00 21.93 346 LEU B CA 1
ATOM 6001 C C . LEU B 1 348 ? -42.919 126.633 -34.385 1.00 20.45 346 LEU B C 1
ATOM 6002 O O . LEU B 1 348 ? -42.276 126.097 -35.301 1.00 19.10 346 LEU B O 1
ATOM 6007 N N . LEU B 1 349 ? -43.689 125.957 -33.517 1.00 21.32 347 LEU B N 1
ATOM 6008 C CA . LEU B 1 349 ? -43.673 124.474 -33.445 1.00 20.04 347 LEU B CA 1
ATOM 6009 C C . LEU B 1 349 ? -44.470 123.858 -34.597 1.00 18.00 347 LEU B C 1
ATOM 6010 O O . LEU B 1 349 ? -44.034 122.862 -35.167 1.00 19.96 347 LEU B O 1
ATOM 6015 N N . PRO B 1 350 ? -45.646 124.372 -35.032 1.00 16.78 348 PRO B N 1
ATOM 6016 C CA . PRO B 1 350 ? -46.391 123.672 -36.083 1.00 16.89 348 PRO B CA 1
ATOM 6017 C C . PRO B 1 350 ? -45.608 123.296 -37.337 1.00 15.97 348 PRO B C 1
ATOM 6018 O O . PRO B 1 350 ? -45.675 122.151 -37.779 1.00 19.11 348 PRO B O 1
ATOM 6022 N N . PRO B 1 351 ? -44.868 124.211 -38.020 1.00 14.96 349 PRO B N 1
ATOM 6023 C CA . PRO B 1 351 ? -44.202 123.817 -39.250 1.00 18.95 349 PRO B CA 1
ATOM 6024 C C . PRO B 1 351 ? -43.105 122.768 -38.994 1.00 17.82 349 PRO B C 1
ATOM 6025 O O . PRO B 1 351 ? -42.850 121.967 -39.854 1.00 15.97 349 PRO B O 1
ATOM 6029 N N . ILE B 1 352 ? -42.490 122.786 -37.815 1.00 15.86 350 ILE B N 1
ATOM 6030 C CA . ILE B 1 352 ? -41.480 121.749 -37.427 1.00 16.71 350 ILE B CA 1
ATOM 6031 C C . ILE B 1 352 ? -42.149 120.368 -37.330 1.00 14.16 350 ILE B C 1
ATOM 6032 O O . ILE B 1 352 ? -41.638 119.427 -37.952 1.00 17.28 350 ILE B O 1
ATOM 6037 N N . VAL B 1 353 ? -43.254 120.260 -36.587 1.00 17.85 351 VAL B N 1
ATOM 6038 C CA . VAL B 1 353 ? -44.022 118.996 -36.405 1.00 16.46 351 VAL B CA 1
ATOM 6039 C C . VAL B 1 353 ? -44.484 118.484 -37.791 1.00 19.14 351 VAL B C 1
ATOM 6040 O O . VAL B 1 353 ? -44.243 117.312 -38.093 1.00 15.10 351 VAL B O 1
ATOM 6044 N N . GLU B 1 354 ? -45.038 119.344 -38.646 1.00 22.75 352 GLU B N 1
ATOM 6045 C CA . GLU B 1 354 ? -45.526 118.923 -39.996 1.00 22.52 352 GLU B CA 1
ATOM 6046 C C . GLU B 1 354 ? -44.386 118.310 -40.818 1.00 19.83 352 GLU B C 1
ATOM 6047 O O . GLU B 1 354 ? -44.582 117.240 -41.364 1.00 19.14 352 GLU B O 1
ATOM 6053 N N . LYS B 1 355 ? -43.228 118.963 -40.906 1.00 19.60 353 LYS B N 1
ATOM 6054 C CA . LYS B 1 355 ? -42.108 118.492 -41.764 1.00 18.51 353 LYS B CA 1
ATOM 6055 C C . LYS B 1 355 ? -41.585 117.147 -41.245 1.00 16.39 353 LYS B C 1
ATOM 6056 O O . LYS B 1 355 ? -41.270 116.219 -42.073 1.00 19.14 353 LYS B O 1
ATOM 6058 N N . VAL B 1 356 ? -41.444 117.018 -39.929 1.00 15.91 354 VAL B N 1
ATOM 6059 C CA . VAL B 1 356 ? -40.908 115.773 -39.304 1.00 16.34 354 VAL B CA 1
ATOM 6060 C C . VAL B 1 356 ? -41.931 114.636 -39.448 1.00 15.72 354 VAL B C 1
ATOM 6061 O O . VAL B 1 356 ? -41.528 113.534 -39.875 1.00 15.55 354 VAL B O 1
ATOM 6065 N N . GLN B 1 357 ? -43.215 114.897 -39.201 1.00 20.44 355 GLN B N 1
ATOM 6066 C CA . GLN B 1 357 ? -44.272 113.853 -39.337 1.00 19.01 355 GLN B CA 1
ATOM 6067 C C . GLN B 1 357 ? -44.260 113.301 -40.773 1.00 21.88 355 GLN B C 1
ATOM 6068 O O . GLN B 1 357 ? -44.489 112.095 -40.940 1.00 19.34 355 GLN B O 1
ATOM 6074 N N . ALA B 1 358 ? -43.910 114.134 -41.755 1.00 25.19 356 ALA B N 1
ATOM 6075 C CA . ALA B 1 358 ? -43.975 113.794 -43.191 1.00 23.92 356 ALA B CA 1
ATOM 6076 C C . ALA B 1 358 ? -42.877 112.798 -43.549 1.00 27.71 356 ALA B C 1
ATOM 6077 O O . ALA B 1 358 ? -43.040 112.123 -44.559 1.00 27.42 356 ALA B O 1
ATOM 6079 N N . THR B 1 359 ? -41.799 112.697 -42.747 1.00 20.86 357 THR B N 1
ATOM 6080 C CA . THR B 1 359 ? -40.647 111.809 -43.046 1.00 19.88 357 THR B CA 1
ATOM 6081 C C . THR B 1 359 ? -41.043 110.339 -42.846 1.00 16.58 357 THR B C 1
ATOM 6082 O O . THR B 1 359 ? -40.271 109.478 -43.280 1.00 20.17 357 THR B O 1
ATOM 6086 N N . GLY B 1 360 ? -42.147 110.081 -42.162 1.00 17.32 358 GLY B N 1
ATOM 6087 C CA . GLY B 1 360 ? -42.548 108.744 -41.677 1.00 23.75 358 GLY B CA 1
ATOM 6088 C C . GLY B 1 360 ? -41.747 108.268 -40.455 1.00 24.61 358 GLY B C 1
ATOM 6089 O O . GLY B 1 360 ? -42.063 107.198 -39.955 1.00 24.21 358 GLY B O 1
ATOM 6090 N N . HIS B 1 361 ? -40.778 109.040 -39.947 1.00 20.56 359 HIS B N 1
ATOM 6091 C CA . HIS B 1 361 ? -40.139 108.746 -38.635 1.00 22.96 359 HIS B CA 1
ATOM 6092 C C . HIS B 1 361 ? -41.116 109.106 -37.505 1.00 22.21 359 HIS B C 1
ATOM 6093 O O . HIS B 1 361 ? -41.915 110.036 -37.680 1.00 24.56 359 HIS B O 1
ATOM 6100 N N . GLN B 1 362 ? -41.096 108.365 -36.400 1.00 22.39 360 GLN B N 1
ATOM 6101 C CA . GLN B 1 362 ? -41.988 108.635 -35.245 1.00 18.48 360 GLN B CA 1
ATOM 6102 C C . GLN B 1 362 ? -41.139 109.041 -34.029 1.00 20.09 360 GLN B C 1
ATOM 6103 O O . GLN B 1 362 ? -40.616 108.151 -33.335 1.00 18.25 360 GLN B O 1
ATOM 6109 N N . VAL B 1 363 ? -41.015 110.329 -33.792 1.00 15.94 361 VAL B N 1
ATOM 6110 C CA . VAL B 1 363 ? -40.296 110.880 -32.612 1.00 15.75 361 VAL B CA 1
ATOM 6111 C C . VAL B 1 363 ? -41.294 111.001 -31.474 1.00 13.85 361 VAL B C 1
ATOM 6112 O O . VAL B 1 363 ? -42.538 110.974 -31.732 1.00 17.20 361 VAL B O 1
ATOM 6116 N N . ILE B 1 364 ? -40.800 111.104 -30.257 1.00 13.39 362 ILE B N 1
ATOM 6117 C CA . ILE B 1 364 ? -41.601 111.657 -29.135 1.00 12.50 362 ILE B CA 1
ATOM 6118 C C . ILE B 1 364 ? -41.493 113.168 -29.243 1.00 14.22 362 ILE B C 1
ATOM 6119 O O . ILE B 1 364 ? -40.352 113.667 -29.368 1.00 16.42 362 ILE B O 1
ATOM 6124 N N . TRP B 1 365 ? -42.627 113.860 -29.255 1.00 13.05 363 TRP B N 1
ATOM 6125 C CA . TRP B 1 365 ? -42.718 115.319 -29.020 1.00 15.62 363 TRP B CA 1
ATOM 6126 C C . TRP B 1 365 ? -42.829 115.573 -27.530 1.00 13.25 363 TRP B C 1
ATOM 6127 O O . TRP B 1 365 ? -43.848 115.209 -26.928 1.00 17.54 363 TRP B O 1
ATOM 6138 N N . GLN B 1 366 ? -41.828 116.223 -26.961 1.00 13.35 364 GLN B N 1
ATOM 6139 C CA . GLN B 1 366 ? -41.799 116.554 -25.530 1.00 15.68 364 GLN B CA 1
ATOM 6140 C C . GLN B 1 366 ? -41.730 118.061 -25.372 1.00 13.44 364 GLN B C 1
ATOM 6141 O O . GLN B 1 366 ? -40.967 118.701 -26.125 1.00 13.61 364 GLN B O 1
ATOM 6147 N N . CYS B 1 367 ? -42.450 118.591 -24.386 1.00 12.86 365 CYS B N 1
ATOM 6148 C CA . CYS B 1 367 ? -42.458 120.021 -24.035 1.00 15.65 365 CYS B CA 1
ATOM 6149 C C . CYS B 1 367 ? -41.529 120.299 -22.859 1.00 13.42 365 CYS B C 1
ATOM 6150 O O . CYS B 1 367 ? -41.777 119.804 -21.752 1.00 13.17 365 CYS B O 1
ATOM 6153 N N . ASP B 1 368 ? -40.572 121.185 -23.063 1.00 14.74 366 ASP B N 1
ATOM 6154 C CA . ASP B 1 368 ? -39.741 121.776 -21.981 1.00 14.66 366 ASP B CA 1
ATOM 6155 C C . ASP B 1 368 ? -40.160 123.228 -21.854 1.00 15.23 366 ASP B C 1
ATOM 6156 O O . ASP B 1 368 ? -39.713 124.058 -22.639 1.00 20.84 366 ASP B O 1
ATOM 6161 N N . PRO B 1 369 ? -41.081 123.559 -20.907 1.00 18.05 367 PRO B N 1
ATOM 6162 C CA . PRO B 1 369 ? -41.617 124.906 -20.777 1.00 16.81 367 PRO B CA 1
ATOM 6163 C C . PRO B 1 369 ? -40.785 125.850 -19.903 1.00 18.01 367 PRO B C 1
ATOM 6164 O O . PRO B 1 369 ? -41.289 126.880 -19.553 1.00 21.62 367 PRO B O 1
ATOM 6168 N N . MET B 1 370 ? -39.571 125.447 -19.536 1.00 15.10 368 MET B N 1
ATOM 6169 C CA . MET B 1 370 ? -38.697 126.186 -18.588 1.00 24.65 368 MET B CA 1
ATOM 6170 C C . MET B 1 370 ? -37.757 127.120 -19.358 1.00 28.33 368 MET B C 1
ATOM 6171 O O . MET B 1 370 ? -37.668 128.268 -18.971 1.00 33.43 368 MET B O 1
ATOM 6176 N N . HIS B 1 371 ? -36.990 126.566 -20.295 1.00 37.07 369 HIS B N 1
ATOM 6177 C CA . HIS B 1 371 ? -35.682 127.111 -20.776 1.00 40.83 369 HIS B CA 1
ATOM 6178 C C . HIS B 1 371 ? -35.908 128.185 -21.827 1.00 39.18 369 HIS B C 1
ATOM 6179 O O . HIS B 1 371 ? -34.946 128.895 -22.149 1.00 55.13 369 HIS B O 1
ATOM 6186 N N . GLY B 1 372 ? -37.125 128.287 -22.347 1.00 44.15 370 GLY B N 1
ATOM 6187 C CA . GLY B 1 372 ? -37.526 129.344 -23.290 1.00 44.52 370 GLY B CA 1
ATOM 6188 C C . GLY B 1 372 ? -38.283 130.445 -22.575 1.00 44.80 370 GLY B C 1
ATOM 6189 O O . GLY B 1 372 ? -38.630 131.455 -23.232 1.00 42.37 370 GLY B O 1
ATOM 6190 N N . ASN B 1 373 ? -38.546 130.264 -21.284 1.00 38.05 371 ASN B N 1
ATOM 6191 C CA . ASN B 1 373 ? -39.227 131.286 -20.440 1.00 49.52 371 ASN B CA 1
ATOM 6192 C C . ASN B 1 373 ? -38.228 131.828 -19.404 1.00 51.02 371 ASN B C 1
ATOM 6193 O O . ASN B 1 373 ? -38.508 131.675 -18.199 1.00 60.95 371 ASN B O 1
ATOM 6198 N N . ARG B 1 384 ? -38.514 132.722 -13.284 1.00 46.95 382 ARG B N 1
ATOM 6199 C CA . ARG B 1 384 ? -39.507 132.166 -14.250 1.00 43.18 382 ARG B CA 1
ATOM 6200 C C . ARG B 1 384 ? -40.914 132.290 -13.646 1.00 44.85 382 ARG B C 1
ATOM 6201 O O . ARG B 1 384 ? -41.111 131.817 -12.504 1.00 51.69 382 ARG B O 1
ATOM 6203 N N . HIS B 1 385 ? -41.842 132.937 -14.365 1.00 43.10 383 HIS B N 1
ATOM 6204 C CA . HIS B 1 385 ? -43.278 133.042 -13.990 1.00 40.84 383 HIS B CA 1
ATOM 6205 C C . HIS B 1 385 ? -43.948 131.698 -14.259 1.00 32.10 383 HIS B C 1
ATOM 6206 O O . HIS B 1 385 ? -43.873 131.226 -15.388 1.00 30.02 383 HIS B O 1
ATOM 6208 N N . PHE B 1 386 ? -44.577 131.128 -13.238 1.00 30.92 384 PHE B N 1
ATOM 6209 C CA . PHE B 1 386 ? -45.328 129.857 -13.304 1.00 25.22 384 PHE B CA 1
ATOM 6210 C C . PHE B 1 386 ? -46.349 129.937 -14.453 1.00 25.14 384 PHE B C 1
ATOM 6211 O O . PHE B 1 386 ? -46.441 128.987 -15.243 1.00 21.03 384 PHE B O 1
ATOM 6219 N N . ASP B 1 387 ? -47.046 131.064 -14.596 1.00 25.51 385 ASP B N 1
ATOM 6220 C CA . ASP B 1 387 ? -48.173 131.195 -15.565 1.00 24.28 385 ASP B CA 1
ATOM 6221 C C . ASP B 1 387 ? -47.644 131.053 -16.992 1.00 20.76 385 ASP B C 1
ATOM 6222 O O . ASP B 1 387 ? -48.347 130.410 -17.839 1.00 24.61 385 ASP B O 1
ATOM 6227 N N . ARG B 1 388 ? -46.443 131.549 -17.255 1.00 19.60 386 ARG B N 1
ATOM 6228 C CA . ARG B 1 388 ? -45.777 131.440 -18.589 1.00 22.28 386 ARG B CA 1
ATOM 6229 C C . ARG B 1 388 ? -45.377 129.978 -18.843 1.00 21.18 386 ARG B C 1
ATOM 6230 O O . ARG B 1 388 ? -45.520 129.517 -19.996 1.00 21.80 386 ARG B O 1
ATOM 6238 N N . ILE B 1 389 ? -44.921 129.275 -17.810 1.00 24.35 387 ILE B N 1
ATOM 6239 C CA . ILE B 1 389 ? -44.559 127.827 -17.893 1.00 22.87 387 ILE B CA 1
ATOM 6240 C C . ILE B 1 389 ? -45.832 127.055 -18.262 1.00 21.95 387 ILE B C 1
ATOM 6241 O O . ILE B 1 389 ? -45.821 126.330 -19.262 1.00 15.99 387 ILE B O 1
ATOM 6246 N N . VAL B 1 390 ? -46.927 127.287 -17.541 1.00 20.23 388 VAL B N 1
ATOM 6247 C CA . VAL B 1 390 ? -48.221 126.601 -17.818 1.00 22.92 388 VAL B CA 1
ATOM 6248 C C . VAL B 1 390 ? -48.655 126.937 -19.248 1.00 21.44 388 VAL B C 1
ATOM 6249 O O . VAL B 1 390 ? -49.076 126.018 -19.981 1.00 22.35 388 VAL B O 1
ATOM 6253 N N . ASP B 1 391 ? -48.546 128.200 -19.649 1.00 22.38 389 ASP B N 1
ATOM 6254 C CA . ASP B 1 391 ? -49.025 128.650 -20.981 1.00 22.73 389 ASP B CA 1
ATOM 6255 C C . ASP B 1 391 ? -48.200 128.004 -22.093 1.00 22.08 389 ASP B C 1
ATOM 6256 O O . ASP B 1 391 ? -48.791 127.739 -23.189 1.00 20.06 389 ASP B O 1
ATOM 6261 N N . GLU B 1 392 ? -46.899 127.762 -21.894 1.00 17.50 390 GLU B N 1
ATOM 6262 C CA . GLU B 1 392 ? -46.113 127.106 -22.971 1.00 17.83 390 GLU B CA 1
ATOM 6263 C C . GLU B 1 392 ? -46.636 125.686 -23.164 1.00 18.04 390 GLU B C 1
ATOM 6264 O O . GLU B 1 392 ? -46.781 125.276 -24.319 1.00 15.90 390 GLU B O 1
ATOM 6270 N N . VAL B 1 393 ? -46.912 124.958 -22.081 1.00 19.97 391 VAL B N 1
ATOM 6271 C CA . VAL B 1 393 ? -47.393 123.551 -22.200 1.00 19.14 391 VAL B CA 1
ATOM 6272 C C . VAL B 1 393 ? -48.783 123.587 -22.874 1.00 17.94 391 VAL B C 1
ATOM 6273 O O . VAL B 1 393 ? -49.031 122.780 -23.785 1.00 19.48 391 VAL B O 1
ATOM 6277 N N . GLN B 1 394 ? -49.636 124.527 -22.468 1.00 18.55 392 GLN B N 1
ATOM 6278 C CA . GLN B 1 394 ? -50.974 124.718 -23.078 1.00 19.84 392 GLN B CA 1
ATOM 6279 C C . GLN B 1 394 ? -50.809 124.904 -24.587 1.00 17.61 392 GLN B C 1
ATOM 6280 O O . GLN B 1 394 ? -51.539 124.232 -25.371 1.00 20.87 392 GLN B O 1
ATOM 6286 N N . GLY B 1 395 ? -49.884 125.766 -25.001 1.00 20.68 393 GLY B N 1
ATOM 6287 C CA . GLY B 1 395 ? -49.621 126.048 -26.421 1.00 18.15 393 GLY B CA 1
ATOM 6288 C C . GLY B 1 395 ? -49.140 124.818 -27.156 1.00 18.86 393 GLY B C 1
ATOM 6289 O O . GLY B 1 395 ? -49.622 124.562 -28.279 1.00 16.65 393 GLY B O 1
ATOM 6290 N N . PHE B 1 396 ? -48.212 124.069 -26.543 1.00 16.44 394 PHE B N 1
ATOM 6291 C CA . PHE B 1 396 ? -47.720 122.774 -27.056 1.00 17.72 394 PHE B CA 1
ATOM 6292 C C . PHE B 1 396 ? -48.913 121.837 -27.339 1.00 13.33 394 PHE B C 1
ATOM 6293 O O . PHE B 1 396 ? -48.983 121.291 -28.439 1.00 15.17 394 PHE B O 1
ATOM 6301 N N . PHE B 1 397 ? -49.830 121.686 -26.392 1.00 18.83 395 PHE B N 1
ATOM 6302 C CA . PHE B 1 397 ? -51.023 120.804 -26.527 1.00 19.36 395 PHE B CA 1
ATOM 6303 C C . PHE B 1 397 ? -51.884 121.309 -27.706 1.00 23.99 395 PHE B C 1
ATOM 6304 O O . PHE B 1 397 ? -52.275 120.509 -28.560 1.00 21.51 395 PHE B O 1
ATOM 6312 N N . GLU B 1 398 ? -52.112 122.615 -27.778 1.00 23.09 396 GLU B N 1
ATOM 6313 C CA . GLU B 1 398 ? -52.889 123.267 -28.870 1.00 21.55 396 GLU B CA 1
ATOM 6314 C C . GLU B 1 398 ? -52.271 122.897 -30.227 1.00 22.95 396 GLU B C 1
ATOM 6315 O O . GLU B 1 398 ? -53.021 122.496 -31.148 1.00 17.86 396 GLU B O 1
ATOM 6321 N N . VAL B 1 399 ? -50.949 122.963 -30.346 1.00 22.69 397 VAL B N 1
ATOM 6322 C CA . VAL B 1 399 ? -50.258 122.683 -31.625 1.00 18.01 397 VAL B CA 1
ATOM 6323 C C . VAL B 1 399 ? -50.565 121.250 -32.062 1.00 18.49 397 VAL B C 1
ATOM 6324 O O . VAL B 1 399 ? -50.948 121.064 -33.215 1.00 18.23 397 VAL B O 1
ATOM 6328 N N . HIS B 1 400 ? -50.396 120.272 -31.165 1.00 16.75 398 HIS B N 1
ATOM 6329 C CA . HIS B 1 400 ? -50.578 118.830 -31.476 1.00 19.10 398 HIS B CA 1
ATOM 6330 C C . HIS B 1 400 ? -52.051 118.536 -31.774 1.00 17.40 398 HIS B C 1
ATOM 6331 O O . HIS B 1 400 ? -52.295 117.781 -32.747 1.00 19.77 398 HIS B O 1
ATOM 6338 N N . ARG B 1 401 ? -52.973 119.099 -30.986 1.00 18.95 399 ARG B N 1
ATOM 6339 C CA . ARG B 1 401 ? -54.433 118.895 -31.160 1.00 26.00 399 ARG B CA 1
ATOM 6340 C C . ARG B 1 401 ? -54.827 119.362 -32.570 1.00 22.58 399 ARG B C 1
ATOM 6341 O O . ARG B 1 401 ? -55.459 118.580 -33.270 1.00 22.21 399 ARG B O 1
ATOM 6349 N N . ALA B 1 402 ? -54.365 120.526 -33.020 1.00 29.37 400 ALA B N 1
ATOM 6350 C CA . ALA B 1 402 ? -54.643 121.050 -34.387 1.00 26.77 400 ALA B CA 1
ATOM 6351 C C . ALA B 1 402 ? -54.049 120.130 -35.469 1.00 30.83 400 ALA B C 1
ATOM 6352 O O . ALA B 1 402 ? -54.670 119.993 -36.540 1.00 27.62 400 ALA B O 1
ATOM 6354 N N . LEU B 1 403 ? -52.894 119.508 -35.227 1.00 25.01 401 LEU B N 1
ATOM 6355 C CA . LEU B 1 403 ? -52.202 118.677 -36.249 1.00 23.97 401 LEU B CA 1
ATOM 6356 C C . LEU B 1 403 ? -52.610 117.194 -36.128 1.00 22.04 401 LEU B C 1
ATOM 6357 O O . LEU B 1 403 ? -52.271 116.432 -37.016 1.00 26.75 401 LEU B O 1
ATOM 6362 N N . GLY B 1 404 ? -53.302 116.808 -35.066 1.00 20.98 402 GLY B N 1
ATOM 6363 C CA . GLY B 1 404 ? -53.648 115.400 -34.771 1.00 24.83 402 GLY B CA 1
ATOM 6364 C C . GLY B 1 404 ? -52.409 114.580 -34.408 1.00 24.57 402 GLY B C 1
ATOM 6365 O O . GLY B 1 404 ? -52.437 113.360 -34.551 1.00 25.53 402 GLY B O 1
ATOM 6366 N N . THR B 1 405 ? -51.346 115.243 -33.968 1.00 23.78 403 THR B N 1
ATOM 6367 C CA . THR B 1 405 ? -50.097 114.592 -33.497 1.00 19.93 403 THR B CA 1
ATOM 6368 C C . THR B 1 405 ? -50.167 114.409 -31.980 1.00 17.83 403 THR B C 1
ATOM 6369 O O . THR B 1 405 ? -51.063 114.992 -31.326 1.00 16.54 403 THR B O 1
ATOM 6373 N N A HIS B 1 406 ? -49.246 113.626 -31.423 0.50 16.64 404 HIS B N 1
ATOM 6374 N N B HIS B 1 406 ? -49.243 113.628 -31.421 0.50 15.44 404 HIS B N 1
ATOM 6375 C CA A HIS B 1 406 ? -49.256 113.231 -29.994 0.50 17.07 404 HIS B CA 1
ATOM 6376 C CA B HIS B 1 406 ? -49.255 113.233 -29.988 0.50 15.01 404 HIS B CA 1
ATOM 6377 C C A HIS B 1 406 ? -48.410 114.200 -29.170 0.50 16.48 404 HIS B C 1
ATOM 6378 C C B HIS B 1 406 ? -48.408 114.194 -29.158 0.50 15.26 404 HIS B C 1
ATOM 6379 O O A HIS B 1 406 ? -47.205 114.323 -29.382 0.50 19.19 404 HIS B O 1
ATOM 6380 O O B HIS B 1 406 ? -47.199 114.292 -29.340 0.50 17.64 404 HIS B O 1
ATOM 6393 N N . PRO B 1 407 ? -49.021 114.911 -28.205 1.00 15.50 405 PRO B N 1
ATOM 6394 C CA . PRO B 1 407 ? -48.264 115.707 -27.254 1.00 15.29 405 PRO B CA 1
ATOM 6395 C C . PRO B 1 407 ? -47.696 114.690 -26.250 1.00 15.19 405 PRO B C 1
ATOM 6396 O O . PRO B 1 407 ? -48.449 114.186 -25.413 1.00 18.81 405 PRO B O 1
ATOM 6400 N N . GLY B 1 408 ? -46.444 114.300 -26.443 1.00 11.45 406 GLY B N 1
ATOM 6401 C CA . GLY B 1 408 ? -45.895 113.033 -25.890 1.00 12.61 406 GLY B CA 1
ATOM 6402 C C . GLY B 1 408 ? -45.382 113.148 -24.481 1.00 12.11 406 GLY B C 1
ATOM 6403 O O . GLY B 1 408 ? -45.269 112.106 -23.816 1.00 11.69 406 GLY B O 1
ATOM 6404 N N . GLY B 1 409 ? -45.063 114.346 -24.000 1.00 12.54 407 GLY B N 1
ATOM 6405 C CA . GLY B 1 409 ? -44.507 114.437 -22.654 1.00 11.92 407 GLY B CA 1
ATOM 6406 C C . GLY B 1 409 ? -44.067 115.825 -22.276 1.00 12.25 407 GLY B C 1
ATOM 6407 O O . GLY B 1 409 ? -44.205 116.756 -23.090 1.00 13.03 407 GLY B O 1
ATOM 6408 N N . ILE B 1 410 ? -43.599 115.947 -21.041 1.00 14.23 408 ILE B N 1
ATOM 6409 C CA . ILE B 1 410 ? -43.027 117.185 -20.478 1.00 14.86 408 ILE B CA 1
ATOM 6410 C C . ILE B 1 410 ? -41.666 116.875 -19.870 1.00 13.30 408 ILE B C 1
ATOM 6411 O O . ILE B 1 410 ? -41.422 115.722 -19.417 1.00 10.63 408 ILE B O 1
ATOM 6416 N N . HIS B 1 411 ? -40.818 117.882 -19.878 1.00 14.17 409 HIS B N 1
ATOM 6417 C CA . HIS B 1 411 ? -39.480 117.878 -19.250 1.00 14.53 409 HIS B CA 1
ATOM 6418 C C . HIS B 1 411 ? -39.432 119.109 -18.361 1.00 14.57 409 HIS B C 1
ATOM 6419 O O . HIS B 1 411 ? -39.395 120.212 -18.922 1.00 14.88 409 HIS B O 1
ATOM 6426 N N . VAL B 1 412 ? -39.412 118.920 -17.054 1.00 13.95 410 VAL B N 1
ATOM 6427 C CA . VAL B 1 412 ? -39.490 120.037 -16.075 1.00 16.34 410 VAL B CA 1
ATOM 6428 C C . VAL B 1 412 ? -38.302 119.936 -15.118 1.00 20.24 410 VAL B C 1
ATOM 6429 O O . VAL B 1 412 ? -37.714 118.832 -14.986 1.00 15.44 410 VAL B O 1
ATOM 6433 N N . GLU B 1 413 ? -37.937 121.065 -14.543 1.00 20.36 411 GLU B N 1
ATOM 6434 C CA . GLU B 1 413 ? -36.913 121.182 -13.484 1.00 25.62 411 GLU B CA 1
ATOM 6435 C C . GLU B 1 413 ? -37.649 121.522 -12.190 1.00 25.32 411 GLU B C 1
ATOM 6436 O O . GLU B 1 413 ? -38.348 122.556 -12.171 1.00 24.62 411 GLU B O 1
ATOM 6442 N N . ILE B 1 414 ? -37.559 120.629 -11.193 1.00 32.88 412 ILE B N 1
ATOM 6443 C CA . ILE B 1 414 ? -38.421 120.596 -9.965 1.00 36.98 412 ILE B CA 1
ATOM 6444 C C . ILE B 1 414 ? -37.526 120.361 -8.745 1.00 37.61 412 ILE B C 1
ATOM 6445 O O . ILE B 1 414 ? -36.616 119.506 -8.881 1.00 37.35 412 ILE B O 1
ATOM 6450 N N . LEU B 1 446 ? -39.442 125.241 -10.360 1.00 50.66 444 LEU B N 1
ATOM 6451 C CA . LEU B 1 446 ? -40.682 124.862 -9.637 1.00 42.59 444 LEU B CA 1
ATOM 6452 C C . LEU B 1 446 ? -40.309 124.169 -8.332 1.00 48.26 444 LEU B C 1
ATOM 6453 O O . LEU B 1 446 ? -39.552 123.177 -8.378 1.00 45.52 444 LEU B O 1
ATOM 6458 N N . ASN B 1 447 ? -40.857 124.622 -7.218 1.00 38.48 445 ASN B N 1
ATOM 6459 C CA . ASN B 1 447 ? -40.748 123.889 -5.934 1.00 46.08 445 ASN B CA 1
ATOM 6460 C C . ASN B 1 447 ? -41.702 122.682 -5.992 1.00 45.39 445 ASN B C 1
ATOM 6461 O O . ASN B 1 447 ? -42.415 122.530 -7.009 1.00 46.87 445 ASN B O 1
ATOM 6466 N N . THR B 1 448 ? -41.712 121.867 -4.939 1.00 49.71 446 THR B N 1
ATOM 6467 C CA . THR B 1 448 ? -42.577 120.670 -4.795 1.00 48.16 446 THR B CA 1
ATOM 6468 C C . THR B 1 448 ? -44.026 121.036 -5.151 1.00 46.58 446 THR B C 1
ATOM 6469 O O . THR B 1 448 ? -44.623 120.318 -5.972 1.00 42.59 446 THR B O 1
ATOM 6471 N N . GLN B 1 449 ? -44.573 122.112 -4.580 1.00 42.43 447 GLN B N 1
ATOM 6472 C CA . GLN B 1 449 ? -46.010 122.448 -4.732 1.00 36.16 447 GLN B CA 1
ATOM 6473 C C . GLN B 1 449 ? -46.294 122.889 -6.169 1.00 29.40 447 GLN B C 1
ATOM 6474 O O . GLN B 1 449 ? -47.321 122.442 -6.723 1.00 26.88 447 GLN B O 1
ATOM 6480 N N . GLN B 1 450 ? -45.442 123.713 -6.779 1.00 25.73 448 GLN B N 1
ATOM 6481 C CA . GLN B 1 450 ? -45.692 124.213 -8.154 1.00 25.83 448 GLN B CA 1
ATOM 6482 C C . GLN B 1 450 ? -45.588 123.044 -9.149 1.00 22.02 448 GLN B C 1
ATOM 6483 O O . GLN B 1 450 ? -46.353 123.024 -10.128 1.00 18.12 448 GLN B O 1
ATOM 6489 N N . SER B 1 451 ? -44.689 122.095 -8.913 1.00 22.29 449 SER B N 1
ATOM 6490 C CA . SER B 1 451 ? -44.506 120.948 -9.831 1.00 27.18 449 SER B CA 1
ATOM 6491 C C . SER B 1 451 ? -45.769 120.063 -9.780 1.00 21.63 449 SER B C 1
ATOM 6492 O O . SER B 1 451 ? -46.216 119.622 -10.838 1.00 23.21 449 SER B O 1
ATOM 6495 N N . LEU B 1 452 ? -46.323 119.835 -8.590 1.00 21.71 450 LEU B N 1
ATOM 6496 C CA . LEU B 1 452 ? -47.609 119.111 -8.393 1.00 23.38 450 LEU B CA 1
ATOM 6497 C C . LEU B 1 452 ? -48.735 119.881 -9.103 1.00 19.98 450 LEU B C 1
ATOM 6498 O O . LEU B 1 452 ? -49.520 119.269 -9.826 1.00 21.35 450 LEU B O 1
ATOM 6503 N N . GLU B 1 453 ? -48.816 121.182 -8.883 1.00 22.32 451 GLU B N 1
ATOM 6504 C CA . GLU B 1 453 ? -49.820 122.055 -9.527 1.00 22.76 451 GLU B CA 1
ATOM 6505 C C . GLU B 1 453 ? -49.729 121.869 -11.047 1.00 19.58 451 GLU B C 1
ATOM 6506 O O . GLU B 1 453 ? -50.785 121.725 -11.709 1.00 18.07 451 GLU B O 1
ATOM 6512 N N . LEU B 1 454 ? -48.524 121.849 -11.608 1.00 17.97 452 LEU B N 1
ATOM 6513 C CA . LEU B 1 454 ? -48.348 121.728 -13.067 1.00 18.11 452 LEU B CA 1
ATOM 6514 C C . LEU B 1 454 ? -48.868 120.363 -13.525 1.00 18.35 452 LEU B C 1
ATOM 6515 O O . LEU B 1 454 ? -49.470 120.287 -14.587 1.00 17.60 452 LEU B O 1
ATOM 6520 N N . ALA B 1 455 ? -48.611 119.310 -12.754 1.00 16.94 453 ALA B N 1
ATOM 6521 C CA . ALA B 1 455 ? -49.133 117.960 -13.041 1.00 14.23 453 ALA B CA 1
ATOM 6522 C C . ALA B 1 455 ? -50.668 118.007 -13.104 1.00 13.57 453 ALA B C 1
ATOM 6523 O O . ALA B 1 455 ? -51.219 117.482 -14.075 1.00 12.00 453 ALA B O 1
ATOM 6525 N N . PHE B 1 456 ? -51.331 118.666 -12.158 1.00 15.18 454 PHE B N 1
ATOM 6526 C CA . PHE B 1 456 ? -52.815 118.778 -12.137 1.00 17.39 454 PHE B CA 1
ATOM 6527 C C . PHE B 1 456 ? -53.296 119.516 -13.397 1.00 18.93 454 PHE B C 1
ATOM 6528 O O . PHE B 1 456 ? -54.243 119.046 -14.075 1.00 18.79 454 PHE B O 1
ATOM 6536 N N . LEU B 1 457 ? -52.609 120.586 -13.778 1.00 17.78 455 LEU B N 1
ATOM 6537 C CA . LEU B 1 457 ? -53.009 121.434 -14.934 1.00 18.20 455 LEU B CA 1
ATOM 6538 C C . LEU B 1 457 ? -52.790 120.684 -16.250 1.00 15.84 455 LEU B C 1
ATOM 6539 O O . LEU B 1 457 ? -53.656 120.741 -17.093 1.00 15.89 455 LEU B O 1
ATOM 6544 N N . VAL B 1 458 ? -51.691 119.954 -16.380 1.00 13.74 456 VAL B N 1
ATOM 6545 C CA . VAL B 1 458 ? -51.384 119.138 -17.586 1.00 14.35 456 VAL B CA 1
ATOM 6546 C C . VAL B 1 458 ? -52.336 117.927 -17.635 1.00 15.16 456 VAL B C 1
ATOM 6547 O O . VAL B 1 458 ? -52.751 117.566 -18.758 1.00 16.56 456 VAL B O 1
ATOM 6551 N N . ALA B 1 459 ? -52.691 117.332 -16.489 1.00 12.41 457 ALA B N 1
ATOM 6552 C CA . ALA B 1 459 ? -53.715 116.256 -16.426 1.00 15.40 457 ALA B CA 1
ATOM 6553 C C . ALA B 1 459 ? -55.030 116.786 -17.043 1.00 17.92 457 ALA B C 1
ATOM 6554 O O . ALA B 1 459 ? -55.621 116.088 -17.867 1.00 18.54 457 ALA B O 1
ATOM 6556 N N . GLU B 1 460 ? -55.461 117.991 -16.683 1.00 19.58 458 GLU B N 1
ATOM 6557 C CA . GLU B 1 460 ? -56.664 118.624 -17.318 1.00 24.69 458 GLU B CA 1
ATOM 6558 C C . GLU B 1 460 ? -56.434 118.804 -18.826 1.00 22.30 458 GLU B C 1
ATOM 6559 O O . GLU B 1 460 ? -57.371 118.528 -19.611 1.00 25.95 458 GLU B O 1
ATOM 6565 N N . MET B 1 461 ? -55.243 119.214 -19.247 1.00 21.02 459 MET B N 1
ATOM 6566 C CA . MET B 1 461 ? -54.913 119.379 -20.684 1.00 21.10 459 MET B CA 1
ATOM 6567 C C . MET B 1 461 ? -55.070 118.038 -21.411 1.00 24.44 459 MET B C 1
ATOM 6568 O O . MET B 1 461 ? -55.541 118.051 -22.543 1.00 16.38 459 MET B O 1
ATOM 6573 N N . LEU B 1 462 ? -54.676 116.926 -20.794 1.00 20.26 460 LEU B N 1
ATOM 6574 C CA . LEU B 1 462 ? -54.711 115.577 -21.439 1.00 21.86 460 LEU B CA 1
ATOM 6575 C C . LEU B 1 462 ? -56.162 115.076 -21.542 1.00 21.78 460 LEU B C 1
ATOM 6576 O O . LEU B 1 462 ? -56.434 114.188 -22.349 1.00 27.58 460 LEU B O 1
ATOM 6581 N N . ARG B 1 463 ? -57.036 115.666 -20.752 1.00 27.18 461 ARG B N 1
ATOM 6582 C CA . ARG B 1 463 ? -58.463 115.307 -20.563 1.00 33.91 461 ARG B CA 1
ATOM 6583 C C . ARG B 1 463 ? -59.370 116.123 -21.505 1.00 35.53 461 ARG B C 1
ATOM 6584 O O . ARG B 1 463 ? -60.526 115.763 -21.647 1.00 50.40 461 ARG B O 1
ATOM 6592 N N . ASP B 1 464 ? -58.853 117.230 -22.048 1.00 35.71 462 ASP B N 1
ATOM 6593 C CA . ASP B 1 464 ? -59.605 118.268 -22.809 1.00 38.00 462 ASP B CA 1
ATOM 6594 C C . ASP B 1 464 ? -59.970 117.719 -24.191 1.00 46.77 462 ASP B C 1
ATOM 6595 O O . ASP B 1 464 ? -59.130 117.758 -25.096 1.00 55.57 462 ASP B O 1
#

GO terms:
  GO:0003849 3-deoxy-7-phosphoheptulonate synthase activity (F, IDA)
  GO:0030145 manganese ion binding (F, IDA)
  GO:0005886 plasma membrane (C, HDA)
  GO:0005515 protein binding (F, IPI)
  GO:0051260 protein homooligomerization (P, IPI)
  GO:0005829 cytosol (C, TAS)

Organism: Mycobacterium tuberculosis (strain ATCC 25618 / H37Rv) (NCBI:txid83332)

Nearest PDB structures (foldseek):
  6pbj-assembly1_A-2  TM=1.002E+00  e=4.814E-88  Mycobacter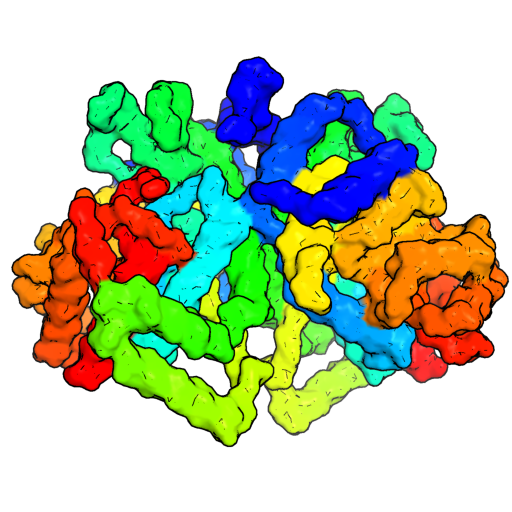ium tuberculosis
  5e4n-assembly1_A-2  TM=9.944E-01  e=1.987E-79  Mycobacterium tuberculosis
  5e4n-assembly1_B-2  TM=9.645E-01  e=3.251E-78  Mycobacterium tuberculosis
  5ckv-assembly1_B-2  TM=9.642E-01  e=3.621E-76  Mycobacterium tuberculosis
  2w19-assembly1_A-2  TM=9.928E-01  e=2.459E-72  Mycobacterium tuberculosis H37Rv

Foldseek 3Di:
DVPPPDDDDDQDQDDADDDDDPVLVVLLVVLQVFAFPQAFPDDPVQLVSLLRSLLHDDFLADPVLLVVLLVVLLCLLVQQEFEAEEAALADALVQLDLVFLLLQLLLQLLLQLLLCLLQVHHYAAEYQALAQFFAGDPDCADPLREGDRGGQCFFALPPDNVRRHGHNVSLVVSNVSSNVSSVSSVVCLQDCSVFPVCNLVVLVCLLVVFLCSVVLVVSSVVSVVVVVVCVVVPDDPVNDDRGDYWYEYACRHVSNQVSQWDWCDVHIATARRSTSEYEHEPRGPPLRGSRLSNLLRHPGQYEYEDEQVDDLVVLQSSCCSNVVPQRASSYAYEYAYWLVPCLPRVQNNCVSNVVVVRRHNYEYELFPNACHELVRSLSNLLSLLVSCVVVVGHHSYYHFYETSAPDQSRADGSVNRCPRSDHGHHYSNSSSVSSSSVSNSSND/DVVVPDDDDDLPDDDDPVLVVLLVLLVPFAFPQAFPDDPVQLVSLLSVLLPDDFLADVVVLVVLLVVLLCLLVQQEFEAEEEALADALVQLDLVRLLLRLLLQLLLQLLLCLLQVHHYAAEYQALAQFFAGDPDLADPLREGDDGGQLFFAPPPDNVRNRGDNVSLVVSNVSSSSSSVSSVVCLQDPSVFPVCNLVVLVCLLVVPPCSVVLVVSSVVSVVVVVVCVVVPDGPVNDDRDDYWYEYAPRHVSNQVSQWDWDEVHDIATARSSTSEHEHEPRGPPVRHSRLSNLLRHPGQYEYEDEQVDDLVVLQSSCCSNVVVQRRSSYAYEYAYWLVPCLPRVQVNCVSNVVVVRRHNYEYELPPNAPDLVRSLSNLLSLLVSCVVVVGHHSYYHYYCPDSSSSSVSSSSVSNSSND

Radius of gyration: 28.21 Å; Cα contacts (8 Å, |Δi|>4): 1772; chains: 2; bounding box: 70×76×71 Å

Solvent-accessible surface area: 32554 Å² total; per-residue (Å²): 51,100,189,100,40,32,10,74,10,45,13,32,122,70,74,78,57,119,110,40,40,89,100,12,88,83,127,12,85,67,6,39,89,66,108,39,35,46,46,15,94,19,69,85,101,27,5,99,24,0,28,52,25,0,88,10,26,4,1,1,0,1,19,36,28,2,72,30,0,40,106,47,5,18,68,0,13,108,22,101,0,0,5,0,12,0,1,4,12,10,9,19,17,159,43,9,28,30,102,16,2,70,4,5,1,69,6,2,19,11,0,6,15,0,0,56,75,4,14,100,48,78,14,10,29,1,3,7,7,0,2,9,0,7,42,18,82,86,41,92,118,40,113,125,56,33,86,9,16,21,0,12,3,0,0,6,114,48,84,67,72,87,27,12,97,20,41,0,6,42,0,22,31,0,14,27,25,0,0,3,0,3,0,0,1,34,1,0,10,85,14,86,19,27,20,60,66,67,4,53,95,40,0,169,52,7,34,82,92,10,98,34,0,95,77,21,36,77,8,5,53,60,3,27,153,21,20,137,142,67,71,91,85,61,50,59,81,109,76,69,102,74,21,82,10,11,0,0,2,19,0,0,2,11,24,0,1,72,0,0,3,26,85,30,94,100,132,73,65,1,6,0,2,0,0,4,13,2,11,2,8,41,101,1,27,89,32,85,3,1,1,0,3,1,0,60,20,5,29,0,2,2,6,0,9,1,0,48,128,13,63,28,102,42,0,24,71,0,0,108,70,0,2,80,139,66,119,26,0,25,2,9,1,2,2,29,2,2,11,135,101,0,84,102,62,0,31,61,1,0,99,93,0,71,89,44,52,27,72,5,1,6,1,0,0,0,0,57,27,30,120,15,36,6,111,95,0,25,45,0,0,64,0,0,16,79,7,0,84,91,61,71,26,42,23,0,0,0,2,0,0,0,0,14,68,92,20,107,20,0,63,25,21,21,52,80,31,133,103,35,12,30,51,21,9,0,9,35,46,3,1,8,11,0,0,0,47,0,0,76,25,42,104,125,8,6,146,104,80,18,13,62,26,78,52,148,175,128,40,42,117,84,11,99,85,109,8,68,58,3,39,88,71,110,42,31,42,47,16,94,22,65,86,97,86,2,101,19,14,34,58,21,0,61,66,23,4,1,1,0,3,20,35,27,2,76,107,0,39,103,41,5,15,72,1,8,92,19,90,6,2,5,0,12,0,2,22,69,28,7,35,5,95,59,10,16,26,76,54,3,76,38,20,1,78,10,2,15,1,0,5,25,1,0,54,76,5,13,102,57,87,12,11,32,1,3,6,8,0,2,8,0,7,64,19,68,95,52,62,113,31,115,132,54,27,81,0,18,20,1,13,3,0,0,7,150,45,86,69,76,88,29,13,53,22,42,8,4,28,0,13,18,0,13,27,26,0,0,3,0,4,0,0,1,33,1,0,11,90,14,87,28,26,23,49,68,65,2,33,106,21,0,54,92,4,26,86,86,12,134,41,0,64,78,21,99,77,7,5,43,58,2,26,167,23,18,138,140,64,71,90,85,58,50,56,78,100,98,70,92,81,21,55,10,10,0,0,2,16,1,0,2,12,27,0,2,80,10,0,18,37,78,31,100,135,66,60,62,61,2,6,0,1,0,0,4,14,2,11,2,6,51,110,1,24,88,39,84,3,0,2,0,7,2,1,63,14,5,27,0,2,2,5,0,11,0,0,50,117,13,61,32,130,52,0,27,64,1,0,83,62,0,2,79,142,65,120,28,0,25,1,10,0,2,1,32,0,2,10,136,90,0,79,105,59,0,32,61,0,0,99,32,0,72,87,42,50,21,68,5,1,6,1,0,1,0,23,78,23,36,110,57,39,112,92,2,25,44,0,0,51,0,0,2,70,8,0,105,93,57,65,21,84,30,2,0,0,2,0,19,27,40,92,68,57,59,0,14,27,0,0,0,48,0,0,77,13,46,101,98